Protein AF-A0A3C1HTS5-F1 (afdb_monomer)

Structure (mmCIF, N/CA/C/O backbone):
data_AF-A0A3C1HTS5-F1
#
_entry.id   AF-A0A3C1HTS5-F1
#
loop_
_atom_site.group_PDB
_atom_site.id
_atom_site.type_symbol
_atom_site.label_atom_id
_atom_site.label_alt_id
_atom_site.label_comp_id
_atom_site.label_asym_id
_atom_site.label_entity_id
_atom_site.label_seq_id
_atom_site.pdbx_PDB_ins_code
_atom_site.Cartn_x
_atom_site.Cartn_y
_atom_site.Cartn_z
_atom_site.occupancy
_atom_site.B_iso_or_equiv
_atom_site.auth_seq_id
_atom_site.auth_comp_id
_atom_site.auth_asym_id
_atom_site.auth_atom_id
_atom_site.pdbx_PDB_model_num
ATOM 1 N N . MET A 1 1 ? -34.129 7.074 -5.256 1.00 40.88 1 MET A N 1
ATOM 2 C CA . MET A 1 1 ? -34.891 5.987 -4.600 1.00 40.88 1 MET A CA 1
ATOM 3 C C . MET A 1 1 ? -34.369 5.744 -3.177 1.00 40.88 1 MET A C 1
ATOM 5 O O . MET A 1 1 ? -33.642 4.795 -2.956 1.00 40.88 1 MET A O 1
ATOM 9 N N . LYS A 1 2 ? -34.706 6.625 -2.218 1.00 34.19 2 LYS A N 1
ATOM 10 C CA . LYS A 1 2 ? -34.497 6.443 -0.755 1.00 34.19 2 LYS A CA 1
ATOM 11 C C . LYS A 1 2 ? -35.574 7.217 0.053 1.00 34.19 2 LYS A C 1
ATOM 13 O O . LYS A 1 2 ? -35.322 7.771 1.111 1.00 34.19 2 LYS A O 1
ATOM 18 N N . LYS A 1 3 ? -36.788 7.306 -0.515 1.00 32.78 3 LYS A N 1
ATOM 19 C CA . LYS A 1 3 ? -38.000 7.952 0.042 1.00 32.78 3 LYS A CA 1
ATOM 20 C C . LYS A 1 3 ? -39.259 7.184 -0.406 1.00 32.78 3 LYS A C 1
ATOM 22 O O . LYS A 1 3 ? -40.162 7.748 -1.009 1.00 32.78 3 LYS A O 1
ATOM 27 N N . ALA A 1 4 ? -39.251 5.866 -0.208 1.00 34.16 4 ALA A N 1
ATOM 28 C CA . ALA A 1 4 ? -40.342 4.965 -0.602 1.00 34.16 4 ALA A CA 1
ATOM 29 C C . ALA A 1 4 ? -40.445 3.739 0.332 1.00 34.16 4 ALA A C 1
ATOM 31 O O . ALA A 1 4 ? -40.764 2.646 -0.117 1.00 34.16 4 ALA A O 1
ATOM 32 N N . PHE A 1 5 ? -40.096 3.909 1.614 1.00 33.56 5 PHE A N 1
ATOM 33 C CA . PHE A 1 5 ? -40.056 2.811 2.593 1.00 33.56 5 PHE A CA 1
ATOM 34 C C . PHE A 1 5 ? -40.452 3.235 4.022 1.00 33.56 5 PHE A C 1
ATOM 36 O O . PHE A 1 5 ? -40.154 2.533 4.976 1.00 33.56 5 PHE A O 1
ATOM 43 N N . LEU A 1 6 ? -41.092 4.403 4.182 1.00 32.75 6 LEU A N 1
ATOM 44 C CA . LEU A 1 6 ? -41.451 4.960 5.498 1.00 32.75 6 LEU A CA 1
ATOM 45 C C . LEU A 1 6 ? -42.898 5.488 5.563 1.00 32.75 6 LEU A C 1
ATOM 47 O O . LEU A 1 6 ? -43.206 6.381 6.346 1.00 32.75 6 LEU A O 1
ATOM 51 N N . THR A 1 7 ? -43.777 4.976 4.696 1.00 33.56 7 THR A N 1
ATOM 52 C CA . THR A 1 7 ? -45.174 5.432 4.579 1.00 33.56 7 THR A CA 1
ATOM 53 C C . THR A 1 7 ? -46.101 4.328 4.058 1.00 33.56 7 THR A C 1
ATOM 55 O O . THR A 1 7 ? -46.850 4.529 3.106 1.00 33.56 7 THR A O 1
ATOM 58 N N . LEU A 1 8 ? -46.065 3.143 4.676 1.00 27.28 8 LEU A N 1
ATOM 59 C CA . LEU A 1 8 ? -47.164 2.175 4.588 1.00 27.28 8 LEU A CA 1
ATOM 60 C C . LEU A 1 8 ? -47.151 1.214 5.792 1.00 27.28 8 LEU A C 1
ATOM 62 O O . LEU A 1 8 ? -46.083 0.858 6.276 1.00 27.28 8 LEU A O 1
ATOM 66 N N . LEU A 1 9 ? -48.350 0.788 6.205 1.00 30.69 9 LEU A N 1
ATOM 67 C CA . LEU A 1 9 ? -48.669 -0.146 7.297 1.00 30.69 9 LEU A CA 1
ATOM 68 C C . LEU A 1 9 ? -48.442 0.353 8.736 1.00 30.69 9 LEU A C 1
ATOM 70 O O . LEU A 1 9 ? -47.495 -0.012 9.427 1.00 30.69 9 LEU A O 1
ATOM 74 N N . SER A 1 10 ? -49.473 1.029 9.241 1.00 28.16 10 SER A N 1
ATOM 75 C CA . SER A 1 10 ? -50.032 0.706 10.555 1.00 28.16 10 SER A CA 1
ATOM 76 C C . SER A 1 10 ? -51.492 0.230 10.400 1.00 28.16 10 SER A C 1
ATOM 78 O O . SER A 1 10 ? -52.167 0.610 9.445 1.00 28.16 10 SER A O 1
ATOM 80 N N . LEU A 1 11 ? -51.942 -0.587 11.364 1.00 28.12 11 LEU A N 1
ATOM 81 C CA . LEU A 1 11 ? -53.322 -1.024 11.676 1.00 28.12 11 LEU A CA 1
ATOM 82 C C . LEU A 1 11 ? -54.042 -2.136 10.853 1.00 28.12 11 LEU A C 1
ATOM 84 O O . LEU A 1 11 ? -54.568 -1.909 9.770 1.00 28.12 11 LEU A O 1
ATOM 88 N N . THR A 1 12 ? -54.283 -3.253 11.573 1.00 31.78 12 THR A N 1
ATOM 89 C CA . THR A 1 12 ? -55.542 -4.055 11.684 1.00 31.78 12 THR A CA 1
ATOM 90 C C . THR A 1 12 ? -56.057 -4.910 10.504 1.00 31.78 12 THR A C 1
ATOM 92 O O . THR A 1 12 ? -56.003 -4.481 9.363 1.00 31.78 12 THR A O 1
ATOM 95 N N . ALA A 1 13 ? -56.682 -6.089 10.703 1.00 25.23 13 ALA A N 1
ATOM 96 C CA . ALA A 1 13 ? -56.775 -6.998 11.868 1.00 25.23 13 ALA A CA 1
ATOM 97 C C . ALA A 1 13 ? -57.407 -8.372 11.490 1.00 25.23 13 ALA A C 1
ATOM 99 O O . ALA A 1 13 ? -58.216 -8.438 10.571 1.00 25.23 13 ALA A O 1
ATOM 100 N N . ALA A 1 14 ? -57.140 -9.392 12.325 1.00 24.47 14 ALA A N 1
ATOM 101 C CA . ALA A 1 14 ? -57.968 -10.582 12.628 1.00 24.47 14 ALA A CA 1
ATOM 102 C C . ALA A 1 14 ? -58.181 -11.727 11.594 1.00 24.47 14 ALA A C 1
ATOM 104 O O . ALA A 1 14 ? -58.184 -11.539 10.384 1.00 24.47 14 ALA A O 1
ATOM 105 N N . THR A 1 15 ? -58.488 -12.917 12.155 1.00 27.09 15 THR A N 1
ATOM 106 C CA . THR A 1 15 ? -58.927 -14.205 11.541 1.00 27.09 15 THR A CA 1
ATOM 107 C C . THR A 1 15 ? -57.907 -14.994 10.687 1.00 27.09 15 THR A C 1
ATOM 109 O O . THR A 1 15 ? -57.158 -14.400 9.929 1.00 27.09 15 THR A O 1
ATOM 112 N N . LEU A 1 16 ? -57.828 -16.341 10.716 1.00 24.58 16 LEU A N 1
ATOM 113 C CA . LEU A 1 16 ? -58.408 -17.373 11.610 1.00 24.58 16 LEU A CA 1
ATOM 114 C C . LEU A 1 16 ? -57.714 -18.752 11.388 1.00 24.58 16 LEU A C 1
ATOM 116 O O . LEU A 1 16 ? -57.580 -19.171 10.248 1.00 24.58 16 LEU A O 1
ATOM 120 N N . LEU A 1 17 ? -57.373 -19.442 12.491 1.00 25.69 17 LEU A N 1
ATOM 121 C CA . LEU A 1 17 ? -57.305 -20.907 12.747 1.00 25.69 17 LEU A CA 1
ATOM 122 C C . LEU A 1 17 ? -56.619 -21.902 11.767 1.00 25.69 17 LEU A C 1
ATOM 124 O O . LEU A 1 17 ? -56.880 -21.953 10.570 1.00 25.69 17 LEU A O 1
ATOM 128 N N . LEU A 1 18 ? -55.838 -22.824 12.352 1.00 26.91 18 LEU A N 1
ATOM 129 C CA . LEU A 1 18 ? -55.286 -24.015 11.694 1.00 26.91 18 LEU A CA 1
ATOM 130 C C . LEU A 1 18 ? -56.349 -25.093 11.401 1.00 26.91 18 LEU A C 1
ATOM 132 O O . LEU A 1 18 ? -57.308 -25.274 12.149 1.00 26.91 18 LEU A O 1
ATOM 136 N N . LEU A 1 19 ? -56.075 -25.908 10.380 1.00 27.80 19 LEU A N 1
ATOM 137 C CA . LEU A 1 19 ? -56.645 -27.244 10.186 1.00 27.80 19 LEU A CA 1
ATOM 138 C C . LEU A 1 19 ? -55.603 -28.309 10.550 1.00 27.80 19 LEU A C 1
ATOM 140 O O . LEU A 1 19 ? -54.460 -28.190 10.121 1.00 27.80 19 LEU A O 1
ATOM 144 N N . LEU A 1 20 ? -56.027 -29.386 11.221 1.00 28.89 20 LEU A N 1
ATOM 145 C CA . LEU A 1 20 ? -55.727 -30.773 10.827 1.00 28.89 20 LEU A CA 1
ATOM 146 C C . LEU A 1 20 ? -56.622 -31.762 11.603 1.00 28.89 20 LEU A C 1
ATOM 148 O O . LEU A 1 20 ? -56.987 -31.536 12.752 1.00 28.89 20 LEU A O 1
ATOM 152 N N . THR A 1 21 ? -57.032 -32.829 10.918 1.00 30.89 21 THR A N 1
ATOM 153 C CA . THR A 1 21 ? -58.087 -33.787 11.318 1.00 30.89 21 THR A CA 1
ATOM 154 C C . THR A 1 21 ? -57.511 -35.088 11.913 1.00 30.89 21 THR A C 1
ATOM 156 O O . THR A 1 21 ? -56.298 -35.284 11.830 1.00 30.89 21 THR A O 1
ATOM 159 N N . PRO A 1 22 ? -58.340 -36.036 12.407 1.00 40.19 22 PRO A N 1
ATOM 160 C CA . PRO A 1 22 ? -58.812 -37.080 11.476 1.00 40.19 22 PRO A CA 1
ATOM 161 C C . PRO A 1 22 ? -60.260 -37.605 11.677 1.00 40.19 22 PRO A C 1
ATOM 163 O O . PRO A 1 22 ? -60.838 -37.503 12.750 1.00 40.19 22 PRO A O 1
ATOM 166 N N . SER A 1 23 ? -60.788 -38.173 10.579 1.00 28.84 23 SER A N 1
ATOM 167 C CA . SER A 1 23 ? -61.775 -39.271 10.360 1.00 28.84 23 SER A CA 1
ATOM 168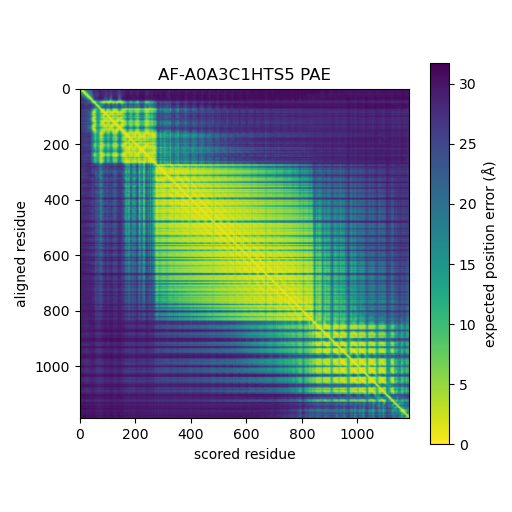 C C . SER A 1 23 ? -62.458 -39.997 11.558 1.00 28.84 23 SER A C 1
ATOM 170 O O . SER A 1 23 ? -61.897 -40.069 12.639 1.00 28.84 23 SER A O 1
ATOM 172 N N . CYS A 1 24 ? -63.588 -40.717 11.432 1.00 25.45 24 CYS A N 1
ATOM 173 C CA . CYS A 1 24 ? -64.169 -41.409 10.264 1.00 25.45 24 CYS A CA 1
ATOM 174 C C . CYS A 1 24 ? -65.684 -41.708 10.437 1.00 25.45 24 CYS A C 1
ATOM 176 O O . CYS A 1 24 ? -66.255 -41.455 11.493 1.00 25.45 24 CYS A O 1
ATOM 178 N N . SER A 1 25 ? -66.338 -42.276 9.417 1.00 28.52 25 SER A N 1
ATOM 179 C CA . SER A 1 25 ? -67.804 -42.446 9.331 1.00 28.52 25 SER A CA 1
ATOM 180 C C . SER A 1 25 ? -68.304 -43.903 9.334 1.00 28.52 25 SER A C 1
ATOM 182 O O . SER A 1 25 ? -67.718 -44.731 8.641 1.00 28.52 25 SER A O 1
ATOM 184 N N . GLY A 1 26 ? -69.504 -44.148 9.891 1.00 28.50 26 GLY A N 1
ATOM 185 C CA . GLY A 1 26 ? -70.536 -44.946 9.193 1.00 28.50 26 GLY A CA 1
ATOM 186 C C . GLY A 1 26 ? -71.202 -46.155 9.887 1.00 28.50 26 GLY A C 1
ATOM 187 O O . GLY A 1 26 ? -70.550 -46.912 10.593 1.00 28.50 26 GLY A O 1
ATOM 188 N N . LEU A 1 27 ? -72.474 -46.378 9.486 1.00 26.55 27 LEU A N 1
ATOM 189 C CA . LEU A 1 27 ? -73.271 -47.634 9.501 1.00 26.55 27 LEU A CA 1
ATOM 190 C C . LEU A 1 27 ? -73.838 -48.105 10.872 1.00 26.55 27 LEU A C 1
ATOM 192 O O . LEU A 1 27 ? -73.158 -47.993 11.879 1.00 26.55 27 LEU A O 1
ATOM 196 N N . VAL A 1 28 ? -75.044 -48.693 11.022 1.00 27.59 28 VAL A N 1
ATOM 197 C CA . VAL A 1 28 ? -76.259 -48.908 10.181 1.00 27.59 28 VAL A CA 1
ATOM 198 C C . VAL A 1 28 ? -77.427 -49.296 11.125 1.00 27.59 28 VAL A C 1
ATOM 200 O O . VAL A 1 28 ? -77.168 -50.008 12.088 1.00 27.59 28 VAL A O 1
ATOM 203 N N . SER A 1 29 ? -78.691 -48.927 10.833 1.00 26.17 29 SER A N 1
ATOM 204 C CA . SER A 1 29 ? -79.871 -49.838 10.923 1.00 26.17 29 SER A CA 1
ATOM 205 C C . SER A 1 29 ? -81.198 -49.167 10.483 1.00 26.17 29 SER A C 1
ATOM 207 O O . SER A 1 29 ? -81.442 -48.027 10.879 1.00 26.17 29 SER A O 1
ATOM 209 N N . PRO A 1 30 ? -82.073 -49.846 9.706 1.00 41.41 30 PRO A N 1
ATOM 210 C CA . PRO A 1 30 ? -83.439 -49.401 9.394 1.00 41.41 30 PRO A CA 1
ATOM 211 C C . PRO A 1 30 ? -84.568 -50.328 9.934 1.00 41.41 30 PRO A C 1
ATOM 213 O O . PRO A 1 30 ? -84.327 -51.460 10.343 1.00 41.41 30 PRO A O 1
ATOM 216 N N . THR A 1 31 ? -85.826 -49.889 9.749 1.00 27.31 31 THR A N 1
ATOM 217 C CA . THR A 1 31 ? -87.098 -50.676 9.676 1.00 27.31 31 THR A CA 1
ATOM 218 C C . THR A 1 31 ? -87.787 -51.263 10.935 1.00 27.31 31 THR A C 1
ATOM 220 O O . THR A 1 31 ? -87.188 -51.483 11.977 1.00 27.31 31 THR A O 1
ATOM 223 N N . VAL A 1 32 ? -89.112 -51.462 10.785 1.00 34.97 32 VAL A N 1
ATOM 224 C CA . VAL A 1 32 ? -90.226 -51.643 11.758 1.00 34.97 32 VAL A CA 1
ATOM 225 C C . VAL A 1 32 ? -91.185 -52.694 11.138 1.00 34.97 32 VAL A C 1
ATOM 227 O O . VAL A 1 32 ? -91.383 -52.569 9.923 1.00 34.97 32 VAL A O 1
ATOM 230 N N . PRO A 1 33 ? -91.734 -53.725 11.845 1.00 45.78 33 PRO A N 1
ATOM 231 C CA . PRO A 1 33 ? -92.927 -53.548 12.712 1.00 45.78 33 PRO A CA 1
ATOM 232 C C . PRO A 1 33 ? -93.164 -54.554 13.887 1.00 45.78 33 PRO A C 1
ATOM 234 O O . PRO A 1 33 ? -92.428 -55.516 14.068 1.00 45.78 33 PRO A O 1
ATOM 237 N N . ASP A 1 34 ? -94.239 -54.286 14.649 1.00 29.11 34 ASP A N 1
ATOM 238 C CA . ASP A 1 34 ? -95.201 -55.175 15.355 1.00 29.11 34 ASP A CA 1
ATOM 239 C C . ASP A 1 34 ? -94.770 -56.386 16.222 1.00 29.11 34 ASP A C 1
ATOM 241 O O . ASP A 1 34 ? -94.305 -57.408 15.722 1.00 29.11 34 ASP A O 1
ATOM 245 N N . SER A 1 35 ? -95.176 -56.408 17.505 1.00 28.80 35 SER A N 1
ATOM 246 C CA . SER A 1 35 ? -96.476 -56.989 17.954 1.00 28.80 35 SER A CA 1
ATOM 247 C C . SER A 1 35 ? -96.580 -57.214 19.485 1.00 28.80 35 SER A C 1
ATOM 249 O O . SER A 1 35 ? -95.585 -57.337 20.191 1.00 28.80 35 SER A O 1
ATOM 251 N N . ASP A 1 36 ? -97.827 -57.219 19.965 1.00 31.47 36 ASP A N 1
ATOM 252 C CA . ASP A 1 36 ? -98.371 -57.351 21.332 1.00 31.47 36 ASP A CA 1
ATOM 253 C C . ASP A 1 36 ? -97.622 -58.188 22.398 1.00 31.47 36 ASP A C 1
ATOM 255 O O . ASP A 1 36 ? -97.242 -59.333 22.163 1.00 31.47 36 ASP A O 1
ATOM 259 N N . SER A 1 37 ? -97.616 -57.709 23.656 1.00 31.31 37 SER A N 1
ATOM 260 C CA . SER A 1 37 ? -98.529 -58.184 24.736 1.00 31.31 37 SER A CA 1
ATOM 261 C C . SER A 1 37 ? -98.021 -57.877 26.165 1.00 31.31 37 SER A C 1
ATOM 263 O O . SER A 1 37 ? -96.856 -58.105 26.451 1.00 31.31 37 SER A O 1
ATOM 265 N N . GLU A 1 38 ? -98.936 -57.433 27.053 1.00 31.20 38 GLU A N 1
ATOM 266 C CA . GLU A 1 38 ? -98.857 -57.441 28.544 1.00 31.20 38 GLU A CA 1
ATOM 267 C C . GLU A 1 38 ? -97.662 -56.697 29.230 1.00 31.20 38 GLU A C 1
ATOM 269 O O . GLU A 1 38 ? -96.549 -56.658 28.739 1.00 31.20 38 GLU A O 1
ATOM 274 N N . SER A 1 39 ? -97.745 -56.056 30.406 1.00 30.48 39 SER A N 1
ATOM 275 C CA . SER A 1 39 ? -98.819 -55.761 31.375 1.00 30.48 39 SER A CA 1
ATOM 276 C C . SER A 1 39 ? -98.435 -54.527 32.249 1.00 30.48 39 SER A C 1
ATOM 278 O O . SER A 1 39 ? -97.319 -54.021 32.183 1.00 30.48 39 SER A O 1
ATOM 280 N N . THR A 1 40 ? -99.382 -54.017 33.049 1.00 37.41 40 THR A N 1
ATOM 281 C CA . THR A 1 40 ? -99.299 -52.902 34.043 1.00 37.41 40 THR A CA 1
ATOM 282 C C . THR A 1 40 ? -98.189 -53.060 35.118 1.00 37.41 40 THR A C 1
ATOM 284 O O . THR A 1 40 ? -97.829 -54.215 35.344 1.00 37.41 40 THR A O 1
ATOM 287 N N . PRO A 1 41 ? -97.733 -52.024 35.895 1.00 42.53 41 PRO A N 1
ATOM 288 C CA . PRO A 1 41 ? -98.530 -50.883 36.411 1.00 42.53 41 PRO A CA 1
ATOM 289 C C . PRO A 1 41 ? -97.833 -49.498 36.627 1.00 42.53 41 PRO A C 1
ATOM 291 O O . PRO A 1 41 ? -96.669 -49.282 36.313 1.00 42.53 41 PRO A O 1
ATOM 294 N N . ASN A 1 42 ? -98.613 -48.560 37.192 1.00 44.00 42 ASN A N 1
ATOM 295 C CA . ASN A 1 42 ? -98.339 -47.150 37.542 1.00 44.00 42 ASN A CA 1
ATOM 296 C C . ASN A 1 42 ? -97.026 -46.815 38.291 1.00 44.00 42 ASN A C 1
ATOM 298 O O . ASN A 1 42 ? -96.611 -47.550 39.184 1.00 44.00 42 ASN A O 1
ATOM 302 N N . ALA A 1 43 ? -96.558 -45.567 38.114 1.00 31.92 43 ALA A N 1
ATOM 303 C CA . ALA A 1 43 ? -95.938 -44.761 39.178 1.00 31.92 43 ALA A CA 1
ATOM 304 C C . ALA A 1 43 ? -96.174 -43.248 38.956 1.00 31.92 43 ALA A C 1
ATOM 306 O O . ALA A 1 43 ? -95.916 -42.727 37.872 1.00 31.92 43 ALA A O 1
ATOM 307 N N . GLU A 1 44 ? -96.653 -42.535 39.980 1.00 45.19 44 GLU A N 1
ATOM 308 C CA . GLU A 1 44 ? -96.823 -41.073 39.966 1.00 45.19 44 GLU A CA 1
ATOM 309 C C . GLU A 1 44 ? -95.514 -40.342 40.326 1.00 45.19 44 GLU A C 1
ATOM 311 O O . GLU A 1 44 ? -94.773 -40.771 41.207 1.00 45.19 44 GLU A O 1
ATOM 316 N N . SER A 1 45 ? -95.279 -39.176 39.712 1.00 51.84 45 SER A N 1
ATOM 317 C CA . SER A 1 45 ? -94.401 -38.098 40.215 1.00 51.84 45 SER A CA 1
ATOM 318 C C . SER A 1 45 ? -93.036 -38.498 40.815 1.00 51.84 45 SER A C 1
ATOM 320 O O . SER A 1 45 ? -92.746 -38.206 41.977 1.00 51.84 45 SER A O 1
ATOM 322 N N . GLN A 1 46 ? -92.146 -39.076 40.004 1.00 55.69 46 GLN A N 1
ATOM 323 C CA . GLN A 1 46 ? -90.731 -39.195 40.369 1.00 55.69 46 GLN A CA 1
ATOM 324 C C . GLN A 1 46 ? -90.053 -37.811 40.286 1.00 55.69 46 GLN A C 1
ATOM 326 O O . GLN A 1 46 ? -90.122 -37.143 39.252 1.00 55.69 46 GLN A O 1
ATOM 331 N N . ARG A 1 47 ? -89.437 -37.363 41.387 1.00 65.81 47 ARG A N 1
ATOM 332 C CA . ARG A 1 47 ? -88.714 -36.082 41.486 1.00 65.81 47 ARG A CA 1
ATOM 333 C C . ARG A 1 47 ? -87.208 -36.334 41.487 1.00 65.81 47 ARG A C 1
ATOM 335 O O . ARG A 1 47 ? -86.761 -37.288 42.123 1.00 65.81 47 ARG A O 1
ATOM 342 N N . TYR A 1 48 ? -86.448 -35.494 40.791 1.00 80.38 48 TYR A N 1
ATOM 343 C CA . TYR A 1 48 ? -85.016 -35.699 40.561 1.00 80.38 48 TYR A CA 1
ATOM 344 C C . TYR A 1 48 ? -84.160 -34.699 41.335 1.00 80.38 48 TYR A C 1
ATOM 346 O O . TYR A 1 48 ? -84.546 -33.538 41.511 1.00 80.38 48 TYR A O 1
ATOM 354 N N . THR A 1 49 ? -82.975 -35.147 41.747 1.00 81.56 49 THR A N 1
ATOM 355 C CA . THR A 1 49 ? -82.040 -34.342 42.538 1.00 81.56 49 THR A CA 1
ATOM 356 C C . THR A 1 49 ? -80.781 -34.035 41.737 1.00 81.56 49 THR A C 1
ATOM 358 O O . THR A 1 49 ? -80.136 -34.929 41.191 1.00 81.56 49 THR A O 1
ATOM 361 N N . LEU A 1 50 ? -80.398 -32.763 41.724 1.00 84.75 50 LEU A N 1
ATOM 362 C CA . LEU A 1 50 ? -79.132 -32.283 41.186 1.00 84.75 50 LEU A CA 1
ATOM 363 C C . LEU A 1 50 ? -78.370 -31.578 42.301 1.00 84.75 50 LEU A C 1
ATOM 365 O O . LEU A 1 50 ? -78.878 -30.612 42.865 1.00 84.75 50 LEU A O 1
ATOM 369 N N . SER A 1 51 ? -77.155 -32.024 42.590 1.00 84.12 51 SER A N 1
ATOM 370 C CA . SER A 1 51 ? -76.251 -31.343 43.517 1.00 84.12 51 SER A CA 1
ATOM 371 C C . SER A 1 51 ? -74.966 -30.899 42.825 1.00 84.12 51 SER A C 1
ATOM 373 O O . SER A 1 51 ? -74.703 -31.223 41.666 1.00 84.12 51 SER A O 1
ATOM 375 N N . GLY A 1 52 ? -74.141 -30.140 43.527 1.00 83.31 52 GLY A N 1
ATOM 376 C CA . GLY A 1 52 ? -72.829 -29.772 43.030 1.00 83.31 52 GLY A CA 1
ATOM 377 C C . GLY A 1 52 ? -72.064 -28.929 44.025 1.00 83.31 52 GLY A C 1
ATOM 378 O O . GLY A 1 52 ? -72.635 -28.366 44.959 1.00 83.31 52 GLY A O 1
ATOM 379 N N . SER A 1 53 ? -70.762 -28.840 43.798 1.00 77.88 53 SER A N 1
ATOM 380 C CA . SER A 1 53 ? -69.937 -27.775 44.351 1.00 77.88 53 SER A CA 1
ATOM 381 C C . SER A 1 53 ? -69.774 -26.663 43.320 1.00 77.88 53 SER A C 1
ATOM 383 O O . SER A 1 53 ? -69.955 -26.878 42.121 1.00 77.88 53 SER A O 1
ATOM 385 N N . PHE A 1 54 ? -69.371 -25.479 43.750 1.00 70.31 54 PHE A N 1
ATOM 386 C CA . PHE A 1 54 ? -68.620 -24.600 42.867 1.00 70.31 54 PHE A CA 1
ATOM 387 C C . PHE A 1 54 ? -67.336 -24.180 43.557 1.00 70.31 54 PHE A C 1
ATOM 389 O O . PHE A 1 54 ? -67.327 -23.868 44.747 1.00 70.31 54 PHE A O 1
ATOM 396 N N . SER A 1 55 ? -66.235 -24.204 42.812 1.00 56.78 55 SER A N 1
ATOM 397 C CA . SER A 1 55 ? -65.009 -23.585 43.288 1.00 56.78 55 SER A CA 1
ATOM 398 C C . SER A 1 55 ? -65.152 -22.086 43.086 1.00 56.78 55 SER A C 1
ATOM 400 O O . SER A 1 55 ? -65.181 -21.593 41.952 1.00 56.78 55 SER A O 1
ATOM 402 N N . MET A 1 56 ? -65.219 -21.367 44.199 1.00 54.59 56 MET A N 1
ATOM 403 C CA . MET A 1 56 ? -64.778 -19.981 44.219 1.00 54.59 56 MET A CA 1
ATOM 404 C C . MET A 1 56 ? -63.323 -19.932 43.719 1.00 54.59 56 MET A C 1
ATOM 406 O O . MET A 1 56 ? -62.547 -20.830 44.066 1.00 54.59 56 MET A O 1
ATOM 410 N N . PRO A 1 57 ? -62.912 -18.886 42.984 1.00 49.97 57 PRO A N 1
ATOM 411 C CA . PRO A 1 57 ? -61.545 -18.417 43.119 1.00 49.97 57 PRO A CA 1
ATOM 412 C C . PRO A 1 57 ? -61.370 -18.087 44.609 1.00 49.97 57 PRO A C 1
ATOM 414 O O . PRO A 1 57 ? -62.040 -17.189 45.124 1.00 49.97 57 PRO A O 1
ATOM 417 N N . SER A 1 58 ? -60.596 -18.892 45.347 1.00 40.16 58 SER A N 1
ATOM 418 C CA . SER A 1 58 ? -60.319 -18.606 46.757 1.00 40.16 58 SER A CA 1
ATOM 419 C C . SER A 1 58 ? -59.525 -17.301 46.873 1.00 40.16 58 SER A C 1
ATOM 421 O O . SER A 1 58 ? -59.030 -16.771 45.879 1.00 40.16 58 SER A O 1
ATOM 423 N N . ALA A 1 59 ? -59.326 -16.800 48.094 1.00 42.09 59 ALA A N 1
ATOM 424 C CA . ALA A 1 59 ? -58.353 -15.726 48.314 1.00 42.09 59 ALA A CA 1
ATOM 425 C C . ALA A 1 59 ? -56.925 -16.115 47.847 1.00 42.09 59 ALA A C 1
ATOM 427 O O . ALA A 1 59 ? -56.103 -15.240 47.592 1.00 42.09 59 ALA A O 1
ATOM 428 N N . ASP A 1 60 ? -56.665 -17.417 47.666 1.00 40.75 60 ASP A N 1
ATOM 429 C CA . ASP A 1 60 ? -55.429 -17.997 47.127 1.00 40.75 60 ASP A CA 1
ATOM 430 C C . ASP A 1 60 ? -55.466 -18.257 45.610 1.00 40.75 60 ASP A C 1
ATOM 432 O O . ASP A 1 60 ? -54.443 -18.619 45.032 1.00 40.75 60 ASP A O 1
ATOM 436 N N . ALA A 1 61 ? -56.620 -18.095 44.955 1.00 39.81 61 ALA A N 1
ATOM 437 C CA . ALA A 1 61 ? -56.805 -18.346 43.530 1.00 39.81 61 ALA A CA 1
ATOM 438 C C . ALA A 1 61 ? -57.341 -17.097 42.821 1.00 39.81 61 ALA A C 1
ATOM 440 O O . ALA A 1 61 ? -58.508 -17.003 42.450 1.00 39.81 61 ALA A O 1
ATOM 441 N N . ALA A 1 62 ? -56.429 -16.166 42.552 1.00 41.25 62 ALA A N 1
ATOM 442 C CA . ALA A 1 62 ? -56.548 -15.278 41.399 1.00 41.25 62 ALA A CA 1
ATOM 443 C C . ALA A 1 62 ? -56.704 -16.120 40.094 1.00 41.25 62 ALA A C 1
ATOM 445 O O . ALA A 1 62 ? -56.419 -17.325 40.122 1.00 41.25 62 ALA A O 1
ATOM 446 N N . PRO A 1 63 ? -57.176 -15.561 38.956 1.00 35.09 63 PRO A N 1
ATOM 447 C CA . PRO A 1 63 ? -57.391 -16.327 37.717 1.00 35.09 63 PRO A CA 1
ATOM 448 C C . PRO A 1 63 ? -56.176 -17.183 37.316 1.00 35.09 63 PRO A C 1
ATOM 450 O O . PRO A 1 63 ? -55.040 -16.824 37.614 1.00 35.09 63 PRO A O 1
ATOM 453 N N . GLN A 1 64 ? -56.404 -18.309 36.622 1.00 36.53 64 GLN A N 1
ATOM 454 C CA . GLN A 1 64 ? -55.368 -19.332 36.375 1.00 36.53 64 GLN A CA 1
ATOM 455 C C . GLN A 1 64 ? -54.067 -18.801 35.742 1.00 36.53 64 GLN A C 1
ATOM 457 O O . GLN A 1 64 ? -53.008 -19.379 35.981 1.00 36.53 64 GLN A O 1
ATOM 462 N N . GLU A 1 65 ? -54.116 -17.685 35.014 1.00 39.88 65 GLU A N 1
ATOM 463 C CA . GLU A 1 65 ? -52.945 -16.992 34.459 1.00 39.88 65 GLU A CA 1
ATOM 464 C C . GLU A 1 65 ? -51.949 -16.502 35.533 1.00 39.88 65 GLU A C 1
ATOM 466 O O . GLU A 1 65 ? -50.753 -16.424 35.266 1.00 39.88 65 GLU A O 1
ATOM 471 N N . ILE A 1 66 ? -52.393 -16.265 36.773 1.00 38.78 66 ILE A N 1
ATOM 472 C CA . ILE A 1 66 ? -51.535 -15.845 37.898 1.00 38.78 66 ILE A CA 1
ATOM 473 C C . ILE A 1 66 ? -50.862 -17.043 38.589 1.00 38.78 66 ILE A C 1
ATOM 475 O O . ILE A 1 66 ? -49.783 -16.901 39.160 1.00 38.78 66 ILE A O 1
ATOM 479 N N . SER A 1 67 ? -51.416 -18.255 38.464 1.00 37.91 67 SER A N 1
ATOM 480 C CA . SER A 1 67 ? -50.804 -19.474 39.029 1.00 37.91 67 SER A CA 1
ATOM 481 C C . SER A 1 67 ? -49.524 -19.933 38.309 1.00 37.91 67 SER A C 1
ATOM 483 O O . SER A 1 67 ? -48.806 -20.793 38.817 1.00 37.91 67 SER A O 1
ATOM 485 N N . ALA A 1 68 ? -49.209 -19.338 37.152 1.00 37.62 68 ALA A N 1
ATOM 486 C CA . ALA A 1 68 ? -47.973 -19.576 36.407 1.00 37.62 68 ALA A CA 1
ATOM 487 C C . ALA A 1 68 ? -46.748 -18.827 36.980 1.00 37.62 68 ALA A C 1
ATOM 489 O O . ALA A 1 68 ? -45.619 -19.113 36.583 1.00 37.62 68 ALA A O 1
ATOM 490 N N . LEU A 1 69 ? -46.949 -17.890 37.915 1.00 40.69 69 LEU A N 1
ATOM 491 C CA . LEU A 1 69 ? -45.885 -17.143 38.589 1.00 40.69 69 LEU A CA 1
ATOM 492 C C . LEU A 1 69 ? -45.728 -17.656 40.025 1.00 40.69 69 LEU A C 1
ATOM 494 O O . LEU A 1 69 ? -46.536 -17.359 40.901 1.00 40.69 69 LEU A O 1
ATOM 498 N N . SER A 1 70 ? -44.666 -18.421 40.283 1.00 36.59 70 SER A N 1
ATOM 499 C CA . SER A 1 70 ? -44.383 -19.058 41.577 1.00 36.59 70 SER A CA 1
ATOM 500 C C . SER A 1 70 ? -43.892 -18.062 42.645 1.00 36.59 70 SER A C 1
ATOM 502 O O . SER A 1 70 ? -42.742 -18.122 43.082 1.00 36.59 70 SER A O 1
ATOM 504 N N . SER A 1 71 ? -44.743 -17.117 43.052 1.00 39.75 71 SER A N 1
ATOM 505 C CA . SER A 1 71 ? -44.437 -16.065 44.032 1.00 39.75 71 SER A CA 1
ATOM 506 C C . SER A 1 71 ? -45.511 -15.988 45.129 1.00 39.75 71 SER A C 1
ATOM 508 O O . SER A 1 71 ? -46.676 -16.277 44.852 1.00 39.75 71 SER A O 1
ATOM 510 N N . PRO A 1 72 ? -45.161 -15.599 46.372 1.00 46.81 72 PRO A N 1
ATOM 511 C CA . PRO A 1 72 ? -46.135 -15.376 47.443 1.00 46.81 72 PRO A CA 1
ATOM 512 C C . PRO A 1 72 ? -47.194 -14.327 47.069 1.00 46.81 72 PRO A C 1
ATOM 514 O O . PRO A 1 72 ? -46.945 -13.448 46.246 1.00 46.81 72 PRO A O 1
ATOM 517 N N . G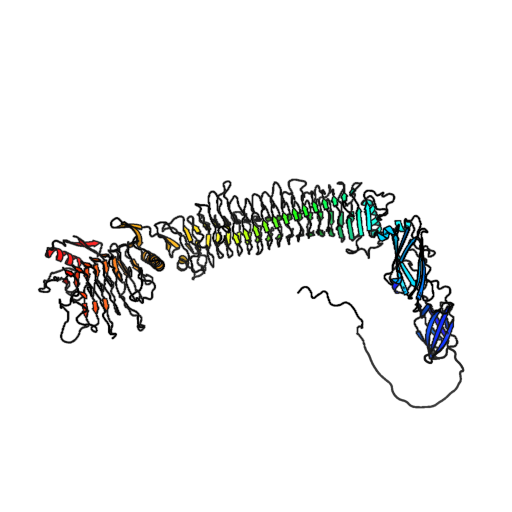LN A 1 73 ? -48.367 -14.430 47.702 1.00 56.38 73 GLN A N 1
ATOM 518 C CA . GLN A 1 73 ? -49.576 -13.658 47.389 1.00 56.38 73 GLN A CA 1
ATOM 519 C C . GLN A 1 73 ? -49.318 -12.134 47.391 1.00 56.38 73 GLN A C 1
ATOM 521 O O . GLN A 1 73 ? -48.926 -11.566 48.411 1.00 56.38 73 GLN A O 1
ATOM 526 N N . ARG A 1 74 ? -49.541 -11.504 46.227 1.00 65.94 74 ARG A N 1
ATOM 527 C CA . ARG A 1 74 ? -49.258 -10.092 45.879 1.00 65.94 74 ARG A CA 1
ATOM 528 C C . ARG A 1 74 ? -50.472 -9.409 45.229 1.00 65.94 74 ARG A C 1
ATOM 530 O O . ARG A 1 74 ? -50.394 -8.802 44.160 1.00 65.94 74 ARG A O 1
ATOM 537 N N . ASN A 1 75 ? -51.643 -9.619 45.832 1.00 76.81 75 ASN A N 1
ATOM 538 C CA . ASN A 1 75 ? -52.932 -9.283 45.233 1.00 76.81 75 ASN A CA 1
ATOM 539 C C . ASN A 1 75 ? -53.760 -8.364 46.145 1.00 76.81 75 ASN A C 1
ATOM 541 O O . ASN A 1 75 ? -53.793 -8.549 47.357 1.00 76.81 75 ASN A O 1
ATOM 545 N N . ALA A 1 76 ? -54.510 -7.431 45.570 1.00 84.06 76 ALA A N 1
ATOM 546 C CA . ALA A 1 76 ? -55.624 -6.750 46.214 1.00 84.06 76 ALA A CA 1
ATOM 547 C C . ALA A 1 76 ? -56.946 -7.293 45.670 1.00 84.06 76 ALA A C 1
ATOM 549 O O . ALA A 1 76 ? -57.124 -7.429 44.455 1.00 84.06 76 ALA A O 1
ATOM 550 N N . ILE A 1 77 ? -57.883 -7.584 46.571 1.00 79.19 77 ILE A N 1
ATOM 551 C CA . ILE A 1 77 ? -59.200 -8.143 46.241 1.00 79.19 77 ILE A CA 1
ATOM 552 C C . ILE A 1 77 ? -60.315 -7.384 46.979 1.00 79.19 77 ILE A C 1
ATOM 554 O O . ILE A 1 77 ? -60.078 -6.826 48.054 1.00 79.19 77 ILE A O 1
ATOM 558 N N . PRO A 1 78 ? -61.529 -7.305 46.409 1.00 81.38 78 PRO A N 1
ATOM 559 C CA . PRO A 1 78 ? -62.672 -6.709 47.089 1.00 81.38 78 PRO A CA 1
ATOM 560 C C . PRO A 1 78 ? -63.212 -7.616 48.194 1.00 81.38 78 PRO A C 1
ATOM 562 O O . PRO A 1 78 ? -63.100 -8.839 48.126 1.00 81.38 78 PRO A O 1
ATOM 565 N N . ASP A 1 79 ? -63.855 -7.011 49.193 1.00 75.06 79 ASP A N 1
ATOM 566 C CA . ASP A 1 79 ? -64.548 -7.755 50.245 1.00 75.06 79 ASP A CA 1
ATOM 567 C C . ASP A 1 79 ? -65.760 -8.515 49.675 1.00 75.06 79 ASP A C 1
ATOM 569 O O . ASP A 1 79 ? -66.765 -7.928 49.266 1.00 75.06 79 ASP A O 1
ATOM 573 N N . THR A 1 80 ? -65.663 -9.845 49.662 1.00 73.75 80 THR A N 1
ATOM 574 C CA . THR A 1 80 ? -66.708 -10.764 49.190 1.00 73.75 80 THR A CA 1
ATOM 575 C C . THR A 1 80 ? -67.552 -11.371 50.317 1.00 73.75 80 THR A C 1
ATOM 577 O O . THR A 1 80 ? -68.419 -12.204 50.043 1.00 73.75 80 THR A O 1
ATOM 580 N N . SER A 1 81 ? -67.337 -10.985 51.580 1.00 70.38 81 SER A N 1
ATOM 581 C CA . SER A 1 81 ? -68.012 -11.579 52.751 1.00 70.38 81 SER A CA 1
ATOM 582 C C . SER A 1 81 ? -69.528 -11.341 52.795 1.00 70.38 81 SER A C 1
ATOM 584 O O . SER A 1 81 ? -70.257 -12.096 53.435 1.00 70.38 81 SER A O 1
ATOM 586 N N . SER A 1 82 ? -70.011 -10.317 52.086 1.00 72.94 82 SER A N 1
ATOM 587 C CA . SER A 1 82 ? -71.423 -9.910 52.029 1.00 72.94 82 SER A CA 1
ATOM 588 C C . SER A 1 82 ? -72.200 -10.460 50.821 1.00 72.94 82 SER A C 1
ATOM 590 O O . SER A 1 82 ? -73.367 -10.107 50.623 1.00 72.94 82 SER A O 1
ATOM 592 N N . LEU A 1 83 ? -71.576 -11.307 49.994 1.00 81.62 83 LEU A N 1
ATOM 593 C CA . LEU A 1 83 ? -72.206 -11.848 48.789 1.00 81.62 83 LEU A CA 1
ATOM 594 C C . LEU A 1 83 ? -73.229 -12.943 49.104 1.00 81.62 83 LEU A C 1
ATOM 596 O O . LEU A 1 83 ? -73.008 -13.824 49.931 1.00 81.62 83 LEU A O 1
ATOM 600 N N . THR A 1 84 ? -74.342 -12.911 48.375 1.00 81.06 84 THR A N 1
ATOM 601 C CA . THR A 1 84 ? -75.347 -13.978 48.353 1.00 81.06 84 THR A CA 1
ATOM 602 C C . THR A 1 84 ? -75.124 -14.853 47.126 1.00 81.06 84 THR A C 1
ATOM 604 O O . THR A 1 84 ? -74.982 -14.339 46.015 1.00 81.06 84 THR A O 1
ATOM 607 N N . TYR A 1 85 ? -75.117 -16.172 47.315 1.00 83.25 85 TYR A N 1
ATOM 608 C CA . TYR A 1 85 ? -74.884 -17.142 46.248 1.00 83.25 85 TYR A CA 1
ATOM 609 C C . TYR A 1 85 ? -76.191 -17.813 45.841 1.00 83.25 85 TYR A C 1
ATOM 611 O O . TYR A 1 85 ? -76.923 -18.355 46.671 1.00 83.25 85 TYR A O 1
ATOM 619 N N . THR A 1 86 ? -76.474 -17.790 44.544 1.00 86.38 86 THR A N 1
ATOM 620 C CA . THR A 1 86 ? -77.641 -18.442 43.944 1.00 86.38 86 THR A CA 1
ATOM 621 C C . THR A 1 86 ? -77.188 -19.318 42.792 1.00 86.38 86 THR A C 1
ATOM 623 O O . THR A 1 86 ? -76.262 -18.969 42.062 1.00 86.38 86 THR A O 1
ATOM 626 N N . VAL A 1 87 ? -77.832 -20.466 42.622 1.00 87.19 87 VAL A N 1
ATOM 627 C CA . VAL A 1 87 ? -77.634 -21.320 41.451 1.00 87.19 87 VAL A CA 1
ATOM 628 C C . VAL A 1 87 ? -78.959 -21.430 40.720 1.00 87.19 87 VAL A C 1
ATOM 630 O O . VAL A 1 87 ? -79.995 -21.695 41.330 1.00 87.19 87 VAL A O 1
ATOM 633 N N . GLU A 1 88 ? -78.913 -21.192 39.416 1.00 91.25 88 GLU A N 1
ATOM 634 C CA . GLU A 1 88 ? -80.030 -21.265 38.484 1.00 91.25 88 GLU A CA 1
ATOM 635 C C . GLU A 1 88 ? -79.914 -22.553 37.662 1.00 91.25 88 GLU A C 1
ATOM 637 O O . GLU A 1 88 ? -78.857 -22.848 37.102 1.00 91.25 88 GLU A O 1
ATOM 642 N N . ALA A 1 89 ? -81.003 -23.313 37.577 1.00 89.50 89 ALA A N 1
ATOM 643 C CA . ALA A 1 89 ? -81.162 -24.452 36.685 1.00 89.50 89 ALA A CA 1
ATOM 644 C C . ALA A 1 89 ? -82.266 -24.128 35.673 1.00 89.50 89 ALA A C 1
ATOM 646 O O . ALA A 1 89 ? -83.435 -24.010 36.037 1.00 89.50 89 ALA A O 1
ATOM 647 N N . LYS A 1 90 ? -81.913 -24.005 34.391 1.00 90.94 90 LYS A N 1
ATOM 648 C CA . LYS A 1 90 ? -82.830 -23.596 33.320 1.00 90.94 90 LYS A CA 1
ATOM 649 C C . LYS A 1 90 ? -82.971 -24.662 32.239 1.00 90.94 90 LYS A C 1
ATOM 651 O O . LYS A 1 90 ? -81.979 -25.098 31.660 1.00 90.94 90 LYS A O 1
ATOM 656 N N . ARG A 1 91 ? -84.196 -25.070 31.924 1.00 86.69 91 ARG A N 1
ATOM 657 C CA . ARG A 1 91 ? -84.494 -26.065 30.883 1.00 86.69 91 ARG A CA 1
ATOM 658 C C . ARG A 1 91 ? -84.789 -25.398 29.531 1.00 86.69 91 ARG A C 1
ATOM 660 O O . ARG A 1 91 ? -85.097 -24.209 29.451 1.00 86.69 91 ARG A O 1
ATOM 667 N N . SER A 1 92 ? -84.660 -26.162 28.447 1.00 77.19 92 SER A N 1
ATOM 668 C CA . SER A 1 92 ? -84.813 -25.697 27.056 1.00 77.19 92 SER A CA 1
ATOM 669 C C . SER A 1 92 ? -86.203 -25.158 26.689 1.00 77.19 92 SER A C 1
ATOM 671 O O . SER A 1 92 ? -86.317 -24.410 25.723 1.00 77.19 92 SER A O 1
ATOM 673 N N . ASP A 1 93 ? -87.242 -25.492 27.455 1.00 78.88 93 ASP A N 1
ATOM 674 C CA . ASP A 1 93 ? -88.600 -24.939 27.345 1.00 78.88 93 ASP A CA 1
ATOM 675 C C . ASP A 1 93 ? -88.765 -23.579 28.052 1.00 78.88 93 ASP A C 1
ATOM 677 O O . ASP A 1 93 ? -89.847 -22.995 28.035 1.00 78.88 93 ASP A O 1
ATOM 681 N N . GLY A 1 94 ? -87.694 -23.054 28.656 1.00 75.38 94 GLY A N 1
ATOM 682 C CA . GLY A 1 94 ? -87.676 -21.769 29.352 1.00 75.38 94 GLY A CA 1
ATOM 683 C C . GLY A 1 94 ? -88.068 -21.841 30.827 1.00 75.38 94 GLY A C 1
ATOM 684 O O . GLY A 1 94 ? -88.067 -20.802 31.484 1.00 75.38 94 GLY A O 1
ATOM 685 N N . TYR A 1 95 ? -88.370 -23.031 31.357 1.00 81.62 95 TYR A N 1
ATOM 686 C CA . TYR A 1 95 ? -88.627 -23.220 32.783 1.00 81.62 95 TYR A CA 1
ATOM 687 C C . TYR A 1 95 ? -87.328 -23.104 33.593 1.00 81.62 95 TYR A C 1
ATOM 689 O O . TYR A 1 95 ? -86.299 -23.663 33.205 1.00 81.62 95 TYR A O 1
ATOM 697 N N . THR A 1 96 ? -87.383 -22.401 34.724 1.00 84.44 96 THR A N 1
ATOM 698 C CA . THR A 1 96 ? -86.221 -22.095 35.565 1.00 84.44 96 THR A CA 1
ATOM 699 C C . THR A 1 96 ? -86.519 -22.412 37.025 1.00 84.44 96 THR A C 1
ATOM 701 O O . THR A 1 96 ? -87.558 -22.012 37.543 1.00 84.44 96 THR A O 1
ATOM 704 N N . GLU A 1 97 ? -85.571 -23.062 37.691 1.00 87.56 97 GLU A N 1
ATOM 705 C CA . GLU A 1 97 ? -85.528 -23.265 39.140 1.00 87.56 97 GLU A CA 1
ATOM 706 C C . GLU A 1 97 ? -84.299 -22.566 39.724 1.00 87.56 97 GLU A C 1
ATOM 708 O O . GLU A 1 97 ? -83.243 -22.519 39.091 1.00 87.56 97 GLU A O 1
ATOM 713 N N . THR A 1 98 ? -84.404 -22.050 40.948 1.00 86.00 98 THR A N 1
ATOM 714 C CA . THR A 1 98 ? -83.285 -21.390 41.643 1.00 86.00 98 THR A CA 1
ATOM 715 C C . THR A 1 98 ? -83.155 -21.897 43.069 1.00 86.00 98 THR A C 1
ATOM 717 O O . THR A 1 98 ? -84.149 -21.958 43.790 1.00 86.00 98 THR A O 1
ATOM 720 N N . THR A 1 99 ? -81.931 -22.188 43.505 1.00 85.19 99 THR A N 1
ATOM 721 C CA . THR A 1 99 ? -81.628 -22.521 44.902 1.00 85.19 99 THR A CA 1
ATOM 722 C C . THR A 1 99 ? -80.573 -21.573 45.466 1.00 85.19 99 THR A C 1
ATOM 724 O O . THR A 1 99 ? -79.694 -21.101 44.740 1.00 85.19 99 THR A O 1
ATOM 727 N N . ALA A 1 100 ? -80.662 -21.282 46.762 1.00 76.50 100 ALA A N 1
ATOM 728 C CA . ALA A 1 100 ? -79.575 -20.630 47.479 1.00 76.50 100 ALA A CA 1
ATOM 729 C C . ALA A 1 100 ? -78.419 -21.623 47.680 1.00 76.50 100 ALA A C 1
ATOM 731 O O . ALA A 1 100 ? -78.629 -22.834 47.768 1.00 76.50 100 ALA A O 1
ATOM 732 N N . SER A 1 101 ? -77.201 -21.102 47.770 1.00 70.12 101 SER A N 1
ATOM 733 C CA . SER A 1 101 ? -75.998 -21.871 48.084 1.00 70.12 101 SER A CA 1
ATOM 734 C C . SER A 1 101 ? -75.351 -21.356 49.368 1.00 70.12 101 SER A C 1
ATOM 736 O O . SER A 1 101 ? -75.446 -20.172 49.686 1.00 70.12 101 SER A O 1
ATOM 738 N N . ASP A 1 102 ? -74.651 -22.243 50.076 1.00 66.12 102 ASP A N 1
ATOM 739 C CA . ASP A 1 102 ? -73.796 -21.904 51.221 1.00 66.12 102 ASP A CA 1
ATOM 740 C C . ASP A 1 102 ? -72.477 -21.191 50.833 1.00 66.12 102 ASP A C 1
ATOM 742 O O . ASP A 1 102 ? -71.670 -20.882 51.707 1.00 66.12 102 ASP A O 1
ATOM 746 N N . GLY A 1 103 ? -72.253 -20.922 49.540 1.00 65.19 103 GLY A N 1
ATOM 747 C CA . GLY A 1 103 ? -71.012 -20.346 49.004 1.00 65.19 103 GLY A CA 1
ATOM 748 C C . GLY A 1 103 ? -69.986 -21.383 48.534 1.00 65.19 103 GLY A C 1
ATOM 749 O O . GLY A 1 103 ? -68.918 -21.006 48.057 1.00 65.19 103 GLY A O 1
ATOM 750 N N . SER A 1 104 ? -70.299 -22.676 48.641 1.00 70.00 104 SER A N 1
ATOM 751 C CA . SER A 1 104 ? -69.435 -23.787 48.220 1.00 70.00 104 SER A CA 1
ATOM 752 C C . SER A 1 104 ? -70.191 -24.944 47.555 1.00 70.00 104 SER A C 1
ATOM 754 O O . SER A 1 104 ? -69.647 -25.611 46.671 1.00 70.00 104 SER A O 1
ATOM 756 N N . THR A 1 105 ? -71.449 -25.181 47.940 1.00 80.06 105 THR A N 1
ATOM 757 C CA . THR A 1 105 ? -72.306 -26.258 47.434 1.00 80.06 105 THR A CA 1
ATOM 758 C C . THR A 1 105 ? -73.737 -25.800 47.168 1.00 80.06 105 THR A C 1
ATOM 760 O O . THR A 1 105 ? -74.228 -24.821 47.734 1.00 80.06 105 THR A O 1
ATOM 763 N N . TYR A 1 106 ? -74.428 -26.506 46.278 1.00 85.94 106 TYR A N 1
ATOM 764 C CA . TYR A 1 106 ? -75.839 -26.290 45.969 1.00 85.94 106 TYR A CA 1
ATOM 765 C C . TYR A 1 106 ? -76.557 -27.627 45.779 1.00 85.94 106 TYR A C 1
ATOM 767 O O . TYR A 1 106 ? -75.947 -28.649 45.453 1.00 85.94 106 TYR A O 1
ATOM 775 N N . THR A 1 107 ? -77.874 -27.647 45.991 1.00 86.12 107 THR A N 1
ATOM 776 C CA . THR A 1 107 ? -78.714 -28.815 45.698 1.00 86.12 107 THR A CA 1
ATOM 777 C C . THR A 1 107 ? -80.135 -28.389 45.334 1.00 86.12 107 THR A C 1
ATOM 779 O O . THR A 1 107 ? -80.787 -27.650 46.070 1.00 86.12 107 THR A O 1
ATOM 782 N N . PHE A 1 108 ? -80.626 -28.905 44.210 1.00 86.50 108 PHE A N 1
ATOM 783 C CA . PHE A 1 108 ? -82.028 -28.907 43.810 1.00 86.50 108 PHE A CA 1
ATOM 784 C C . PHE A 1 108 ? -82.608 -30.296 44.083 1.00 86.50 108 PHE A C 1
ATOM 786 O O . PHE A 1 108 ? -82.032 -31.289 43.646 1.00 86.50 108 PHE A O 1
ATOM 793 N N . THR A 1 109 ? -83.743 -30.387 44.778 1.00 79.75 109 THR A N 1
ATOM 794 C CA . THR A 1 109 ? -84.332 -31.668 45.230 1.00 79.75 109 THR A CA 1
ATOM 795 C C . THR A 1 109 ? -85.650 -32.045 44.545 1.00 79.75 109 THR A C 1
ATOM 797 O O . THR A 1 109 ? -86.222 -33.088 44.854 1.00 79.75 109 THR A O 1
ATOM 800 N N . ASN A 1 110 ? -86.167 -31.198 43.648 1.00 79.25 110 ASN A N 1
ATOM 801 C CA . ASN A 1 110 ? -87.485 -31.371 43.023 1.00 79.25 110 ASN A CA 1
ATOM 802 C C . ASN A 1 110 ? -87.489 -31.082 41.506 1.00 79.25 110 ASN A C 1
ATOM 804 O O . ASN A 1 110 ? -88.510 -30.656 40.970 1.00 79.25 110 ASN A O 1
ATOM 808 N N . LEU A 1 111 ? -86.375 -31.303 40.798 1.00 83.38 111 LEU A N 1
ATOM 809 C CA . LEU A 1 111 ? -86.343 -31.100 39.344 1.00 83.38 111 LEU A CA 1
ATOM 810 C C . LEU A 1 111 ? -87.177 -32.166 38.615 1.00 83.38 111 LEU A C 1
ATOM 812 O O . LEU A 1 111 ? -87.434 -33.255 39.134 1.00 83.38 111 LEU A O 1
ATOM 816 N N . THR A 1 112 ? -87.586 -31.849 37.386 1.00 82.81 112 THR A N 1
ATOM 817 C CA . THR A 1 112 ? -88.249 -32.777 36.452 1.00 82.81 112 THR A CA 1
ATOM 818 C C . THR A 1 112 ? -87.267 -33.285 35.389 1.00 82.81 112 THR A C 1
ATOM 820 O O . THR A 1 112 ? -86.187 -32.720 35.207 1.00 82.81 112 THR A O 1
ATOM 823 N N . ALA A 1 113 ? -87.613 -34.376 34.698 1.00 80.06 113 ALA A N 1
ATOM 824 C CA . ALA A 1 113 ? -86.743 -34.973 33.685 1.00 80.06 113 ALA A CA 1
ATOM 825 C C . ALA A 1 113 ? -86.473 -34.000 32.519 1.00 80.06 113 ALA A C 1
ATOM 827 O O . ALA A 1 113 ? -87.315 -33.161 32.178 1.00 80.06 113 ALA A O 1
ATOM 828 N N . GLY A 1 114 ? -85.293 -34.121 31.910 1.00 82.19 114 GLY A N 1
ATOM 829 C CA . GLY A 1 114 ? -84.828 -33.266 30.816 1.00 82.19 114 GLY A CA 1
ATOM 830 C C . GLY A 1 114 ? -83.399 -32.758 31.010 1.00 82.19 114 GLY A C 1
ATOM 831 O O . GLY A 1 114 ? -82.737 -33.072 32.001 1.00 82.19 114 GLY A O 1
ATOM 832 N N . THR A 1 115 ? -82.924 -31.973 30.043 1.00 87.12 115 THR A N 1
ATOM 833 C CA . THR A 1 115 ? -81.601 -31.334 30.077 1.00 87.12 115 THR A CA 1
ATOM 834 C C . THR A 1 115 ? -81.704 -29.915 30.628 1.00 87.12 115 THR A C 1
ATOM 836 O O . THR A 1 115 ? -82.396 -29.066 30.065 1.00 87.12 115 THR A O 1
ATOM 839 N N . TRP A 1 116 ? -80.989 -29.669 31.718 1.00 89.12 116 TRP A N 1
ATOM 840 C CA . TRP A 1 116 ? -80.937 -28.414 32.454 1.00 89.12 116 TRP A CA 1
ATOM 841 C C . TRP A 1 116 ? -79.580 -27.740 32.249 1.00 89.12 116 TRP A C 1
ATOM 843 O O . TRP A 1 116 ? -78.541 -28.391 32.315 1.00 89.12 116 TRP A O 1
ATOM 853 N N . GLN A 1 117 ? -79.594 -26.436 32.008 1.00 92.19 117 GLN A N 1
ATOM 854 C CA . GLN A 1 117 ? -78.428 -25.562 31.977 1.00 92.19 117 GLN A CA 1
ATOM 855 C C . GLN A 1 117 ? -78.240 -24.956 33.364 1.00 92.19 117 GLN A C 1
ATOM 857 O O . GLN A 1 117 ? -79.139 -24.277 33.859 1.00 92.19 117 GLN A O 1
ATOM 862 N N . ILE A 1 118 ? -77.104 -25.228 33.997 1.00 90.38 118 ILE A N 1
ATOM 863 C CA . ILE A 1 118 ? -76.831 -24.873 35.389 1.00 90.38 118 ILE A CA 1
ATOM 864 C C . ILE A 1 118 ? -75.802 -23.751 35.423 1.00 90.38 118 ILE A C 1
ATOM 866 O O . ILE A 1 118 ? -74.723 -23.903 34.852 1.00 90.38 118 ILE A O 1
ATOM 870 N N . THR A 1 119 ? -76.135 -22.639 36.075 1.00 89.75 119 THR A N 1
ATOM 871 C CA . THR A 1 119 ? -75.256 -21.467 36.208 1.00 89.75 119 THR A CA 1
ATOM 872 C C . THR A 1 119 ? -75.310 -20.944 37.638 1.00 89.75 119 THR A C 1
ATOM 874 O O . THR A 1 119 ? -76.395 -20.734 38.178 1.00 89.75 119 THR A O 1
ATOM 877 N N . ALA A 1 120 ? -74.155 -20.721 38.257 1.00 87.12 120 ALA A N 1
ATOM 878 C CA . ALA A 1 120 ? -74.049 -20.093 39.567 1.00 87.12 120 ALA A CA 1
ATOM 879 C C . ALA A 1 120 ? -73.791 -18.585 39.429 1.00 87.12 120 ALA A C 1
ATOM 881 O O . ALA A 1 120 ? -73.094 -18.133 38.517 1.00 87.12 120 ALA A O 1
ATOM 882 N N . TYR A 1 121 ? -74.352 -17.809 40.352 1.00 86.25 121 TYR A N 1
ATOM 883 C CA . TYR A 1 121 ? -74.216 -16.360 40.438 1.00 86.25 121 TYR A CA 1
ATOM 884 C C . TYR A 1 121 ? -73.909 -15.950 41.879 1.00 86.25 121 TYR A C 1
ATOM 886 O O . TYR A 1 121 ? -74.573 -16.401 42.815 1.00 86.25 121 TYR A O 1
ATOM 894 N N . ALA A 1 122 ? -72.954 -15.037 42.051 1.00 85.56 122 ALA A N 1
ATOM 895 C CA . ALA A 1 122 ? -72.757 -14.316 43.304 1.00 85.56 122 ALA A CA 1
ATOM 896 C C . ALA A 1 122 ? -73.258 -12.882 43.123 1.00 85.56 122 ALA A C 1
ATOM 898 O O . ALA A 1 122 ? -72.855 -12.201 42.173 1.00 85.56 122 ALA A O 1
ATOM 899 N N . THR A 1 123 ? -74.131 -12.422 44.015 1.00 83.94 123 THR A N 1
ATOM 900 C CA . THR A 1 123 ? -74.718 -11.078 43.966 1.00 83.94 123 THR A CA 1
ATOM 901 C C . THR A 1 123 ? -74.487 -10.312 45.259 1.00 83.94 123 THR A C 1
ATOM 903 O O . THR A 1 123 ? -74.511 -10.893 46.344 1.00 83.94 123 THR A O 1
ATOM 906 N N . THR A 1 124 ? -74.336 -8.993 45.162 1.00 83.12 124 THR A N 1
ATOM 907 C CA . THR A 1 124 ? -74.419 -8.101 46.327 1.00 83.12 124 THR A CA 1
ATOM 908 C C . THR A 1 124 ? -75.819 -8.141 46.950 1.00 83.12 124 THR A C 1
ATOM 910 O O . THR A 1 124 ? -76.792 -8.552 46.314 1.00 83.12 124 THR A O 1
ATOM 913 N N . THR A 1 125 ? -75.964 -7.613 48.167 1.00 78.38 125 THR A N 1
ATOM 914 C CA . THR A 1 125 ? -77.276 -7.358 48.798 1.00 78.38 125 THR A CA 1
ATOM 915 C C . THR A 1 125 ? -78.163 -6.386 48.008 1.00 78.38 125 THR A C 1
ATOM 917 O O . THR A 1 125 ? -79.380 -6.399 48.175 1.00 78.38 125 THR A O 1
ATOM 920 N N . SER A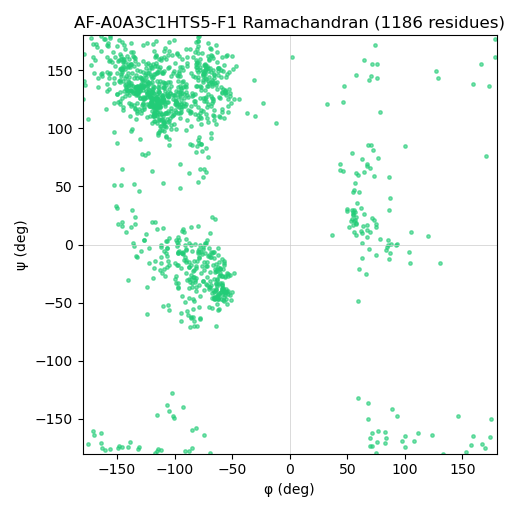 1 126 ? -77.583 -5.574 47.116 1.00 79.50 126 SER A N 1
ATOM 921 C CA . SER A 1 126 ? -78.300 -4.720 46.157 1.00 79.50 126 SER A CA 1
ATOM 922 C C . SER A 1 126 ? -78.689 -5.425 44.846 1.00 79.50 126 SER A C 1
ATOM 924 O O . SER A 1 126 ? -79.311 -4.802 43.988 1.00 79.50 126 SER A O 1
ATOM 926 N N . GLY A 1 127 ? -78.349 -6.708 44.676 1.00 80.69 127 GLY A N 1
ATOM 927 C CA . GLY A 1 127 ? -78.682 -7.513 43.495 1.00 80.69 127 GLY A CA 1
ATOM 928 C C . GLY A 1 127 ? -77.706 -7.389 42.318 1.00 80.69 127 GLY A C 1
ATOM 929 O O . GLY A 1 127 ? -77.942 -7.995 41.272 1.00 80.69 127 GLY A O 1
ATOM 930 N N . THR A 1 128 ? -76.601 -6.650 42.458 1.00 85.50 128 THR A N 1
ATOM 931 C CA . THR A 1 128 ? -75.565 -6.557 41.417 1.00 85.50 128 THR A CA 1
ATOM 932 C C . THR A 1 128 ? -74.861 -7.901 41.270 1.00 85.50 128 THR A C 1
ATOM 934 O O . THR A 1 128 ? -74.345 -8.432 42.250 1.00 85.50 128 THR A O 1
ATOM 937 N N . ARG A 1 129 ? -74.813 -8.450 40.051 1.00 87.12 129 ARG A N 1
ATOM 938 C CA . ARG A 1 129 ? -74.078 -9.685 39.740 1.00 87.12 129 ARG A CA 1
ATOM 939 C C . ARG A 1 129 ? -72.574 -9.407 39.743 1.00 87.12 129 ARG A C 1
ATOM 941 O O . ARG A 1 129 ? -72.081 -8.693 38.878 1.00 87.12 129 ARG A O 1
ATOM 948 N N . VAL A 1 130 ? -71.878 -9.985 40.715 1.00 84.88 130 VAL A N 1
ATOM 949 C CA . VAL A 1 130 ? -70.439 -9.808 40.966 1.00 84.88 130 VAL A CA 1
ATOM 950 C C . VAL A 1 130 ? -69.631 -10.900 40.275 1.00 84.88 130 VAL A C 1
ATOM 952 O O . VAL A 1 130 ? -68.623 -10.629 39.629 1.00 84.88 130 VAL A O 1
ATOM 955 N N . MET A 1 131 ? -70.098 -12.144 40.374 1.00 85.06 131 MET A N 1
ATOM 956 C CA . MET A 1 131 ? -69.490 -13.299 39.719 1.00 85.06 131 MET A CA 1
ATOM 957 C C . MET A 1 131 ? -70.557 -14.169 39.063 1.00 85.06 131 MET A C 1
ATOM 959 O O . MET A 1 131 ? -71.715 -14.199 39.492 1.00 85.06 131 MET A O 1
ATOM 963 N N . GLN A 1 132 ? -70.148 -14.886 38.025 1.00 87.69 132 GLN A N 1
ATOM 964 C CA . GLN A 1 132 ? -70.956 -15.832 37.272 1.00 87.69 132 GLN A CA 1
ATOM 965 C C . GLN A 1 132 ? -70.084 -17.030 36.885 1.00 87.69 132 GLN A C 1
ATOM 967 O O . GLN A 1 132 ? -68.935 -16.845 36.487 1.00 87.69 132 GLN A O 1
ATOM 972 N N . SER A 1 133 ? -70.617 -18.247 36.988 1.00 85.19 133 SER A N 1
ATOM 973 C CA . SER A 1 133 ? -69.926 -19.434 36.480 1.00 85.19 133 SER A CA 1
ATOM 974 C C . SER A 1 133 ? -70.099 -19.618 34.976 1.00 85.19 133 SER A C 1
ATOM 976 O O . SER A 1 133 ? -70.998 -19.042 34.352 1.00 85.19 133 SER A O 1
ATOM 978 N N . GLU A 1 134 ? -69.312 -20.517 34.394 1.00 83.25 134 GLU A N 1
ATOM 979 C CA . GLU A 1 134 ? -69.707 -21.157 33.147 1.00 83.25 134 GLU A CA 1
ATOM 980 C C . GLU A 1 134 ? -71.053 -21.884 33.313 1.00 83.25 134 GLU A C 1
ATOM 982 O O . GLU A 1 134 ? -71.403 -22.368 34.394 1.00 83.25 134 GLU A O 1
ATOM 987 N N . THR A 1 135 ? -71.821 -21.962 32.229 1.00 88.62 135 THR A N 1
ATOM 988 C CA . THR A 1 135 ? -73.094 -22.685 32.200 1.00 88.62 135 THR A CA 1
ATOM 989 C C . THR A 1 135 ? -72.848 -24.136 31.785 1.00 88.62 135 THR A C 1
ATOM 991 O O . THR A 1 135 ? -72.343 -24.381 30.688 1.00 88.62 135 THR A O 1
ATOM 994 N N . LYS A 1 136 ? -73.219 -25.111 32.626 1.00 86.62 136 LYS A N 1
ATOM 995 C CA . LYS A 1 136 ? -73.055 -26.550 32.333 1.00 86.62 136 LYS A CA 1
ATOM 996 C C . LYS A 1 136 ? -74.383 -27.257 32.096 1.00 86.62 136 LYS A C 1
ATOM 998 O O . LYS A 1 136 ? -75.330 -27.092 32.857 1.00 86.62 136 LYS A O 1
ATOM 1003 N N . SER A 1 137 ? -74.432 -28.096 31.063 1.00 89.19 137 SER A N 1
ATOM 1004 C CA . SER A 1 137 ? -75.602 -28.916 30.738 1.00 89.19 137 SER A CA 1
ATOM 1005 C C . SER A 1 137 ? -75.607 -30.228 31.531 1.00 89.19 137 SER A C 1
ATOM 1007 O O . SER A 1 137 ? -74.641 -30.986 31.477 1.00 89.19 137 SER A O 1
ATOM 1009 N N . VAL A 1 138 ? -76.712 -30.536 32.211 1.00 86.44 138 VAL A N 1
ATOM 1010 C CA . VAL A 1 138 ? -76.924 -31.788 32.957 1.00 86.44 138 VAL A CA 1
ATOM 1011 C C . VAL A 1 138 ? -78.267 -32.402 32.571 1.00 86.44 138 VAL A C 1
ATOM 1013 O O . VAL A 1 138 ? -79.284 -31.714 32.569 1.00 86.44 138 VAL A O 1
ATOM 1016 N N . THR A 1 139 ? -78.300 -33.700 32.266 1.00 86.62 139 THR A N 1
ATOM 1017 C CA . THR A 1 139 ? -79.533 -34.403 31.869 1.00 86.62 139 THR A CA 1
ATOM 1018 C C . THR A 1 139 ? -80.014 -35.340 32.972 1.00 86.62 139 THR A C 1
ATOM 1020 O O . THR A 1 139 ? -79.309 -36.276 33.343 1.00 86.62 139 THR A O 1
ATOM 1023 N N . LEU A 1 140 ? -81.237 -35.110 33.455 1.00 84.38 140 LEU A N 1
ATOM 1024 C CA . LEU A 1 140 ? -81.922 -35.925 34.463 1.00 84.38 140 LEU A CA 1
ATOM 1025 C C . LEU A 1 140 ? -82.974 -36.819 33.798 1.00 84.38 140 LEU A C 1
ATOM 1027 O O . LEU A 1 140 ? -83.720 -36.370 32.923 1.00 84.38 140 LEU A O 1
ATOM 1031 N N . SER A 1 141 ? -83.040 -38.087 34.201 1.00 82.31 141 SER A N 1
ATOM 1032 C CA . SER A 1 141 ? -83.967 -39.086 33.644 1.00 82.31 141 SER A CA 1
ATOM 1033 C C . SER A 1 141 ? -84.183 -40.248 34.617 1.00 82.31 141 SER A C 1
ATOM 1035 O O . SER A 1 141 ? -83.440 -40.381 35.584 1.00 82.31 141 SER A O 1
ATOM 1037 N N . ASN A 1 142 ? -85.122 -41.156 34.329 1.00 77.19 142 ASN A N 1
ATOM 1038 C CA . ASN A 1 142 ? -85.325 -42.370 35.135 1.00 77.19 142 ASN A CA 1
ATOM 1039 C C . ASN A 1 142 ? -84.054 -43.238 35.263 1.00 77.19 142 ASN A C 1
ATOM 1041 O O . ASN A 1 142 ? -83.916 -43.959 36.246 1.00 77.19 142 ASN A O 1
ATOM 1045 N N . ALA A 1 143 ? -83.132 -43.175 34.290 1.00 71.62 143 ALA A N 1
ATOM 1046 C CA . ALA A 1 143 ? -81.864 -43.909 34.320 1.00 71.62 143 ALA A CA 1
ATOM 1047 C C . ALA A 1 143 ? -80.775 -43.209 35.158 1.00 71.62 143 ALA A C 1
ATOM 1049 O O . ALA A 1 143 ? -79.949 -43.885 35.759 1.00 71.62 143 ALA A O 1
ATOM 1050 N N . ASN A 1 144 ? -80.806 -41.872 35.231 1.00 71.94 144 ASN A N 1
ATOM 1051 C CA . ASN A 1 144 ? -79.931 -41.044 36.069 1.00 71.94 144 ASN A CA 1
ATOM 1052 C C . ASN A 1 144 ? -80.794 -40.082 36.909 1.00 71.94 144 ASN A C 1
ATOM 1054 O O . ASN A 1 144 ? -80.937 -38.908 36.544 1.00 71.94 144 ASN A O 1
ATOM 1058 N N . PRO A 1 145 ? -81.416 -40.567 38.004 1.00 76.56 145 PRO A N 1
ATOM 1059 C CA . PRO A 1 145 ? -82.310 -39.749 38.821 1.00 76.56 145 PRO A CA 1
ATOM 1060 C C . PRO A 1 145 ? -81.578 -38.799 39.785 1.00 76.56 145 PRO A C 1
ATOM 1062 O O . PRO A 1 145 ? -82.194 -37.897 40.358 1.00 76.56 145 PRO A O 1
ATOM 1065 N N . TYR A 1 146 ? -80.266 -38.997 39.932 1.00 82.31 146 TYR A N 1
ATOM 1066 C CA . TYR A 1 146 ? -79.336 -38.145 40.661 1.00 82.31 146 TYR A CA 1
ATOM 1067 C C . TYR A 1 146 ? -78.216 -37.730 39.710 1.00 82.31 146 TYR A C 1
ATOM 1069 O O . TYR A 1 146 ? -77.691 -38.573 38.981 1.00 82.31 146 TYR A O 1
ATOM 1077 N N . ALA A 1 147 ? -77.825 -36.459 39.733 1.00 82.44 147 ALA A N 1
ATOM 1078 C CA . ALA A 1 147 ? -76.643 -35.982 39.022 1.00 82.44 147 ALA A CA 1
ATOM 1079 C C . ALA A 1 147 ? -75.851 -34.992 39.880 1.00 82.44 147 ALA A C 1
ATOM 1081 O O . ALA A 1 147 ? -76.411 -34.321 40.750 1.00 82.44 147 ALA A O 1
ATOM 1082 N N . THR A 1 148 ? -74.553 -34.884 39.598 1.00 84.19 148 THR A N 1
ATOM 1083 C CA . THR A 1 148 ? -73.659 -33.917 40.239 1.00 84.19 148 THR A CA 1
ATOM 1084 C C . THR A 1 148 ? -72.865 -33.171 39.171 1.00 84.19 148 THR A C 1
ATOM 1086 O O . THR A 1 148 ? -72.312 -33.807 38.275 1.00 84.19 148 THR A O 1
ATOM 1089 N N . THR A 1 149 ? -72.783 -31.839 39.246 1.00 85.44 149 THR A N 1
ATOM 1090 C CA . THR A 1 149 ? -71.857 -31.061 38.401 1.00 85.44 149 THR A CA 1
ATOM 1091 C C . THR A 1 149 ? -71.183 -29.939 39.181 1.00 85.44 149 THR A C 1
ATOM 1093 O O . THR A 1 149 ? -71.841 -29.202 39.915 1.00 85.44 149 THR A O 1
ATOM 1096 N N . SER A 1 150 ? -69.864 -29.813 39.028 1.00 83.06 150 SER A N 1
ATOM 1097 C CA . SER A 1 150 ? -69.097 -28.721 39.629 1.00 83.06 150 SER A CA 1
ATOM 1098 C C . SER A 1 150 ? -68.953 -27.557 38.654 1.00 83.06 150 SER A C 1
ATOM 1100 O O . SER A 1 150 ? -68.715 -27.791 37.468 1.00 83.06 150 SER A O 1
ATOM 1102 N N . LEU A 1 151 ? -69.072 -26.324 39.148 1.00 80.00 151 LEU A N 1
ATOM 1103 C CA . LEU A 1 151 ? -68.972 -25.078 38.370 1.00 80.00 151 LEU A CA 1
ATOM 1104 C C . LEU A 1 151 ? -67.759 -24.243 38.828 1.00 80.00 151 LEU A C 1
ATOM 1106 O O . LEU A 1 151 ? -67.340 -24.365 39.982 1.00 80.00 151 LEU A O 1
ATOM 1110 N N . THR A 1 152 ? -67.234 -23.367 37.972 1.00 77.12 152 THR A N 1
ATOM 1111 C CA . THR A 1 152 ? -66.109 -22.472 38.289 1.00 77.12 152 THR A CA 1
ATOM 1112 C C . THR A 1 152 ? -66.555 -21.014 38.203 1.00 77.12 152 THR A C 1
ATOM 1114 O O . THR A 1 152 ? -66.957 -20.532 37.150 1.00 77.12 152 THR A O 1
ATOM 1117 N N . MET A 1 153 ? -66.495 -20.275 39.311 1.00 76.75 153 MET A N 1
ATOM 1118 C CA . MET A 1 153 ? -66.928 -18.872 39.328 1.00 76.75 153 MET A CA 1
ATOM 1119 C C . MET A 1 153 ? -65.870 -17.950 38.701 1.00 76.75 153 MET A C 1
ATOM 1121 O O . MET A 1 153 ? -64.689 -18.066 39.015 1.00 76.75 153 MET A O 1
ATOM 1125 N N . ALA A 1 154 ? -66.296 -17.000 37.864 1.00 71.94 154 ALA A N 1
ATOM 1126 C CA . ALA A 1 154 ? -65.456 -15.934 37.310 1.00 71.94 154 ALA A CA 1
ATOM 1127 C C . ALA A 1 154 ? -66.094 -14.548 37.551 1.00 71.94 154 ALA A C 1
ATOM 1129 O O . ALA A 1 154 ? -67.313 -14.469 37.748 1.00 71.94 154 ALA A O 1
ATOM 1130 N N . PRO A 1 155 ? -65.323 -13.441 37.532 1.00 77.81 155 PRO A N 1
ATOM 1131 C CA . PRO A 1 155 ? -65.878 -12.090 37.606 1.00 77.81 155 PRO A CA 1
ATOM 1132 C C . PRO A 1 155 ? -66.901 -11.851 36.491 1.00 77.81 155 PRO A C 1
ATOM 1134 O O . PRO A 1 155 ? -66.640 -12.128 35.320 1.00 77.81 155 PRO A O 1
ATOM 1137 N N . ALA A 1 156 ? -68.079 -11.344 36.849 1.00 83.00 156 ALA A N 1
ATOM 1138 C CA . ALA A 1 156 ? -69.079 -10.959 35.862 1.00 83.00 156 ALA A CA 1
ATOM 1139 C C . ALA A 1 156 ? -68.656 -9.658 35.159 1.00 83.00 156 ALA A C 1
ATOM 1141 O O . ALA A 1 156 ? -67.931 -8.845 35.727 1.00 83.00 156 ALA A O 1
ATOM 1142 N N . SER A 1 157 ? -69.143 -9.430 33.938 1.00 80.50 157 SER A N 1
ATOM 1143 C CA . SER A 1 157 ? -68.907 -8.174 33.221 1.00 80.50 157 SER A CA 1
ATOM 1144 C C . SER A 1 157 ? -69.606 -7.002 33.917 1.00 80.50 157 SER A C 1
ATOM 1146 O O . SER A 1 157 ? -70.832 -7.013 34.062 1.00 80.50 157 SER A O 1
ATOM 1148 N N . GLY A 1 158 ? -68.859 -5.967 34.286 1.00 87.25 158 GLY A N 1
ATOM 1149 C CA . GLY A 1 158 ? -69.405 -4.746 34.874 1.00 87.25 158 GLY A CA 1
ATOM 1150 C C . GLY A 1 158 ? -68.305 -3.784 35.305 1.00 87.25 158 GLY A C 1
ATOM 1151 O O . GLY A 1 158 ? -67.230 -3.768 34.711 1.00 87.25 158 GLY A O 1
ATOM 1152 N N . SER A 1 159 ? -68.566 -2.993 36.346 1.00 88.62 159 SER A N 1
ATOM 1153 C CA . SER A 1 159 ? -67.593 -2.048 36.899 1.00 88.62 159 SER A CA 1
ATOM 1154 C C . SER A 1 159 ? -67.585 -2.051 38.426 1.00 88.62 159 SER A C 1
ATOM 1156 O O . SER A 1 159 ? -68.652 -2.056 39.049 1.00 88.62 159 SER A O 1
ATOM 1158 N N . GLY A 1 160 ? -66.394 -2.028 39.016 1.00 89.06 160 GLY A N 1
ATOM 1159 C CA . GLY A 1 160 ? -66.157 -1.915 40.455 1.00 89.06 160 GLY A CA 1
ATOM 1160 C C . GLY A 1 160 ? -65.437 -0.618 40.819 1.00 89.06 160 GLY A C 1
ATOM 1161 O O . GLY A 1 160 ? -65.152 0.222 39.963 1.00 89.06 160 GLY A O 1
ATOM 1162 N N . ASN A 1 161 ? -65.135 -0.467 42.103 1.00 91.44 161 ASN A N 1
ATOM 1163 C CA . ASN A 1 161 ? -64.361 0.652 42.634 1.00 91.44 161 ASN A CA 1
ATOM 1164 C C . ASN A 1 161 ? -63.056 0.143 43.264 1.00 91.44 161 ASN A C 1
ATOM 1166 O O . ASN A 1 161 ? -62.943 -1.028 43.626 1.00 91.44 161 ASN A O 1
ATOM 1170 N N . ILE A 1 162 ? -62.089 1.033 43.450 1.00 91.62 162 ILE A N 1
ATOM 1171 C CA . ILE A 1 162 ? -60.852 0.814 44.203 1.00 91.62 162 ILE A CA 1
ATOM 1172 C C . ILE A 1 162 ? -60.784 1.883 45.292 1.00 91.62 162 ILE A C 1
ATOM 1174 O O . ILE A 1 162 ? -61.094 3.045 45.032 1.00 91.62 162 ILE A O 1
ATOM 1178 N N . ALA A 1 163 ? -60.398 1.472 46.496 1.00 91.69 163 ALA A N 1
ATOM 1179 C CA . ALA A 1 163 ? -60.105 2.328 47.642 1.00 91.69 163 ALA A CA 1
ATOM 1180 C C . ALA A 1 163 ? -58.960 1.688 48.448 1.00 91.69 163 ALA A C 1
ATOM 1182 O O . ALA A 1 163 ? -59.166 1.193 49.557 1.00 91.69 163 ALA A O 1
ATOM 1183 N N . LEU A 1 164 ? -57.771 1.602 47.842 1.00 90.12 164 LEU A N 1
ATOM 1184 C CA . LEU A 1 164 ? -56.604 0.928 48.422 1.00 90.12 164 LEU A CA 1
ATOM 1185 C C . LEU A 1 164 ? -55.666 1.928 49.085 1.00 90.12 164 LEU A C 1
ATOM 1187 O O . LEU A 1 164 ? -55.143 2.823 48.426 1.00 90.12 164 LEU A O 1
ATOM 1191 N N . THR A 1 165 ? -55.413 1.738 50.377 1.00 89.56 165 THR A N 1
ATOM 1192 C CA . THR A 1 165 ? -54.404 2.510 51.106 1.00 89.56 165 THR A CA 1
ATOM 1193 C C . THR A 1 165 ? -53.023 1.880 50.937 1.00 89.56 165 THR A C 1
ATOM 1195 O O . THR A 1 165 ? -52.843 0.678 51.139 1.00 89.56 165 THR A O 1
ATOM 1198 N N . ILE A 1 166 ? -52.058 2.720 50.582 1.00 91.81 166 ILE A N 1
ATOM 1199 C CA . ILE A 1 166 ? -50.648 2.412 50.365 1.00 91.81 166 ILE A CA 1
ATOM 1200 C C . ILE A 1 166 ? -49.869 3.222 51.405 1.00 91.81 166 ILE A C 1
ATOM 1202 O O . ILE A 1 166 ? -49.789 4.445 51.294 1.00 91.81 166 ILE A O 1
ATOM 1206 N N . ASN A 1 167 ? -49.349 2.573 52.447 1.00 92.19 167 ASN A N 1
ATOM 1207 C CA . ASN A 1 167 ? -48.607 3.259 53.509 1.00 92.19 167 ASN A CA 1
ATOM 1208 C C . ASN A 1 167 ? -47.090 3.164 53.290 1.00 92.19 167 ASN A C 1
ATOM 1210 O O . ASN A 1 167 ? -46.596 2.309 52.548 1.00 92.19 167 ASN A O 1
ATOM 1214 N N . TRP A 1 168 ? -46.348 4.001 54.003 1.00 91.75 168 TRP A N 1
ATOM 1215 C CA . TRP A 1 168 ? -44.916 3.854 54.226 1.00 91.75 168 TRP A CA 1
ATOM 1216 C C . TRP A 1 168 ? -44.545 4.316 55.638 1.00 91.75 168 TRP A C 1
ATOM 1218 O O . TRP A 1 168 ? -45.284 5.045 56.299 1.00 91.75 168 TRP A O 1
ATOM 1228 N N . ASP A 1 169 ? -43.398 3.870 56.135 1.00 87.81 169 ASP A N 1
ATOM 1229 C CA . ASP A 1 169 ? -42.851 4.341 57.406 1.00 87.81 169 ASP A CA 1
ATOM 1230 C C . ASP A 1 169 ? -42.296 5.769 57.227 1.00 87.81 169 ASP A C 1
ATOM 1232 O O . ASP A 1 169 ? -41.533 5.988 56.281 1.00 87.81 169 ASP A O 1
ATOM 1236 N N . PRO A 1 170 ? -42.587 6.739 58.116 1.00 84.19 170 PRO A N 1
ATOM 1237 C CA . PRO A 1 170 ? -42.000 8.082 58.049 1.00 84.19 170 PRO A CA 1
ATOM 1238 C C . PRO A 1 170 ? -40.459 8.105 58.008 1.00 84.19 170 PRO A C 1
ATOM 1240 O O . PRO A 1 170 ? -39.865 9.056 57.505 1.00 84.19 170 PRO A O 1
ATOM 1243 N N . ASN A 1 171 ? -39.797 7.065 58.523 1.00 80.94 171 ASN A N 1
ATOM 1244 C CA . ASN A 1 171 ? -38.338 6.926 58.554 1.00 80.94 171 ASN A CA 1
ATOM 1245 C C . ASN A 1 171 ? -37.763 6.226 57.308 1.00 80.94 171 ASN A C 1
ATOM 1247 O O . ASN A 1 171 ? -36.546 6.114 57.185 1.00 80.94 171 ASN A O 1
ATOM 1251 N N . SER A 1 172 ? -38.607 5.758 56.379 1.00 77.88 172 SER A N 1
ATOM 1252 C CA . SER A 1 172 ? -38.171 5.153 55.105 1.00 77.88 172 SER A CA 1
ATOM 1253 C C . SER A 1 172 ? -37.493 6.154 54.160 1.00 77.88 172 SER A C 1
ATOM 1255 O O . SER A 1 172 ? -36.807 5.753 53.225 1.00 77.88 172 SER A O 1
ATOM 1257 N N . GLY A 1 173 ? -37.689 7.456 54.395 1.00 78.38 173 GLY A N 1
ATOM 1258 C CA . GLY A 1 173 ? -37.279 8.527 53.488 1.00 78.38 173 GLY A CA 1
ATOM 1259 C C . GLY A 1 173 ? -38.302 8.839 52.393 1.00 78.38 173 GLY A C 1
ATOM 1260 O O . GLY A 1 173 ? -38.065 9.748 51.611 1.00 78.38 173 GLY A O 1
ATOM 1261 N N . ILE A 1 174 ? -39.439 8.142 52.331 1.00 85.75 174 ILE A N 1
ATOM 1262 C CA . ILE A 1 174 ? -40.488 8.388 51.332 1.00 85.75 174 ILE A CA 1
ATOM 1263 C C . ILE A 1 174 ? -41.363 9.590 51.737 1.00 85.75 174 ILE A C 1
ATOM 1265 O O . ILE A 1 174 ? -41.802 9.699 52.883 1.00 85.75 174 ILE A O 1
ATOM 1269 N N . GLY A 1 175 ? -41.680 10.460 50.775 1.00 87.38 175 GLY A N 1
ATOM 1270 C CA . GLY A 1 175 ? -42.654 11.557 50.906 1.00 87.38 175 GLY A CA 1
ATOM 1271 C C . GLY A 1 175 ? -43.656 11.668 49.747 1.00 87.38 175 GLY A C 1
ATOM 1272 O O . GLY A 1 175 ? -44.646 12.394 49.855 1.00 87.38 175 GLY A O 1
ATOM 1273 N N . TYR A 1 176 ? -43.440 10.934 48.653 1.00 88.56 176 TYR A N 1
ATOM 1274 C CA . TYR A 1 176 ? -44.245 10.990 47.432 1.00 88.56 176 TYR A CA 1
ATOM 1275 C C . TYR A 1 176 ? -44.407 9.594 46.819 1.00 88.56 176 TYR A C 1
ATOM 1277 O O . TYR A 1 176 ? -43.484 8.780 46.878 1.00 88.56 176 TYR A O 1
ATOM 1285 N N . CYS A 1 177 ? -45.566 9.309 46.227 1.00 91.94 177 CYS A N 1
ATOM 1286 C CA . CYS A 1 177 ? -45.847 8.034 45.568 1.00 91.94 177 CYS A CA 1
ATOM 1287 C C . CYS A 1 177 ? -46.537 8.266 44.221 1.00 91.94 177 CYS A C 1
ATOM 1289 O O . CYS A 1 177 ? -47.536 8.983 44.144 1.00 91.94 177 CYS A O 1
ATOM 1291 N N . GLU A 1 178 ? -46.018 7.628 43.174 1.00 92.56 178 GLU A N 1
ATOM 1292 C CA . GLU A 1 178 ? -46.666 7.500 41.869 1.00 92.56 178 GLU A CA 1
ATOM 1293 C C . GLU A 1 178 ? -47.112 6.059 41.655 1.00 92.56 178 GLU A C 1
ATOM 1295 O O . GLU A 1 178 ? -46.489 5.114 42.148 1.00 92.56 178 GLU A O 1
ATOM 1300 N N . TRP A 1 179 ? -48.192 5.879 40.902 1.00 92.12 179 TRP A N 1
ATOM 1301 C CA . TRP A 1 179 ? -48.693 4.561 40.561 1.00 92.12 179 TRP A CA 1
ATOM 1302 C C . TRP A 1 179 ? -49.241 4.505 39.142 1.00 92.12 179 TRP A C 1
ATOM 1304 O O . TRP A 1 179 ? -49.851 5.448 38.634 1.00 92.12 179 TRP A O 1
ATOM 1314 N N . ASN A 1 180 ? -49.020 3.374 38.480 1.00 87.25 180 ASN A N 1
ATOM 1315 C CA . ASN A 1 180 ? -49.388 3.184 37.084 1.00 87.25 180 ASN A CA 1
ATOM 1316 C C . ASN A 1 180 ? -49.763 1.723 36.803 1.00 87.25 180 ASN A C 1
ATOM 1318 O O . ASN A 1 180 ? -49.378 0.816 37.537 1.00 87.25 180 ASN A O 1
ATOM 1322 N N . SER A 1 181 ? -50.509 1.495 35.727 1.00 81.75 181 SER A N 1
ATOM 1323 C CA . SER A 1 181 ? -50.924 0.170 35.266 1.00 81.75 181 SER A CA 1
ATOM 1324 C C . SER A 1 181 ? -50.696 0.060 33.765 1.00 81.75 181 SER A C 1
ATOM 1326 O O . SER A 1 181 ? -51.185 0.901 33.008 1.00 81.75 181 SER A O 1
ATOM 1328 N N . SER A 1 182 ? -50.015 -0.997 33.314 1.00 74.81 182 SER A N 1
ATOM 1329 C CA . SER A 1 182 ? -49.918 -1.302 31.878 1.00 74.81 182 SER A CA 1
ATOM 1330 C C . SER A 1 182 ? -51.273 -1.654 31.264 1.00 74.81 182 SER A C 1
ATOM 1332 O O . SER A 1 182 ? -51.466 -1.504 30.059 1.00 74.81 182 SER A O 1
ATOM 1334 N N . ASP A 1 183 ? -52.213 -2.104 32.096 1.00 77.50 183 ASP A N 1
ATOM 1335 C CA . ASP A 1 183 ? -53.434 -2.781 31.661 1.00 77.50 183 ASP A CA 1
ATOM 1336 C C . ASP A 1 183 ? -54.636 -1.825 31.590 1.00 77.50 183 ASP A C 1
ATOM 1338 O O . ASP A 1 183 ? -55.637 -2.118 30.934 1.00 77.50 183 ASP A O 1
ATOM 1342 N N . SER A 1 184 ? -54.554 -0.655 32.236 1.00 79.12 184 SER A N 1
ATOM 1343 C CA . SER A 1 184 ? -55.535 0.424 32.078 1.00 79.12 184 SER A CA 1
ATOM 1344 C C . SER A 1 184 ? -54.973 1.792 32.499 1.00 79.12 184 SER A C 1
ATOM 1346 O O . SER A 1 184 ? -54.776 2.024 33.694 1.00 79.12 184 SER A O 1
ATOM 1348 N N . PRO A 1 185 ? -54.854 2.769 31.573 1.00 78.62 185 PRO A N 1
ATOM 1349 C CA . PRO A 1 185 ? -54.432 4.136 31.899 1.00 78.62 185 PRO A CA 1
ATOM 1350 C C . PRO A 1 185 ? -55.322 4.853 32.924 1.00 78.62 185 PRO A C 1
ATOM 1352 O O . PRO A 1 185 ? -54.879 5.803 33.559 1.00 78.62 185 PRO A O 1
ATOM 1355 N N . ALA A 1 186 ? -56.572 4.408 33.111 1.00 79.25 186 ALA A N 1
ATOM 1356 C CA . ALA A 1 186 ? -57.487 4.985 34.098 1.00 79.25 186 ALA A CA 1
ATOM 1357 C C . ALA A 1 186 ? -57.081 4.703 35.560 1.00 79.25 186 ALA A C 1
ATOM 1359 O O . ALA A 1 186 ? -57.665 5.292 36.464 1.00 79.25 186 ALA A O 1
ATOM 1360 N N . LEU A 1 187 ? -56.112 3.807 35.793 1.00 83.38 187 LEU A N 1
ATOM 1361 C CA . LEU A 1 187 ? -55.523 3.543 37.111 1.00 83.38 187 LEU A CA 1
ATOM 1362 C C . LEU A 1 187 ? -54.377 4.492 37.471 1.00 83.38 187 LEU A C 1
ATOM 1364 O O . LEU A 1 187 ? -54.030 4.554 38.645 1.00 83.38 187 LEU A O 1
ATOM 1368 N N . ALA A 1 188 ? -53.775 5.187 36.502 1.00 85.88 188 ALA A N 1
ATOM 1369 C CA . ALA A 1 188 ? -52.576 5.984 36.739 1.00 85.88 188 ALA A CA 1
ATOM 1370 C C . ALA A 1 188 ? -52.856 7.211 37.625 1.00 85.88 188 ALA A C 1
ATOM 1372 O O . ALA A 1 188 ? -53.868 7.895 37.457 1.00 85.88 188 ALA A O 1
ATOM 1373 N N . GLY A 1 189 ? -51.942 7.510 38.546 1.00 86.62 189 GLY A N 1
ATOM 1374 C CA . GLY A 1 189 ? -52.043 8.648 39.455 1.00 86.62 189 GLY A CA 1
ATOM 1375 C C . GLY A 1 189 ? -50.782 8.857 40.290 1.00 86.62 189 GLY A C 1
ATOM 1376 O O . GLY A 1 189 ? -49.815 8.107 40.193 1.00 86.62 189 GLY A O 1
ATOM 1377 N N . SER A 1 190 ? -50.789 9.910 41.101 1.00 86.19 190 SER A N 1
ATOM 1378 C CA . SER A 1 190 ? -49.685 10.263 41.995 1.00 86.19 190 SER A CA 1
ATOM 1379 C C . SER A 1 190 ? -50.178 11.165 43.121 1.00 86.19 190 SER A C 1
ATOM 1381 O O . SER A 1 190 ? -51.059 11.997 42.887 1.00 86.19 190 SER A O 1
ATOM 1383 N N . GLU A 1 191 ? -49.578 11.078 44.307 1.00 81.12 191 GLU A N 1
ATOM 1384 C CA . GLU A 1 191 ? -49.899 11.962 45.433 1.00 81.12 191 GLU A CA 1
ATOM 1385 C C . GLU A 1 191 ? -48.673 12.230 46.322 1.00 81.12 191 GLU A C 1
ATOM 1387 O O . GLU A 1 191 ? -47.861 11.342 46.595 1.00 81.12 191 GLU A O 1
ATOM 1392 N N . GLU A 1 192 ? -48.555 13.470 46.800 1.00 79.75 192 GLU A N 1
ATOM 1393 C CA . GLU A 1 192 ? -47.603 13.862 47.844 1.00 79.75 192 GLU A CA 1
ATOM 1394 C C . GLU A 1 192 ? -48.314 13.835 49.198 1.00 79.75 192 GLU A C 1
ATOM 1396 O O . GLU A 1 192 ? -49.395 14.410 49.336 1.00 79.75 192 GLU A O 1
ATOM 1401 N N . SER A 1 193 ? -47.732 13.170 50.202 1.00 75.56 193 SER A N 1
ATOM 1402 C CA . SER A 1 193 ? -48.408 12.957 51.485 1.00 75.56 193 SER A CA 1
ATOM 1403 C C . SER A 1 193 ? -47.513 13.241 52.680 1.00 75.56 193 SER A C 1
ATOM 1405 O O . SER A 1 193 ? -46.551 12.532 52.969 1.00 75.56 193 SER A O 1
ATOM 1407 N N . THR A 1 194 ? -47.923 14.233 53.468 1.00 67.69 194 THR A N 1
ATOM 1408 C CA . THR A 1 194 ? -47.322 14.561 54.769 1.00 67.69 194 THR A CA 1
ATOM 1409 C C . THR A 1 194 ? -47.674 13.557 55.870 1.00 67.69 194 THR A C 1
ATOM 1411 O O . THR A 1 194 ? -47.140 13.651 56.972 1.00 67.69 194 THR A O 1
ATOM 1414 N N . SER A 1 195 ? -48.578 12.607 55.599 1.00 75.75 195 SER A N 1
ATOM 1415 C CA . SER A 1 195 ? -49.083 11.634 56.581 1.00 75.75 195 SER A CA 1
ATOM 1416 C C . SER A 1 195 ? -48.511 10.223 56.407 1.00 75.75 195 SER A C 1
ATOM 1418 O O . SER A 1 195 ? -48.911 9.318 57.131 1.00 75.75 195 SER A O 1
ATOM 1420 N N . SER A 1 196 ? -47.559 10.040 55.485 1.00 85.56 196 SER A N 1
ATOM 1421 C CA . SER A 1 196 ? -46.904 8.756 55.167 1.00 85.56 196 SER A CA 1
ATOM 1422 C C . SER A 1 196 ? -47.837 7.652 54.633 1.00 85.56 196 SER A C 1
ATOM 1424 O O . SER A 1 196 ? -47.617 6.462 54.850 1.00 85.56 196 SER A O 1
ATOM 1426 N N . TYR A 1 197 ? -48.896 8.046 53.922 1.00 89.38 197 TYR A N 1
ATOM 1427 C CA . TYR A 1 197 ? -49.747 7.134 53.153 1.00 89.38 197 TYR A CA 1
ATOM 1428 C C . TYR A 1 197 ? -50.447 7.858 52.001 1.00 89.38 197 TYR A C 1
ATOM 1430 O O . TYR A 1 197 ? -50.682 9.064 52.075 1.00 89.38 197 TYR A O 1
ATOM 1438 N N . VAL A 1 198 ? -50.858 7.109 50.981 1.00 89.69 198 VAL A N 1
ATOM 1439 C CA . VAL A 1 198 ? -51.806 7.543 49.944 1.00 89.69 198 VAL A CA 1
ATOM 1440 C C . VAL A 1 198 ? -52.983 6.568 49.867 1.00 89.69 198 VAL A C 1
ATOM 1442 O O . VAL A 1 198 ? -52.848 5.403 50.244 1.00 89.69 198 VAL A O 1
ATOM 1445 N N . THR A 1 199 ? -54.147 7.012 49.385 1.00 88.88 199 THR A N 1
ATOM 1446 C CA . THR A 1 199 ? -55.274 6.115 49.084 1.00 88.88 199 THR A CA 1
ATOM 1447 C C . THR A 1 199 ? -55.675 6.230 47.619 1.00 88.88 199 THR A C 1
ATOM 1449 O O . THR A 1 199 ? -56.267 7.221 47.193 1.00 88.88 199 THR A O 1
ATOM 1452 N N . ILE A 1 200 ? -55.418 5.166 46.859 1.00 90.56 200 ILE A N 1
ATOM 1453 C CA . ILE A 1 200 ? -55.821 5.038 45.459 1.00 90.56 200 ILE A CA 1
ATOM 1454 C C . ILE A 1 200 ? -57.340 4.866 45.420 1.00 90.56 200 ILE A C 1
ATOM 1456 O O . ILE A 1 200 ? -57.864 3.802 45.757 1.00 90.56 200 ILE A O 1
ATOM 1460 N N . ASN A 1 201 ? -58.042 5.929 45.027 1.00 89.81 201 ASN A N 1
ATOM 1461 C CA . ASN A 1 201 ? -59.499 5.978 44.935 1.00 89.81 201 ASN A CA 1
ATOM 1462 C C . ASN A 1 201 ? -59.939 6.114 43.473 1.00 89.81 201 ASN A C 1
ATOM 1464 O O . ASN A 1 201 ? -59.755 7.166 42.861 1.00 89.81 201 ASN A O 1
ATOM 1468 N N . LEU A 1 202 ? -60.569 5.076 42.924 1.00 90.06 202 LEU A N 1
ATOM 1469 C CA . LEU A 1 202 ? -61.072 5.065 41.549 1.00 90.06 202 LEU A CA 1
ATOM 1470 C C . LEU A 1 202 ? -62.464 4.435 41.502 1.00 90.06 202 LEU A C 1
ATOM 1472 O O . LEU A 1 202 ? -62.677 3.361 42.055 1.00 90.06 202 LEU A O 1
ATOM 1476 N N . ASN A 1 203 ? -63.415 5.081 40.828 1.00 89.44 203 ASN A N 1
ATOM 1477 C CA . ASN A 1 203 ? -64.794 4.598 40.737 1.00 89.44 203 ASN A CA 1
ATOM 1478 C C . ASN A 1 203 ? -65.139 4.166 39.311 1.00 89.44 203 ASN A C 1
ATOM 1480 O O . ASN A 1 203 ? -64.783 4.850 38.353 1.00 89.44 203 ASN A O 1
ATOM 1484 N N . GLY A 1 204 ? -65.889 3.072 39.173 1.00 87.69 204 GLY A N 1
ATOM 1485 C CA . GLY A 1 204 ? -66.393 2.608 37.878 1.00 87.69 204 GLY A CA 1
ATOM 1486 C C . GLY A 1 204 ? -65.335 2.013 36.940 1.00 87.69 204 GLY A C 1
ATOM 1487 O O . GLY A 1 204 ? -65.561 1.971 35.731 1.00 87.69 204 GLY A O 1
ATOM 1488 N N . LEU A 1 205 ? -64.204 1.532 37.467 1.00 89.44 205 LEU A N 1
ATOM 1489 C CA . LEU A 1 205 ? -63.230 0.777 36.676 1.00 89.44 205 LEU A CA 1
ATOM 1490 C C . LEU A 1 205 ? -63.847 -0.557 36.233 1.00 89.44 205 LEU A C 1
ATOM 1492 O O . LEU A 1 205 ? -64.616 -1.167 36.977 1.00 89.44 205 LEU A O 1
ATOM 1496 N N . SER A 1 206 ? -63.535 -1.005 35.016 1.00 89.25 206 SER A N 1
ATOM 1497 C CA . SER A 1 206 ? -64.083 -2.256 34.478 1.00 89.25 206 SER A CA 1
ATOM 1498 C C . SER A 1 206 ? -63.684 -3.469 35.324 1.00 89.25 206 SER A C 1
ATOM 1500 O O . SER A 1 206 ? -62.653 -3.483 35.991 1.00 89.25 206 SER A O 1
ATOM 1502 N N . SER A 1 207 ? -64.526 -4.497 35.311 1.00 86.06 207 SER A N 1
ATOM 1503 C CA . SER A 1 207 ? -64.251 -5.769 35.975 1.00 86.06 207 SER A CA 1
ATOM 1504 C C . SER A 1 207 ? -63.077 -6.496 35.315 1.00 86.06 207 SER A C 1
ATOM 1506 O O . SER A 1 207 ? -63.136 -6.767 34.114 1.00 86.06 207 SER A O 1
ATOM 1508 N N . GLY A 1 208 ? -62.057 -6.859 36.088 1.00 81.94 208 GLY A N 1
ATOM 1509 C CA . GLY A 1 208 ? -60.845 -7.512 35.589 1.00 81.94 208 GLY A CA 1
ATOM 1510 C C . GLY A 1 208 ? -59.743 -7.582 36.643 1.00 81.94 208 GLY A C 1
ATOM 1511 O O . GLY A 1 208 ? -59.955 -7.186 37.791 1.00 81.94 208 GLY A O 1
ATOM 1512 N N . THR A 1 209 ? -58.568 -8.070 36.249 1.00 80.94 209 THR A N 1
ATOM 1513 C CA . THR A 1 209 ? -57.344 -7.992 37.056 1.00 80.94 209 THR A CA 1
ATOM 1514 C C . THR A 1 209 ? -56.343 -7.091 36.341 1.00 80.94 209 THR A C 1
ATOM 1516 O O . THR A 1 209 ? -56.183 -7.190 35.128 1.00 80.94 209 THR A O 1
ATOM 1519 N N . TYR A 1 210 ? -55.703 -6.206 37.098 1.00 81.62 210 TYR A N 1
ATOM 1520 C CA . TYR A 1 210 ? -54.793 -5.174 36.613 1.00 81.62 210 TYR A CA 1
ATOM 1521 C C . TYR A 1 210 ? -53.486 -5.242 37.397 1.00 81.62 210 TYR A C 1
ATOM 1523 O O . TYR A 1 210 ? -53.515 -5.337 38.622 1.00 81.62 210 TYR A O 1
ATOM 1531 N N . SER A 1 211 ? -52.346 -5.147 36.728 1.00 82.31 211 SER A N 1
ATOM 1532 C CA . SER A 1 211 ? -51.078 -4.808 37.372 1.00 82.31 211 SER A CA 1
ATOM 1533 C C . SER A 1 211 ? -51.116 -3.375 37.911 1.00 82.31 211 SER A C 1
ATOM 1535 O O . SER A 1 211 ? -51.733 -2.487 37.317 1.00 82.31 211 SER A O 1
ATOM 1537 N N . LEU A 1 212 ? -50.453 -3.142 39.039 1.00 84.50 212 LEU A N 1
ATOM 1538 C CA . LEU A 1 212 ? -50.211 -1.825 39.610 1.00 84.50 212 LEU A CA 1
ATOM 1539 C C . LEU A 1 212 ? -48.743 -1.731 40.027 1.00 84.50 212 LEU A C 1
ATOM 1541 O O . LEU A 1 212 ? -48.329 -2.336 41.017 1.00 84.50 212 LEU A O 1
ATOM 1545 N N . THR A 1 213 ? -47.967 -0.949 39.285 1.00 85.06 213 THR A N 1
ATOM 1546 C CA . THR A 1 213 ? -46.623 -0.529 39.688 1.00 85.06 213 THR A CA 1
ATOM 1547 C C . THR A 1 213 ? -46.747 0.668 40.624 1.00 85.06 213 THR A C 1
ATOM 1549 O O . THR A 1 213 ? -47.450 1.625 40.306 1.00 85.06 213 THR A O 1
ATOM 1552 N N . LEU A 1 214 ? -46.082 0.592 41.775 1.00 88.31 214 LEU A N 1
ATOM 1553 C CA . LEU A 1 214 ? -46.020 1.610 42.823 1.00 88.31 214 LEU A CA 1
ATOM 1554 C C . LEU A 1 214 ? -44.565 2.068 42.960 1.00 88.31 214 LEU A C 1
ATOM 1556 O O . LEU A 1 214 ? -43.719 1.274 43.383 1.00 88.31 214 LEU A O 1
ATOM 1560 N N . SER A 1 215 ? -44.288 3.330 42.641 1.00 86.00 215 SER A N 1
ATOM 1561 C CA . SER A 1 215 ? -42.952 3.935 42.677 1.00 86.00 215 SER A CA 1
ATOM 1562 C C . SER A 1 215 ? -42.934 5.042 43.739 1.00 86.00 215 SER A C 1
ATOM 1564 O O . SER A 1 215 ? -43.727 5.982 43.700 1.00 86.00 215 SER A O 1
ATOM 1566 N N . PHE A 1 216 ? -42.056 4.917 44.733 1.00 87.44 216 PHE A N 1
ATOM 1567 C CA . PHE A 1 216 ? -42.001 5.790 45.911 1.00 87.44 216 PHE A CA 1
ATOM 1568 C C . PHE A 1 216 ? -40.764 6.687 45.863 1.00 87.44 216 PHE A C 1
ATOM 1570 O O . PHE A 1 216 ? -39.691 6.208 45.532 1.00 87.44 216 PHE A O 1
ATOM 1577 N N . TYR A 1 217 ? -40.866 7.960 46.238 1.00 83.38 217 TYR A N 1
ATOM 1578 C CA . TYR A 1 217 ? -39.789 8.961 46.150 1.00 83.38 217 TYR A CA 1
ATOM 1579 C C . TYR A 1 217 ? -39.724 9.800 47.437 1.00 83.38 217 TYR A C 1
ATOM 1581 O O . TYR A 1 217 ? -40.713 9.882 48.168 1.00 83.38 217 TYR A O 1
ATOM 1589 N N . THR A 1 218 ? -38.613 10.498 47.707 1.00 79.25 218 THR A N 1
ATOM 1590 C CA . THR A 1 218 ? -38.550 11.471 48.825 1.00 79.25 218 THR A CA 1
ATOM 1591 C C . THR A 1 218 ? -39.518 12.640 48.679 1.00 79.25 218 THR A C 1
ATOM 1593 O O . THR A 1 218 ? -40.001 13.163 49.679 1.00 79.25 218 THR A O 1
ATOM 1596 N N . SER A 1 219 ? -39.780 13.088 47.451 1.00 83.56 219 SER A N 1
ATOM 1597 C CA . SER A 1 219 ? -40.591 14.275 47.170 1.00 83.56 219 SER A CA 1
ATOM 1598 C C . SER A 1 219 ? -41.139 14.261 45.747 1.00 83.56 219 SER A C 1
ATOM 1600 O O . SER A 1 219 ? -40.574 13.600 44.868 1.00 83.56 219 SER A O 1
ATOM 1602 N N . GLN A 1 220 ? -42.177 15.062 45.487 1.00 87.06 220 GLN A N 1
ATOM 1603 C CA . GLN A 1 220 ? -42.671 15.279 44.124 1.00 87.06 220 GLN A CA 1
ATOM 1604 C C . GLN A 1 220 ? -41.587 15.867 43.203 1.00 87.06 220 GLN A C 1
ATOM 1606 O O . GLN A 1 220 ? -41.535 15.556 42.011 1.00 87.06 220 GLN A O 1
ATOM 1611 N N . ALA A 1 221 ? -40.691 16.698 43.747 1.00 81.75 221 ALA A N 1
ATOM 1612 C CA . ALA A 1 221 ? -39.593 17.292 42.989 1.00 81.75 221 ALA A CA 1
ATOM 1613 C C . ALA A 1 221 ? -38.599 16.232 42.481 1.00 81.75 221 ALA A C 1
ATOM 1615 O O . ALA A 1 221 ? -38.146 16.334 41.341 1.00 81.75 221 ALA A O 1
ATOM 1616 N N . SER A 1 222 ? -38.308 15.201 43.283 1.00 70.94 222 SER A N 1
ATOM 1617 C CA . SER A 1 222 ? -37.419 14.093 42.903 1.00 70.94 222 SER A CA 1
ATOM 1618 C C . SER A 1 222 ? -37.976 13.306 41.712 1.00 70.94 222 SER A C 1
ATOM 1620 O O . SER A 1 222 ? -37.262 13.095 40.731 1.00 70.94 222 SER A O 1
ATOM 1622 N N . ALA A 1 223 ? -39.267 12.958 41.748 1.00 73.94 223 ALA A N 1
ATOM 1623 C CA . ALA A 1 223 ? -39.945 12.282 40.641 1.00 73.94 223 ALA A CA 1
ATOM 1624 C C . ALA A 1 223 ? -40.030 13.164 39.382 1.00 73.94 223 ALA A C 1
ATOM 1626 O O . ALA A 1 223 ? -39.673 12.731 38.288 1.00 73.94 223 ALA A O 1
ATOM 1627 N N . THR A 1 224 ? -40.403 14.440 39.538 1.00 80.44 224 THR A N 1
ATOM 1628 C CA . THR A 1 224 ? -40.504 15.402 38.420 1.00 80.44 224 THR A CA 1
ATOM 1629 C C . THR A 1 224 ? -39.149 15.650 37.741 1.00 80.44 224 THR A C 1
ATOM 1631 O O . THR A 1 224 ? -39.092 15.911 36.540 1.00 80.44 224 THR A O 1
ATOM 1634 N N . ALA A 1 225 ? -38.047 15.554 38.492 1.00 64.38 225 ALA A N 1
ATOM 1635 C CA . ALA A 1 225 ? -36.684 15.636 37.970 1.00 64.38 225 ALA A CA 1
ATOM 1636 C C . ALA A 1 225 ? -36.193 14.335 37.298 1.00 64.38 225 ALA A C 1
ATOM 1638 O O . ALA A 1 225 ? -35.086 14.318 36.762 1.00 64.38 225 ALA A O 1
ATOM 1639 N N . GLY A 1 226 ? -36.986 13.258 37.317 1.00 55.72 226 GLY A N 1
ATOM 1640 C CA . GLY A 1 226 ? -36.617 11.958 36.756 1.00 55.72 226 GLY A CA 1
ATOM 1641 C C . GLY A 1 226 ? -35.580 11.190 37.581 1.00 55.72 226 GLY A C 1
ATOM 1642 O O . GLY A 1 226 ? -34.901 10.319 37.033 1.00 55.72 226 GLY A O 1
ATOM 1643 N N . LEU A 1 227 ? -35.427 11.503 38.874 1.00 59.53 227 LEU A N 1
ATOM 1644 C CA . LEU A 1 227 ? -34.612 10.683 39.775 1.00 59.53 227 LEU A CA 1
ATOM 1645 C C . LEU A 1 227 ? -35.281 9.308 39.967 1.00 59.53 227 LEU A C 1
ATOM 1647 O O . LEU A 1 227 ? -36.507 9.227 39.899 1.00 59.53 227 LEU A O 1
ATOM 1651 N N . PRO A 1 228 ? -34.527 8.222 40.213 1.00 56.56 228 PRO A N 1
ATOM 1652 C CA . PRO A 1 228 ? -35.122 6.926 40.527 1.00 56.56 228 PRO A CA 1
ATOM 1653 C C . PRO A 1 228 ? -35.950 6.964 41.823 1.00 56.56 228 PRO A C 1
ATOM 1655 O O . PRO A 1 228 ? -35.631 7.741 42.726 1.00 56.56 228 PRO A O 1
ATOM 1658 N N . PRO A 1 229 ? -36.977 6.106 41.953 1.00 70.50 229 PRO A N 1
ATOM 1659 C CA . PRO A 1 229 ? -37.676 5.926 43.219 1.00 70.50 229 PRO A CA 1
ATOM 1660 C C . PRO A 1 229 ? -36.745 5.353 44.304 1.00 70.50 229 PRO A C 1
ATOM 1662 O O . PRO A 1 229 ? -35.766 4.681 43.993 1.00 70.50 229 PRO A O 1
ATOM 1665 N N . VAL A 1 230 ? -37.082 5.580 45.577 1.00 72.81 230 VAL A N 1
ATOM 1666 C CA . VAL A 1 230 ? -36.474 4.983 46.786 1.00 72.81 230 VAL A CA 1
ATOM 1667 C C . VAL A 1 230 ? -37.168 3.690 47.245 1.00 72.81 230 VAL A C 1
ATOM 1669 O O . VAL A 1 230 ? -36.795 3.098 48.254 1.00 72.81 230 VAL A O 1
ATOM 1672 N N . TYR A 1 231 ? -38.207 3.253 46.537 1.00 77.12 231 TYR A N 1
ATOM 1673 C CA . TYR A 1 231 ? -38.725 1.885 46.560 1.00 77.12 231 TYR A CA 1
ATOM 1674 C C . TYR A 1 231 ? -39.615 1.696 45.333 1.00 77.12 231 TYR A C 1
ATOM 1676 O O . TYR A 1 231 ? -40.325 2.624 44.949 1.00 77.12 231 TYR A O 1
ATOM 1684 N N . GLU A 1 232 ? -39.630 0.513 44.727 1.00 80.81 232 GLU A N 1
ATOM 1685 C CA . GLU A 1 232 ? -40.593 0.205 43.670 1.00 80.81 232 GLU A CA 1
ATOM 1686 C C . GLU A 1 232 ? -41.086 -1.235 43.783 1.00 80.81 232 GLU A C 1
ATOM 1688 O O . GLU A 1 232 ? -40.305 -2.174 43.924 1.00 80.81 232 GLU A O 1
ATOM 1693 N N . CYS A 1 233 ? -42.396 -1.427 43.694 1.00 75.75 233 CYS A N 1
ATOM 1694 C CA . CYS A 1 233 ? -43.002 -2.754 43.646 1.00 75.75 233 CYS A CA 1
ATOM 1695 C C . CYS A 1 233 ? -44.072 -2.813 42.557 1.00 75.75 233 CYS A C 1
ATOM 1697 O O . CYS A 1 233 ? -44.531 -1.792 42.049 1.00 75.75 233 CYS A O 1
ATOM 1699 N N . THR A 1 234 ? -44.437 -4.022 42.143 1.00 78.06 234 THR A N 1
ATOM 1700 C CA . THR A 1 234 ? -45.559 -4.246 41.231 1.00 78.06 234 THR A CA 1
ATOM 1701 C C . THR A 1 234 ? -46.413 -5.360 41.796 1.00 78.06 234 THR A C 1
ATOM 1703 O O . THR A 1 234 ? -45.936 -6.469 42.035 1.00 78.06 234 THR A O 1
ATOM 1706 N N . GLU A 1 235 ? -47.673 -5.026 42.017 1.00 81.12 235 GLU A N 1
ATOM 1707 C CA . GLU A 1 235 ? -48.686 -5.861 42.646 1.00 81.12 235 GLU A CA 1
ATOM 1708 C C . GLU A 1 235 ? -49.889 -5.986 41.699 1.00 81.12 235 GLU A C 1
ATOM 1710 O O . GLU A 1 235 ? -49.936 -5.317 40.666 1.00 81.12 235 GLU A O 1
ATOM 1715 N N . TYR A 1 236 ? -50.879 -6.816 42.023 1.00 82.50 236 TYR A N 1
ATOM 1716 C CA . TYR A 1 236 ? -52.058 -7.007 41.169 1.00 82.50 236 TYR A CA 1
ATOM 1717 C C . TYR A 1 236 ? -53.351 -6.632 41.891 1.00 82.50 236 TYR A C 1
ATOM 1719 O O . TYR A 1 236 ? -53.544 -6.954 43.056 1.00 82.50 236 TYR A O 1
ATOM 1727 N N . ILE A 1 237 ? -54.279 -5.980 41.197 1.00 85.50 237 ILE A N 1
ATOM 1728 C CA . ILE A 1 237 ? -55.580 -5.552 41.716 1.00 85.50 237 ILE A CA 1
ATOM 1729 C C . ILE A 1 237 ? -56.676 -6.261 40.935 1.00 85.50 237 ILE A C 1
ATOM 1731 O O . ILE A 1 237 ? -56.792 -6.086 39.725 1.00 85.50 237 ILE A O 1
ATOM 1735 N N . SER A 1 238 ? -57.527 -7.016 41.625 1.00 84.44 238 SER A N 1
ATOM 1736 C CA . SER A 1 238 ? -58.764 -7.547 41.044 1.00 84.44 238 SER A CA 1
ATOM 1737 C C . SER A 1 238 ? -59.935 -6.619 41.347 1.00 84.44 238 SER A C 1
ATOM 1739 O O . SER A 1 238 ? -60.097 -6.172 42.479 1.00 84.44 238 SER A O 1
ATOM 1741 N N . VAL A 1 239 ? -60.761 -6.328 40.346 1.00 86.94 239 VAL A N 1
ATOM 1742 C CA . VAL A 1 239 ? -61.907 -5.410 40.413 1.00 86.94 239 VAL A CA 1
ATOM 1743 C C . VAL A 1 239 ? -63.158 -6.178 40.015 1.00 86.94 239 VAL A C 1
ATOM 1745 O O . VAL A 1 239 ? -63.230 -6.702 38.903 1.00 86.94 239 VAL A O 1
ATOM 1748 N N . TYR A 1 240 ? -64.155 -6.248 40.901 1.00 87.38 240 TYR A N 1
ATOM 1749 C CA . TYR A 1 240 ? -65.411 -6.963 40.641 1.00 87.38 240 TYR A CA 1
ATOM 1750 C C . TYR A 1 240 ? -66.613 -5.999 40.597 1.00 87.38 240 TYR A C 1
ATOM 1752 O O . TYR A 1 240 ? -66.618 -5.003 41.326 1.00 87.38 240 TYR A O 1
ATOM 1760 N N . PRO A 1 241 ? -67.652 -6.274 39.780 1.00 87.50 241 PRO A N 1
ATOM 1761 C CA . PRO A 1 241 ? -68.798 -5.381 39.625 1.00 87.50 241 PRO A CA 1
ATOM 1762 C C . PRO A 1 241 ? -69.497 -5.043 40.942 1.00 87.50 241 PRO A C 1
ATOM 1764 O O . PRO A 1 241 ? -69.858 -5.934 41.708 1.00 87.50 241 PRO A O 1
ATOM 1767 N N . GLY A 1 242 ? -69.747 -3.756 41.182 1.00 84.31 242 GLY A N 1
ATOM 1768 C CA . GLY A 1 242 ? -70.515 -3.285 42.339 1.00 84.31 242 GLY A CA 1
ATOM 1769 C C . GLY A 1 242 ? -69.856 -3.493 43.709 1.00 84.31 242 GLY A C 1
ATOM 1770 O O . GLY A 1 242 ? -70.507 -3.219 44.716 1.00 84.31 242 GLY A O 1
ATOM 1771 N N . LEU A 1 243 ? -68.600 -3.948 43.758 1.00 87.44 243 LEU A N 1
ATOM 1772 C CA . LEU A 1 243 ? -67.783 -4.014 44.969 1.00 87.44 243 LEU A CA 1
ATOM 1773 C C . LEU A 1 243 ? -66.656 -2.972 44.936 1.00 87.44 243 LEU A C 1
ATOM 1775 O O . LEU A 1 243 ? -66.339 -2.407 43.886 1.00 87.44 243 LEU A O 1
ATOM 1779 N N . THR A 1 244 ? -66.031 -2.755 46.094 1.00 89.94 244 THR A N 1
ATOM 1780 C CA . THR A 1 244 ? -64.835 -1.920 46.240 1.00 89.94 244 THR A CA 1
ATOM 1781 C C . THR A 1 244 ? -63.645 -2.787 46.632 1.00 89.94 244 THR A C 1
ATOM 1783 O O . THR A 1 244 ? -63.688 -3.470 47.655 1.00 89.94 244 THR A O 1
ATOM 1786 N N . THR A 1 245 ? -62.573 -2.730 45.848 1.00 89.38 245 THR A N 1
ATOM 1787 C CA . THR A 1 245 ? -61.285 -3.349 46.164 1.00 89.38 245 THR A CA 1
ATOM 1788 C C . THR A 1 245 ? -60.526 -2.460 47.136 1.00 89.38 245 THR A C 1
ATOM 1790 O O . THR A 1 245 ? -60.102 -1.364 46.777 1.00 89.38 245 THR A O 1
ATOM 1793 N N . ASN A 1 246 ? -60.425 -2.905 48.388 1.00 86.56 246 ASN A N 1
ATOM 1794 C CA . ASN A 1 246 ? -59.972 -2.093 49.520 1.00 86.56 246 ASN A CA 1
ATOM 1795 C C . ASN A 1 246 ? -58.988 -2.807 50.461 1.00 86.56 246 ASN A C 1
ATOM 1797 O O . ASN A 1 246 ? -58.577 -2.216 51.459 1.00 86.56 246 ASN A O 1
ATOM 1801 N N . LYS A 1 247 ? -58.605 -4.059 50.173 1.00 82.56 247 LYS A N 1
ATOM 1802 C CA . LYS A 1 247 ? -57.675 -4.818 51.010 1.00 82.56 247 LYS A CA 1
ATOM 1803 C C . LYS A 1 247 ? -56.681 -5.641 50.186 1.00 82.56 247 LYS A C 1
ATOM 1805 O O . LYS A 1 247 ? -57.052 -6.256 49.186 1.00 82.56 247 LYS A O 1
ATOM 1810 N N . TRP A 1 248 ? -55.435 -5.686 50.653 1.00 84.50 248 TRP A N 1
ATOM 1811 C CA . TRP A 1 248 ? -54.410 -6.611 50.174 1.00 84.50 248 TRP A CA 1
ATOM 1812 C C . TRP A 1 248 ? -54.586 -8.001 50.805 1.00 84.50 248 TRP A C 1
ATOM 1814 O O . TRP A 1 248 ? -54.979 -8.137 51.969 1.00 84.50 248 TRP A O 1
ATOM 1824 N N . THR A 1 249 ? -54.298 -9.054 50.045 1.00 79.00 249 THR A N 1
ATOM 1825 C CA . THR A 1 249 ? -54.182 -10.420 50.567 1.00 79.00 249 THR A CA 1
ATOM 1826 C C . THR A 1 249 ? -52.999 -10.493 51.526 1.00 79.00 249 THR A C 1
ATOM 1828 O O . THR A 1 249 ? -51.946 -9.926 51.242 1.00 79.00 249 THR A O 1
ATOM 1831 N N . ALA A 1 250 ? -53.148 -11.205 52.645 1.00 70.75 250 ALA A N 1
ATOM 1832 C CA . ALA A 1 250 ? -52.019 -11.493 53.525 1.00 70.75 250 ALA A CA 1
ATOM 1833 C C . ALA A 1 250 ? -50.936 -12.254 52.742 1.00 70.75 250 ALA A C 1
ATOM 1835 O O . ALA A 1 250 ? -51.240 -13.234 52.069 1.00 70.75 250 ALA A O 1
ATOM 1836 N N . GLY A 1 251 ? -49.686 -11.804 52.815 1.00 65.38 251 GLY A N 1
ATOM 1837 C CA . GLY A 1 251 ? -48.609 -12.327 51.976 1.00 65.38 251 GLY A CA 1
ATOM 1838 C C . GLY A 1 251 ? -47.263 -12.349 52.689 1.00 65.38 251 GLY A C 1
ATOM 1839 O O . GLY A 1 251 ? -47.163 -12.057 53.878 1.00 65.38 251 GLY A O 1
ATOM 1840 N N . THR A 1 252 ? -46.215 -12.708 51.945 1.00 62.19 252 THR A N 1
ATOM 1841 C CA . THR A 1 252 ? -44.817 -12.640 52.414 1.00 62.19 252 THR A CA 1
ATOM 1842 C C . THR A 1 252 ? -43.980 -11.657 51.589 1.00 62.19 252 THR A C 1
ATOM 1844 O O . THR A 1 252 ? -42.754 -11.761 51.557 1.00 62.19 252 THR A O 1
ATOM 1847 N N . ALA A 1 253 ? -44.628 -10.734 50.871 1.00 66.44 253 ALA A N 1
ATOM 1848 C CA . ALA A 1 253 ? -43.942 -9.592 50.278 1.00 66.44 253 ALA A CA 1
ATOM 1849 C C . ALA A 1 253 ? -43.446 -8.674 51.415 1.00 66.44 253 ALA A C 1
ATOM 1851 O O . ALA A 1 253 ? -44.182 -8.482 52.380 1.00 66.44 253 ALA A O 1
ATOM 1852 N N . PRO A 1 254 ? -42.224 -8.113 51.347 1.00 72.50 254 PRO A N 1
ATOM 1853 C CA . PRO A 1 254 ? -41.618 -7.403 52.482 1.00 72.50 254 PRO A CA 1
ATOM 1854 C C . PRO A 1 254 ? -42.429 -6.179 52.940 1.00 72.50 254 PRO A C 1
ATOM 1856 O O . PRO A 1 254 ? -42.400 -5.824 54.116 1.00 72.50 254 PRO A O 1
ATOM 1859 N N . HIS A 1 255 ? -43.187 -5.582 52.021 1.00 82.50 255 HIS A N 1
ATOM 1860 C CA . HIS A 1 255 ? -44.062 -4.428 52.218 1.00 82.50 255 HIS A CA 1
ATOM 1861 C C . HIS A 1 255 ? -45.542 -4.784 52.453 1.00 82.50 255 HIS A C 1
ATOM 1863 O O . HIS A 1 255 ? -46.369 -3.878 52.501 1.00 82.50 255 HIS A O 1
ATOM 1869 N N . ILE A 1 256 ? -45.910 -6.065 52.594 1.00 82.00 256 ILE A N 1
ATOM 1870 C CA . ILE A 1 256 ? -47.278 -6.498 52.940 1.00 82.00 256 ILE A CA 1
ATOM 1871 C C . ILE A 1 256 ? -47.229 -7.362 54.202 1.00 82.00 256 ILE A C 1
ATOM 1873 O O . ILE A 1 256 ? -46.584 -8.408 54.243 1.00 82.00 256 ILE A O 1
ATOM 1877 N N . SER A 1 257 ? -47.936 -6.936 55.247 1.00 79.38 257 SER A N 1
ATOM 1878 C CA . SER A 1 257 ? -47.985 -7.650 56.523 1.00 79.38 257 SER A CA 1
ATOM 1879 C C . SER A 1 257 ? -48.730 -8.992 56.427 1.00 79.38 257 SER A C 1
ATOM 1881 O O . SER A 1 257 ? -49.577 -9.216 55.557 1.00 79.38 257 SER A O 1
ATOM 1883 N N . ALA A 1 258 ? -48.519 -9.858 57.423 1.00 75.38 258 ALA A N 1
ATOM 1884 C CA . ALA A 1 258 ? -49.294 -11.091 57.592 1.00 75.38 258 ALA A CA 1
ATOM 1885 C C . ALA A 1 258 ? -50.806 -10.861 57.849 1.00 75.38 258 ALA A C 1
ATOM 1887 O O . ALA A 1 258 ? -51.578 -11.818 57.837 1.00 75.38 258 ALA A O 1
ATOM 1888 N N . SER A 1 259 ? -51.250 -9.617 58.077 1.00 77.62 259 SER A N 1
ATOM 1889 C CA . SER A 1 259 ? -52.667 -9.226 58.160 1.00 77.62 259 SER A CA 1
ATOM 1890 C C . SER A 1 259 ? -53.237 -8.649 56.853 1.00 77.62 259 SER A C 1
ATOM 1892 O O . SER A 1 259 ? -54.461 -8.476 56.756 1.00 77.62 259 SER A O 1
ATOM 1894 N N . GLY A 1 260 ? -52.393 -8.423 55.837 1.00 75.00 260 GLY A N 1
ATOM 1895 C CA . GLY A 1 260 ? -52.761 -7.801 54.560 1.00 75.00 260 GLY A CA 1
ATOM 1896 C C . GLY A 1 260 ? -52.710 -6.269 54.581 1.00 75.00 260 GLY A C 1
ATOM 1897 O O . GLY A 1 260 ? -53.491 -5.625 53.884 1.00 75.00 260 GLY A O 1
ATOM 1898 N N . ASP A 1 261 ? -51.831 -5.683 55.398 1.00 84.44 261 ASP A N 1
ATOM 1899 C CA . ASP A 1 261 ? -51.599 -4.237 55.453 1.00 84.44 261 ASP A CA 1
ATOM 1900 C C . ASP A 1 261 ? -50.354 -3.887 54.634 1.00 84.44 261 ASP A C 1
ATOM 1902 O O . ASP A 1 261 ? -49.269 -4.409 54.896 1.00 84.44 261 ASP A O 1
ATOM 1906 N N . PHE A 1 262 ? -50.500 -2.997 53.654 1.00 90.75 262 PHE A N 1
ATOM 1907 C CA . PHE A 1 262 ? -49.388 -2.526 52.829 1.00 90.75 262 PHE A CA 1
ATOM 1908 C C . PHE A 1 262 ? -48.632 -1.409 53.556 1.00 90.75 262 PHE A C 1
ATOM 1910 O O . PHE A 1 262 ? -49.237 -0.386 53.883 1.00 90.75 262 PHE A O 1
ATOM 1917 N N . SER A 1 263 ? -47.325 -1.564 53.775 1.00 90.62 263 SER A N 1
ATOM 1918 C CA . SER A 1 263 ? -46.441 -0.508 54.280 1.00 90.62 263 SER A CA 1
ATOM 1919 C C . SER A 1 263 ? -44.991 -0.700 53.826 1.00 90.62 263 SER A C 1
ATOM 1921 O O . SER A 1 263 ? -44.367 -1.708 54.161 1.00 90.62 263 SER A O 1
ATOM 1923 N N . VAL A 1 264 ? -44.419 0.281 53.118 1.00 89.06 264 VAL A N 1
ATOM 1924 C CA . VAL A 1 264 ? -42.976 0.299 52.811 1.00 89.06 264 VAL A CA 1
ATOM 1925 C C . VAL A 1 264 ? -42.190 0.742 54.048 1.00 89.06 264 VAL A C 1
ATOM 1927 O O . VAL A 1 264 ? -42.237 1.903 54.450 1.00 89.06 264 VAL A O 1
ATOM 1930 N N . THR A 1 265 ? -41.462 -0.181 54.671 1.00 87.00 265 THR A N 1
ATOM 1931 C CA . THR A 1 265 ? -40.639 0.088 55.867 1.00 87.00 265 THR A CA 1
ATOM 1932 C C . THR A 1 265 ? -39.206 0.503 55.493 1.00 87.00 265 THR A C 1
ATOM 1934 O O . THR A 1 265 ? -38.804 0.309 54.343 1.00 87.00 265 THR A O 1
ATOM 1937 N N . PRO A 1 266 ? -38.374 1.015 56.426 1.00 78.75 266 PRO A N 1
ATOM 1938 C CA . PRO A 1 266 ? -36.964 1.290 56.136 1.00 78.75 266 PRO A CA 1
ATOM 1939 C C . PRO A 1 266 ? -36.225 0.019 55.698 1.00 78.75 266 PRO A C 1
ATOM 1941 O O . PRO A 1 266 ? -35.481 0.048 54.727 1.00 78.75 266 PRO A O 1
ATOM 1944 N N . ALA A 1 267 ? -36.551 -1.129 56.304 1.00 70.94 267 ALA A N 1
ATOM 1945 C CA . ALA A 1 267 ? -36.039 -2.432 55.887 1.00 70.94 267 ALA A CA 1
ATOM 1946 C C . ALA A 1 267 ? -36.470 -2.824 54.458 1.00 70.94 267 ALA A C 1
ATOM 1948 O O . ALA A 1 267 ? -35.729 -3.525 53.773 1.00 70.94 267 ALA A O 1
ATOM 1949 N N . CYS A 1 268 ? -37.632 -2.368 53.968 1.00 74.75 268 CYS A N 1
ATOM 1950 C CA . CYS A 1 268 ? -38.002 -2.538 52.558 1.00 74.75 268 CYS A CA 1
ATOM 1951 C C . CYS A 1 268 ? -37.064 -1.732 51.654 1.00 74.75 268 CYS A C 1
ATOM 1953 O O . CYS A 1 268 ? -36.549 -2.286 50.692 1.00 74.75 268 CYS A O 1
ATOM 1955 N N . VAL A 1 269 ? -36.798 -0.465 51.985 1.00 71.12 269 VAL A N 1
ATOM 1956 C CA . VAL A 1 269 ? -35.871 0.411 51.240 1.00 71.12 269 VAL A CA 1
ATOM 1957 C C . VAL A 1 269 ? -34.436 -0.133 51.262 1.00 71.12 269 VAL A C 1
ATOM 1959 O O . VAL A 1 269 ? -33.773 -0.150 50.229 1.00 71.12 269 VAL A O 1
ATOM 1962 N N . GLU A 1 270 ? -33.971 -0.625 52.413 1.00 62.72 270 GLU A N 1
ATOM 1963 C CA . GLU A 1 270 ? -32.637 -1.216 52.599 1.00 62.72 270 GLU A CA 1
ATOM 1964 C C . GLU A 1 270 ? -32.467 -2.541 51.844 1.00 62.72 270 GLU A C 1
ATOM 1966 O O . GLU A 1 270 ? -31.425 -2.776 51.236 1.00 62.72 270 GLU A O 1
ATOM 1971 N N . THR A 1 271 ? -33.484 -3.412 51.852 1.00 58.84 271 THR A N 1
ATOM 1972 C CA . THR A 1 271 ? -33.426 -4.701 51.140 1.00 58.84 271 THR A CA 1
ATOM 1973 C C . THR A 1 271 ? -33.738 -4.581 49.650 1.00 58.84 271 THR A C 1
ATOM 1975 O O . THR A 1 271 ? -33.305 -5.441 48.880 1.00 58.84 271 THR A O 1
ATOM 1978 N N . PHE A 1 272 ? -34.407 -3.512 49.208 1.00 62.78 272 PHE A N 1
ATOM 1979 C CA . PHE A 1 272 ? -34.710 -3.286 47.799 1.00 62.78 272 PHE A CA 1
ATOM 1980 C C . PHE A 1 272 ? -33.450 -3.086 46.961 1.00 62.78 272 PHE A C 1
ATOM 1982 O O . PHE A 1 272 ? -32.514 -2.377 47.337 1.00 62.78 272 PHE A O 1
ATOM 1989 N N . VAL A 1 273 ? -33.439 -3.719 45.791 1.00 57.59 273 VAL A N 1
ATOM 1990 C CA . VAL A 1 273 ? -32.333 -3.625 44.846 1.00 57.59 273 VAL A CA 1
ATOM 1991 C C . VAL A 1 273 ? -32.740 -2.741 43.679 1.00 57.59 273 VAL A C 1
ATOM 1993 O O . VAL A 1 273 ? -33.577 -3.112 42.846 1.00 57.59 273 VAL A O 1
ATOM 1996 N N . TYR A 1 274 ? -32.055 -1.611 43.563 1.00 66.00 274 TYR A N 1
ATOM 1997 C CA . TYR A 1 274 ? -32.082 -0.807 42.354 1.00 66.00 274 TYR A CA 1
ATOM 1998 C C . TYR A 1 274 ? -31.327 -1.492 41.232 1.00 66.00 274 TYR A C 1
ATOM 2000 O O . TYR A 1 274 ? -30.187 -1.917 41.391 1.00 66.00 274 TYR A O 1
ATOM 2008 N N . ARG A 1 275 ? -31.924 -1.457 40.042 1.00 76.25 275 ARG A N 1
ATOM 2009 C CA . ARG A 1 275 ? -31.186 -1.673 38.796 1.00 76.25 275 ARG A CA 1
ATOM 2010 C C . ARG A 1 275 ? -30.071 -0.625 38.604 1.00 76.25 275 ARG A C 1
ATOM 2012 O O . ARG A 1 275 ? -29.136 -0.896 37.868 1.00 76.25 275 ARG A O 1
ATOM 2019 N N . LYS A 1 276 ? -30.167 0.536 39.273 1.00 84.44 276 LYS A N 1
ATOM 2020 C CA . LYS A 1 276 ? -29.242 1.679 39.206 1.00 84.44 276 LYS A CA 1
ATOM 2021 C C . LYS A 1 276 ? -28.600 1.957 40.571 1.00 84.44 276 LYS A C 1
ATOM 2023 O O . LYS A 1 276 ? -29.299 2.379 41.486 1.00 84.44 276 LYS A O 1
ATOM 2028 N N . ILE A 1 277 ? -27.292 1.763 40.702 1.00 89.12 277 ILE A N 1
ATOM 2029 C CA . ILE A 1 277 ? -26.518 2.030 41.921 1.00 89.12 277 ILE A CA 1
ATOM 2030 C C . ILE A 1 277 ? -25.672 3.288 41.706 1.00 89.12 277 ILE A C 1
ATOM 2032 O O . ILE A 1 277 ? -24.972 3.401 40.706 1.00 89.12 277 ILE A O 1
ATOM 2036 N N . TYR A 1 278 ? -25.723 4.234 42.640 1.00 88.50 278 TYR A N 1
ATOM 2037 C CA . TYR A 1 278 ? -25.046 5.529 42.556 1.00 88.50 278 TYR A CA 1
ATOM 2038 C C . TYR A 1 278 ? -23.861 5.615 43.521 1.00 88.50 278 TYR A C 1
ATOM 2040 O O . TYR A 1 278 ? -23.965 5.219 44.685 1.00 88.50 278 TYR A O 1
ATOM 2048 N N . VAL A 1 279 ? -22.758 6.203 43.050 1.00 93.12 279 VAL A N 1
ATOM 2049 C CA . VAL A 1 279 ? -21.525 6.437 43.818 1.00 93.12 279 VAL A CA 1
ATOM 2050 C C . VAL A 1 279 ? -21.076 7.888 43.662 1.00 93.12 279 VAL A C 1
ATOM 2052 O O . VAL A 1 279 ? -21.079 8.434 42.554 1.00 93.12 279 VAL A O 1
ATOM 2055 N N . LYS A 1 280 ? -20.706 8.546 44.765 1.00 91.56 280 LYS A N 1
ATOM 2056 C CA . LYS A 1 280 ? -20.415 9.986 44.799 1.00 91.56 280 LYS A CA 1
ATOM 2057 C C . LYS A 1 280 ? -19.338 10.346 45.822 1.00 91.56 280 LYS A C 1
ATOM 2059 O O . LYS A 1 280 ? -19.463 10.040 46.999 1.00 91.56 280 LYS A O 1
ATOM 2064 N N . GLN A 1 281 ? -18.354 11.135 45.385 1.00 85.62 281 GLN A N 1
ATOM 2065 C CA . GLN A 1 281 ? -17.138 11.496 46.140 1.00 85.62 281 GLN A CA 1
ATOM 2066 C C . GLN A 1 281 ? -17.353 12.063 47.561 1.00 85.62 281 GLN A C 1
ATOM 2068 O O . GLN A 1 281 ? -16.455 11.996 48.393 1.00 85.62 281 GLN A O 1
ATOM 2073 N N . VAL A 1 282 ? -18.509 12.677 47.828 1.00 77.81 282 VAL A N 1
ATOM 2074 C CA . VAL A 1 282 ? -18.828 13.363 49.098 1.00 77.81 282 VAL A CA 1
ATOM 2075 C C . VAL A 1 282 ? -19.885 12.634 49.935 1.00 77.81 282 VAL A C 1
ATOM 2077 O O . VAL A 1 282 ? -20.487 13.240 50.820 1.00 77.81 282 VAL A O 1
ATOM 2080 N N . ALA A 1 283 ? -20.176 11.374 49.613 1.00 70.62 283 ALA A N 1
ATOM 2081 C CA . ALA A 1 283 ? -21.117 10.555 50.365 1.00 70.62 283 ALA A CA 1
ATOM 2082 C C . ALA A 1 283 ? -20.479 9.936 51.625 1.00 70.62 283 ALA A C 1
ATOM 2084 O O . ALA A 1 283 ? -19.277 10.057 51.857 1.00 70.62 283 ALA A O 1
ATOM 2085 N N . ASP A 1 284 ? -21.302 9.266 52.431 1.00 78.69 284 ASP A N 1
ATOM 2086 C CA . ASP A 1 284 ? -20.901 8.545 53.640 1.00 78.69 284 ASP A CA 1
ATOM 2087 C C . ASP A 1 284 ? -21.485 7.128 53.586 1.00 78.69 284 ASP A C 1
ATOM 2089 O O . ASP A 1 284 ? -22.704 6.946 53.648 1.00 78.69 284 ASP A O 1
ATOM 2093 N N . ASP A 1 285 ? -20.608 6.128 53.475 1.00 80.94 285 ASP A N 1
ATOM 2094 C CA . ASP A 1 285 ? -20.993 4.717 53.382 1.00 80.94 285 ASP A CA 1
ATOM 2095 C C . ASP A 1 285 ? -21.720 4.204 54.635 1.00 80.94 285 ASP A C 1
ATOM 2097 O O . ASP A 1 285 ? -22.501 3.261 54.531 1.00 80.94 285 ASP A O 1
ATOM 2101 N N . SER A 1 286 ? -21.553 4.839 55.804 1.00 76.75 286 SER A N 1
ATOM 2102 C CA . SER A 1 286 ? -22.225 4.416 57.046 1.00 76.75 286 SER A CA 1
ATOM 2103 C C . SER A 1 286 ? -23.752 4.507 56.981 1.00 76.75 286 SER A C 1
ATOM 2105 O O . SER A 1 286 ? -24.447 3.864 57.767 1.00 76.75 286 SER A O 1
ATOM 2107 N N . ASN A 1 287 ? -24.272 5.315 56.053 1.00 69.81 287 ASN A N 1
ATOM 2108 C CA . ASN A 1 287 ? -25.694 5.540 55.825 1.00 69.81 287 ASN A CA 1
ATOM 2109 C C . ASN A 1 287 ? -26.057 5.489 54.329 1.00 69.81 287 ASN A C 1
ATOM 2111 O O . ASN A 1 287 ? -27.123 5.982 53.945 1.00 69.81 287 ASN A O 1
ATOM 2115 N N . ALA A 1 288 ? -25.210 4.916 53.477 1.00 72.12 288 ALA A N 1
ATOM 2116 C CA . ALA A 1 288 ? -25.488 4.781 52.053 1.00 72.12 288 ALA A CA 1
ATOM 2117 C C . ALA A 1 288 ? -26.455 3.620 51.757 1.00 72.12 288 ALA A C 1
ATOM 2119 O O . ALA A 1 288 ? -26.541 2.645 52.497 1.00 72.12 288 ALA A O 1
ATOM 2120 N N . THR A 1 289 ? -27.192 3.734 50.653 1.00 70.06 289 THR A N 1
ATOM 2121 C CA . THR A 1 289 ? -28.081 2.676 50.118 1.00 70.06 289 THR A CA 1
ATOM 2122 C C . THR A 1 289 ? -27.839 2.404 48.631 1.00 70.06 289 THR A C 1
ATOM 2124 O O . THR A 1 289 ? -28.457 1.514 48.054 1.00 70.06 289 THR A O 1
ATOM 2127 N N . GLY A 1 290 ? -26.972 3.193 47.985 1.00 76.25 290 GLY A N 1
ATOM 2128 C CA . GLY A 1 290 ? -26.767 3.161 46.538 1.00 76.25 290 GLY A CA 1
ATOM 2129 C C . GLY A 1 290 ? -27.844 3.888 45.730 1.00 76.25 290 GLY A C 1
ATOM 2130 O O . GLY A 1 290 ? -27.785 3.862 44.507 1.00 76.25 290 GLY A O 1
ATOM 2131 N N . THR A 1 291 ? -28.806 4.558 46.369 1.00 73.06 291 THR A N 1
ATOM 2132 C CA . THR A 1 291 ? -29.754 5.462 45.689 1.00 73.06 291 THR A CA 1
ATOM 2133 C C . THR A 1 291 ? -29.066 6.748 45.226 1.00 73.06 291 THR A C 1
ATOM 2135 O O . THR A 1 291 ? -28.021 7.125 45.749 1.00 73.06 291 THR A O 1
ATOM 2138 N N . SER A 1 292 ? -29.678 7.496 44.305 1.00 70.44 292 SER A N 1
ATOM 2139 C CA . SER A 1 292 ? -29.183 8.823 43.891 1.00 70.44 292 SER A CA 1
ATOM 2140 C C . SER A 1 292 ? -29.126 9.854 45.030 1.00 70.44 292 SER A C 1
ATOM 2142 O O . SER A 1 292 ? -28.404 10.847 44.936 1.00 70.44 292 SER A O 1
ATOM 2144 N N . GLU A 1 293 ? -29.886 9.629 46.103 1.00 68.31 293 GLU A N 1
ATOM 2145 C CA . GLU A 1 293 ? -30.015 10.521 47.261 1.00 68.31 293 GLU A CA 1
ATOM 2146 C C . GLU A 1 293 ? -29.098 10.115 48.422 1.00 68.31 293 GLU A C 1
ATOM 2148 O O . GLU A 1 293 ? -28.519 10.979 49.082 1.00 68.31 293 GLU A O 1
ATOM 2153 N N . ARG A 1 294 ? -28.917 8.804 48.634 1.00 73.38 294 ARG A N 1
ATOM 2154 C CA . ARG A 1 294 ? -27.959 8.207 49.579 1.00 73.38 294 ARG A CA 1
ATOM 2155 C C . ARG A 1 294 ? -26.968 7.307 48.812 1.00 73.38 294 ARG A C 1
ATOM 2157 O O . ARG A 1 294 ? -26.972 6.088 49.031 1.00 73.38 294 ARG A O 1
ATOM 2164 N N . PRO A 1 295 ? -26.157 7.878 47.895 1.00 83.75 295 PRO A N 1
ATOM 2165 C CA . PRO A 1 295 ? -25.185 7.124 47.106 1.00 83.75 295 PRO A CA 1
ATOM 2166 C C . PRO A 1 295 ? -24.077 6.563 47.998 1.00 83.75 295 PRO A C 1
ATOM 2168 O O . PRO A 1 295 ? -23.847 7.072 49.094 1.00 83.75 295 PRO A O 1
ATOM 2171 N N . PHE A 1 296 ? -23.369 5.546 47.516 1.00 89.94 296 PHE A N 1
ATOM 2172 C CA . PHE A 1 296 ? -22.142 5.074 48.160 1.00 89.94 296 PHE A CA 1
ATOM 2173 C C . PHE A 1 296 ? -21.005 6.092 47.983 1.00 89.94 296 PHE A C 1
ATOM 2175 O O . PHE A 1 296 ? -20.974 6.855 47.013 1.00 89.94 296 PHE A O 1
ATOM 2182 N N . ALA A 1 297 ? -20.067 6.119 48.923 1.00 91.75 297 ALA A N 1
ATOM 2183 C CA . ALA A 1 297 ? -18.830 6.890 48.837 1.00 91.75 297 ALA A CA 1
ATOM 2184 C C . ALA A 1 297 ? -17.743 6.135 48.057 1.00 91.75 297 ALA A C 1
ATOM 2186 O O . ALA A 1 297 ? -16.890 6.763 47.430 1.00 91.75 297 ALA A O 1
ATOM 2187 N N . THR A 1 298 ? -17.797 4.801 48.076 1.00 93.06 298 THR A N 1
ATOM 2188 C CA . THR A 1 298 ? -16.801 3.891 47.494 1.00 93.06 298 THR A CA 1
ATOM 2189 C C . THR A 1 298 ? -17.395 2.999 46.397 1.00 93.06 298 THR A C 1
ATOM 2191 O O . THR A 1 298 ? -18.600 2.733 46.366 1.00 93.06 298 THR A O 1
ATOM 2194 N N . ILE A 1 299 ? -16.549 2.525 45.474 1.00 94.00 299 ILE A N 1
ATOM 2195 C CA . ILE A 1 299 ? -16.961 1.541 44.454 1.00 94.00 299 ILE A CA 1
ATOM 2196 C C . ILE A 1 299 ? -17.144 0.169 45.111 1.00 94.00 299 ILE A C 1
ATOM 2198 O O . ILE A 1 299 ? -18.049 -0.580 44.759 1.00 94.00 299 ILE A O 1
ATOM 2202 N N . GLU A 1 300 ? -16.328 -0.123 46.116 1.00 91.00 300 GLU A N 1
ATOM 2203 C CA . GLU A 1 300 ? -16.302 -1.347 46.901 1.00 91.00 300 GLU A CA 1
ATOM 2204 C C . GLU A 1 300 ? -17.677 -1.647 47.531 1.00 91.00 300 GLU A C 1
ATOM 2206 O O . GLU A 1 300 ? -18.184 -2.759 47.386 1.00 91.00 300 GLU A O 1
ATOM 2211 N N . GLN A 1 301 ? -18.336 -0.656 48.149 1.00 89.31 301 GLN A N 1
ATOM 2212 C CA . GLN A 1 301 ? -19.692 -0.829 48.699 1.00 89.31 301 GLN A CA 1
ATOM 2213 C C . GLN A 1 301 ? -20.764 -0.977 47.610 1.00 89.31 301 GLN A C 1
ATOM 2215 O O . GLN A 1 301 ? -21.665 -1.810 47.732 1.00 89.31 301 GLN A O 1
ATOM 2220 N N . ALA A 1 302 ? -20.642 -0.235 46.506 1.00 91.69 302 ALA A N 1
ATOM 2221 C CA . ALA A 1 302 ? -21.549 -0.363 45.367 1.00 91.69 302 ALA A CA 1
ATOM 2222 C C . ALA A 1 302 ? -21.490 -1.764 44.735 1.00 91.69 302 ALA A C 1
ATOM 2224 O O . ALA A 1 302 ? -22.529 -2.367 44.462 1.00 91.69 302 ALA A O 1
ATOM 2225 N N . MET A 1 303 ? -20.284 -2.312 44.568 1.00 91.56 303 MET A N 1
ATOM 2226 C CA . MET A 1 303 ? -20.067 -3.662 44.049 1.00 91.56 303 MET A CA 1
ATOM 2227 C C . MET A 1 303 ? -20.459 -4.742 45.059 1.00 91.56 303 MET A C 1
ATOM 2229 O O . MET A 1 303 ? -20.997 -5.769 44.647 1.00 91.56 303 MET A O 1
ATOM 2233 N N . ALA A 1 304 ? -20.270 -4.531 46.365 1.00 88.75 304 ALA A N 1
ATOM 2234 C CA . ALA A 1 304 ? -20.780 -5.445 47.389 1.00 88.75 304 ALA A CA 1
ATOM 2235 C C . ALA A 1 304 ? -22.313 -5.565 47.312 1.00 88.75 304 ALA A C 1
ATOM 2237 O O . ALA A 1 304 ? -22.842 -6.676 47.246 1.00 88.75 304 ALA A O 1
ATOM 2238 N N . ARG A 1 305 ? -23.020 -4.429 47.217 1.00 84.44 305 ARG A N 1
ATOM 2239 C CA . ARG A 1 305 ? -24.484 -4.391 47.076 1.00 84.44 305 ARG A CA 1
ATOM 2240 C C . ARG A 1 305 ? -24.965 -5.027 45.768 1.00 84.44 305 ARG A C 1
ATOM 2242 O O . ARG A 1 305 ? -25.971 -5.735 45.769 1.00 84.44 305 ARG A O 1
ATOM 2249 N N . LEU A 1 306 ? -24.244 -4.810 44.666 1.00 87.69 306 LEU A N 1
ATOM 2250 C CA . LEU A 1 306 ? -24.554 -5.412 43.367 1.00 87.69 306 LEU A CA 1
ATOM 2251 C C . LEU A 1 306 ? -24.403 -6.943 43.387 1.00 87.69 306 LEU A C 1
ATOM 2253 O O . LEU A 1 306 ? -25.298 -7.655 42.938 1.00 87.69 306 LEU A O 1
ATOM 2257 N N . ASN A 1 307 ? -23.303 -7.450 43.949 1.00 86.62 307 ASN A N 1
ATOM 2258 C CA . ASN A 1 307 ? -23.036 -8.886 44.048 1.00 86.62 307 ASN A CA 1
ATOM 2259 C C . ASN A 1 307 ? -24.030 -9.603 44.972 1.00 86.62 307 ASN A C 1
ATOM 2261 O O . ASN A 1 307 ? -24.508 -10.685 44.631 1.00 86.62 307 ASN A O 1
ATOM 2265 N N . GLU A 1 308 ? -24.390 -8.999 46.109 1.00 82.88 308 GLU A N 1
ATOM 2266 C CA . GLU A 1 308 ? -25.436 -9.508 47.008 1.00 82.88 308 GLU A CA 1
ATOM 2267 C C . GLU A 1 308 ? -26.774 -9.663 46.263 1.00 82.88 308 GLU A C 1
ATOM 2269 O O . GLU A 1 308 ? -27.417 -10.714 46.301 1.00 82.88 308 GLU A O 1
ATOM 2274 N N . ALA A 1 309 ? -27.178 -8.621 45.539 1.00 76.81 309 ALA A N 1
ATOM 2275 C CA . ALA A 1 309 ? -28.420 -8.597 44.782 1.00 76.81 309 ALA A CA 1
ATOM 2276 C C . ALA A 1 309 ? -28.476 -9.634 43.654 1.00 76.81 309 ALA A C 1
ATOM 2278 O O . ALA A 1 309 ? -29.498 -10.305 43.469 1.00 76.81 309 ALA A O 1
ATOM 2279 N N . ALA A 1 310 ? -27.378 -9.749 42.908 1.00 81.25 310 ALA A N 1
ATOM 2280 C CA . ALA A 1 310 ? -27.212 -10.690 41.815 1.00 81.25 310 ALA A CA 1
ATOM 2281 C C . ALA A 1 310 ? -27.246 -12.143 42.324 1.00 81.25 310 ALA A C 1
ATOM 2283 O O . ALA A 1 310 ? -28.035 -12.952 41.831 1.00 81.25 310 ALA A O 1
ATOM 2284 N N . SER A 1 311 ? -26.503 -12.437 43.399 1.00 79.88 311 SER A N 1
ATOM 2285 C CA . SER A 1 311 ? -26.457 -13.758 44.050 1.00 79.88 311 SER A CA 1
ATOM 2286 C C . SER A 1 311 ? -27.819 -14.219 44.580 1.00 79.88 311 SER A C 1
ATOM 2288 O O . SER A 1 311 ? -28.133 -15.406 44.547 1.00 79.88 311 SER A O 1
ATOM 2290 N N . ASN A 1 312 ? -28.657 -13.284 45.038 1.00 72.50 312 ASN A N 1
ATOM 2291 C CA . ASN A 1 312 ? -30.017 -13.569 45.502 1.00 72.50 312 ASN A CA 1
ATOM 2292 C C . ASN A 1 312 ? -31.032 -13.782 44.355 1.00 72.50 312 ASN A C 1
ATOM 2294 O O . ASN A 1 312 ? -32.212 -14.016 44.618 1.00 72.50 312 ASN A O 1
ATOM 2298 N N . GLY A 1 313 ? -30.616 -13.680 43.085 1.00 65.19 313 GLY A N 1
ATOM 2299 C CA . GLY A 1 313 ? -31.455 -13.960 41.913 1.00 65.19 313 GLY A CA 1
ATOM 2300 C C . GLY A 1 313 ? -32.612 -12.978 41.689 1.00 65.19 313 GLY A C 1
ATOM 2301 O O . GLY A 1 313 ? -33.489 -13.248 40.871 1.00 65.19 313 GLY A O 1
ATOM 2302 N N . ILE A 1 314 ? -32.622 -11.832 42.382 1.00 56.28 314 ILE A N 1
ATOM 2303 C CA . ILE A 1 314 ? -33.791 -10.939 42.534 1.00 56.28 314 ILE A CA 1
ATOM 2304 C C . ILE A 1 314 ? -34.333 -10.422 41.187 1.00 56.28 314 ILE A C 1
ATOM 2306 O O . ILE A 1 314 ? -35.524 -10.130 41.074 1.00 56.28 314 ILE A O 1
ATOM 2310 N N . ARG A 1 315 ? -33.481 -10.329 40.156 1.00 63.28 315 ARG A N 1
ATOM 2311 C CA . ARG A 1 315 ? -33.856 -9.902 38.795 1.00 63.28 315 ARG A CA 1
ATOM 2312 C C . ARG A 1 315 ? -33.217 -10.720 37.662 1.00 63.28 315 ARG A C 1
ATOM 2314 O O . ARG A 1 315 ? -33.259 -10.251 36.532 1.00 63.28 315 ARG A O 1
ATOM 2321 N N . SER A 1 316 ? -32.638 -11.906 37.892 1.00 63.41 316 SER A N 1
ATOM 2322 C CA . SER A 1 316 ? -31.779 -12.558 36.870 1.00 63.41 316 SER A CA 1
ATOM 2323 C C . SER A 1 316 ? -32.459 -12.756 35.503 1.00 63.41 316 SER A C 1
ATOM 2325 O O . SER A 1 316 ? -31.854 -12.471 34.479 1.00 63.41 316 SER A O 1
ATOM 2327 N N . GLY A 1 317 ? -33.750 -13.108 35.469 1.00 68.94 317 GLY A N 1
ATOM 2328 C CA . GLY A 1 317 ? -34.537 -13.215 34.228 1.00 68.94 317 GLY A CA 1
ATOM 2329 C C . GLY A 1 317 ? -34.949 -11.889 33.556 1.00 68.94 317 GLY A C 1
ATOM 2330 O O . GLY A 1 317 ? -35.651 -11.921 32.550 1.00 68.94 317 GLY A O 1
ATOM 2331 N N . GLN A 1 318 ? -34.574 -10.731 34.113 1.00 73.94 318 GLN A N 1
ATOM 2332 C CA . GLN A 1 318 ? -34.850 -9.383 33.583 1.00 73.94 318 GLN A CA 1
ATOM 2333 C C . GLN A 1 318 ? -33.580 -8.597 33.214 1.00 73.94 318 GLN A C 1
ATOM 2335 O O . GLN A 1 318 ? -33.678 -7.555 32.561 1.00 73.94 318 GLN A O 1
ATOM 2340 N N . ILE A 1 319 ? -32.403 -9.053 33.651 1.00 84.81 319 ILE A N 1
ATOM 2341 C CA . ILE A 1 319 ? -31.122 -8.402 33.370 1.00 84.81 319 ILE A CA 1
ATOM 2342 C C . ILE A 1 319 ? -30.610 -8.911 32.022 1.00 84.81 319 ILE A C 1
ATOM 2344 O O . ILE A 1 319 ? -30.414 -10.106 31.827 1.00 84.81 319 ILE A O 1
ATOM 2348 N N . THR A 1 320 ? -30.435 -7.995 31.072 1.00 87.00 320 THR A N 1
ATOM 2349 C CA . THR A 1 320 ? -30.005 -8.294 29.697 1.00 87.00 320 THR A CA 1
ATOM 2350 C C . THR A 1 320 ? -29.099 -7.179 29.178 1.00 87.00 320 THR A C 1
ATOM 2352 O O . THR A 1 320 ? -29.037 -6.112 29.785 1.00 87.00 320 THR A O 1
ATOM 2355 N N . ALA A 1 321 ? -28.480 -7.350 28.007 1.00 83.50 321 ALA A N 1
ATOM 2356 C CA . ALA A 1 321 ? -27.715 -6.282 27.354 1.00 83.50 321 ALA A CA 1
ATOM 2357 C C . ALA A 1 321 ? -28.522 -4.987 27.100 1.00 83.50 321 ALA A C 1
ATOM 2359 O O . ALA A 1 321 ? -27.944 -3.902 27.072 1.00 83.50 321 ALA A O 1
ATOM 2360 N N . THR A 1 322 ? -29.850 -5.066 26.934 1.00 85.00 322 THR A N 1
ATOM 2361 C CA . THR A 1 322 ? -30.722 -3.882 26.765 1.00 85.00 322 THR A CA 1
ATOM 2362 C C . THR A 1 322 ? -31.291 -3.358 28.085 1.00 85.00 322 THR A C 1
ATOM 2364 O O . THR A 1 322 ? -31.804 -2.240 28.134 1.00 85.00 322 THR A O 1
ATOM 2367 N N . THR A 1 323 ? -31.178 -4.138 29.162 1.00 87.75 323 THR A N 1
ATOM 2368 C CA . THR A 1 323 ? -31.637 -3.817 30.520 1.00 87.75 323 THR A CA 1
ATOM 2369 C C . THR A 1 323 ? -30.585 -4.186 31.584 1.00 87.75 323 THR A C 1
ATOM 2371 O O . THR A 1 323 ? -30.919 -4.865 32.559 1.00 87.75 323 THR A O 1
ATOM 2374 N N . PRO A 1 324 ? -29.317 -3.739 31.460 1.00 92.38 324 PRO A N 1
ATOM 2375 C CA . PRO A 1 324 ? -28.230 -4.149 32.355 1.00 92.38 324 PRO A CA 1
ATOM 2376 C C . PRO A 1 324 ? -28.415 -3.586 33.769 1.00 92.38 324 PRO A C 1
ATOM 2378 O O . PRO A 1 324 ? -29.222 -2.677 33.975 1.00 92.38 324 PRO A O 1
ATOM 2381 N N . TRP A 1 325 ? -27.636 -4.049 34.741 1.00 92.56 325 TRP A N 1
ATOM 2382 C CA . TRP A 1 325 ? -27.366 -3.245 35.936 1.00 92.56 325 TRP A CA 1
ATOM 2383 C C . TRP A 1 325 ? -26.683 -1.929 35.528 1.00 92.56 325 TRP A C 1
ATOM 2385 O O . TRP A 1 325 ? -25.972 -1.889 34.530 1.00 92.56 325 TRP A O 1
ATOM 2395 N N . GLU A 1 326 ? -26.876 -0.843 36.267 1.00 93.50 326 GLU A N 1
ATOM 2396 C CA . GLU A 1 326 ? -26.299 0.472 35.964 1.00 93.50 326 GLU A CA 1
ATOM 2397 C C . GLU A 1 326 ? -25.533 0.996 37.194 1.00 93.50 326 GLU A C 1
ATOM 2399 O O . GLU A 1 326 ? -26.092 1.079 38.286 1.00 93.50 326 GLU A O 1
ATOM 2404 N N . LEU A 1 327 ? -24.257 1.353 37.031 1.00 96.25 327 LEU A N 1
ATOM 2405 C CA . LEU A 1 327 ? -23.390 1.951 38.049 1.00 96.25 327 LEU A CA 1
ATOM 2406 C C . LEU A 1 327 ? -23.117 3.414 37.677 1.00 96.25 327 LEU A C 1
ATOM 2408 O O . LEU A 1 327 ? -22.330 3.700 36.776 1.00 96.25 327 LEU A O 1
ATOM 2412 N N . HIS A 1 328 ? -23.769 4.338 38.375 1.00 94.62 328 HIS A N 1
ATOM 2413 C CA . HIS A 1 328 ? -23.722 5.776 38.121 1.00 94.62 328 HIS A CA 1
ATOM 2414 C C . HIS A 1 328 ? -22.653 6.457 38.988 1.00 94.62 328 HIS A C 1
ATOM 2416 O O . HIS A 1 328 ? -22.756 6.494 40.215 1.00 94.62 328 HIS A O 1
ATOM 2422 N N . VAL A 1 329 ? -21.631 7.034 38.358 1.00 96.56 329 VAL A N 1
ATOM 2423 C CA . VAL A 1 329 ? -20.453 7.615 39.022 1.00 96.56 329 VAL A CA 1
ATOM 2424 C C . VAL A 1 329 ? -20.511 9.141 38.970 1.00 96.56 329 VAL A C 1
ATOM 2426 O O . VAL A 1 329 ? -20.548 9.719 37.887 1.00 96.56 329 VAL A O 1
ATOM 2429 N N . THR A 1 330 ? -20.467 9.812 40.125 1.00 93.56 330 THR A N 1
ATOM 2430 C CA . THR A 1 330 ? -20.459 11.285 40.233 1.00 93.56 330 THR A CA 1
ATOM 2431 C C . THR A 1 330 ? -19.184 11.802 40.911 1.00 93.56 330 THR A C 1
ATOM 2433 O O . THR A 1 330 ? -18.954 11.569 42.101 1.00 93.56 330 THR A O 1
ATOM 2436 N N . GLY A 1 331 ? -18.389 12.597 40.189 1.00 93.25 331 GLY A N 1
ATOM 2437 C CA . GLY A 1 331 ? -17.110 13.130 40.682 1.00 93.25 331 GLY A CA 1
ATOM 2438 C C . GLY A 1 331 ? -15.985 12.089 40.670 1.00 93.25 331 GLY A C 1
ATOM 2439 O O . GLY A 1 331 ? -16.064 11.102 39.943 1.00 93.25 331 GLY A O 1
ATOM 2440 N N . THR A 1 332 ? -14.916 12.320 41.439 1.00 95.44 332 THR A N 1
ATOM 2441 C CA . THR A 1 332 ? -13.776 11.385 41.517 1.00 95.44 332 THR A CA 1
ATOM 2442 C C . THR A 1 332 ? -13.922 10.448 42.707 1.00 95.44 332 THR A C 1
ATOM 2444 O O . THR A 1 332 ? -13.834 10.891 43.849 1.00 95.44 332 THR A O 1
ATOM 2447 N N . ILE A 1 333 ? -14.116 9.160 42.433 1.00 95.88 333 ILE A N 1
ATOM 2448 C CA . ILE A 1 333 ? -14.104 8.090 43.430 1.00 95.88 333 ILE A CA 1
ATOM 2449 C C . ILE A 1 333 ? -12.716 7.460 43.414 1.00 95.88 333 ILE A C 1
ATOM 2451 O O . ILE A 1 333 ? -12.268 6.991 42.368 1.00 95.88 333 ILE A O 1
ATOM 2455 N N . THR A 1 334 ? -12.027 7.479 44.551 1.00 94.94 334 THR A N 1
ATOM 2456 C CA . THR A 1 334 ? -10.668 6.943 44.681 1.00 94.94 334 THR A CA 1
ATOM 2457 C C . THR A 1 334 ? -10.694 5.691 45.546 1.00 94.94 334 THR A C 1
ATOM 2459 O O . THR A 1 334 ? -11.220 5.747 46.656 1.00 94.94 334 THR A O 1
ATOM 2462 N N . ALA A 1 335 ? -10.117 4.589 45.057 1.00 91.69 335 ALA A N 1
ATOM 2463 C CA . ALA A 1 335 ? -9.989 3.344 45.814 1.00 91.69 335 ALA A CA 1
ATOM 2464 C C . ALA A 1 335 ? -9.275 3.616 47.145 1.00 91.69 335 ALA A C 1
ATOM 2466 O O . ALA A 1 335 ? -8.211 4.249 47.172 1.00 91.69 335 ALA A O 1
ATOM 2467 N N . THR A 1 336 ? -9.855 3.182 48.259 1.00 86.19 336 THR A N 1
ATOM 2468 C CA . THR A 1 336 ? -9.341 3.511 49.599 1.00 86.19 336 THR A CA 1
ATOM 2469 C C . THR A 1 336 ? -8.287 2.504 50.044 1.00 86.19 336 THR A C 1
ATOM 2471 O O . THR A 1 336 ? -7.186 2.908 50.429 1.00 86.19 336 THR A O 1
ATOM 2474 N N . GLU A 1 337 ? -8.570 1.218 49.864 1.00 84.75 337 GLU A N 1
ATOM 2475 C CA . GLU A 1 337 ? -7.730 0.086 50.262 1.00 84.75 337 GLU A CA 1
ATOM 2476 C C . GLU A 1 337 ? -7.032 -0.590 49.063 1.00 84.75 337 GLU A C 1
ATOM 2478 O O . GLU A 1 337 ? -7.425 -0.376 47.913 1.00 84.75 337 GLU A O 1
ATOM 2483 N N . PRO A 1 338 ? -5.977 -1.401 49.289 1.00 84.50 338 PRO A N 1
ATOM 2484 C CA . PRO A 1 338 ? -5.439 -2.301 48.272 1.00 84.50 338 PRO A CA 1
ATOM 2485 C C . PRO A 1 338 ? -6.548 -3.172 47.668 1.00 84.50 338 PRO A C 1
ATOM 2487 O O . PRO A 1 338 ? -7.287 -3.831 48.402 1.00 84.50 338 PRO A O 1
ATOM 2490 N N . ILE A 1 339 ? -6.654 -3.197 46.339 1.00 83.00 339 ILE A N 1
ATOM 2491 C CA . ILE A 1 339 ? -7.681 -3.972 45.640 1.00 83.00 339 ILE A CA 1
ATOM 2492 C C . ILE A 1 339 ? -7.301 -5.449 45.778 1.00 83.00 339 ILE A C 1
ATOM 2494 O O . ILE A 1 339 ? -6.298 -5.905 45.233 1.00 83.00 339 ILE A O 1
ATOM 2498 N N . SER A 1 340 ? -8.073 -6.181 46.581 1.00 63.59 340 SER A N 1
ATOM 2499 C CA . SER A 1 340 ? -7.830 -7.594 46.880 1.00 63.59 340 SER A CA 1
ATOM 2500 C C . SER A 1 340 ? -8.732 -8.482 46.023 1.00 63.59 340 SER A C 1
ATOM 2502 O O . SER A 1 340 ? -9.954 -8.435 46.138 1.00 63.59 340 SER A O 1
ATOM 2504 N N . GLY A 1 341 ? -8.116 -9.285 45.155 1.00 67.12 341 GLY A N 1
ATOM 2505 C CA . GLY A 1 341 ? -8.799 -10.024 44.090 1.00 67.12 341 GLY A CA 1
ATOM 2506 C C . GLY A 1 341 ? -8.419 -9.477 42.715 1.00 67.12 341 GLY A C 1
ATOM 2507 O O . GLY A 1 341 ? -7.410 -8.788 42.585 1.00 67.12 341 GLY A O 1
ATOM 2508 N N . ASP A 1 342 ? -9.225 -9.792 41.703 1.00 75.75 342 ASP A N 1
ATOM 2509 C CA . ASP A 1 342 ? -8.845 -9.575 40.300 1.00 75.75 342 ASP A CA 1
ATOM 2510 C C . ASP A 1 342 ? -9.066 -8.124 39.815 1.00 75.75 342 ASP A C 1
ATOM 2512 O O . ASP A 1 342 ? -8.327 -7.652 38.958 1.00 75.75 342 ASP A O 1
ATOM 2516 N N . ALA A 1 343 ? -10.043 -7.387 40.371 1.00 91.94 343 ALA A N 1
ATOM 2517 C CA . ALA A 1 343 ? -10.267 -5.960 40.089 1.00 91.94 343 ALA A CA 1
ATOM 2518 C C . ALA A 1 343 ? -11.179 -5.263 41.119 1.00 91.94 343 ALA A C 1
ATOM 2520 O O . ALA A 1 343 ? -11.901 -5.916 41.872 1.00 91.94 343 ALA A O 1
ATOM 2521 N N . LEU A 1 344 ? -11.201 -3.923 41.089 1.00 94.19 344 LEU A N 1
ATOM 2522 C CA . LEU A 1 344 ? -12.126 -3.072 41.858 1.00 94.19 344 LEU A CA 1
ATOM 2523 C C . LEU A 1 344 ? -13.593 -3.261 41.429 1.00 94.19 344 LEU A C 1
ATOM 2525 O O . LEU A 1 344 ? -14.493 -3.297 42.265 1.00 94.19 344 LEU A O 1
ATOM 2529 N N . ILE A 1 345 ? -13.829 -3.393 40.122 1.00 95.94 345 ILE A N 1
ATOM 2530 C CA . ILE A 1 345 ? -15.111 -3.767 39.521 1.00 95.94 345 ILE A CA 1
ATOM 2531 C C . ILE A 1 345 ? -14.921 -5.127 38.855 1.00 95.94 345 ILE A C 1
ATOM 2533 O O . ILE A 1 345 ? -14.457 -5.213 37.721 1.00 95.94 345 ILE A O 1
ATOM 2537 N N . ARG A 1 346 ? -15.277 -6.197 39.565 1.00 94.69 346 ARG A N 1
ATOM 2538 C CA . ARG A 1 346 ? -15.383 -7.548 39.005 1.00 94.69 346 ARG A CA 1
ATOM 2539 C C . ARG A 1 346 ? -16.797 -7.763 38.471 1.00 94.69 346 ARG A C 1
ATOM 2541 O O . ARG A 1 346 ? -17.759 -7.550 39.209 1.00 94.69 346 ARG A O 1
ATOM 2548 N N . VAL A 1 347 ? -16.914 -8.216 37.228 1.00 96.06 347 VAL A N 1
ATOM 2549 C CA . VAL A 1 347 ? -18.172 -8.663 36.621 1.00 96.06 347 VAL A CA 1
ATOM 2550 C C . VAL A 1 347 ? -17.959 -10.058 36.050 1.00 96.06 347 VAL A C 1
ATOM 2552 O O . VAL A 1 347 ? -17.081 -10.250 35.218 1.00 96.06 347 VAL A O 1
ATOM 2555 N N . ASP A 1 348 ? -18.756 -11.013 36.512 1.00 93.44 348 ASP A N 1
ATOM 2556 C CA . ASP A 1 348 ? -18.822 -12.382 35.997 1.00 93.44 348 ASP A CA 1
ATOM 2557 C C . ASP A 1 348 ? -20.287 -12.794 35.765 1.00 93.44 348 ASP A C 1
ATOM 2559 O O . ASP A 1 348 ? -21.198 -11.969 35.934 1.00 93.44 348 ASP A O 1
ATOM 2563 N N . ASP A 1 349 ? -20.521 -14.052 35.380 1.00 91.56 349 ASP A N 1
ATOM 2564 C CA . ASP A 1 349 ? -21.841 -14.643 35.095 1.00 91.56 349 ASP A CA 1
ATOM 2565 C C . ASP A 1 349 ? -22.900 -14.370 36.178 1.00 91.56 349 ASP A C 1
ATOM 2567 O O . ASP A 1 349 ? -24.098 -14.371 35.891 1.00 91.56 349 ASP A O 1
ATOM 2571 N N . THR A 1 350 ? -22.486 -14.107 37.425 1.00 89.69 350 THR A N 1
ATOM 2572 C CA . THR A 1 350 ? -23.394 -13.735 38.518 1.00 89.69 350 THR A CA 1
ATOM 2573 C C . THR A 1 350 ? -24.111 -12.417 38.216 1.00 89.69 350 THR A C 1
ATOM 2575 O O . THR A 1 350 ? -25.327 -12.317 38.376 1.00 89.69 350 THR A O 1
ATOM 2578 N N . ILE A 1 351 ? -23.367 -11.398 37.773 1.00 91.75 351 ILE A N 1
ATOM 2579 C CA . ILE A 1 351 ? -23.896 -10.069 37.423 1.00 91.75 351 ILE A CA 1
ATOM 2580 C C . ILE A 1 351 ? -24.416 -10.060 35.978 1.00 91.75 351 ILE A C 1
ATOM 2582 O O . ILE A 1 351 ? -25.429 -9.408 35.707 1.00 91.75 351 ILE A O 1
ATOM 2586 N N . ALA A 1 352 ? -23.740 -10.787 35.081 1.00 93.50 352 ALA A N 1
ATOM 2587 C CA . ALA A 1 352 ? -23.985 -10.953 33.644 1.00 93.50 352 ALA A CA 1
ATOM 2588 C C . ALA A 1 352 ? -23.966 -9.671 32.784 1.00 93.50 352 ALA A C 1
ATOM 2590 O O . ALA A 1 352 ? -23.296 -9.650 31.759 1.00 93.50 352 ALA A O 1
ATOM 2591 N N . TYR A 1 353 ? -24.661 -8.592 33.163 1.00 95.75 353 TYR A N 1
ATOM 2592 C CA . TYR A 1 353 ? -24.735 -7.357 32.369 1.00 95.75 353 TYR A CA 1
ATOM 2593 C C . TYR A 1 353 ? -24.621 -6.096 33.236 1.00 95.75 353 TYR A C 1
ATOM 2595 O O . TYR A 1 353 ? -25.495 -5.842 34.067 1.00 95.75 353 TYR A O 1
ATOM 2603 N N . LEU A 1 354 ? -23.600 -5.261 33.007 1.00 97.19 354 LEU A N 1
ATOM 2604 C CA . LEU A 1 354 ? -23.375 -3.991 33.723 1.00 97.19 354 LEU A CA 1
ATOM 2605 C C . LEU A 1 354 ? -23.143 -2.813 32.758 1.00 97.19 354 LEU A C 1
ATOM 2607 O O . LEU A 1 354 ? -22.474 -2.940 31.738 1.00 97.19 354 LEU A O 1
ATOM 2611 N N . ALA A 1 355 ? -23.648 -1.631 33.100 1.00 97.81 355 ALA A N 1
ATOM 2612 C CA . ALA A 1 355 ? -23.367 -0.364 32.435 1.00 97.81 355 ALA A CA 1
ATOM 2613 C C . ALA A 1 355 ? -22.766 0.631 33.435 1.00 97.81 355 ALA A C 1
ATOM 2615 O O . ALA A 1 355 ? -23.405 0.990 34.417 1.00 97.81 355 ALA A O 1
ATOM 2616 N N . ILE A 1 356 ? -21.542 1.091 33.192 1.00 98.31 356 ILE A N 1
ATOM 2617 C CA . ILE A 1 356 ? -20.824 2.062 34.023 1.00 98.31 356 ILE A CA 1
ATOM 2618 C C . ILE A 1 356 ? -21.009 3.450 33.393 1.00 98.31 356 ILE A C 1
ATOM 2620 O O . ILE A 1 356 ? -20.532 3.704 32.286 1.00 98.31 356 ILE A O 1
ATOM 2624 N N . ILE A 1 357 ? -21.728 4.339 34.079 1.00 97.25 357 ILE A N 1
ATOM 2625 C CA . ILE A 1 357 ? -22.260 5.594 33.528 1.00 97.25 357 ILE A CA 1
ATOM 2626 C C . ILE A 1 357 ? -21.714 6.788 34.317 1.00 97.25 357 ILE A C 1
ATOM 2628 O O . ILE A 1 357 ? -21.845 6.858 35.538 1.00 97.25 357 ILE A O 1
ATOM 2632 N N . GLY A 1 358 ? -21.111 7.752 33.624 1.00 95.31 358 GLY A N 1
ATOM 2633 C CA . GLY A 1 358 ? -20.593 8.975 34.234 1.00 95.31 358 GLY A CA 1
ATOM 2634 C C . GLY A 1 358 ? -21.648 10.071 34.306 1.00 95.31 358 GLY A C 1
ATOM 2635 O O . GLY A 1 358 ? -22.078 10.575 33.267 1.00 95.31 358 GLY A O 1
ATOM 2636 N N . GLU A 1 359 ? -22.016 10.469 35.523 1.00 88.56 359 GLU A N 1
ATOM 2637 C CA . GLU A 1 359 ? -22.983 11.532 35.796 1.00 88.56 359 GLU A CA 1
ATOM 2638 C C . GLU A 1 359 ? -22.304 12.909 35.824 1.00 88.56 359 GLU A C 1
ATOM 2640 O O . GLU A 1 359 ? -21.508 13.235 36.712 1.00 88.56 359 GLU A O 1
ATOM 2645 N N . GLY A 1 360 ? -22.644 13.743 34.840 1.00 76.69 360 GLY A N 1
ATOM 2646 C CA . GLY A 1 360 ? -22.090 15.087 34.683 1.00 76.69 360 GLY A CA 1
ATOM 2647 C C . GLY A 1 360 ? -20.609 15.119 34.276 1.00 76.69 360 GLY A C 1
ATOM 2648 O O . GLY A 1 360 ? -20.017 14.139 33.829 1.00 76.69 360 GLY A O 1
ATOM 2649 N N . SER A 1 361 ? -19.989 16.295 34.388 1.00 76.06 361 SER A N 1
ATOM 2650 C CA . SER A 1 361 ? -18.582 16.489 34.025 1.00 76.06 361 SER A CA 1
ATOM 2651 C C . SER A 1 361 ? -17.639 16.060 35.154 1.00 76.06 361 SER A C 1
ATOM 2653 O O . SER A 1 361 ? -17.666 16.659 36.229 1.00 76.06 361 SER A O 1
ATOM 2655 N N . GLY A 1 362 ? -16.745 15.104 34.882 1.00 81.56 362 GLY A N 1
ATOM 2656 C CA . GLY A 1 362 ? -15.654 14.724 35.792 1.00 81.56 362 GLY A CA 1
ATOM 2657 C C . GLY A 1 362 ? -15.832 13.397 36.538 1.00 81.56 362 GLY A C 1
ATOM 2658 O O . GLY A 1 362 ? -15.041 13.113 37.439 1.00 81.56 362 GLY A O 1
ATOM 2659 N N . ALA A 1 363 ? -16.825 12.581 36.167 1.00 96.06 363 ALA A N 1
ATOM 2660 C CA . ALA A 1 363 ? -16.974 11.210 36.654 1.00 96.06 363 ALA A CA 1
ATOM 2661 C C . ALA A 1 363 ? -15.684 10.397 36.428 1.00 96.06 363 ALA A C 1
ATOM 2663 O O . ALA A 1 363 ? -15.264 10.169 35.291 1.00 96.06 363 ALA A O 1
ATOM 2664 N N . THR A 1 364 ? -15.032 9.996 37.518 1.00 97.56 364 THR A N 1
ATOM 2665 C CA . THR A 1 364 ? -13.711 9.356 37.504 1.00 97.56 364 THR A CA 1
ATOM 2666 C C . THR A 1 364 ? -13.663 8.232 38.531 1.00 97.56 364 THR A C 1
ATOM 2668 O O . THR A 1 364 ? -14.015 8.450 39.687 1.00 97.56 364 THR A O 1
ATOM 2671 N N . ILE A 1 365 ? -13.170 7.064 38.124 1.00 97.88 365 ILE A N 1
ATOM 2672 C CA . ILE A 1 365 ? -12.756 5.975 39.009 1.00 97.88 365 ILE A CA 1
ATOM 2673 C C . ILE A 1 365 ? -11.224 5.963 39.009 1.00 97.88 365 ILE A C 1
ATOM 2675 O O . ILE A 1 365 ? -10.587 5.729 37.980 1.00 97.88 365 ILE A O 1
ATOM 2679 N N . ASP A 1 366 ? -10.637 6.280 40.158 1.00 97.31 366 ASP A N 1
ATOM 2680 C CA . ASP A 1 366 ? -9.197 6.382 40.385 1.00 97.31 366 ASP A CA 1
ATOM 2681 C C . ASP A 1 366 ? -8.742 5.217 41.268 1.00 97.31 366 ASP A C 1
ATOM 2683 O O . ASP A 1 366 ? -8.989 5.216 42.472 1.00 97.31 366 ASP A O 1
ATOM 2687 N N . ALA A 1 367 ? -8.074 4.219 40.693 1.00 95.94 367 ALA A N 1
ATOM 2688 C CA . ALA A 1 367 ? -7.581 3.088 41.477 1.00 95.94 367 ALA A CA 1
ATOM 2689 C C . ALA A 1 367 ? -6.336 3.421 42.318 1.00 95.94 367 ALA A C 1
ATOM 2691 O O . ALA A 1 367 ? -5.873 2.553 43.049 1.00 95.94 367 ALA A O 1
ATOM 2692 N N . ASP A 1 368 ? -5.769 4.636 42.227 1.00 95.56 368 ASP A N 1
ATOM 2693 C CA . ASP A 1 368 ? -4.615 5.092 43.029 1.00 95.56 368 ASP A CA 1
ATOM 2694 C C . ASP A 1 368 ? -3.428 4.100 43.043 1.00 95.56 368 ASP A C 1
ATOM 2696 O O . ASP A 1 368 ? -2.675 3.986 44.009 1.00 95.56 368 ASP A O 1
ATOM 2700 N N . LYS A 1 369 ? -3.264 3.345 41.947 1.00 93.19 369 LYS A N 1
ATOM 2701 C CA . LYS A 1 369 ? -2.288 2.257 41.775 1.00 93.19 369 LYS A CA 1
ATOM 2702 C C . LYS A 1 369 ? -2.419 1.124 42.799 1.00 93.19 369 LYS A C 1
ATOM 2704 O O . LYS A 1 369 ? -1.416 0.538 43.202 1.00 93.19 369 LYS A O 1
ATOM 2709 N N . LYS A 1 370 ? -3.645 0.797 43.210 1.00 91.81 370 LYS A N 1
ATOM 2710 C CA . LYS A 1 370 ? -3.950 -0.252 44.200 1.00 91.81 370 LYS A CA 1
ATOM 2711 C C . LYS A 1 370 ? -4.346 -1.602 43.596 1.00 91.81 370 LYS A C 1
ATOM 2713 O O . LYS A 1 370 ? -4.465 -2.557 44.355 1.00 91.81 370 LYS A O 1
ATOM 2718 N N . GLY A 1 371 ? -4.531 -1.677 42.275 1.00 91.94 371 GLY A N 1
ATOM 2719 C CA . GLY A 1 371 ? -4.925 -2.876 41.524 1.00 91.94 371 GLY A CA 1
ATOM 2720 C C . GLY A 1 371 ? -5.570 -2.531 40.176 1.00 91.94 371 GLY A C 1
ATOM 2721 O O . GLY A 1 371 ? -5.610 -1.358 39.785 1.00 91.94 371 GLY A O 1
ATOM 2722 N N . THR A 1 372 ? -6.096 -3.543 39.484 1.00 94.19 372 THR A N 1
ATOM 2723 C CA . THR A 1 372 ? -6.881 -3.398 38.246 1.00 94.19 372 THR A CA 1
ATOM 2724 C C . THR A 1 372 ? -8.252 -2.771 38.513 1.00 94.19 372 THR A C 1
ATOM 2726 O O . THR A 1 372 ? -8.869 -3.002 39.556 1.00 94.19 372 THR A O 1
ATOM 2729 N N . ILE A 1 373 ? -8.746 -1.947 37.581 1.00 96.88 373 ILE A N 1
ATOM 2730 C CA . ILE A 1 373 ? -9.986 -1.176 37.774 1.00 96.88 373 ILE A CA 1
ATOM 2731 C C . ILE A 1 373 ? -11.217 -2.016 37.424 1.00 96.88 373 ILE A C 1
ATOM 2733 O O . ILE A 1 373 ? -12.168 -2.044 38.200 1.00 96.88 373 ILE A O 1
ATOM 2737 N N . VAL A 1 374 ? -11.203 -2.705 36.279 1.00 97.44 374 VAL A N 1
ATOM 2738 C CA . VAL A 1 374 ? -12.324 -3.532 35.801 1.00 97.44 374 VAL A CA 1
ATOM 2739 C C . VAL A 1 374 ? -11.820 -4.907 35.361 1.00 97.44 374 VAL A C 1
ATOM 2741 O O . VAL A 1 374 ? -10.865 -4.989 34.595 1.00 97.44 374 VAL A O 1
ATOM 2744 N N . TYR A 1 375 ? -12.490 -5.968 35.804 1.00 96.12 375 TYR A N 1
ATOM 2745 C CA . TYR A 1 375 ? -12.347 -7.337 35.304 1.00 96.12 375 TYR A CA 1
ATOM 2746 C C . TYR A 1 375 ? -13.701 -7.795 34.754 1.00 96.12 375 TYR A C 1
ATOM 2748 O O . TYR A 1 375 ? -14.719 -7.650 35.439 1.00 96.12 375 TYR A O 1
ATOM 2756 N N . VAL A 1 376 ? -13.710 -8.346 33.541 1.00 97.12 376 VAL A N 1
ATOM 2757 C CA . VAL A 1 376 ? -14.893 -8.933 32.895 1.00 97.12 376 VAL A CA 1
ATOM 2758 C C . VAL A 1 376 ? -14.604 -10.403 32.607 1.00 97.12 376 VAL A C 1
ATOM 2760 O O . VAL A 1 376 ? -13.710 -10.682 31.815 1.00 97.12 376 VAL A O 1
ATOM 2763 N N . GLY A 1 377 ? -15.328 -11.312 33.259 1.00 95.00 377 GLY A N 1
ATOM 2764 C CA . GLY A 1 377 ? -15.131 -12.762 33.184 1.00 95.00 377 GLY A CA 1
ATOM 2765 C C . GLY A 1 377 ? -16.368 -13.524 32.700 1.00 95.00 377 GLY A C 1
ATOM 2766 O O . GLY A 1 377 ? -17.491 -13.080 32.935 1.00 95.00 377 GLY A O 1
ATOM 2767 N N . GLY A 1 378 ? -16.173 -14.704 32.108 1.00 91.81 378 GLY A N 1
ATOM 2768 C CA . GLY A 1 378 ? -17.275 -15.580 31.677 1.00 91.81 378 GLY A CA 1
ATOM 2769 C C . GLY A 1 378 ? -18.070 -14.992 30.508 1.00 91.81 378 GLY A C 1
ATOM 2770 O O . GLY A 1 378 ? -17.530 -14.210 29.736 1.00 91.81 378 GLY A O 1
ATOM 2771 N N . ASP A 1 379 ? -19.362 -15.299 30.399 1.00 91.19 379 ASP A N 1
ATOM 2772 C CA . ASP A 1 379 ? -20.247 -14.758 29.348 1.00 91.19 379 ASP A CA 1
ATOM 2773 C C . ASP A 1 379 ? -20.733 -13.319 29.672 1.00 91.19 379 ASP A C 1
ATOM 2775 O O . ASP A 1 379 ? -21.720 -12.824 29.113 1.00 91.19 379 ASP A O 1
ATOM 2779 N N . ALA A 1 380 ? -20.082 -12.629 30.618 1.00 96.25 380 ALA A N 1
ATOM 2780 C CA . ALA A 1 380 ? -20.514 -11.324 31.099 1.00 96.25 380 ALA A CA 1
ATOM 2781 C C . ALA A 1 380 ? -20.207 -10.181 30.118 1.00 96.25 380 ALA A C 1
ATOM 2783 O O . ALA A 1 380 ? -19.174 -10.140 29.450 1.00 96.25 380 ALA A O 1
ATOM 2784 N N . SER A 1 381 ? -21.087 -9.181 30.094 1.00 97.44 381 SER A N 1
ATOM 2785 C CA . SER A 1 381 ? -20.972 -7.995 29.251 1.00 97.44 381 SER A CA 1
ATOM 2786 C C . SER A 1 381 ? -21.003 -6.709 30.079 1.00 97.44 381 SER A C 1
ATOM 2788 O O . SER A 1 381 ? -21.924 -6.454 30.861 1.00 97.44 381 SER A O 1
ATOM 2790 N N . VAL A 1 382 ? -19.996 -5.860 29.889 1.00 98.50 382 VAL A N 1
ATOM 2791 C CA . VAL A 1 382 ? -19.869 -4.563 30.557 1.00 98.50 382 VAL A CA 1
ATOM 2792 C C . VAL A 1 382 ? -19.822 -3.457 29.516 1.00 98.50 382 VAL A C 1
ATOM 2794 O O . VAL A 1 382 ? -19.015 -3.496 28.596 1.00 98.50 382 VAL A O 1
ATOM 2797 N N . SER A 1 383 ? -20.640 -2.421 29.674 1.00 98.38 383 SER A N 1
ATOM 2798 C CA . SER A 1 383 ? -20.565 -1.202 28.865 1.00 98.38 383 SER A CA 1
ATOM 2799 C C . SER A 1 383 ? -20.093 -0.011 29.697 1.00 98.38 383 SER A C 1
ATOM 2801 O O . SER A 1 383 ? -20.365 0.063 30.892 1.00 98.38 383 SER A O 1
ATOM 2803 N N . MET A 1 384 ? -19.384 0.937 29.082 1.00 98.00 384 MET A N 1
ATOM 2804 C CA . MET A 1 384 ? -18.930 2.169 29.732 1.00 98.00 384 MET A CA 1
ATOM 2805 C C . MET A 1 384 ? -19.299 3.405 28.910 1.00 98.00 384 MET A C 1
ATOM 2807 O O . MET A 1 384 ? -19.094 3.446 27.693 1.00 98.00 384 MET A O 1
ATOM 2811 N N . GLN A 1 385 ? -19.802 4.435 29.587 1.00 96.56 385 GLN A N 1
ATOM 2812 C CA . GLN A 1 385 ? -20.120 5.739 29.014 1.00 96.56 385 GLN A CA 1
ATOM 2813 C C . GLN A 1 385 ? -19.705 6.859 29.979 1.00 96.56 385 GLN A C 1
ATOM 2815 O O . GLN A 1 385 ? -19.923 6.758 31.181 1.00 96.56 385 GLN A O 1
ATOM 2820 N N . THR A 1 386 ? -19.100 7.929 29.453 1.00 95.38 386 THR A N 1
ATOM 2821 C CA . THR A 1 386 ? -18.759 9.185 30.165 1.00 95.38 386 THR A CA 1
ATOM 2822 C C . THR A 1 386 ? -17.897 9.086 31.440 1.00 95.38 386 THR A C 1
ATOM 2824 O O . THR A 1 386 ? -17.691 10.104 32.098 1.00 95.38 386 THR A O 1
ATOM 2827 N N . VAL A 1 387 ? -17.305 7.928 31.759 1.00 97.62 387 VAL A N 1
ATOM 2828 C CA . VAL A 1 387 ? -16.390 7.744 32.907 1.00 97.62 387 VAL A CA 1
ATOM 2829 C C . VAL A 1 387 ? -14.915 7.812 32.493 1.00 97.62 387 VAL A C 1
ATOM 2831 O O . VAL A 1 387 ? -14.529 7.373 31.410 1.00 97.62 387 VAL A O 1
ATOM 2834 N N . THR A 1 388 ? -14.070 8.352 33.373 1.00 98.31 388 THR A N 1
ATOM 2835 C CA . THR A 1 388 ? -12.609 8.193 33.314 1.00 98.31 388 THR A CA 1
ATOM 2836 C C . THR A 1 388 ? -12.155 7.093 34.271 1.00 98.31 388 THR A C 1
ATOM 2838 O O . THR A 1 388 ? -12.250 7.265 35.481 1.00 98.31 388 THR A O 1
ATOM 2841 N N . LEU A 1 389 ? -11.626 5.987 33.755 1.00 98.44 389 LEU A N 1
ATOM 2842 C CA . LEU A 1 389 ? -10.878 4.996 34.531 1.00 98.44 389 LEU A CA 1
ATOM 2843 C C . LEU A 1 389 ? -9.404 5.416 34.539 1.00 98.44 389 LEU A C 1
ATOM 2845 O O . LEU A 1 389 ? -8.832 5.651 33.469 1.00 98.44 389 LEU A O 1
ATOM 2849 N N . LYS A 1 390 ? -8.767 5.538 35.707 1.00 97.81 390 LYS A N 1
ATOM 2850 C CA . LYS A 1 390 ? -7.344 5.900 35.756 1.00 97.81 390 LYS A CA 1
ATOM 2851 C C . LYS A 1 390 ? -6.546 5.301 36.910 1.00 97.81 390 LYS A C 1
ATOM 2853 O O . LYS A 1 390 ? -7.105 4.873 37.918 1.00 97.81 390 LYS A O 1
ATOM 2858 N N . ASN A 1 391 ? -5.220 5.361 36.760 1.00 96.81 391 ASN A N 1
ATOM 2859 C CA . ASN A 1 391 ? -4.230 4.885 37.734 1.00 96.81 391 ASN A CA 1
ATOM 2860 C C . ASN A 1 391 ? -4.416 3.407 38.122 1.00 96.81 391 ASN A C 1
ATOM 2862 O O . ASN A 1 391 ? -4.085 3.020 39.242 1.00 96.81 391 ASN A O 1
ATOM 2866 N N . GLY A 1 392 ? -4.938 2.581 37.217 1.00 95.88 392 GLY A N 1
ATOM 2867 C CA . GLY A 1 392 ? -4.979 1.136 37.407 1.00 95.88 392 GLY A CA 1
ATOM 2868 C C . GLY A 1 392 ? -3.566 0.550 37.432 1.00 95.88 392 GLY A C 1
ATOM 2869 O O . GLY A 1 392 ? -2.659 1.086 36.784 1.00 95.88 392 GLY A O 1
ATOM 2870 N N . TYR A 1 393 ? -3.334 -0.500 38.217 1.00 92.50 393 TYR A N 1
ATOM 2871 C CA . TYR A 1 393 ? -1.995 -1.060 38.387 1.00 92.50 393 TYR A CA 1
ATOM 2872 C C . TYR A 1 393 ? -1.986 -2.566 38.606 1.00 92.50 393 TYR A C 1
ATOM 2874 O O . TYR A 1 393 ? -2.468 -3.032 39.632 1.00 92.50 393 TYR A O 1
ATOM 2882 N N . ASP A 1 394 ? -1.308 -3.289 37.716 1.00 87.69 394 ASP A N 1
ATOM 2883 C CA . ASP A 1 394 ? -0.905 -4.673 37.964 1.00 87.69 394 ASP A CA 1
ATOM 2884 C C . ASP A 1 394 ? 0.626 -4.777 38.177 1.00 87.69 394 ASP A C 1
ATOM 2886 O O . ASP A 1 394 ? 1.411 -4.685 37.220 1.00 87.69 394 ASP A O 1
ATOM 2890 N N . PRO A 1 395 ? 1.083 -4.947 39.435 1.00 80.06 395 PRO A N 1
ATOM 2891 C CA . PRO A 1 395 ? 2.482 -5.214 39.762 1.00 80.06 395 PRO A CA 1
ATOM 2892 C C . PRO A 1 395 ? 2.907 -6.676 39.574 1.00 80.06 395 PRO A C 1
ATOM 2894 O O . PRO A 1 395 ? 4.103 -6.966 39.654 1.00 80.06 395 PRO A O 1
ATOM 2897 N N . THR A 1 396 ? 1.962 -7.601 39.418 1.00 71.50 396 THR A N 1
ATOM 2898 C CA . THR A 1 396 ? 2.129 -9.009 39.808 1.00 71.50 396 THR A CA 1
ATOM 2899 C C . THR A 1 396 ? 1.898 -10.018 38.698 1.00 71.50 396 THR A C 1
ATOM 2901 O O . THR A 1 396 ? 2.610 -11.023 38.685 1.00 71.50 396 THR A O 1
ATOM 2904 N N . SER A 1 397 ? 0.943 -9.802 37.792 1.00 69.75 397 SER A N 1
ATOM 2905 C CA . SER A 1 397 ? 0.658 -10.783 36.747 1.00 69.75 397 SER A CA 1
ATOM 2906 C C . SER A 1 397 ? 1.630 -10.671 35.569 1.00 69.75 397 SER A C 1
ATOM 2908 O O . SER A 1 397 ? 2.249 -9.635 35.301 1.00 69.75 397 SER A O 1
ATOM 2910 N N . THR A 1 398 ? 1.774 -11.791 34.868 1.00 69.31 398 THR A N 1
ATOM 2911 C CA . THR A 1 398 ? 2.459 -11.891 33.575 1.00 69.31 398 THR A CA 1
ATOM 2912 C C . THR A 1 398 ? 1.500 -11.744 32.394 1.00 69.31 398 THR A C 1
ATOM 2914 O O . THR A 1 398 ? 1.972 -11.676 31.266 1.00 69.31 398 THR A O 1
ATOM 2917 N N . VAL A 1 399 ? 0.183 -11.719 32.641 1.00 69.56 399 VAL A N 1
ATOM 2918 C CA . VAL A 1 399 ? -0.854 -11.574 31.609 1.00 69.56 399 VAL A CA 1
ATOM 2919 C C . VAL A 1 399 ? -1.099 -10.091 31.340 1.00 69.56 399 VAL A C 1
ATOM 2921 O O . VAL A 1 399 ? -0.577 -9.589 30.347 1.00 69.56 399 VAL A O 1
ATOM 2924 N N . GLY A 1 400 ? -1.721 -9.331 32.250 1.00 82.06 400 GLY A N 1
ATOM 2925 C CA . GLY A 1 400 ? -1.783 -7.869 32.128 1.00 82.06 400 GLY A CA 1
ATOM 2926 C C . GLY A 1 400 ? -3.054 -7.208 32.658 1.00 82.06 400 GLY A C 1
ATOM 2927 O O . GLY A 1 400 ? -3.660 -7.677 33.612 1.00 82.06 400 GLY A O 1
ATOM 2928 N N . GLY A 1 401 ? -3.457 -6.103 32.018 1.00 83.00 401 GLY A N 1
ATOM 2929 C CA . GLY A 1 401 ? -4.751 -5.443 32.248 1.00 83.00 401 GLY A CA 1
ATOM 2930 C C . GLY A 1 401 ? -4.747 -4.446 33.400 1.00 83.00 401 GLY A C 1
ATOM 2931 O O . GLY A 1 401 ? -5.528 -4.570 34.339 1.00 83.00 401 GLY A O 1
ATOM 2932 N N . GLY A 1 402 ? -3.878 -3.433 33.337 1.00 89.19 402 GLY A N 1
ATOM 2933 C CA . GLY A 1 402 ? -3.757 -2.433 34.403 1.00 89.19 402 GLY A CA 1
ATOM 2934 C C . GLY A 1 402 ? -5.048 -1.634 34.621 1.00 89.19 402 GLY A C 1
ATOM 2935 O O . GLY A 1 402 ? -5.465 -1.430 35.758 1.00 89.19 402 GLY A O 1
ATOM 2936 N N . GLY A 1 403 ? -5.697 -1.178 33.546 1.00 95.81 403 GLY A N 1
ATOM 2937 C CA . GLY A 1 403 ? -7.006 -0.521 33.609 1.00 95.81 403 GLY A CA 1
ATOM 2938 C C . GLY A 1 403 ? -8.161 -1.522 33.581 1.00 95.81 403 GLY A C 1
ATOM 2939 O O . GLY A 1 403 ? -8.927 -1.608 34.540 1.00 95.81 403 GLY A O 1
ATOM 2940 N N . VAL A 1 404 ? -8.277 -2.258 32.477 1.00 97.62 404 VAL A N 1
ATOM 2941 C CA . VAL A 1 404 ? -9.334 -3.244 32.213 1.00 97.62 404 VAL A CA 1
ATOM 2942 C C . VAL A 1 404 ? -8.704 -4.578 31.809 1.00 97.62 404 VAL A C 1
ATOM 2944 O O . VAL A 1 404 ? -7.801 -4.597 30.972 1.00 97.62 404 VAL A O 1
ATOM 2947 N N . TYR A 1 405 ? -9.206 -5.677 32.366 1.00 96.19 405 TYR A N 1
ATOM 2948 C CA . TYR A 1 405 ? -8.893 -7.052 31.973 1.00 96.19 405 TYR A CA 1
ATOM 2949 C C . TYR A 1 405 ? -10.176 -7.756 31.514 1.00 96.19 405 TYR A C 1
ATOM 2951 O O . TYR A 1 405 ? -11.214 -7.635 32.168 1.00 96.19 405 TYR A O 1
ATOM 2959 N N . ILE A 1 406 ? -10.121 -8.456 30.383 1.00 97.19 406 ILE A N 1
ATOM 2960 C CA . ILE A 1 406 ? -11.270 -9.119 29.754 1.00 97.19 406 ILE A CA 1
ATOM 2961 C C . ILE A 1 406 ? -10.899 -10.581 29.505 1.00 97.19 406 ILE A C 1
ATOM 2963 O O . ILE A 1 406 ? -9.882 -10.849 28.872 1.00 97.19 406 ILE A O 1
ATOM 2967 N N . ASP A 1 407 ? -11.720 -11.497 30.008 1.00 93.94 407 ASP A N 1
ATOM 2968 C CA . ASP A 1 407 ? -11.464 -12.934 30.140 1.00 93.94 407 ASP A CA 1
ATOM 2969 C C . ASP A 1 407 ? -12.733 -13.699 29.727 1.00 93.94 407 ASP A C 1
ATOM 2971 O O . ASP A 1 407 ? -13.696 -13.766 30.489 1.00 93.94 407 ASP A O 1
ATOM 2975 N N . ALA A 1 408 ? -12.796 -14.173 28.480 1.00 94.31 408 ALA A N 1
ATOM 2976 C CA . ALA A 1 408 ? -14.005 -14.679 27.801 1.00 94.31 408 ALA A CA 1
ATOM 2977 C C . ALA A 1 408 ? -15.200 -13.698 27.629 1.00 94.31 408 ALA A C 1
ATOM 2979 O O . ALA A 1 408 ? -16.020 -13.908 26.739 1.00 94.31 408 ALA A O 1
ATOM 2980 N N . GLY A 1 409 ? -15.303 -12.626 28.423 1.00 96.44 409 GLY A N 1
ATOM 2981 C CA . GLY A 1 409 ? -16.436 -11.687 28.379 1.00 96.44 409 GLY A CA 1
ATOM 2982 C C . GLY A 1 409 ? -16.303 -10.539 27.370 1.00 96.44 409 GLY A C 1
ATOM 2983 O O . GLY A 1 409 ? -15.307 -10.413 26.660 1.00 96.44 409 GLY A O 1
ATOM 2984 N N . THR A 1 410 ? -17.290 -9.636 27.343 1.00 98.38 410 THR A N 1
ATOM 2985 C CA . THR A 1 410 ? -17.318 -8.465 26.440 1.00 98.38 410 THR A CA 1
ATOM 2986 C C . THR A 1 410 ? -17.230 -7.138 27.203 1.00 98.38 410 THR A C 1
ATOM 2988 O O . THR A 1 410 ? -18.078 -6.841 28.044 1.00 98.38 410 THR A O 1
ATOM 2991 N N . PHE A 1 411 ? -16.298 -6.251 26.840 1.00 98.56 411 PHE A N 1
ATOM 2992 C CA . PHE A 1 411 ? -16.279 -4.847 27.282 1.00 98.56 411 PHE A CA 1
ATOM 2993 C C . PHE A 1 411 ? -16.610 -3.897 26.119 1.00 98.56 411 PHE A C 1
ATOM 2995 O O . PHE A 1 411 ? -15.957 -3.922 25.082 1.00 98.56 411 PHE A O 1
ATOM 3002 N N . THR A 1 412 ? -17.597 -3.013 26.279 1.00 98.62 412 THR A N 1
ATOM 3003 C CA . THR A 1 412 ? -18.009 -2.021 25.268 1.00 98.62 412 THR A CA 1
ATOM 3004 C C . THR A 1 412 ? -17.800 -0.588 25.763 1.00 98.62 412 THR A C 1
ATOM 3006 O O . THR A 1 412 ? -18.574 -0.061 26.563 1.00 98.62 412 THR A O 1
ATOM 3009 N N . MET A 1 413 ? -16.789 0.098 25.237 1.00 98.38 413 MET A N 1
ATOM 3010 C CA . MET A 1 413 ? -16.501 1.503 25.529 1.00 98.38 413 MET A CA 1
ATOM 3011 C C . MET A 1 413 ? -17.243 2.421 24.544 1.00 98.38 413 MET A C 1
ATOM 3013 O O . MET A 1 413 ? -16.803 2.655 23.417 1.00 98.38 413 MET A O 1
ATOM 3017 N N . ASN A 1 414 ? -18.388 2.954 24.977 1.00 97.69 414 ASN A N 1
ATOM 3018 C CA . ASN A 1 414 ? -19.219 3.873 24.191 1.00 97.69 414 ASN A CA 1
ATOM 3019 C C . ASN A 1 414 ? -18.732 5.322 24.262 1.00 97.69 414 ASN A C 1
ATOM 3021 O O . ASN A 1 414 ? -18.895 6.076 23.305 1.00 97.69 414 ASN A O 1
ATOM 3025 N N . SER A 1 415 ? -18.151 5.721 25.393 1.00 96.12 415 SER A N 1
ATOM 3026 C CA . SER A 1 415 ? -17.345 6.935 25.558 1.00 96.12 415 SER A CA 1
ATOM 3027 C C . SER A 1 415 ? -16.627 6.894 26.910 1.00 96.12 415 SER A C 1
ATOM 3029 O O . SER A 1 415 ? -16.895 6.025 27.738 1.00 96.12 415 SER A O 1
ATOM 3031 N N . GLY A 1 416 ? -15.734 7.853 27.157 1.00 96.25 416 GLY A N 1
ATOM 3032 C CA . GLY A 1 416 ? -14.968 7.940 28.400 1.00 96.25 416 GLY A CA 1
ATOM 3033 C C . GLY A 1 416 ? -13.467 7.960 28.141 1.00 96.25 416 GLY A C 1
ATOM 3034 O O . GLY A 1 416 ? -13.030 8.223 27.019 1.00 96.25 416 GLY A O 1
ATOM 3035 N N . THR A 1 417 ? -12.675 7.701 29.178 1.00 98.38 417 THR A N 1
ATOM 3036 C CA . THR A 1 417 ? -11.206 7.667 29.100 1.00 98.38 417 THR A CA 1
ATOM 3037 C C . THR A 1 417 ? -10.637 6.517 29.933 1.00 98.38 417 THR A C 1
ATOM 3039 O O . THR A 1 417 ? -11.096 6.305 31.048 1.00 98.38 417 THR A O 1
ATOM 3042 N N . ILE A 1 418 ? -9.611 5.820 29.441 1.00 98.56 418 ILE A N 1
ATOM 3043 C CA . ILE A 1 418 ? -8.776 4.882 30.211 1.00 98.56 418 ILE A CA 1
ATOM 3044 C C . ILE A 1 418 ? -7.346 5.433 30.203 1.00 98.56 418 ILE A C 1
ATOM 3046 O O . ILE A 1 418 ? -6.732 5.530 29.135 1.00 98.56 418 ILE A O 1
ATOM 3050 N N . THR A 1 419 ? -6.826 5.873 31.353 1.00 98.44 419 THR A N 1
ATOM 3051 C CA . THR A 1 419 ? -5.577 6.658 31.380 1.00 98.44 419 THR A CA 1
ATOM 3052 C C . THR A 1 419 ? -4.659 6.437 32.573 1.00 98.44 419 THR A C 1
ATOM 3054 O O . THR A 1 419 ? -5.097 6.190 33.691 1.00 98.44 419 THR A O 1
ATOM 3057 N N . SER A 1 420 ? -3.352 6.618 32.357 1.00 97.00 420 SER A N 1
ATOM 3058 C CA . SER A 1 420 ? -2.316 6.509 33.401 1.00 97.00 420 SER A CA 1
ATOM 3059 C C . SER A 1 420 ? -2.282 5.150 34.119 1.00 97.00 420 SER A C 1
ATOM 3061 O O . SER A 1 420 ? -1.702 5.042 35.202 1.00 97.00 420 SER A O 1
ATOM 3063 N N . SER A 1 421 ? -2.898 4.123 33.533 1.00 96.06 421 SER A N 1
ATOM 3064 C CA . SER A 1 421 ? -2.899 2.756 34.043 1.00 96.06 421 SER A CA 1
ATOM 3065 C C . SER A 1 421 ? -1.657 2.014 33.550 1.00 96.06 421 SER A C 1
ATOM 3067 O O . SER A 1 421 ? -1.114 2.321 32.481 1.00 96.06 421 SER A O 1
ATOM 3069 N N . GLN A 1 422 ? -1.135 1.094 34.359 1.00 93.56 422 GLN A N 1
ATOM 3070 C CA . GLN A 1 422 ? 0.160 0.480 34.081 1.00 93.56 422 GLN A CA 1
ATOM 3071 C C . GLN A 1 422 ? 0.254 -0.992 34.503 1.00 93.56 422 GLN A C 1
ATOM 3073 O O . GLN A 1 422 ? -0.332 -1.404 35.501 1.00 93.56 422 GLN A O 1
ATOM 3078 N N . THR A 1 423 ? 1.082 -1.758 33.799 1.00 90.75 423 THR A N 1
ATOM 3079 C CA . THR A 1 423 ? 1.527 -3.101 34.195 1.00 90.75 423 THR A CA 1
ATOM 3080 C C . THR A 1 423 ? 3.052 -3.132 34.326 1.00 90.75 423 THR A C 1
ATOM 3082 O O . THR A 1 423 ? 3.768 -2.340 33.698 1.00 90.75 423 THR A O 1
ATOM 3085 N N . VAL A 1 424 ? 3.581 -4.024 35.171 1.00 85.94 424 VAL A N 1
ATOM 3086 C CA . VAL A 1 424 ? 5.041 -4.209 35.315 1.00 85.94 424 VAL A CA 1
ATOM 3087 C C . VAL A 1 424 ? 5.565 -5.288 34.368 1.00 85.94 424 VAL A C 1
ATOM 3089 O O . VAL A 1 424 ? 6.530 -5.032 33.650 1.00 85.94 424 VAL A O 1
ATOM 3092 N N . ASN A 1 425 ? 4.922 -6.462 34.343 1.00 83.50 425 ASN A N 1
ATOM 3093 C CA . ASN A 1 425 ? 5.426 -7.660 33.653 1.00 83.50 425 ASN A CA 1
ATOM 3094 C C . ASN A 1 425 ? 4.480 -8.236 32.579 1.00 83.50 425 ASN A C 1
ATOM 3096 O O . ASN A 1 425 ? 4.855 -9.211 31.937 1.00 83.50 425 ASN A O 1
ATOM 3100 N N . GLY A 1 426 ? 3.282 -7.667 32.397 1.00 84.81 426 GLY A N 1
ATOM 3101 C CA . GLY A 1 426 ? 2.266 -8.134 31.441 1.00 84.81 426 GLY A CA 1
ATOM 3102 C C . GLY A 1 426 ? 1.930 -7.114 30.346 1.00 84.81 426 GLY A C 1
ATOM 3103 O O . GLY A 1 426 ? 2.476 -6.005 30.312 1.00 84.81 426 GLY A O 1
ATOM 3104 N N . GLY A 1 427 ? 1.014 -7.474 29.451 1.00 89.88 427 GLY A N 1
ATOM 3105 C CA . GLY A 1 427 ? 0.490 -6.594 28.406 1.00 89.88 427 GLY A CA 1
ATOM 3106 C C . GLY A 1 427 ? -0.577 -5.608 28.902 1.00 89.88 427 GLY A C 1
ATOM 3107 O O . GLY A 1 427 ? -0.958 -5.610 30.071 1.00 89.88 427 GLY A O 1
ATOM 3108 N N . GLY A 1 428 ? -1.095 -4.769 28.006 1.00 91.56 428 GLY A N 1
ATOM 3109 C CA . GLY A 1 428 ? -2.388 -4.101 28.194 1.00 91.56 428 GLY A CA 1
ATOM 3110 C C . GLY A 1 428 ? -2.421 -3.127 29.370 1.00 91.56 428 GLY A C 1
ATOM 3111 O O . GLY A 1 428 ? -3.167 -3.311 30.333 1.00 91.56 428 GLY A O 1
ATOM 3112 N N . GLY A 1 429 ? -1.601 -2.075 29.305 1.00 92.38 429 GLY A N 1
ATOM 3113 C CA . GLY A 1 429 ? -1.531 -1.054 30.357 1.00 92.38 429 GLY A CA 1
ATOM 3114 C C . GLY A 1 429 ? -2.884 -0.374 30.584 1.00 92.38 429 GLY A C 1
ATOM 3115 O O . GLY A 1 429 ? -3.301 -0.184 31.727 1.00 92.38 429 GLY A O 1
ATOM 3116 N N . GLY A 1 430 ? -3.583 -0.049 29.491 1.00 96.19 430 GLY A N 1
ATOM 3117 C CA . GLY A 1 430 ? -4.973 0.401 29.499 1.00 96.19 430 GLY A CA 1
ATOM 3118 C C . GLY A 1 430 ? -5.961 -0.767 29.525 1.00 96.19 430 GLY A C 1
ATOM 3119 O O . GLY A 1 430 ? -6.718 -0.893 30.484 1.00 96.19 430 GLY A O 1
ATOM 3120 N N . VAL A 1 431 ? -5.950 -1.604 28.484 1.00 98.00 431 VAL A N 1
ATOM 3121 C CA . VAL A 1 431 ? -6.864 -2.746 28.299 1.00 98.00 431 VAL A CA 1
ATOM 3122 C C . VAL A 1 431 ? -6.077 -3.995 27.904 1.00 98.00 431 VAL A C 1
ATOM 3124 O O . VAL A 1 431 ? -5.225 -3.930 27.017 1.00 98.00 431 VAL A O 1
ATOM 3127 N N . TYR A 1 432 ? -6.390 -5.131 28.518 1.00 97.12 432 TYR A N 1
ATOM 3128 C CA . TYR A 1 432 ? -5.935 -6.456 28.101 1.00 97.12 432 TYR A CA 1
ATOM 3129 C C . TYR A 1 432 ? -7.142 -7.314 27.718 1.00 97.12 432 TYR A C 1
ATOM 3131 O O . TYR A 1 432 ? -8.086 -7.435 28.501 1.00 97.12 432 TYR A O 1
ATOM 3139 N N . VAL A 1 433 ? -7.104 -7.882 26.515 1.00 97.81 433 VAL A N 1
ATOM 3140 C CA . VAL A 1 433 ? -8.108 -8.805 25.982 1.00 97.81 433 VAL A CA 1
ATOM 3141 C C . VAL A 1 433 ? -7.472 -10.189 25.935 1.00 97.81 433 VAL A C 1
ATOM 3143 O O . VAL A 1 433 ? -6.602 -10.424 25.099 1.00 97.81 433 VAL A O 1
ATOM 3146 N N . ALA A 1 434 ? -7.852 -11.066 26.862 1.00 95.25 434 ALA A N 1
ATOM 3147 C CA . ALA A 1 434 ? -7.401 -12.453 26.895 1.00 95.25 434 ALA A CA 1
ATOM 3148 C C . ALA A 1 434 ? -8.179 -13.316 25.884 1.00 95.25 434 ALA A C 1
ATOM 3150 O O . ALA A 1 434 ? -9.154 -12.863 25.276 1.00 95.25 434 ALA A O 1
ATOM 3151 N N . THR A 1 435 ? -7.772 -14.578 25.753 1.00 92.88 435 THR A N 1
ATOM 3152 C CA . THR A 1 435 ? -8.436 -15.620 24.957 1.00 92.88 435 THR A CA 1
ATOM 3153 C C . THR A 1 435 ? -9.955 -15.634 25.141 1.00 92.88 435 THR A C 1
ATOM 3155 O O . THR A 1 435 ? -10.469 -15.722 26.258 1.00 92.88 435 THR A O 1
ATOM 3158 N N . GLY A 1 436 ? -10.683 -15.537 24.025 1.00 93.75 436 GLY A N 1
ATOM 3159 C CA . GLY A 1 436 ? -12.147 -15.506 23.981 1.00 93.75 436 GLY A CA 1
ATOM 3160 C C . GLY A 1 436 ? -12.790 -14.185 24.417 1.00 93.75 436 GLY A C 1
ATOM 3161 O O . GLY A 1 436 ? -13.995 -14.033 24.249 1.00 93.75 436 GLY A O 1
ATOM 3162 N N . GLY A 1 437 ? -12.029 -13.233 24.963 1.00 97.38 437 GLY A N 1
ATOM 3163 C CA . GLY A 1 437 ? -12.536 -11.919 25.347 1.00 97.38 437 GLY A CA 1
ATOM 3164 C C . GLY A 1 437 ? -12.786 -11.007 24.143 1.00 97.38 437 GLY A C 1
ATOM 3165 O O . GLY A 1 437 ? -12.056 -11.042 23.150 1.00 97.38 437 GLY A O 1
ATOM 3166 N N . GLU A 1 438 ? -13.781 -10.127 24.251 1.00 98.50 438 GLU A N 1
ATOM 3167 C CA . GLU A 1 438 ? -14.098 -9.117 23.237 1.00 98.50 438 GLU A CA 1
ATOM 3168 C C . GLU A 1 438 ? -14.021 -7.693 23.810 1.00 98.50 438 GLU A C 1
ATOM 3170 O O . GLU A 1 438 ? -14.690 -7.343 24.785 1.00 98.50 438 GLU A O 1
ATOM 3175 N N . PHE A 1 439 ? -13.260 -6.818 23.154 1.00 98.75 439 PHE A N 1
ATOM 3176 C CA . PHE A 1 439 ? -13.281 -5.378 23.391 1.00 98.75 439 PHE A CA 1
ATOM 3177 C C . PHE A 1 439 ? -13.905 -4.638 22.201 1.00 98.75 439 PHE A C 1
ATOM 3179 O O . PHE A 1 439 ? -13.418 -4.725 21.076 1.00 98.75 439 PHE A O 1
ATOM 3186 N N . VAL A 1 440 ? -14.941 -3.834 22.447 1.00 98.75 440 VAL A N 1
ATOM 3187 C CA . VAL A 1 440 ? -15.566 -2.952 21.450 1.00 98.75 440 VAL A CA 1
ATOM 3188 C C . VAL A 1 440 ? -15.385 -1.490 21.860 1.00 98.75 440 VAL A C 1
ATOM 3190 O O . VAL A 1 440 ? -15.990 -1.017 22.821 1.00 98.75 440 VAL A O 1
ATOM 3193 N N . MET A 1 441 ? -14.581 -0.731 21.117 1.00 98.69 441 MET A N 1
ATOM 3194 C CA . MET A 1 441 ? -14.376 0.705 21.320 1.00 98.69 441 MET A CA 1
ATOM 3195 C C . MET A 1 441 ? -15.157 1.504 20.276 1.00 98.69 441 MET A C 1
ATOM 3197 O O . MET A 1 441 ? -14.713 1.676 19.142 1.00 98.69 441 MET A O 1
ATOM 3201 N N . ASN A 1 442 ? -16.323 2.022 20.660 1.00 98.44 442 ASN A N 1
ATOM 3202 C CA . ASN A 1 442 ? -17.145 2.866 19.790 1.00 98.44 442 ASN A CA 1
ATOM 3203 C C . ASN A 1 442 ? -16.710 4.338 19.832 1.00 98.44 442 ASN A C 1
ATOM 3205 O O . ASN A 1 442 ? -16.812 5.040 18.827 1.00 98.44 442 ASN A O 1
ATOM 3209 N N . ASN A 1 443 ? -16.228 4.826 20.981 1.00 97.38 443 ASN A N 1
ATOM 3210 C CA . ASN A 1 443 ? -15.646 6.164 21.124 1.00 97.38 443 ASN A CA 1
ATOM 3211 C C . ASN A 1 443 ? -14.838 6.285 22.433 1.00 97.38 443 ASN A C 1
ATOM 3213 O O . ASN A 1 443 ? -14.809 5.371 23.252 1.00 97.38 443 ASN A O 1
ATOM 3217 N N . GLY A 1 444 ? -14.245 7.454 22.679 1.00 97.38 444 GLY A N 1
ATOM 3218 C CA . GLY A 1 444 ? -13.477 7.771 23.885 1.00 97.38 444 GLY A CA 1
ATOM 3219 C C . GLY A 1 444 ? -11.968 7.667 23.673 1.00 97.38 444 GLY A C 1
ATOM 3220 O O . GLY A 1 444 ? -11.501 7.654 22.535 1.00 97.38 444 GLY A O 1
ATOM 3221 N N . THR A 1 445 ? -11.206 7.624 24.766 1.00 98.56 445 THR A N 1
ATOM 3222 C CA . THR A 1 445 ? -9.740 7.764 24.726 1.00 98.56 445 THR A CA 1
ATOM 3223 C C . THR A 1 445 ? -9.025 6.708 25.571 1.00 98.56 445 THR A C 1
ATOM 3225 O O . THR A 1 445 ? -9.335 6.557 26.747 1.00 98.56 445 THR A O 1
ATOM 3228 N N . ILE A 1 446 ? -8.010 6.036 25.026 1.00 98.69 446 ILE A N 1
ATOM 3229 C CA . ILE A 1 446 ? -7.067 5.193 25.782 1.00 98.69 446 ILE A CA 1
ATOM 3230 C C . ILE A 1 446 ? -5.693 5.855 25.714 1.00 98.69 446 ILE A C 1
ATOM 3232 O O . ILE A 1 446 ? -5.074 5.878 24.648 1.00 98.69 446 ILE A O 1
ATOM 3236 N N . SER A 1 447 ? -5.212 6.433 26.819 1.00 98.25 447 SER A N 1
ATOM 3237 C CA . SER A 1 447 ? -4.026 7.298 26.762 1.00 98.25 447 SER A CA 1
ATOM 3238 C C . SER A 1 447 ? -3.079 7.268 27.951 1.00 98.25 447 SER A C 1
ATOM 3240 O O . SER A 1 447 ? -3.515 7.095 29.079 1.00 98.25 447 SER A O 1
ATOM 3242 N N . ALA A 1 448 ? -1.800 7.578 27.725 1.00 96.88 448 ALA A N 1
ATOM 3243 C CA . ALA A 1 448 ? -0.781 7.690 28.780 1.00 96.88 448 ALA A CA 1
ATOM 3244 C C . ALA A 1 448 ? -0.594 6.418 29.637 1.00 96.88 448 ALA A C 1
ATOM 3246 O O . ALA A 1 448 ? -0.038 6.484 30.736 1.00 96.88 448 ALA A O 1
ATOM 3247 N N . ASN A 1 449 ? -1.047 5.266 29.139 1.00 96.50 449 ASN A N 1
ATOM 3248 C CA . ASN A 1 449 ? -0.894 3.971 29.793 1.00 96.50 449 ASN A CA 1
ATOM 3249 C C . ASN A 1 449 ? 0.479 3.350 29.480 1.00 96.50 449 ASN A C 1
ATOM 3251 O O . ASN A 1 449 ? 1.158 3.768 28.531 1.00 96.50 449 ASN A O 1
ATOM 3255 N N . LYS A 1 450 ? 0.911 2.378 30.296 1.00 94.00 450 LYS A N 1
ATOM 3256 C CA . LYS A 1 450 ? 2.259 1.782 30.214 1.00 94.00 450 LYS A CA 1
ATOM 3257 C C . LYS A 1 450 ? 2.271 0.279 30.466 1.00 94.00 450 LYS A C 1
ATOM 3259 O O . LYS A 1 450 ? 1.782 -0.164 31.495 1.00 94.00 450 LYS A O 1
ATOM 3264 N N . ALA A 1 451 ? 2.910 -0.489 29.597 1.00 91.94 451 ALA A N 1
ATOM 3265 C CA . ALA A 1 451 ? 3.108 -1.926 29.766 1.00 91.94 451 ALA A CA 1
ATOM 3266 C C . ALA A 1 451 ? 4.511 -2.334 29.297 1.00 91.94 451 ALA A C 1
ATOM 3268 O O . ALA A 1 451 ? 5.326 -1.474 28.944 1.00 91.94 451 ALA A O 1
ATOM 3269 N N . ILE A 1 452 ? 4.798 -3.639 29.273 1.00 87.56 452 ILE A N 1
ATOM 3270 C CA . ILE A 1 452 ? 5.853 -4.148 28.386 1.00 87.56 452 ILE A CA 1
ATOM 3271 C C . ILE A 1 452 ? 5.339 -4.256 26.944 1.00 87.56 452 ILE A C 1
ATOM 3273 O O . ILE A 1 452 ? 6.019 -3.796 26.037 1.00 87.56 452 ILE A O 1
ATOM 3277 N N . LYS A 1 453 ? 4.125 -4.778 26.734 1.00 89.44 453 LYS A N 1
ATOM 3278 C CA . LYS A 1 453 ? 3.512 -4.970 25.411 1.00 89.44 453 LYS A CA 1
ATOM 3279 C C . LYS A 1 453 ? 2.135 -4.316 25.338 1.00 89.44 453 LYS A C 1
ATOM 3281 O O . LYS A 1 453 ? 1.378 -4.399 26.302 1.00 89.44 453 LYS A O 1
ATOM 3286 N N . GLY A 1 454 ? 1.777 -3.713 24.205 1.00 89.12 454 GLY A N 1
ATOM 3287 C CA . GLY A 1 454 ? 0.413 -3.211 23.976 1.00 89.12 454 GLY A CA 1
ATOM 3288 C C . GLY A 1 454 ? -0.005 -2.173 25.018 1.00 89.12 454 GLY A C 1
ATOM 3289 O O . GLY A 1 454 ? -0.930 -2.394 25.798 1.00 89.12 454 GLY A O 1
ATOM 3290 N N . ASN A 1 455 ? 0.735 -1.063 25.107 1.00 91.75 455 ASN A N 1
ATOM 3291 C CA . ASN A 1 455 ? 0.619 -0.146 26.252 1.00 91.75 455 ASN A CA 1
ATOM 3292 C C . ASN A 1 455 ? -0.791 0.423 26.427 1.00 91.75 455 ASN A C 1
ATOM 3294 O O . ASN A 1 455 ? -1.247 0.576 27.559 1.00 91.75 455 ASN A O 1
ATOM 3298 N N . GLY A 1 456 ? -1.459 0.751 25.318 1.00 95.94 456 GLY A N 1
ATOM 3299 C CA . GLY A 1 456 ? -2.873 1.105 25.310 1.00 95.94 456 GLY A CA 1
ATOM 3300 C C . GLY A 1 456 ? -3.737 -0.148 25.397 1.00 95.94 456 GLY A C 1
ATOM 3301 O O . GLY A 1 456 ? -4.436 -0.332 26.392 1.00 95.94 456 GLY A O 1
ATOM 3302 N N . VAL A 1 457 ? -3.662 -0.997 24.369 1.00 98.12 457 VAL A N 1
ATOM 3303 C CA . VAL A 1 457 ? -4.419 -2.251 24.252 1.00 98.12 457 VAL A CA 1
ATOM 3304 C C . VAL A 1 457 ? -3.475 -3.406 23.923 1.00 98.12 457 VAL A C 1
ATOM 3306 O O . VAL A 1 457 ? -2.604 -3.275 23.061 1.00 98.12 457 VAL A O 1
ATOM 3309 N N . TYR A 1 458 ? -3.675 -4.548 24.569 1.00 97.06 458 TYR A N 1
ATOM 3310 C CA . TYR A 1 458 ? -3.087 -5.826 24.179 1.00 97.06 458 TYR A CA 1
ATOM 3311 C C . TYR A 1 458 ? -4.216 -6.814 23.875 1.00 97.06 458 TYR A C 1
ATOM 3313 O O . TYR A 1 458 ? -5.150 -6.922 24.668 1.00 97.06 458 TYR A O 1
ATOM 3321 N N . VAL A 1 459 ? -4.119 -7.509 22.744 1.00 97.81 459 VAL A N 1
ATOM 3322 C CA . VAL A 1 459 ? -5.056 -8.546 22.295 1.00 97.81 459 VAL A CA 1
ATOM 3323 C C . VAL A 1 459 ? -4.283 -9.859 22.196 1.00 97.81 459 VAL A C 1
ATOM 3325 O O . VAL A 1 459 ? -3.385 -9.965 21.360 1.00 97.81 459 VAL A O 1
ATOM 3328 N N . ASP A 1 460 ? -4.592 -10.806 23.077 1.00 95.62 460 ASP A N 1
ATOM 3329 C CA . ASP A 1 460 ? -3.954 -12.128 23.156 1.00 95.62 460 ASP A CA 1
ATOM 3330 C C . ASP A 1 460 ? -4.505 -13.096 22.096 1.00 95.62 460 ASP A C 1
ATOM 3332 O O . ASP A 1 460 ? -5.445 -12.752 21.376 1.00 95.62 460 ASP A O 1
ATOM 3336 N N . GLU A 1 461 ? -3.936 -14.301 22.002 1.00 94.62 461 GLU A N 1
ATOM 3337 C CA . GLU A 1 461 ? -4.433 -15.384 21.135 1.00 94.62 461 GLU A CA 1
ATOM 3338 C C . GLU A 1 461 ? -5.940 -15.637 21.374 1.00 94.62 461 GLU A C 1
ATOM 3340 O O . GLU A 1 461 ? -6.389 -15.739 22.518 1.00 94.62 461 GLU A O 1
ATOM 3345 N N . ASP A 1 462 ? -6.727 -15.686 20.292 1.00 94.31 462 ASP A N 1
ATOM 3346 C CA . ASP A 1 462 ? -8.207 -15.702 20.254 1.00 94.31 462 ASP A CA 1
ATOM 3347 C C . ASP A 1 462 ? -8.939 -14.514 20.928 1.00 94.31 462 ASP A C 1
ATOM 3349 O O . ASP A 1 462 ? -10.167 -14.531 21.050 1.00 94.31 462 ASP A O 1
ATOM 3353 N N . GLY A 1 463 ? -8.239 -13.462 21.359 1.00 97.56 463 GLY A N 1
ATOM 3354 C CA . GLY A 1 463 ? -8.860 -12.203 21.780 1.00 97.56 463 GLY A CA 1
ATOM 3355 C C . GLY A 1 463 ? -9.366 -11.388 20.582 1.00 97.56 463 GLY A C 1
ATOM 3356 O O . GLY A 1 463 ? -8.766 -11.406 19.504 1.00 97.56 463 GLY A O 1
ATOM 3357 N N . ILE A 1 464 ? -10.454 -10.632 20.759 1.00 98.62 464 ILE A N 1
ATOM 3358 C CA . ILE A 1 464 ? -11.047 -9.790 19.705 1.00 98.62 464 ILE A CA 1
ATOM 3359 C C . ILE A 1 464 ? -11.081 -8.324 20.142 1.00 98.62 464 ILE A C 1
ATOM 3361 O O . ILE A 1 464 ? -11.656 -7.978 21.172 1.00 98.62 464 ILE A O 1
ATOM 3365 N N . PHE A 1 465 ? -10.540 -7.425 19.320 1.00 98.81 465 PHE A N 1
ATOM 3366 C CA . PHE A 1 465 ? -10.689 -5.978 19.474 1.00 98.81 465 PHE A CA 1
ATOM 3367 C C . PHE A 1 465 ? -11.351 -5.356 18.237 1.00 98.81 465 PHE A C 1
ATOM 3369 O O . PHE A 1 465 ? -10.836 -5.445 17.125 1.00 98.81 465 PHE A O 1
ATOM 3376 N N . THR A 1 466 ? -12.470 -4.658 18.432 1.00 98.81 466 THR A N 1
ATOM 3377 C CA . THR A 1 466 ? -13.144 -3.858 17.401 1.00 98.81 466 THR A CA 1
ATOM 3378 C C . THR A 1 466 ? -13.110 -2.374 17.767 1.00 98.81 466 THR A C 1
ATOM 3380 O O . THR A 1 466 ? -13.727 -1.950 18.743 1.00 98.81 466 THR A O 1
ATOM 3383 N N . MET A 1 467 ? -12.438 -1.552 16.959 1.00 98.75 467 MET A N 1
ATOM 3384 C CA . MET A 1 467 ? -12.400 -0.093 17.088 1.00 98.75 467 MET A CA 1
ATOM 3385 C C . MET A 1 467 ? -13.276 0.561 16.010 1.00 98.75 467 MET A C 1
ATOM 3387 O O . MET A 1 467 ? -12.907 0.626 14.838 1.00 98.75 467 MET A O 1
ATOM 3391 N N . ASN A 1 468 ? -14.438 1.069 16.421 1.00 98.50 468 ASN A N 1
ATOM 3392 C CA . ASN A 1 468 ? -15.375 1.817 15.574 1.00 98.50 468 ASN A CA 1
ATOM 3393 C C . ASN A 1 468 ? -15.227 3.343 15.707 1.00 98.50 468 ASN A C 1
ATOM 3395 O O . ASN A 1 468 ? -15.974 4.092 15.080 1.00 98.50 468 ASN A O 1
ATOM 3399 N N . GLY A 1 469 ? -14.299 3.813 16.543 1.00 97.12 469 GLY A N 1
ATOM 3400 C CA . GLY A 1 469 ? -14.044 5.231 16.766 1.00 97.12 469 GLY A CA 1
ATOM 3401 C C . GLY A 1 469 ? -13.156 5.487 17.983 1.00 97.12 469 GLY A C 1
ATOM 3402 O O . GLY A 1 469 ? -12.608 4.571 18.594 1.00 97.12 469 GLY A O 1
ATOM 3403 N N . GLY A 1 470 ? -13.022 6.760 18.360 1.00 98.19 470 GLY A N 1
ATOM 3404 C CA . GLY A 1 470 ? -12.213 7.180 19.507 1.00 98.19 470 GLY A CA 1
ATOM 3405 C C . GLY A 1 470 ? -10.716 7.312 19.202 1.00 98.19 470 GLY A C 1
ATOM 3406 O O . GLY A 1 470 ? -10.304 7.500 18.055 1.00 98.19 470 GLY A O 1
ATOM 3407 N N . THR A 1 471 ? -9.880 7.306 20.241 1.00 98.75 471 THR A N 1
ATOM 3408 C CA . THR A 1 471 ? -8.441 7.594 20.130 1.00 98.75 471 THR A CA 1
ATOM 3409 C C . THR A 1 471 ? -7.586 6.755 21.082 1.00 98.75 471 THR A C 1
ATOM 3411 O O . THR A 1 471 ? -7.845 6.719 22.280 1.00 98.75 471 THR A O 1
ATOM 3414 N N . ILE A 1 472 ? -6.510 6.151 20.573 1.00 98.69 472 ILE A N 1
ATOM 3415 C CA . ILE A 1 472 ? -5.462 5.488 21.368 1.00 98.69 472 ILE A CA 1
ATOM 3416 C C . ILE A 1 472 ? -4.191 6.335 21.260 1.00 98.69 472 ILE A C 1
ATOM 3418 O O . ILE A 1 472 ? -3.612 6.424 20.174 1.00 98.69 472 ILE A O 1
ATOM 3422 N N . SER A 1 473 ? -3.759 7.001 22.337 1.00 98.19 473 SER A N 1
ATOM 3423 C CA . SER A 1 473 ? -2.696 8.011 22.229 1.00 98.19 473 SER A CA 1
ATOM 3424 C C . SER A 1 473 ? -1.743 8.188 23.406 1.00 98.19 473 SER A C 1
ATOM 3426 O O . SER A 1 473 ? -2.093 8.013 24.566 1.00 98.19 473 SER A O 1
ATOM 3428 N N . ALA A 1 474 ? -0.508 8.607 23.114 1.00 96.19 474 ALA A N 1
ATOM 3429 C CA . ALA A 1 474 ? 0.523 8.874 24.125 1.00 96.19 474 ALA A CA 1
ATOM 3430 C C . ALA A 1 474 ? 0.802 7.701 25.090 1.00 96.19 474 ALA A C 1
ATOM 3432 O O . ALA A 1 474 ? 1.296 7.919 26.195 1.00 96.19 474 ALA A O 1
ATOM 3433 N N . ASN A 1 475 ? 0.481 6.462 24.703 1.00 95.81 475 ASN A N 1
ATOM 3434 C CA . ASN A 1 475 ? 0.826 5.272 25.475 1.00 95.81 475 ASN A CA 1
ATOM 3435 C C . ASN A 1 475 ? 2.301 4.916 25.217 1.00 95.81 475 ASN A C 1
ATOM 3437 O O . ASN A 1 475 ? 2.813 5.097 24.106 1.00 95.81 475 ASN A O 1
ATOM 3441 N N . THR A 1 476 ? 3.010 4.478 26.258 1.00 92.44 476 THR A N 1
ATOM 3442 C CA . THR A 1 476 ? 4.481 4.372 26.246 1.00 92.44 476 THR A CA 1
ATOM 3443 C C . THR A 1 476 ? 4.962 3.154 27.016 1.00 92.44 476 THR A C 1
ATOM 3445 O O . THR A 1 476 ? 4.509 2.958 28.144 1.00 92.44 476 THR A O 1
ATOM 3448 N N . ASN A 1 477 ? 5.943 2.420 26.491 1.00 85.94 477 ASN A N 1
ATOM 3449 C CA . ASN A 1 477 ? 6.528 1.288 27.214 1.00 85.94 477 ASN A CA 1
ATOM 3450 C C . ASN A 1 477 ? 7.043 1.683 28.609 1.00 85.94 477 ASN A C 1
ATOM 3452 O O . ASN A 1 477 ? 7.594 2.770 28.815 1.00 85.94 477 ASN A O 1
ATOM 3456 N N . ASN A 1 478 ? 6.949 0.756 29.561 1.00 81.12 478 ASN A N 1
ATOM 3457 C CA . ASN A 1 478 ? 7.596 0.869 30.868 1.00 81.12 478 ASN A CA 1
ATOM 3458 C C . ASN A 1 478 ? 9.131 0.660 30.792 1.00 81.12 478 ASN A C 1
ATOM 3460 O O . ASN A 1 478 ? 9.856 1.084 31.692 1.00 81.12 478 ASN A O 1
ATOM 3464 N N . THR A 1 479 ? 9.624 0.050 29.706 1.00 74.50 479 THR A N 1
ATOM 3465 C CA . THR A 1 479 ? 11.022 -0.349 29.462 1.00 74.50 479 THR A CA 1
ATOM 3466 C C . THR A 1 479 ? 11.389 -0.245 27.971 1.00 74.50 479 THR A C 1
ATOM 3468 O O . THR A 1 479 ? 10.532 -0.213 27.091 1.00 74.50 479 THR A O 1
ATOM 3471 N N . SER A 1 480 ? 12.682 -0.167 27.648 1.00 66.38 480 SER A N 1
ATOM 3472 C CA . SER A 1 480 ? 13.169 0.241 26.316 1.00 66.38 480 SER A CA 1
ATOM 3473 C C . SER A 1 480 ? 13.278 -0.869 25.255 1.00 66.38 480 SER A C 1
ATOM 3475 O O . SER A 1 480 ? 13.994 -0.679 24.274 1.00 66.38 480 SER A O 1
ATOM 3477 N N . THR A 1 481 ? 12.674 -2.042 25.460 1.00 68.94 481 THR A N 1
ATOM 3478 C CA . THR A 1 481 ? 12.966 -3.251 24.655 1.00 68.94 481 THR A CA 1
ATOM 3479 C C . THR A 1 481 ? 11.796 -3.824 23.860 1.00 68.94 481 THR A C 1
ATOM 3481 O O . THR A 1 481 ? 12.060 -4.507 22.881 1.00 68.94 481 THR A O 1
ATOM 3484 N N . TYR A 1 482 ? 10.549 -3.514 24.220 1.00 73.44 482 TYR A N 1
ATOM 3485 C CA . TYR A 1 482 ? 9.367 -4.276 23.788 1.00 73.44 482 TYR A CA 1
ATOM 3486 C C . TYR A 1 482 ? 8.423 -3.524 22.817 1.00 73.44 482 TYR A C 1
ATOM 3488 O O . TYR A 1 482 ? 8.713 -2.408 22.363 1.00 73.44 482 TYR A O 1
ATOM 3496 N N . GLU A 1 483 ? 7.307 -4.154 22.454 1.00 81.88 483 GLU A N 1
ATOM 3497 C CA . GLU A 1 483 ? 6.531 -3.893 21.236 1.00 81.88 483 GLU A CA 1
ATOM 3498 C C . GLU A 1 483 ? 5.094 -3.368 21.469 1.00 81.88 483 GLU A C 1
ATOM 3500 O O . GLU A 1 483 ? 4.510 -3.524 22.540 1.00 81.88 483 GLU A O 1
ATOM 3505 N N . GLY A 1 484 ? 4.478 -2.790 20.431 1.00 74.69 484 GLY A N 1
ATOM 3506 C CA . GLY A 1 484 ? 3.054 -2.421 20.430 1.00 74.69 484 GLY A CA 1
ATOM 3507 C C . GLY A 1 484 ? 2.771 -1.152 21.231 1.00 74.69 484 GLY A C 1
ATOM 3508 O O . GLY A 1 484 ? 2.244 -1.190 22.345 1.00 74.69 484 GLY A O 1
ATOM 3509 N N . GLY A 1 485 ? 3.143 -0.001 20.667 1.00 79.81 485 GLY A N 1
ATOM 3510 C CA . GLY A 1 485 ? 3.092 1.277 21.380 1.00 79.81 485 GLY A CA 1
ATOM 3511 C C . GLY A 1 485 ? 1.674 1.716 21.731 1.00 79.81 485 GLY A C 1
ATOM 3512 O O . GLY A 1 485 ? 1.437 2.103 22.874 1.00 79.81 485 GLY A O 1
ATOM 3513 N N . GLY A 1 486 ? 0.740 1.636 20.782 1.00 94.19 486 GLY A N 1
ATOM 3514 C CA . GLY A 1 486 ? -0.694 1.801 21.020 1.00 94.19 486 GLY A CA 1
ATOM 3515 C C . GLY A 1 486 ? -1.384 0.455 21.236 1.00 94.19 486 GLY A C 1
ATOM 3516 O O . GLY A 1 486 ? -1.966 0.236 22.299 1.00 94.19 486 GLY A O 1
ATOM 3517 N N . VAL A 1 487 ? -1.284 -0.431 20.240 1.00 98.06 487 VAL A N 1
ATOM 3518 C CA . VAL A 1 487 ? -1.909 -1.765 20.216 1.00 98.06 487 VAL A CA 1
ATOM 3519 C C . VAL A 1 487 ? -0.854 -2.851 19.975 1.00 98.06 487 VAL A C 1
ATOM 3521 O O . VAL A 1 487 ? 0.018 -2.683 19.122 1.00 98.06 487 VAL A O 1
ATOM 3524 N N . TYR A 1 488 ? -0.950 -3.963 20.702 1.00 97.06 488 TYR A N 1
ATOM 3525 C CA . TYR A 1 488 ? -0.304 -5.243 20.379 1.00 97.06 488 TYR A CA 1
ATOM 3526 C C . TYR A 1 488 ? -1.395 -6.262 20.046 1.00 97.06 488 TYR A C 1
ATOM 3528 O O . TYR A 1 488 ? -2.383 -6.327 20.777 1.00 97.06 488 TYR A O 1
ATOM 3536 N N . CYS A 1 489 ? -1.227 -7.030 18.971 1.00 97.44 489 CYS A N 1
ATOM 3537 C CA . CYS A 1 489 ? -2.223 -7.979 18.482 1.00 97.44 489 CYS A CA 1
ATOM 3538 C C . CYS A 1 489 ? -1.593 -9.339 18.163 1.00 97.44 489 CYS A C 1
ATOM 3540 O O . CYS A 1 489 ? -0.805 -9.437 17.226 1.00 97.44 489 CYS A O 1
ATOM 3542 N N . ASP A 1 490 ? -1.961 -10.362 18.929 1.00 96.00 490 ASP A N 1
ATOM 3543 C CA . ASP A 1 490 ? -1.732 -11.787 18.633 1.00 96.00 490 ASP A CA 1
ATOM 3544 C C . ASP A 1 490 ? -3.061 -12.499 18.284 1.00 96.00 490 ASP A C 1
ATOM 3546 O O . ASP A 1 490 ? -3.066 -13.504 17.587 1.00 96.00 490 ASP A O 1
ATOM 3550 N N . GLY A 1 491 ? -4.201 -11.924 18.697 1.00 97.38 491 GLY A N 1
ATOM 3551 C CA . GLY A 1 491 ? -5.546 -12.269 18.218 1.00 97.38 491 GLY A CA 1
ATOM 3552 C C . GLY A 1 491 ? -6.019 -11.399 17.044 1.00 97.38 491 GLY A C 1
ATOM 3553 O O . GLY A 1 491 ? -5.247 -11.051 16.147 1.00 97.38 491 GLY A O 1
ATOM 3554 N N . ILE A 1 492 ? -7.299 -11.014 17.052 1.00 98.62 492 ILE A N 1
ATOM 3555 C CA . ILE A 1 492 ? -7.953 -10.266 15.963 1.00 98.62 492 ILE A CA 1
ATOM 3556 C C . ILE A 1 492 ? -8.165 -8.799 16.349 1.00 98.62 492 ILE A C 1
ATOM 3558 O O . ILE A 1 492 ? -8.843 -8.489 17.330 1.00 98.62 492 ILE A O 1
ATOM 3562 N N . PHE A 1 493 ? -7.694 -7.874 15.512 1.00 98.75 493 PHE A N 1
ATOM 3563 C CA . PHE A 1 493 ? -7.999 -6.446 15.597 1.00 98.75 493 PHE A CA 1
ATOM 3564 C C . PHE A 1 493 ? -8.703 -5.960 14.320 1.00 98.75 493 PHE A C 1
ATOM 3566 O O . PHE A 1 493 ? -8.183 -6.069 13.213 1.00 98.75 493 PHE A O 1
ATOM 3573 N N . THR A 1 494 ? -9.886 -5.360 14.458 1.00 98.81 494 THR A N 1
ATOM 3574 C CA . THR A 1 494 ? -10.586 -4.656 13.372 1.00 98.81 494 THR A CA 1
ATOM 3575 C C . THR A 1 494 ? -10.737 -3.175 13.703 1.00 98.81 494 THR A C 1
ATOM 3577 O O . THR A 1 494 ? -11.323 -2.815 14.720 1.00 98.81 494 THR A O 1
ATOM 3580 N N . MET A 1 495 ? -10.271 -2.293 12.816 1.00 98.75 495 MET A N 1
ATOM 3581 C CA . MET A 1 495 ? -10.426 -0.838 12.936 1.00 98.75 495 MET A CA 1
ATOM 3582 C C . MET A 1 495 ? -11.275 -0.303 11.781 1.00 98.75 495 MET A C 1
ATOM 3584 O O . MET A 1 495 ? -10.851 -0.351 10.627 1.00 98.75 495 MET A O 1
ATOM 3588 N N . THR A 1 496 ? -12.472 0.211 12.065 1.00 98.50 496 THR A N 1
ATOM 3589 C CA . THR A 1 496 ? -13.360 0.811 11.050 1.00 98.50 496 THR A CA 1
ATOM 3590 C C . THR A 1 496 ? -13.304 2.338 11.031 1.00 98.50 496 THR A C 1
ATOM 3592 O O . THR A 1 496 ? -13.437 2.930 9.961 1.00 98.50 496 THR A O 1
ATOM 3595 N N . ASP A 1 497 ? -13.024 2.974 12.170 1.00 98.12 497 ASP A N 1
ATOM 3596 C CA . ASP A 1 497 ? -12.713 4.404 12.290 1.00 98.12 497 ASP A CA 1
ATOM 3597 C C . ASP A 1 497 ? -11.897 4.669 13.575 1.00 98.12 497 ASP A C 1
ATOM 3599 O O . ASP A 1 497 ? -11.607 3.755 14.348 1.00 98.12 497 ASP A O 1
ATOM 3603 N N . GLY A 1 498 ? -11.518 5.923 13.820 1.00 98.19 498 GLY A N 1
ATOM 3604 C CA . GLY A 1 498 ? -10.778 6.362 15.003 1.00 98.19 498 GLY A CA 1
ATOM 3605 C C . GLY A 1 498 ? -9.327 6.733 14.705 1.00 98.19 498 GLY A C 1
ATOM 3606 O O . GLY A 1 498 ? -8.925 6.923 13.554 1.00 98.19 498 GLY A O 1
ATOM 3607 N N . THR A 1 499 ? -8.518 6.920 15.749 1.00 98.69 499 THR A N 1
ATOM 3608 C CA . THR A 1 499 ? -7.128 7.384 15.594 1.00 98.69 499 THR A CA 1
ATOM 3609 C C . THR A 1 499 ? -6.158 6.746 16.589 1.00 98.69 499 THR A C 1
ATOM 3611 O O . THR A 1 499 ? -6.349 6.840 17.797 1.00 98.69 499 THR A O 1
ATOM 3614 N N . ILE A 1 500 ? -5.058 6.177 16.095 1.00 98.62 500 ILE A N 1
ATOM 3615 C CA . ILE A 1 500 ? -3.930 5.688 16.902 1.00 98.62 500 ILE A CA 1
ATOM 3616 C C . ILE A 1 500 ? -2.767 6.672 16.724 1.00 98.62 500 ILE A C 1
ATOM 3618 O O . ILE A 1 500 ? -2.194 6.750 15.635 1.00 98.62 500 ILE A O 1
ATOM 3622 N N . THR A 1 501 ? -2.442 7.472 17.749 1.00 97.94 501 THR A N 1
ATOM 3623 C CA . THR A 1 501 ? -1.531 8.623 17.584 1.00 97.94 501 THR A CA 1
ATOM 3624 C C . THR A 1 501 ? -0.598 8.953 18.743 1.00 97.94 501 THR A C 1
ATOM 3626 O O . THR A 1 501 ? -0.977 8.924 19.908 1.00 97.94 501 THR A O 1
ATOM 3629 N N . GLY A 1 502 ? 0.642 9.340 18.431 1.00 95.12 502 GLY A N 1
ATOM 3630 C CA . GLY A 1 502 ? 1.603 9.808 19.434 1.00 95.12 502 GLY A CA 1
ATOM 3631 C C . GLY A 1 502 ? 2.056 8.734 20.425 1.00 95.12 502 GLY A C 1
ATOM 3632 O O . GLY A 1 502 ? 2.568 9.079 21.485 1.00 95.12 502 GLY A O 1
ATOM 3633 N N . ASN A 1 503 ? 1.841 7.452 20.124 1.00 95.38 503 ASN A N 1
ATOM 3634 C CA . ASN A 1 503 ? 2.291 6.342 20.960 1.00 95.38 503 ASN A CA 1
ATOM 3635 C C . ASN A 1 503 ? 3.779 6.026 20.705 1.00 95.38 503 ASN A C 1
ATOM 3637 O O . ASN A 1 503 ? 4.333 6.381 19.655 1.00 95.38 503 ASN A O 1
ATOM 3641 N N . THR A 1 504 ? 4.428 5.362 21.669 1.00 91.44 504 THR A N 1
ATOM 3642 C CA . THR A 1 504 ? 5.876 5.092 21.642 1.00 91.44 504 THR A CA 1
ATOM 3643 C C . THR A 1 504 ? 6.236 3.691 22.135 1.00 91.44 504 THR A C 1
ATOM 3645 O O . THR A 1 504 ? 5.995 3.350 23.291 1.00 91.44 504 THR A O 1
ATOM 3648 N N . ALA A 1 505 ? 6.902 2.926 21.265 1.00 90.31 505 ALA A N 1
ATOM 3649 C CA . ALA A 1 505 ? 7.504 1.618 21.539 1.00 90.31 505 ALA A CA 1
ATOM 3650 C C . ALA A 1 505 ? 8.761 1.388 20.678 1.00 90.31 505 ALA A C 1
ATOM 3652 O O . ALA A 1 505 ? 9.090 2.195 19.799 1.00 90.31 505 ALA A O 1
ATOM 3653 N N . THR A 1 506 ? 9.447 0.263 20.895 1.00 88.69 506 THR A N 1
ATOM 3654 C CA . THR A 1 506 ? 10.574 -0.169 20.056 1.00 88.69 506 THR A CA 1
ATOM 3655 C C . THR A 1 506 ? 10.081 -0.608 18.678 1.00 88.69 506 THR A C 1
ATOM 3657 O O . THR A 1 506 ? 10.502 -0.042 17.671 1.00 88.69 506 THR A O 1
ATOM 3660 N N . HIS A 1 507 ? 9.126 -1.539 18.621 1.00 90.62 507 HIS A N 1
ATOM 3661 C CA . HIS A 1 507 ? 8.511 -2.022 17.378 1.00 90.62 507 HIS A CA 1
ATOM 3662 C C . HIS A 1 507 ? 7.011 -1.738 17.357 1.00 90.62 507 HIS A C 1
ATOM 3664 O O . HIS A 1 507 ? 6.368 -1.802 18.404 1.00 90.62 507 HIS A O 1
ATOM 3670 N N . GLY A 1 508 ? 6.465 -1.418 16.179 1.00 91.94 508 GLY A N 1
ATOM 3671 C CA . GLY A 1 508 ? 5.029 -1.176 15.997 1.00 91.94 508 GLY A CA 1
ATOM 3672 C C . GLY A 1 508 ? 4.519 -0.057 16.902 1.00 91.94 508 GLY A C 1
ATOM 3673 O O . GLY A 1 508 ? 3.715 -0.291 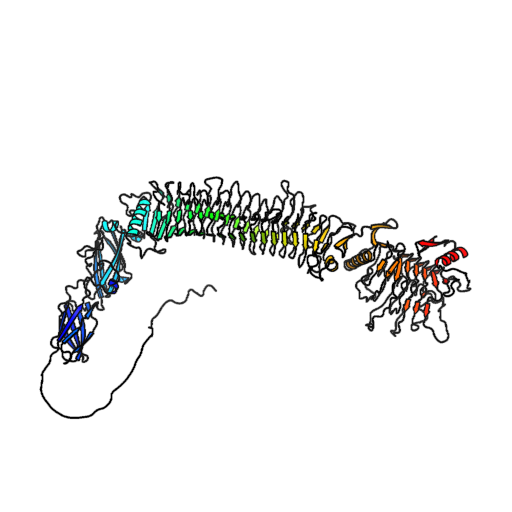17.805 1.00 91.94 508 GLY A O 1
ATOM 3674 N N . LYS A 1 509 ? 5.049 1.165 16.738 1.00 92.31 509 LYS A N 1
ATOM 3675 C CA . LYS A 1 509 ? 4.774 2.261 17.691 1.00 92.31 509 LYS A CA 1
ATOM 3676 C C . LYS A 1 509 ? 3.294 2.643 17.707 1.00 92.31 509 LYS A C 1
ATOM 3678 O O . LYS A 1 509 ? 2.796 2.996 18.768 1.00 92.31 509 LYS A O 1
ATOM 3683 N N . GLY A 1 510 ? 2.590 2.549 16.579 1.00 95.62 510 GLY A N 1
ATOM 3684 C CA . GLY A 1 510 ? 1.127 2.545 16.553 1.00 95.62 510 GLY A CA 1
ATOM 3685 C C . GLY A 1 510 ? 0.576 1.161 16.897 1.00 95.62 510 GLY A C 1
ATOM 3686 O O . GLY A 1 510 ? 0.012 0.973 17.974 1.00 95.62 510 GLY A O 1
ATOM 3687 N N . VAL A 1 511 ? 0.770 0.205 15.987 1.00 97.81 511 VAL A N 1
ATOM 3688 C CA . VAL A 1 511 ? 0.280 -1.179 16.077 1.00 97.81 511 VAL A CA 1
ATOM 3689 C C . VAL A 1 511 ? 1.434 -2.159 15.854 1.00 97.81 511 VAL A C 1
ATOM 3691 O O . VAL A 1 511 ? 2.227 -1.988 14.925 1.00 97.81 511 VAL A O 1
ATOM 3694 N N . TYR A 1 512 ? 1.512 -3.194 16.684 1.00 96.81 512 TYR A N 1
ATOM 3695 C CA . TYR A 1 512 ? 2.333 -4.383 16.461 1.00 96.81 512 TYR A CA 1
ATOM 3696 C C . TYR A 1 512 ? 1.420 -5.598 16.285 1.00 96.81 512 TYR A C 1
ATOM 3698 O O . TYR A 1 512 ? 0.509 -5.787 17.089 1.00 96.81 512 TYR A O 1
ATOM 3706 N N . ILE A 1 513 ? 1.673 -6.397 15.254 1.00 97.44 513 ILE A N 1
ATOM 3707 C CA . ILE A 1 513 ? 0.938 -7.621 14.929 1.00 97.44 513 ILE A CA 1
ATOM 3708 C C . ILE A 1 513 ? 1.943 -8.768 15.011 1.00 97.44 513 ILE A C 1
ATOM 3710 O O . ILE A 1 513 ? 2.949 -8.759 14.294 1.00 97.44 513 ILE A O 1
ATOM 3714 N N . ASP A 1 514 ? 1.705 -9.707 15.919 1.00 95.06 514 ASP A N 1
ATOM 3715 C CA . ASP A 1 514 ? 2.538 -10.896 16.091 1.00 95.06 514 ASP A CA 1
ATOM 3716 C C . ASP A 1 514 ? 2.205 -11.967 15.036 1.00 95.06 514 ASP A C 1
ATOM 3718 O O . ASP A 1 514 ? 1.360 -11.741 14.171 1.00 95.06 514 ASP A O 1
ATOM 3722 N N . ALA A 1 515 ? 2.898 -13.105 15.050 1.00 94.31 515 ALA A N 1
ATOM 3723 C CA . ALA A 1 515 ? 2.803 -14.123 13.998 1.00 94.31 515 ALA A CA 1
ATOM 3724 C C . ALA A 1 515 ? 1.383 -14.688 13.777 1.00 94.31 515 ALA A C 1
ATOM 3726 O O . ALA A 1 515 ? 1.025 -14.959 12.633 1.00 94.31 515 ALA A O 1
ATOM 3727 N N . ASN A 1 516 ? 0.569 -14.828 14.832 1.00 93.00 516 ASN A N 1
ATOM 3728 C CA . ASN A 1 516 ? -0.819 -15.302 14.711 1.00 93.00 516 ASN A CA 1
ATOM 3729 C C . ASN A 1 516 ? -1.832 -14.160 14.526 1.00 93.00 516 ASN A C 1
ATOM 3731 O O . ASN A 1 516 ? -2.994 -14.411 14.208 1.00 93.00 516 ASN A O 1
ATOM 3735 N N . GLY A 1 517 ? -1.398 -12.910 14.717 1.00 96.88 517 GLY A N 1
ATOM 3736 C CA . GLY A 1 517 ? -2.282 -11.757 14.746 1.00 96.88 517 GLY A CA 1
ATOM 3737 C C . GLY A 1 517 ? -2.855 -11.400 13.375 1.00 96.88 517 GLY A C 1
ATOM 3738 O O . GLY A 1 517 ? -2.147 -11.391 12.362 1.00 96.88 517 GLY A O 1
ATOM 3739 N N . GLU A 1 518 ? -4.130 -11.009 13.362 1.00 98.25 518 GLU A N 1
ATOM 3740 C CA . GLU A 1 518 ? -4.790 -10.411 12.200 1.00 98.25 518 GLU A CA 1
ATOM 3741 C C . GLU A 1 518 ? -5.187 -8.963 12.509 1.00 98.25 518 GLU A C 1
ATOM 3743 O O . GLU A 1 518 ? -5.958 -8.701 13.433 1.00 98.25 518 GLU A O 1
ATOM 3748 N N . PHE A 1 519 ? -4.716 -8.009 11.702 1.00 98.69 519 PHE A N 1
ATOM 3749 C CA . PHE A 1 519 ? -5.223 -6.636 11.720 1.00 98.69 519 PHE A CA 1
ATOM 3750 C C . PHE A 1 519 ? -5.946 -6.297 10.416 1.00 98.69 519 PHE A C 1
ATOM 3752 O O . PHE A 1 519 ? -5.334 -6.266 9.349 1.00 98.69 519 PHE A O 1
ATOM 3759 N N . THR A 1 520 ? -7.226 -5.936 10.508 1.00 98.81 520 THR A N 1
ATOM 3760 C CA . THR A 1 520 ? -8.009 -5.406 9.384 1.00 98.81 520 THR A CA 1
ATOM 3761 C C . THR A 1 520 ? -8.351 -3.923 9.603 1.00 98.81 520 THR A C 1
ATOM 3763 O O . THR A 1 520 ? -9.155 -3.558 10.465 1.00 98.81 520 THR A O 1
ATOM 3766 N N . MET A 1 521 ? -7.771 -3.042 8.780 1.00 98.75 521 MET A N 1
ATOM 3767 C CA . MET A 1 521 ? -8.011 -1.593 8.773 1.00 98.75 521 MET A CA 1
ATOM 3768 C C . MET A 1 521 ? -8.975 -1.202 7.640 1.00 98.75 521 MET A C 1
ATOM 3770 O O . MET A 1 521 ? -8.610 -1.116 6.467 1.00 98.75 521 MET A O 1
ATOM 3774 N N . ASN A 1 522 ? -10.227 -0.936 8.004 1.00 98.62 522 ASN A N 1
ATOM 3775 C CA . ASN A 1 522 ? -11.311 -0.501 7.118 1.00 98.62 522 ASN A CA 1
ATOM 3776 C C . ASN A 1 522 ? -11.510 1.028 7.093 1.00 98.62 522 ASN A C 1
ATOM 3778 O O . ASN A 1 522 ? -12.319 1.523 6.305 1.00 98.62 522 ASN A O 1
ATOM 3782 N N . GLY A 1 523 ? -10.786 1.779 7.927 1.00 97.50 523 GLY A N 1
ATOM 3783 C CA . GLY A 1 523 ? -10.851 3.239 8.009 1.00 97.50 523 GLY A CA 1
ATOM 3784 C C . GLY A 1 523 ? -10.009 3.805 9.155 1.00 97.50 523 GLY A C 1
ATOM 3785 O O . GLY A 1 523 ? -9.150 3.118 9.704 1.00 97.50 523 GLY A O 1
ATOM 3786 N N . GLY A 1 524 ? -10.235 5.075 9.500 1.00 98.38 524 GLY A N 1
ATOM 3787 C CA . GLY A 1 524 ? -9.485 5.779 10.546 1.00 98.38 524 GLY A CA 1
ATOM 3788 C C . GLY A 1 524 ? -8.035 6.130 10.174 1.00 98.38 524 GLY A C 1
ATOM 3789 O O . GLY A 1 524 ? -7.659 6.177 8.996 1.00 98.38 524 GLY A O 1
ATOM 3790 N N . SER A 1 525 ? -7.218 6.431 11.190 1.00 98.44 525 SER A N 1
ATOM 3791 C CA . SER A 1 525 ? -5.840 6.920 11.021 1.00 98.44 525 SER A CA 1
ATOM 3792 C C . SER A 1 525 ? -4.845 6.346 12.037 1.00 98.44 525 SER A C 1
ATOM 3794 O O . SER A 1 525 ? -5.109 6.332 13.239 1.00 98.44 525 SER A O 1
ATOM 3796 N N . ILE A 1 526 ? -3.662 5.945 11.571 1.00 98.31 526 ILE A N 1
ATOM 3797 C CA . ILE A 1 526 ? -2.494 5.611 12.400 1.00 98.31 526 ILE A CA 1
ATOM 3798 C C . ILE A 1 526 ? -1.431 6.670 12.115 1.00 98.31 526 ILE A C 1
ATOM 3800 O O . ILE A 1 526 ? -0.779 6.639 11.068 1.00 98.31 526 ILE A O 1
ATOM 3804 N N . THR A 1 527 ? -1.272 7.644 13.013 1.00 96.94 527 THR A N 1
ATOM 3805 C CA . THR A 1 527 ? -0.488 8.851 12.713 1.00 96.94 527 THR A CA 1
ATOM 3806 C C . THR A 1 527 ? 0.442 9.301 13.823 1.00 96.94 527 THR A C 1
ATOM 3808 O O . THR A 1 527 ? 0.108 9.215 14.996 1.00 96.94 527 THR A O 1
ATOM 3811 N N . SER A 1 528 ? 1.586 9.885 13.468 1.00 94.25 528 SER A N 1
ATOM 3812 C CA . SER A 1 528 ? 2.483 10.547 14.431 1.00 94.25 528 SER A CA 1
ATOM 3813 C C . SER A 1 528 ? 2.979 9.644 15.573 1.00 94.25 528 SER A C 1
ATOM 3815 O O . SER A 1 528 ? 3.338 10.142 16.640 1.00 94.25 528 SER A O 1
ATOM 3817 N N . ASN A 1 529 ? 2.995 8.322 15.385 1.00 93.56 529 ASN A N 1
ATOM 3818 C CA . ASN A 1 529 ? 3.584 7.382 16.338 1.00 93.56 529 ASN A CA 1
ATOM 3819 C C . ASN A 1 529 ? 5.104 7.336 16.116 1.00 93.56 529 ASN A C 1
ATOM 3821 O O . ASN A 1 529 ? 5.585 7.354 14.978 1.00 93.56 529 ASN A O 1
ATOM 3825 N N . THR A 1 530 ? 5.874 7.357 17.204 1.00 88.25 530 THR A N 1
ATOM 3826 C CA . THR A 1 530 ? 7.319 7.646 17.161 1.00 88.25 530 THR A CA 1
ATOM 3827 C C . THR A 1 530 ? 8.096 6.833 18.188 1.00 88.25 530 THR A C 1
ATOM 3829 O O . THR A 1 530 ? 7.551 6.412 19.202 1.00 88.25 530 THR A O 1
ATOM 3832 N N . GLY A 1 531 ? 9.391 6.631 17.955 1.00 79.38 531 GLY A N 1
ATOM 3833 C CA . GLY A 1 531 ? 10.306 6.055 18.940 1.00 79.38 531 GLY A CA 1
ATOM 3834 C C . GLY A 1 531 ? 11.750 6.125 18.455 1.00 79.38 531 GLY A C 1
ATOM 3835 O O . GLY A 1 531 ? 12.001 6.200 17.254 1.00 79.38 531 GLY A O 1
ATOM 3836 N N . SER A 1 532 ? 12.699 6.134 19.390 1.00 75.81 532 SER A N 1
ATOM 3837 C CA . SER A 1 532 ? 14.122 6.394 19.122 1.00 75.81 532 SER A CA 1
ATOM 3838 C C . SER A 1 532 ? 14.874 5.245 18.441 1.00 75.81 532 SER A C 1
ATOM 3840 O O . SER A 1 532 ? 15.981 5.458 17.951 1.00 75.81 532 SER A O 1
ATOM 3842 N N . THR A 1 533 ? 14.303 4.041 18.424 1.00 81.88 533 THR A N 1
ATOM 3843 C CA . THR A 1 533 ? 14.903 2.812 17.886 1.00 81.88 533 THR A CA 1
ATOM 3844 C C . THR A 1 533 ? 13.835 1.910 17.255 1.00 81.88 533 THR A C 1
ATOM 3846 O O . THR A 1 533 ? 12.635 2.196 17.331 1.00 81.88 533 THR A O 1
ATOM 3849 N N . GLY A 1 534 ? 14.276 0.817 16.626 1.00 85.00 534 GLY A N 1
ATOM 3850 C CA . GLY A 1 534 ? 13.423 -0.234 16.070 1.00 85.00 534 GLY A CA 1
ATOM 3851 C C . GLY A 1 534 ? 12.614 0.186 14.840 1.00 85.00 534 GLY A C 1
ATOM 3852 O O . GLY A 1 534 ? 12.784 1.280 14.285 1.00 85.00 534 GLY A O 1
ATOM 3853 N N . SER A 1 535 ? 11.728 -0.708 14.413 1.00 90.06 535 SER A N 1
ATOM 3854 C CA . SER A 1 535 ? 11.028 -0.629 13.126 1.00 90.06 535 SER A CA 1
ATOM 3855 C C . SER A 1 535 ? 9.506 -0.507 13.245 1.00 90.06 535 SER A C 1
ATOM 3857 O O . SER A 1 535 ? 8.943 -0.730 14.316 1.00 90.06 535 SER A O 1
ATOM 3859 N N . GLY A 1 536 ? 8.835 -0.151 12.147 1.00 86.69 536 GLY A N 1
ATOM 3860 C CA . GLY A 1 536 ? 7.376 -0.024 12.086 1.00 86.69 536 GLY A CA 1
ATOM 3861 C C . GLY A 1 536 ? 6.893 1.210 12.843 1.00 86.69 536 GLY A C 1
ATOM 3862 O O . GLY A 1 536 ? 6.506 1.133 14.013 1.00 86.69 536 GLY A O 1
ATOM 3863 N N . GLY A 1 537 ? 6.970 2.370 12.187 1.00 87.38 537 GLY A N 1
ATOM 3864 C CA . GLY A 1 537 ? 6.505 3.639 12.752 1.00 87.38 537 GLY A CA 1
ATOM 3865 C C . GLY A 1 537 ? 5.006 3.611 13.037 1.00 87.38 537 GLY A C 1
ATOM 3866 O O . GLY A 1 537 ? 4.590 3.826 14.172 1.00 87.38 537 GLY A O 1
ATOM 3867 N N . GLY A 1 538 ? 4.198 3.322 12.018 1.00 93.69 538 GLY A N 1
ATOM 3868 C CA . GLY A 1 538 ? 2.763 3.095 12.169 1.00 93.69 538 GLY A CA 1
ATOM 3869 C C . GLY A 1 538 ? 2.477 1.655 12.583 1.00 93.69 538 GLY A C 1
ATOM 3870 O O . GLY A 1 538 ? 2.022 1.418 13.699 1.00 93.69 538 GLY A O 1
ATOM 3871 N N . VAL A 1 539 ? 2.781 0.711 11.691 1.00 96.69 539 VAL A N 1
ATOM 3872 C CA . VAL A 1 539 ? 2.490 -0.724 11.833 1.00 96.69 539 VAL A CA 1
ATOM 3873 C C . VAL A 1 539 ? 3.774 -1.549 11.709 1.00 96.69 539 VAL A C 1
ATOM 3875 O O . VAL A 1 539 ? 4.638 -1.262 10.878 1.00 96.69 539 VAL A O 1
ATOM 3878 N N . TYR A 1 540 ? 3.894 -2.591 12.522 1.00 95.88 540 TYR A N 1
ATOM 3879 C CA . TYR A 1 540 ? 4.863 -3.676 12.363 1.00 95.88 540 TYR A CA 1
ATOM 3880 C C . TYR A 1 540 ? 4.084 -4.991 12.319 1.00 95.88 540 TYR A C 1
ATOM 3882 O O . TYR A 1 540 ? 3.247 -5.195 13.196 1.00 95.88 540 TYR A O 1
ATOM 3890 N N . THR A 1 541 ? 4.336 -5.853 11.332 1.00 96.44 541 THR A N 1
ATOM 3891 C CA . THR A 1 541 ? 3.620 -7.127 11.181 1.00 96.44 541 THR A CA 1
ATOM 3892 C C . THR A 1 541 ? 4.561 -8.315 11.006 1.00 96.44 541 THR A C 1
ATOM 3894 O O . THR A 1 541 ? 5.435 -8.305 10.132 1.00 96.44 541 THR A O 1
ATOM 3897 N N . CYS A 1 542 ? 4.364 -9.318 11.862 1.00 95.38 542 CYS A N 1
ATOM 3898 C CA . CYS A 1 542 ? 4.848 -10.688 11.705 1.00 95.38 542 CYS A CA 1
ATOM 3899 C C . CYS A 1 542 ? 3.763 -11.624 11.155 1.00 95.38 542 CYS A C 1
ATOM 3901 O O . CYS A 1 542 ? 4.125 -12.607 10.523 1.00 95.38 542 CYS A O 1
ATOM 3903 N N . GLY A 1 543 ? 2.484 -11.319 11.406 1.00 96.44 543 GLY A N 1
ATOM 3904 C CA . GLY A 1 543 ? 1.312 -12.006 10.859 1.00 96.44 543 GLY A CA 1
ATOM 3905 C C . GLY A 1 543 ? 0.627 -11.191 9.757 1.00 96.44 543 GLY A C 1
ATOM 3906 O O . GLY A 1 543 ? 1.289 -10.492 8.979 1.00 96.44 543 GLY A O 1
ATOM 3907 N N . THR A 1 544 ? -0.706 -11.241 9.704 1.00 98.00 544 THR A N 1
ATOM 3908 C CA . THR A 1 544 ? -1.496 -10.697 8.584 1.00 98.00 544 THR A CA 1
ATOM 3909 C C . THR A 1 544 ? -1.981 -9.269 8.840 1.00 98.00 544 THR A C 1
ATOM 3911 O O . THR A 1 544 ? -2.726 -9.001 9.785 1.00 98.00 544 THR A O 1
ATOM 3914 N N . PHE A 1 545 ? -1.647 -8.347 7.934 1.00 98.62 545 PHE A N 1
ATOM 3915 C CA . PHE A 1 545 ? -2.212 -6.997 7.895 1.00 98.62 545 PHE A CA 1
ATOM 3916 C C . PHE A 1 545 ? -3.013 -6.765 6.604 1.00 98.62 545 PHE A C 1
ATOM 3918 O O . PHE A 1 545 ? -2.460 -6.788 5.506 1.00 98.62 545 PHE A O 1
ATOM 3925 N N . THR A 1 546 ? -4.305 -6.451 6.720 1.00 98.81 546 THR A N 1
ATOM 3926 C CA . THR A 1 546 ? -5.154 -6.021 5.598 1.00 98.81 546 THR A CA 1
ATOM 3927 C C . THR A 1 546 ? -5.574 -4.559 5.757 1.00 98.81 546 THR A C 1
ATOM 3929 O O . THR A 1 546 ? -6.292 -4.198 6.687 1.00 98.81 546 THR A O 1
ATOM 3932 N N . MET A 1 547 ? -5.190 -3.699 4.811 1.00 98.75 547 MET A N 1
ATOM 3933 C CA . MET A 1 547 ? -5.614 -2.295 4.748 1.00 98.75 547 MET A CA 1
ATOM 3934 C C . MET A 1 547 ? -6.589 -2.083 3.587 1.00 98.75 547 MET A C 1
ATOM 3936 O O . MET A 1 547 ? -6.194 -1.977 2.426 1.00 98.75 547 MET A O 1
ATOM 3940 N N . ASN A 1 548 ? -7.879 -1.994 3.902 1.00 98.62 548 ASN A N 1
ATOM 3941 C CA . ASN A 1 548 ? -8.940 -1.724 2.931 1.00 98.62 548 ASN A CA 1
ATOM 3942 C C . ASN A 1 548 ? -9.169 -0.223 2.716 1.00 98.62 548 ASN A C 1
ATOM 3944 O O . ASN A 1 548 ? -9.570 0.189 1.628 1.00 98.62 548 ASN A O 1
ATOM 3948 N N . ASN A 1 549 ? -8.925 0.605 3.735 1.00 98.25 549 ASN A N 1
ATOM 3949 C CA . ASN A 1 549 ? -8.996 2.064 3.646 1.00 98.25 549 ASN A CA 1
ATOM 3950 C C . ASN A 1 549 ? -8.263 2.717 4.837 1.00 98.25 549 ASN A C 1
ATOM 3952 O O . ASN A 1 549 ? -7.676 2.034 5.670 1.00 98.25 549 ASN A O 1
ATOM 3956 N N . GLY A 1 550 ? -8.333 4.045 4.944 1.00 98.19 550 GLY A N 1
ATOM 3957 C CA . GLY A 1 550 ? -7.752 4.813 6.045 1.00 98.19 550 GLY A CA 1
ATOM 3958 C C . GLY A 1 550 ? -6.389 5.406 5.698 1.00 98.19 550 GLY A C 1
ATOM 3959 O O . GLY A 1 550 ? -5.996 5.465 4.529 1.00 98.19 550 GLY A O 1
ATOM 3960 N N . THR A 1 551 ? -5.683 5.921 6.704 1.00 98.31 551 THR A N 1
ATOM 3961 C CA . THR A 1 551 ? -4.398 6.620 6.518 1.00 98.31 551 THR A CA 1
ATOM 3962 C C . THR A 1 551 ? -3.335 6.160 7.516 1.00 98.31 551 THR A C 1
ATOM 3964 O O . THR A 1 551 ? -3.592 6.120 8.715 1.00 98.31 551 THR A O 1
ATOM 3967 N N . ILE A 1 552 ? -2.118 5.888 7.038 1.00 97.62 552 ILE A N 1
ATOM 3968 C CA . ILE A 1 552 ? -0.922 5.687 7.871 1.00 97.62 552 ILE A CA 1
ATOM 3969 C C . ILE A 1 552 ? 0.059 6.820 7.567 1.00 97.62 552 ILE A C 1
ATOM 3971 O O . ILE A 1 552 ? 0.693 6.820 6.507 1.00 97.62 552 ILE A O 1
ATOM 3975 N N . SER A 1 553 ? 0.181 7.805 8.463 1.00 95.81 553 SER A N 1
ATOM 3976 C CA . SER A 1 553 ? 0.908 9.042 8.143 1.00 95.81 553 SER A CA 1
ATOM 3977 C C . SER A 1 553 ? 1.773 9.649 9.236 1.00 95.81 553 SER A C 1
ATOM 3979 O O . SER A 1 553 ? 1.488 9.521 10.417 1.00 95.81 553 SER A O 1
ATOM 3981 N N . ALA A 1 554 ? 2.808 10.399 8.849 1.00 93.12 554 ALA A N 1
ATOM 3982 C CA . ALA A 1 554 ? 3.664 11.144 9.782 1.00 93.12 554 ALA A CA 1
ATOM 3983 C C . ALA A 1 554 ? 4.293 10.295 10.910 1.00 93.12 554 ALA A C 1
ATOM 3985 O O . ALA A 1 554 ? 4.759 10.840 11.911 1.00 93.12 554 ALA A O 1
ATOM 3986 N N . ASN A 1 555 ? 4.320 8.966 10.772 1.00 92.19 555 ASN A N 1
ATOM 3987 C CA . ASN A 1 555 ? 4.956 8.081 11.738 1.00 92.19 555 ASN A CA 1
ATOM 3988 C C . ASN A 1 555 ? 6.475 8.044 11.503 1.00 92.19 555 ASN A C 1
ATOM 3990 O O . ASN A 1 555 ? 6.964 8.352 10.406 1.00 92.19 555 ASN A O 1
ATOM 3994 N N . SER A 1 556 ? 7.229 7.690 12.545 1.00 87.62 556 SER A N 1
ATOM 3995 C CA . SER A 1 556 ? 8.692 7.698 12.500 1.00 87.62 556 SER A CA 1
ATOM 3996 C C . SER A 1 556 ? 9.326 6.538 13.264 1.00 87.62 556 SER A C 1
ATOM 3998 O O . SER A 1 556 ? 8.961 6.231 14.401 1.00 87.62 556 SER A O 1
ATOM 4000 N N . ALA A 1 557 ? 10.297 5.894 12.621 1.00 83.25 557 ALA A N 1
ATOM 4001 C CA . ALA A 1 557 ? 11.078 4.779 13.144 1.00 83.25 557 ALA A CA 1
ATOM 4002 C C . ALA A 1 557 ? 12.485 4.791 12.528 1.00 83.25 557 ALA A C 1
ATOM 4004 O O . ALA A 1 557 ? 12.753 5.532 11.581 1.00 83.25 557 ALA A O 1
ATOM 4005 N N . THR A 1 558 ? 13.391 3.951 13.034 1.00 74.75 558 THR A N 1
ATOM 4006 C CA . THR A 1 558 ? 14.694 3.760 12.374 1.00 74.75 558 THR A CA 1
ATOM 4007 C C . THR A 1 558 ? 14.592 2.910 11.103 1.00 74.75 558 THR A C 1
ATOM 4009 O O . THR A 1 558 ? 15.424 3.076 10.223 1.00 74.75 558 THR A O 1
ATOM 4012 N N . GLY A 1 559 ? 13.543 2.093 10.940 1.00 66.19 559 GLY A N 1
ATOM 4013 C CA . GLY A 1 559 ? 13.230 1.417 9.675 1.00 66.19 559 GLY A CA 1
ATOM 4014 C C . GLY A 1 559 ? 11.728 1.171 9.484 1.00 66.19 559 GLY A C 1
ATOM 4015 O O . GLY A 1 559 ? 11.010 0.959 10.459 1.00 66.19 559 GLY A O 1
ATOM 4016 N N . GLY A 1 560 ? 11.237 1.195 8.239 1.00 63.38 560 GLY A N 1
ATOM 4017 C CA . GLY A 1 560 ? 9.820 0.965 7.905 1.00 63.38 560 GLY A CA 1
ATOM 4018 C C . GLY A 1 560 ? 8.929 2.025 8.528 1.00 63.38 560 GLY A C 1
ATOM 4019 O O . GLY A 1 560 ? 8.267 1.799 9.544 1.00 63.38 560 GLY A O 1
ATOM 4020 N N . ASN A 1 561 ? 8.985 3.227 7.964 1.00 80.38 561 ASN A N 1
ATOM 4021 C CA . ASN A 1 561 ? 8.479 4.414 8.649 1.00 80.38 561 ASN A CA 1
ATOM 4022 C C . ASN A 1 561 ? 6.951 4.396 8.787 1.00 80.38 561 ASN A C 1
ATOM 4024 O O . ASN A 1 561 ? 6.427 4.881 9.783 1.00 80.38 561 ASN A O 1
ATOM 4028 N N . GLY A 1 562 ? 6.240 3.847 7.798 1.00 91.38 562 GLY A N 1
ATOM 4029 C CA . GLY A 1 562 ? 4.803 3.588 7.859 1.00 91.38 562 GLY A CA 1
ATOM 4030 C C . GLY A 1 562 ? 4.531 2.158 8.317 1.00 91.38 562 GLY A C 1
ATOM 4031 O O . GLY A 1 562 ? 4.012 1.961 9.413 1.00 91.38 562 GLY A O 1
ATOM 4032 N N . VAL A 1 563 ? 4.916 1.181 7.493 1.00 95.56 563 VAL A N 1
ATOM 4033 C CA . VAL A 1 563 ? 4.680 -0.257 7.694 1.00 95.56 563 VAL A CA 1
ATOM 4034 C C . VAL A 1 563 ? 6.000 -1.029 7.584 1.00 95.56 563 VAL A C 1
ATOM 4036 O O . VAL A 1 563 ? 6.800 -0.771 6.684 1.00 95.56 563 VAL A O 1
ATOM 4039 N N . TRP A 1 564 ? 6.227 -1.992 8.478 1.00 95.06 564 TRP A N 1
ATOM 4040 C CA . TRP A 1 564 ? 7.308 -2.980 8.381 1.00 95.06 564 TRP A CA 1
ATOM 4041 C C . TRP A 1 564 ? 6.711 -4.391 8.367 1.00 95.06 564 TRP A C 1
ATOM 4043 O O . TRP A 1 564 ? 6.062 -4.781 9.334 1.00 95.06 564 TRP A O 1
ATOM 4053 N N . VAL A 1 565 ? 6.943 -5.139 7.290 1.00 96.12 565 VAL A N 1
ATOM 4054 C CA . VAL A 1 565 ? 6.469 -6.516 7.072 1.00 96.12 565 VAL A CA 1
ATOM 4055 C C . VAL A 1 565 ? 7.655 -7.467 7.213 1.00 96.12 565 VAL A C 1
ATOM 4057 O O . VAL A 1 565 ? 8.711 -7.217 6.622 1.00 96.12 565 VAL A O 1
ATOM 4060 N N . THR A 1 566 ? 7.542 -8.519 8.024 1.00 93.06 566 THR A N 1
ATOM 4061 C CA . THR A 1 566 ? 8.672 -9.410 8.330 1.00 93.06 566 THR A CA 1
ATOM 4062 C C . THR A 1 566 ? 8.249 -10.829 8.709 1.00 93.06 566 THR A C 1
ATOM 4064 O O . THR A 1 566 ? 7.108 -11.052 9.084 1.00 93.06 566 THR A O 1
ATOM 4067 N N . SER A 1 567 ? 9.217 -11.755 8.700 1.00 86.75 567 SER A N 1
ATOM 4068 C CA . SER A 1 567 ? 9.019 -13.214 8.783 1.00 86.75 567 SER A CA 1
ATOM 4069 C C . SER A 1 567 ? 8.485 -13.826 7.477 1.00 86.75 567 SER A C 1
ATOM 4071 O O . SER A 1 567 ? 8.189 -13.093 6.538 1.00 86.75 567 SER A O 1
ATOM 4073 N N . SER A 1 568 ? 8.434 -15.161 7.397 1.00 84.31 568 SER A N 1
ATOM 4074 C CA . SER A 1 568 ? 7.815 -15.891 6.277 1.00 84.31 568 SER A CA 1
ATOM 4075 C C . SER A 1 568 ? 6.292 -15.809 6.260 1.00 84.31 568 SER A C 1
ATOM 4077 O O . SER A 1 568 ? 5.682 -16.084 5.234 1.00 84.31 568 SER A O 1
ATOM 4079 N N . ASP A 1 569 ? 5.707 -15.454 7.402 1.00 86.62 569 ASP A N 1
ATOM 4080 C CA . ASP A 1 569 ? 4.266 -15.474 7.646 1.00 86.62 569 ASP A CA 1
ATOM 4081 C C . ASP A 1 569 ? 3.702 -14.033 7.657 1.00 86.62 569 ASP A C 1
ATOM 4083 O O . ASP A 1 569 ? 2.497 -13.813 7.761 1.00 86.62 569 ASP A O 1
ATOM 4087 N N . GLY A 1 570 ? 4.592 -13.040 7.504 1.00 93.56 570 GLY A N 1
ATOM 4088 C CA . GLY A 1 570 ? 4.258 -11.626 7.441 1.00 93.56 570 GLY A CA 1
ATOM 4089 C C . GLY A 1 570 ? 3.698 -11.245 6.080 1.00 93.56 570 GLY A C 1
ATOM 4090 O O . GLY A 1 570 ? 4.456 -11.043 5.126 1.00 93.56 570 GLY A O 1
ATOM 4091 N N . GLU A 1 571 ? 2.380 -11.074 6.024 1.00 96.94 571 GLU A N 1
ATOM 4092 C CA . GLU A 1 571 ? 1.656 -10.591 4.850 1.00 96.94 571 GLU A CA 1
ATOM 4093 C C . GLU A 1 571 ? 1.128 -9.172 5.091 1.00 96.94 571 GLU A C 1
ATOM 4095 O O . GLU A 1 571 ? 0.525 -8.868 6.124 1.00 96.94 571 GLU A O 1
ATOM 4100 N N . PHE A 1 572 ? 1.299 -8.294 4.103 1.00 98.56 572 PHE A N 1
ATOM 4101 C CA . PHE A 1 572 ? 0.555 -7.042 4.016 1.00 98.56 572 PHE A CA 1
ATOM 4102 C C . PHE A 1 572 ? -0.237 -6.980 2.706 1.00 98.56 572 PHE A C 1
ATOM 4104 O O . PHE A 1 572 ? 0.347 -6.974 1.626 1.00 98.56 572 PHE A O 1
ATOM 4111 N N . THR A 1 573 ? -1.560 -6.840 2.782 1.00 98.75 573 THR A N 1
ATOM 4112 C CA . THR A 1 573 ? -2.424 -6.601 1.618 1.00 98.75 573 THR A CA 1
ATOM 4113 C C . THR A 1 573 ? -3.097 -5.226 1.719 1.00 98.75 573 THR A C 1
ATOM 4115 O O . THR A 1 573 ? -3.868 -4.944 2.635 1.00 98.75 573 THR A O 1
ATOM 4118 N N . MET A 1 574 ? -2.823 -4.341 0.755 1.00 98.69 574 MET A N 1
ATOM 4119 C CA . MET A 1 574 ? -3.358 -2.977 0.681 1.00 98.69 574 MET A CA 1
ATOM 4120 C C . MET A 1 574 ? -4.365 -2.850 -0.471 1.00 98.69 574 MET A C 1
ATOM 4122 O O . MET A 1 574 ? -3.992 -2.638 -1.631 1.00 98.69 574 MET A O 1
ATOM 4126 N N . ASN A 1 575 ? -5.652 -2.945 -0.134 1.00 98.44 575 ASN A N 1
ATOM 4127 C CA . ASN A 1 575 ? -6.797 -2.806 -1.043 1.00 98.44 575 ASN A CA 1
ATOM 4128 C C . ASN A 1 575 ? -7.284 -1.357 -1.211 1.00 98.44 575 ASN A C 1
ATOM 4130 O O . ASN A 1 575 ? -8.040 -1.070 -2.138 1.00 98.44 575 ASN A O 1
ATOM 4134 N N . GLY A 1 576 ? -6.860 -0.444 -0.337 1.00 96.88 576 GLY A N 1
ATOM 4135 C CA . GLY A 1 576 ? -7.142 0.981 -0.464 1.00 96.88 576 GLY A CA 1
ATOM 4136 C C . GLY A 1 576 ? -6.454 1.820 0.610 1.00 96.88 576 GLY A C 1
ATOM 4137 O O . GLY A 1 576 ? -5.630 1.334 1.382 1.00 96.88 576 GLY A O 1
ATOM 4138 N N . GLY A 1 577 ? -6.806 3.105 0.670 1.00 98.25 577 GLY A N 1
ATOM 4139 C CA . GLY A 1 577 ? -6.254 4.047 1.646 1.00 98.25 577 GLY A CA 1
ATOM 4140 C C . GLY A 1 577 ? -4.909 4.655 1.233 1.00 98.25 577 GLY A C 1
ATOM 4141 O O . GLY A 1 577 ? -4.515 4.624 0.063 1.00 98.25 577 GLY A O 1
ATOM 4142 N N . THR A 1 578 ? -4.223 5.298 2.181 1.00 98.31 578 THR A N 1
ATOM 4143 C CA . THR A 1 578 ? -3.000 6.081 1.917 1.00 98.31 578 THR A CA 1
ATOM 4144 C C . THR A 1 578 ? -1.910 5.866 2.970 1.00 98.31 578 THR A C 1
ATOM 4146 O O . THR A 1 578 ? -2.167 5.988 4.165 1.00 98.31 578 THR A O 1
ATOM 4149 N N . ILE A 1 579 ? -0.668 5.638 2.531 1.00 97.31 579 ILE A N 1
ATOM 4150 C CA . ILE A 1 579 ? 0.536 5.636 3.379 1.00 97.31 579 ILE A CA 1
ATOM 4151 C C . ILE A 1 579 ? 1.396 6.847 3.004 1.00 97.31 579 ILE A C 1
ATOM 4153 O O . ILE A 1 579 ? 1.995 6.863 1.924 1.00 97.31 579 ILE A O 1
ATOM 4157 N N . SER A 1 580 ? 1.458 7.877 3.854 1.00 95.56 580 SER A N 1
ATOM 4158 C CA . SER A 1 580 ? 2.070 9.153 3.453 1.00 95.56 580 SER A CA 1
ATOM 4159 C C . SER A 1 580 ? 2.811 9.957 4.517 1.00 95.56 580 SER A C 1
ATOM 4161 O O . SER A 1 580 ? 2.500 9.922 5.701 1.00 95.56 580 SER A O 1
ATOM 4163 N N . ALA A 1 581 ? 3.805 10.739 4.087 1.00 91.75 581 ALA A N 1
ATOM 4164 C CA . ALA A 1 581 ? 4.601 11.614 4.958 1.00 91.75 581 ALA A CA 1
ATOM 4165 C C . ALA A 1 581 ? 5.288 10.910 6.153 1.00 91.75 581 ALA A C 1
ATOM 4167 O O . ALA A 1 581 ? 5.664 11.565 7.125 1.00 91.75 581 ALA A O 1
ATOM 4168 N N . ASN A 1 582 ? 5.476 9.589 6.105 1.00 89.62 582 ASN A N 1
ATOM 4169 C CA . ASN A 1 582 ? 6.234 8.854 7.117 1.00 89.62 582 ASN A CA 1
ATOM 4170 C C . ASN A 1 582 ? 7.743 9.095 6.910 1.00 89.62 582 ASN A C 1
ATOM 4172 O O . ASN A 1 582 ? 8.209 9.247 5.774 1.00 89.62 582 ASN A O 1
ATOM 4176 N N . SER A 1 583 ? 8.513 9.163 8.002 1.00 81.25 583 SER A N 1
ATOM 4177 C CA . SER A 1 583 ? 9.901 9.660 7.984 1.00 81.25 583 SER A CA 1
ATOM 4178 C C . SER A 1 583 ? 10.877 8.832 8.831 1.00 81.25 583 SER A C 1
ATOM 4180 O O . SER A 1 583 ? 10.609 8.532 9.995 1.00 81.25 583 SER A O 1
ATOM 4182 N N . GLY A 1 584 ? 12.026 8.483 8.247 1.00 74.12 584 GLY A N 1
ATOM 4183 C CA . GLY A 1 584 ? 13.042 7.613 8.851 1.00 74.12 584 GLY A CA 1
ATOM 4184 C C . GLY A 1 584 ? 13.884 6.878 7.796 1.00 74.12 584 GLY A C 1
ATOM 4185 O O . GLY A 1 584 ? 13.726 7.101 6.593 1.00 74.12 584 GLY A O 1
ATOM 4186 N N . GLN A 1 585 ? 14.826 6.033 8.223 1.00 72.31 585 GLN A N 1
ATOM 4187 C CA . GLN A 1 585 ? 15.947 5.596 7.368 1.00 72.31 585 GLN A CA 1
ATOM 4188 C C . GLN A 1 585 ? 15.614 4.480 6.357 1.00 72.31 585 GLN A C 1
ATOM 4190 O O . GLN A 1 585 ? 16.467 4.140 5.541 1.00 72.31 585 GLN A O 1
ATOM 4195 N N . SER A 1 586 ? 14.412 3.896 6.370 1.00 76.06 586 SER A N 1
ATOM 4196 C CA . SER A 1 586 ? 13.998 2.862 5.398 1.00 76.06 586 SER A CA 1
ATOM 4197 C C . SER A 1 586 ? 12.538 3.046 4.978 1.00 76.06 586 SER A C 1
ATOM 4199 O O . SER A 1 586 ? 11.774 3.598 5.764 1.00 76.06 586 SER A O 1
ATOM 4201 N N . GLY A 1 587 ? 12.182 2.605 3.763 1.00 79.81 587 GLY A N 1
ATOM 4202 C CA . GLY A 1 587 ? 10.999 3.060 3.012 1.00 79.81 587 GLY A CA 1
ATOM 4203 C C . GLY A 1 587 ? 9.659 3.066 3.755 1.00 79.81 587 GLY A C 1
ATOM 4204 O O . GLY A 1 587 ? 9.489 2.434 4.800 1.00 79.81 587 GLY A O 1
ATOM 4205 N N . ALA A 1 588 ? 8.682 3.800 3.210 1.00 91.44 588 ALA A N 1
ATOM 4206 C CA . ALA A 1 588 ? 7.357 3.943 3.824 1.00 91.44 588 ALA A CA 1
ATOM 4207 C C . ALA A 1 588 ? 6.703 2.591 4.132 1.00 91.44 588 ALA A C 1
ATOM 4209 O O . ALA A 1 588 ? 6.161 2.414 5.223 1.00 91.44 588 ALA A O 1
ATOM 4210 N N . VAL A 1 589 ? 6.822 1.649 3.195 1.00 95.44 589 VAL A N 1
ATOM 4211 C CA . VAL A 1 589 ? 6.631 0.214 3.416 1.00 95.44 589 VAL A CA 1
ATOM 4212 C C . VAL A 1 589 ? 7.993 -0.466 3.297 1.00 95.44 589 VAL A C 1
ATOM 4214 O O . VAL A 1 589 ? 8.682 -0.299 2.289 1.00 95.44 589 VAL A O 1
ATOM 4217 N N . TYR A 1 590 ? 8.382 -1.233 4.312 1.00 95.00 590 TYR A N 1
ATOM 4218 C CA . TYR A 1 590 ? 9.556 -2.102 4.275 1.00 95.00 590 TYR A CA 1
ATOM 4219 C C . TYR A 1 590 ? 9.109 -3.561 4.248 1.00 95.00 590 TYR A C 1
ATOM 4221 O O . TYR A 1 590 ? 8.387 -3.989 5.146 1.00 95.00 590 TYR A O 1
ATOM 4229 N N . VAL A 1 591 ? 9.555 -4.316 3.249 1.00 95.94 591 VAL A N 1
ATOM 4230 C CA . VAL A 1 591 ? 9.252 -5.742 3.079 1.00 95.94 591 VAL A CA 1
ATOM 4231 C C . VAL A 1 591 ? 10.534 -6.522 3.333 1.00 95.94 591 VAL A C 1
ATOM 4233 O O . VAL A 1 591 ? 11.509 -6.377 2.593 1.00 95.94 591 VAL A O 1
ATOM 4236 N N . ASN A 1 592 ? 10.573 -7.292 4.418 1.00 93.75 592 ASN A N 1
ATOM 4237 C CA . ASN A 1 592 ? 11.760 -8.053 4.787 1.00 93.75 592 ASN A CA 1
ATOM 4238 C C . ASN A 1 592 ? 11.895 -9.353 3.967 1.00 93.75 592 ASN A C 1
ATOM 4240 O O . ASN A 1 592 ? 10.989 -9.760 3.247 1.00 93.75 592 ASN A O 1
ATOM 4244 N N . THR A 1 593 ? 13.034 -10.031 4.094 1.00 93.38 593 THR A N 1
ATOM 4245 C CA . THR A 1 593 ? 13.291 -11.310 3.425 1.00 93.38 593 THR A CA 1
ATOM 4246 C C . THR A 1 593 ? 12.283 -12.371 3.868 1.00 93.38 593 THR A C 1
ATOM 4248 O O . THR A 1 593 ? 12.142 -12.609 5.067 1.00 93.38 593 THR A O 1
ATOM 4251 N N . GLY A 1 594 ? 11.609 -13.003 2.903 1.00 92.56 594 GLY A N 1
ATOM 4252 C CA . GLY A 1 594 ? 10.541 -13.980 3.134 1.00 92.56 594 GLY A CA 1
ATOM 4253 C C . GLY A 1 594 ? 9.138 -13.393 3.322 1.00 92.56 594 GLY A C 1
ATOM 4254 O O . GLY A 1 594 ? 8.190 -14.160 3.249 1.00 92.56 594 GLY A O 1
ATOM 4255 N N . ALA A 1 595 ? 9.002 -12.077 3.516 1.00 96.44 595 ALA A N 1
ATOM 4256 C CA . ALA A 1 595 ? 7.711 -11.417 3.705 1.00 96.44 595 ALA A CA 1
ATOM 4257 C C . ALA A 1 595 ? 7.081 -10.983 2.372 1.00 96.44 595 ALA A C 1
ATOM 4259 O O . ALA A 1 595 ? 7.795 -10.723 1.393 1.00 96.44 595 ALA A O 1
ATOM 4260 N N . GLU A 1 596 ? 5.757 -10.826 2.357 1.00 97.75 596 GLU A N 1
ATOM 4261 C CA . GLU A 1 596 ? 4.995 -10.458 1.159 1.00 97.75 596 GLU A CA 1
ATOM 4262 C C . GLU A 1 596 ? 4.192 -9.163 1.341 1.00 97.75 596 GLU A C 1
ATOM 4264 O O . GLU A 1 596 ? 3.574 -8.908 2.375 1.00 97.75 596 GLU A O 1
ATOM 4269 N N . PHE A 1 597 ? 4.185 -8.329 0.301 1.00 98.50 597 PHE A N 1
ATOM 4270 C CA . PHE A 1 597 ? 3.338 -7.143 0.200 1.00 98.50 597 PHE A CA 1
ATOM 4271 C C . PHE A 1 597 ? 2.554 -7.173 -1.115 1.00 98.50 597 PHE A C 1
ATOM 4273 O O . PHE A 1 597 ? 3.149 -7.237 -2.189 1.00 98.50 597 PHE A O 1
ATOM 4280 N N . THR A 1 598 ? 1.229 -7.052 -1.049 1.00 98.81 598 THR A N 1
ATOM 4281 C CA . THR A 1 598 ? 0.353 -6.891 -2.217 1.00 98.81 598 THR A CA 1
ATOM 4282 C C . THR A 1 598 ? -0.332 -5.525 -2.193 1.00 98.81 598 THR A C 1
ATOM 4284 O O . THR A 1 598 ? -1.047 -5.185 -1.252 1.00 98.81 598 THR A O 1
ATOM 4287 N N . MET A 1 599 ? -0.166 -4.734 -3.255 1.00 98.69 599 MET A N 1
ATOM 4288 C CA . MET A 1 599 ? -0.827 -3.439 -3.447 1.00 98.69 599 MET A CA 1
ATOM 4289 C C . MET A 1 599 ? -1.817 -3.511 -4.609 1.00 98.69 599 MET A C 1
ATOM 4291 O O . MET A 1 599 ? -1.440 -3.752 -5.757 1.00 98.69 599 MET A O 1
ATOM 4295 N N . ASN A 1 600 ? -3.092 -3.270 -4.313 1.00 98.62 600 ASN A N 1
ATOM 4296 C CA . ASN A 1 600 ? -4.189 -3.334 -5.274 1.00 98.62 600 ASN A CA 1
ATOM 4297 C C . ASN A 1 600 ? -4.680 -1.930 -5.693 1.00 98.62 600 ASN A C 1
ATOM 4299 O O . ASN A 1 600 ? -4.225 -0.890 -5.208 1.00 98.62 600 ASN A O 1
ATOM 4303 N N . SER A 1 601 ? -5.604 -1.889 -6.655 1.00 96.94 601 SER A N 1
ATOM 4304 C CA . SER A 1 601 ? -6.183 -0.638 -7.164 1.00 96.94 601 SER A CA 1
ATOM 4305 C C . SER A 1 601 ? -6.959 0.136 -6.093 1.00 96.94 601 SER A C 1
ATOM 4307 O O . SER A 1 601 ? -7.801 -0.430 -5.411 1.00 96.94 601 SER A O 1
ATOM 4309 N N . GLY A 1 602 ? -6.723 1.451 -6.007 1.00 95.38 602 GLY A N 1
ATOM 4310 C CA . GLY A 1 602 ? -7.298 2.340 -4.983 1.00 95.38 602 GLY A CA 1
ATOM 4311 C C . GLY A 1 602 ? -6.305 2.749 -3.888 1.00 95.38 602 GLY A C 1
ATOM 4312 O O . GLY A 1 602 ? -6.527 3.742 -3.199 1.00 95.38 602 GLY A O 1
ATOM 4313 N N . SER A 1 603 ? -5.185 2.037 -3.776 1.00 98.56 603 SER A N 1
ATOM 4314 C CA . SER A 1 603 ? -4.122 2.279 -2.796 1.00 98.56 603 SER A CA 1
ATOM 4315 C C . SER A 1 603 ? -3.148 3.378 -3.231 1.00 98.56 603 SER A C 1
ATOM 4317 O O . SER A 1 603 ? -2.813 3.488 -4.415 1.00 98.56 603 SER A O 1
ATOM 4319 N N . THR A 1 604 ? -2.655 4.178 -2.278 1.00 98.50 604 THR A N 1
ATOM 4320 C CA . THR A 1 604 ? -1.662 5.244 -2.525 1.00 98.50 604 THR A CA 1
ATOM 4321 C C . THR A 1 604 ? -0.507 5.213 -1.517 1.00 98.50 604 THR A C 1
ATOM 4323 O O . THR A 1 604 ? -0.741 5.208 -0.312 1.00 98.50 604 THR A O 1
ATOM 4326 N N . ILE A 1 605 ? 0.742 5.274 -1.989 1.00 98.00 605 ILE A N 1
ATOM 4327 C CA . ILE A 1 605 ? 1.941 5.477 -1.153 1.00 98.00 605 ILE A CA 1
ATOM 4328 C C . ILE A 1 605 ? 2.617 6.773 -1.601 1.00 98.00 605 ILE A C 1
ATOM 4330 O O . ILE A 1 605 ? 3.141 6.832 -2.716 1.00 98.00 605 ILE A O 1
ATOM 4334 N N . SER A 1 606 ? 2.601 7.825 -0.777 1.00 96.38 606 SER A N 1
ATOM 4335 C CA . SER A 1 606 ? 3.003 9.157 -1.252 1.00 96.38 606 SER A CA 1
ATOM 4336 C C . SER A 1 606 ? 3.709 10.082 -0.266 1.00 96.38 606 SER A C 1
ATOM 4338 O O . SER A 1 606 ? 3.483 10.055 0.939 1.00 96.38 606 SER A O 1
ATOM 4340 N N . SER A 1 607 ? 4.557 10.970 -0.788 1.00 93.62 607 SER A N 1
ATOM 4341 C CA . SER A 1 607 ? 5.220 12.030 -0.007 1.00 93.62 607 SER A CA 1
ATOM 4342 C C . SER A 1 607 ? 6.055 11.537 1.188 1.00 93.62 607 SER A C 1
ATOM 4344 O O . SER A 1 607 ? 6.295 12.297 2.127 1.00 93.62 607 SER A O 1
ATOM 4346 N N . ASN A 1 608 ? 6.484 10.272 1.200 1.00 90.94 608 ASN A N 1
ATOM 4347 C CA . ASN A 1 608 ? 7.347 9.728 2.251 1.00 90.94 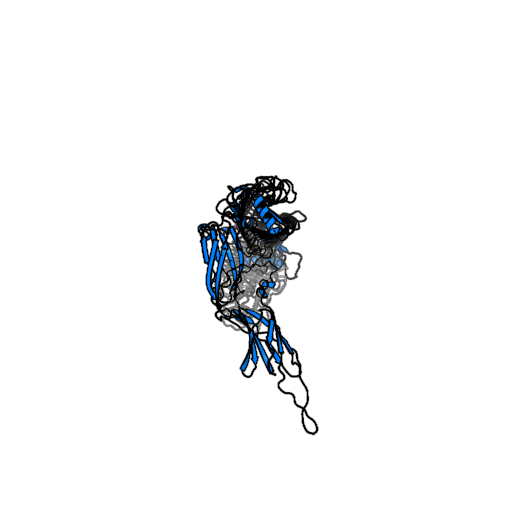608 ASN A CA 1
ATOM 4348 C C . ASN A 1 608 ? 8.810 10.139 2.008 1.00 90.94 608 ASN A C 1
ATOM 4350 O O . ASN A 1 608 ? 9.228 10.324 0.863 1.00 90.94 608 ASN A O 1
ATOM 4354 N N . LEU A 1 609 ? 9.582 10.320 3.083 1.00 84.88 609 LEU A N 1
ATOM 4355 C CA . LEU A 1 609 ? 10.903 10.962 3.036 1.00 84.88 609 LEU A CA 1
ATOM 4356 C C . LEU A 1 609 ? 12.049 10.021 3.431 1.00 84.88 609 LEU A C 1
ATOM 4358 O O . LEU A 1 609 ? 11.848 9.014 4.106 1.00 84.88 609 LEU A O 1
ATOM 4362 N N . TYR A 1 610 ? 13.267 10.423 3.054 1.00 78.94 610 TYR A N 1
ATOM 4363 C CA . TYR A 1 610 ? 14.564 9.774 3.300 1.00 78.94 610 TYR A CA 1
ATOM 4364 C C . TYR A 1 610 ? 14.799 8.416 2.629 1.00 78.94 610 TYR A C 1
ATOM 4366 O O . TYR A 1 610 ? 15.946 8.070 2.368 1.00 78.94 610 TYR A O 1
ATOM 4374 N N . SER A 1 611 ? 13.770 7.645 2.300 1.00 72.06 611 SER A N 1
ATOM 4375 C CA . SER A 1 611 ? 13.966 6.239 1.912 1.00 72.06 611 SER A CA 1
ATOM 4376 C C . SER A 1 611 ? 12.942 5.692 0.912 1.00 72.06 611 SER A C 1
ATOM 4378 O O . SER A 1 611 ? 12.831 4.481 0.736 1.00 72.06 611 SER A O 1
ATOM 4380 N N . GLY A 1 612 ? 12.230 6.589 0.227 1.00 86.06 612 GLY A N 1
ATOM 4381 C CA . GLY A 1 612 ? 11.318 6.243 -0.861 1.00 86.06 612 GLY A CA 1
ATOM 4382 C C . GLY A 1 612 ? 9.982 5.639 -0.412 1.00 86.06 612 GLY A C 1
ATOM 4383 O O . GLY A 1 612 ? 9.611 5.683 0.766 1.00 86.06 612 GLY A O 1
ATOM 4384 N N . GLY A 1 613 ? 9.220 5.131 -1.382 1.00 94.38 613 GLY A N 1
ATOM 4385 C CA . GLY A 1 613 ? 7.890 4.557 -1.160 1.00 94.38 613 GLY A CA 1
ATOM 4386 C C . GLY A 1 613 ? 7.946 3.141 -0.586 1.00 94.38 613 GLY A C 1
ATOM 4387 O O . GLY A 1 613 ? 7.495 2.910 0.534 1.00 94.38 613 GLY A O 1
ATOM 4388 N N . VAL A 1 614 ? 8.514 2.196 -1.336 1.00 96.25 614 VAL A N 1
ATOM 4389 C CA . VAL A 1 614 ? 8.602 0.776 -0.954 1.00 96.25 614 VAL A CA 1
ATOM 4390 C C . VAL A 1 614 ? 10.057 0.320 -0.979 1.00 96.25 614 VAL A C 1
ATOM 4392 O O . VAL A 1 614 ? 10.750 0.509 -1.975 1.00 96.25 614 VAL A O 1
ATOM 4395 N N . TYR A 1 615 ? 10.520 -0.313 0.095 1.00 94.94 615 TYR A N 1
ATOM 4396 C CA . TYR A 1 615 ? 11.838 -0.937 0.167 1.00 94.94 615 TYR A CA 1
ATOM 4397 C C . TYR A 1 615 ? 11.680 -2.444 0.363 1.00 94.94 615 TYR A C 1
ATOM 4399 O O . TYR A 1 615 ? 11.139 -2.879 1.378 1.00 94.94 615 TYR A O 1
ATOM 4407 N N . ILE A 1 616 ? 12.178 -3.237 -0.580 1.00 95.50 616 ILE A N 1
ATOM 4408 C CA . ILE A 1 616 ? 12.131 -4.700 -0.542 1.00 95.50 616 ILE A CA 1
ATOM 4409 C C . ILE A 1 616 ? 13.542 -5.208 -0.250 1.00 95.50 616 ILE A C 1
ATOM 4411 O O . ILE A 1 616 ? 14.461 -5.020 -1.054 1.00 95.50 616 ILE A O 1
ATOM 4415 N N . SER A 1 617 ? 13.733 -5.818 0.917 1.00 93.50 617 SER A N 1
ATOM 4416 C CA . SER A 1 617 ? 15.026 -6.351 1.338 1.00 93.50 617 SER A CA 1
ATOM 4417 C C . SER A 1 617 ? 15.315 -7.700 0.681 1.00 93.50 617 SER A C 1
ATOM 4419 O O . SER A 1 617 ? 14.408 -8.440 0.295 1.00 93.50 617 SER A O 1
ATOM 4421 N N . GLY A 1 618 ? 16.596 -8.045 0.579 1.00 90.00 618 GLY A N 1
ATOM 4422 C CA . GLY A 1 618 ? 16.988 -9.375 0.147 1.00 90.00 618 GLY A CA 1
ATOM 4423 C C . GLY A 1 618 ? 18.475 -9.671 0.289 1.00 90.00 618 GLY A C 1
ATOM 4424 O O . GLY A 1 618 ? 19.296 -8.814 0.623 1.00 90.00 618 GLY A O 1
ATOM 4425 N N . SER A 1 619 ? 18.790 -10.934 0.041 1.00 87.12 619 SER A N 1
ATOM 4426 C CA . SER A 1 619 ? 20.102 -11.567 0.077 1.00 87.12 619 SER A CA 1
ATOM 4427 C C . SER A 1 619 ? 20.366 -12.296 -1.244 1.00 87.12 619 SER A C 1
ATOM 4429 O O . SER A 1 619 ? 19.461 -12.508 -2.045 1.00 87.12 619 SER A O 1
ATOM 4431 N N . SER A 1 620 ? 21.585 -12.790 -1.462 1.00 81.56 620 SER A N 1
ATOM 4432 C CA . SER A 1 620 ? 21.932 -13.543 -2.679 1.00 81.56 620 SER A CA 1
ATOM 4433 C C . SER A 1 620 ? 21.168 -14.865 -2.887 1.00 81.56 620 SER A C 1
ATOM 4435 O O . SER A 1 620 ? 21.406 -15.531 -3.892 1.00 81.56 620 SER A O 1
ATOM 4437 N N . THR A 1 621 ? 20.303 -15.285 -1.955 1.00 82.19 621 THR A N 1
ATOM 4438 C CA . THR A 1 621 ? 19.552 -16.555 -2.027 1.00 82.19 621 THR A CA 1
ATOM 4439 C C . THR A 1 621 ? 18.056 -16.445 -1.711 1.00 82.19 621 THR A C 1
ATOM 4441 O O . THR A 1 621 ? 17.345 -17.430 -1.881 1.00 82.19 621 THR A O 1
ATOM 4444 N N . SER A 1 622 ? 17.575 -15.303 -1.214 1.00 88.50 622 SER A N 1
ATOM 4445 C CA . SER A 1 622 ? 16.174 -15.072 -0.823 1.00 88.50 622 SER A CA 1
ATOM 4446 C C . SER A 1 622 ? 15.952 -13.582 -0.541 1.00 88.50 622 SER A C 1
ATOM 4448 O O . SER A 1 622 ? 16.869 -12.926 -0.042 1.00 88.50 622 SER A O 1
ATOM 4450 N N . GLY A 1 623 ? 14.759 -13.059 -0.811 1.00 93.06 623 GLY A N 1
ATOM 4451 C CA . GLY A 1 623 ? 14.343 -11.700 -0.463 1.00 93.06 623 GLY A CA 1
ATOM 4452 C C . GLY A 1 623 ? 12.845 -11.622 -0.183 1.00 93.06 623 GLY A C 1
ATOM 4453 O O . GLY A 1 623 ? 12.185 -12.654 -0.076 1.00 93.06 623 GLY A O 1
ATOM 4454 N N . GLY A 1 624 ? 12.331 -10.411 0.014 1.00 96.75 624 GLY A N 1
ATOM 4455 C CA . GLY A 1 624 ? 10.892 -10.156 0.101 1.00 96.75 624 GLY A CA 1
ATOM 4456 C C . GLY A 1 624 ? 10.240 -10.092 -1.281 1.00 96.75 624 GLY A C 1
ATOM 4457 O O . GLY A 1 624 ? 10.931 -9.913 -2.293 1.00 96.75 624 GLY A O 1
ATOM 4458 N N . THR A 1 625 ? 8.912 -10.182 -1.310 1.00 98.06 625 THR A N 1
ATOM 4459 C CA . THR A 1 625 ? 8.100 -10.079 -2.531 1.00 98.06 625 THR A CA 1
ATOM 4460 C C . THR A 1 625 ? 7.169 -8.873 -2.450 1.00 98.06 625 THR A C 1
ATOM 4462 O O . THR A 1 625 ? 6.443 -8.703 -1.473 1.00 98.06 625 THR A O 1
ATOM 4465 N N . PHE A 1 626 ? 7.155 -8.042 -3.491 1.00 98.56 626 PHE A N 1
ATOM 4466 C CA . PHE A 1 626 ? 6.141 -7.006 -3.694 1.00 98.56 626 PHE A CA 1
ATOM 4467 C C . PHE A 1 626 ? 5.352 -7.289 -4.975 1.00 98.56 626 PHE A C 1
ATOM 4469 O O . PHE A 1 626 ? 5.938 -7.376 -6.054 1.00 98.56 626 PHE A O 1
ATOM 4476 N N . THR A 1 627 ? 4.028 -7.364 -4.883 1.00 98.81 627 THR A N 1
ATOM 4477 C CA . THR A 1 627 ? 3.123 -7.467 -6.034 1.00 98.81 627 THR A CA 1
ATOM 4478 C C . THR A 1 627 ? 2.265 -6.207 -6.140 1.00 98.81 627 THR A C 1
ATOM 4480 O O . THR A 1 627 ? 1.530 -5.859 -5.219 1.00 98.81 627 THR A O 1
ATOM 4483 N N . MET A 1 628 ? 2.326 -5.512 -7.278 1.00 98.75 628 MET A N 1
ATOM 4484 C CA . MET A 1 628 ? 1.545 -4.301 -7.551 1.00 98.75 628 MET A CA 1
ATOM 4485 C C . MET A 1 628 ? 0.519 -4.567 -8.660 1.00 98.75 628 MET A C 1
ATOM 4487 O O . MET A 1 628 ? 0.827 -4.521 -9.851 1.00 98.75 628 MET A O 1
ATOM 4491 N N . ASN A 1 629 ? -0.725 -4.823 -8.259 1.00 98.69 629 ASN A N 1
ATOM 4492 C CA . ASN A 1 629 ? -1.883 -5.021 -9.142 1.00 98.69 629 ASN A CA 1
ATOM 4493 C C . ASN A 1 629 ? -2.599 -3.705 -9.500 1.00 98.69 629 ASN A C 1
ATOM 4495 O O . ASN A 1 629 ? -3.648 -3.719 -10.145 1.00 98.69 629 ASN A O 1
ATOM 4499 N N . GLY A 1 630 ? -2.097 -2.566 -9.022 1.00 97.81 630 GLY A N 1
ATOM 4500 C CA . GLY A 1 630 ? -2.693 -1.255 -9.241 1.00 97.81 630 GLY A CA 1
ATOM 4501 C C . GLY A 1 630 ? -2.236 -0.224 -8.212 1.00 97.81 630 GLY A C 1
ATOM 4502 O O . GLY A 1 630 ? -1.264 -0.422 -7.489 1.00 97.81 630 GLY A O 1
ATOM 4503 N N . GLY A 1 631 ? -2.967 0.889 -8.143 1.00 98.44 631 GLY A N 1
ATOM 4504 C CA . GLY A 1 631 ? -2.681 1.973 -7.200 1.00 98.44 631 GLY A CA 1
ATOM 4505 C C . GLY A 1 631 ? -1.592 2.935 -7.687 1.00 98.44 631 GLY A C 1
ATOM 4506 O O . GLY A 1 631 ? -1.211 2.929 -8.861 1.00 98.44 631 GLY A O 1
ATOM 4507 N N . THR A 1 632 ? -1.142 3.826 -6.800 1.00 98.50 632 THR A N 1
ATOM 4508 C CA . THR A 1 632 ? -0.157 4.877 -7.117 1.00 98.50 632 THR A CA 1
ATOM 4509 C C . THR A 1 632 ? 0.946 4.977 -6.063 1.00 98.50 632 THR A C 1
ATOM 4511 O O . THR A 1 632 ? 0.663 5.113 -4.875 1.00 98.50 632 THR A O 1
ATOM 4514 N N . ILE A 1 633 ? 2.206 4.988 -6.501 1.00 98.50 633 ILE A N 1
ATOM 4515 C CA . ILE A 1 633 ? 3.376 5.321 -5.677 1.00 98.50 633 ILE A CA 1
ATOM 4516 C C . ILE A 1 633 ? 3.913 6.667 -6.174 1.00 98.50 633 ILE A C 1
ATOM 4518 O O . ILE A 1 633 ? 4.462 6.727 -7.280 1.00 98.50 633 ILE A O 1
ATOM 4522 N N . SER A 1 634 ? 3.734 7.755 -5.412 1.00 97.38 634 SER A N 1
ATOM 4523 C CA . SER A 1 634 ? 4.091 9.090 -5.918 1.00 97.38 634 SER A CA 1
ATOM 4524 C C . SER A 1 634 ? 4.616 10.139 -4.944 1.00 97.38 634 SER A C 1
ATOM 4526 O O . SER A 1 634 ? 4.169 10.261 -3.810 1.00 97.38 634 SER A O 1
ATOM 4528 N N . GLY A 1 635 ? 5.546 10.968 -5.418 1.00 95.81 635 GLY A N 1
ATOM 4529 C CA . GLY A 1 635 ? 6.110 12.080 -4.645 1.00 95.81 635 GLY A CA 1
ATOM 4530 C C . GLY A 1 635 ? 7.009 11.640 -3.485 1.00 95.81 635 GLY A C 1
ATOM 4531 O O . GLY A 1 635 ? 7.365 12.456 -2.636 1.00 95.81 635 GLY A O 1
ATOM 4532 N N . ASN A 1 636 ? 7.369 10.356 -3.409 1.00 95.81 636 ASN A N 1
ATOM 4533 C CA . ASN A 1 636 ? 8.268 9.845 -2.380 1.00 95.81 636 ASN A CA 1
ATOM 4534 C C . ASN A 1 636 ? 9.713 10.249 -2.696 1.00 95.81 636 ASN A C 1
ATOM 4536 O O . ASN A 1 636 ? 10.104 10.366 -3.858 1.00 95.81 636 ASN A O 1
ATOM 4540 N N . THR A 1 637 ? 10.512 10.484 -1.659 1.00 93.12 637 THR A N 1
ATOM 4541 C CA . THR A 1 637 ? 11.902 10.932 -1.788 1.00 93.12 637 THR A CA 1
ATOM 4542 C C . THR A 1 637 ? 12.829 10.005 -1.010 1.00 93.12 637 THR A C 1
ATOM 4544 O O . THR A 1 637 ? 12.755 9.938 0.217 1.00 93.12 637 THR A O 1
ATOM 4547 N N . ALA A 1 638 ? 13.729 9.318 -1.708 1.00 91.56 638 ALA A N 1
ATOM 4548 C CA . ALA A 1 638 ? 14.853 8.600 -1.117 1.00 91.56 638 ALA A CA 1
ATOM 4549 C C . ALA A 1 638 ? 16.080 9.520 -1.040 1.00 91.56 638 ALA A C 1
ATOM 4551 O O . ALA A 1 638 ? 16.397 10.222 -2.002 1.00 91.56 638 ALA A O 1
ATOM 4552 N N . THR A 1 639 ? 16.809 9.511 0.080 1.00 89.12 639 THR A N 1
ATOM 4553 C CA . THR A 1 639 ? 18.169 10.075 0.112 1.00 89.12 639 THR A CA 1
ATOM 4554 C C . THR A 1 639 ? 19.187 9.150 -0.542 1.00 89.12 639 THR A C 1
ATOM 4556 O O . THR A 1 639 ? 20.245 9.621 -0.936 1.00 89.12 639 THR A O 1
ATOM 4559 N N . THR A 1 640 ? 18.856 7.869 -0.698 1.00 87.38 640 THR A N 1
ATOM 4560 C CA . THR A 1 640 ? 19.643 6.865 -1.418 1.00 87.38 640 THR A CA 1
ATOM 4561 C C . THR A 1 640 ? 19.033 6.617 -2.806 1.00 87.38 640 THR A C 1
ATOM 4563 O O . THR A 1 640 ? 18.795 7.579 -3.541 1.00 87.38 640 THR A O 1
ATOM 4566 N N . ASP A 1 641 ? 18.770 5.358 -3.150 1.00 91.44 641 ASP A N 1
ATOM 4567 C CA . ASP A 1 641 ? 18.322 4.874 -4.455 1.00 91.44 641 ASP A CA 1
ATOM 4568 C C . ASP A 1 641 ? 16.878 4.353 -4.368 1.00 91.44 641 ASP A C 1
ATOM 4570 O O . ASP A 1 641 ? 16.402 4.018 -3.281 1.00 91.44 641 ASP A O 1
ATOM 4574 N N . GLY A 1 642 ? 16.178 4.240 -5.498 1.00 92.88 642 GLY A N 1
ATOM 4575 C CA . GLY A 1 642 ? 14.818 3.686 -5.534 1.00 92.88 642 GLY A CA 1
ATOM 4576 C C . GLY A 1 642 ? 13.772 4.641 -4.959 1.00 92.88 642 GLY A C 1
ATOM 4577 O O . GLY A 1 642 ? 13.078 4.310 -4.000 1.00 92.88 642 GLY A O 1
ATOM 4578 N N . GLY A 1 643 ? 13.658 5.841 -5.536 1.00 94.00 643 GLY A N 1
ATOM 4579 C CA . GLY A 1 643 ? 12.802 6.913 -5.010 1.00 94.00 643 GLY A CA 1
ATOM 4580 C C . GLY A 1 643 ? 11.338 6.499 -4.824 1.00 94.00 643 GLY A C 1
ATOM 4581 O O . GLY A 1 643 ? 10.717 6.859 -3.824 1.00 94.00 643 GLY A O 1
ATOM 4582 N N . GLY A 1 644 ? 10.783 5.720 -5.757 1.00 96.69 644 GLY A N 1
ATOM 4583 C CA . GLY A 1 644 ? 9.483 5.062 -5.605 1.00 96.69 644 GLY A CA 1
ATOM 4584 C C . GLY A 1 644 ? 9.611 3.676 -4.971 1.00 96.69 644 GLY A C 1
ATOM 4585 O O . GLY A 1 644 ? 9.007 3.429 -3.927 1.00 96.69 644 GLY A O 1
ATOM 4586 N N . VAL A 1 645 ? 10.397 2.790 -5.590 1.00 97.44 645 VAL A N 1
ATOM 4587 C CA . VAL A 1 645 ? 10.621 1.402 -5.153 1.00 97.44 645 VAL A CA 1
ATOM 4588 C C . VAL A 1 645 ? 12.112 1.049 -5.191 1.00 97.44 645 VAL A C 1
ATOM 4590 O O . VAL A 1 645 ? 12.783 1.274 -6.199 1.00 97.44 645 VAL A O 1
ATOM 4593 N N . TYR A 1 646 ? 12.619 0.428 -4.128 1.00 95.44 646 TYR A N 1
ATOM 4594 C CA . TYR A 1 646 ? 13.935 -0.212 -4.081 1.00 95.44 646 TYR A CA 1
ATOM 4595 C C . TYR A 1 646 ? 13.774 -1.734 -3.994 1.00 95.44 646 TYR A C 1
ATOM 4597 O O . TYR A 1 646 ? 13.155 -2.235 -3.057 1.00 95.44 646 TYR A O 1
ATOM 4605 N N . VAL A 1 647 ? 14.355 -2.472 -4.942 1.00 96.50 647 VAL A N 1
ATOM 4606 C CA . VAL A 1 647 ? 14.347 -3.944 -4.991 1.00 96.50 647 VAL A CA 1
ATOM 4607 C C . VAL A 1 647 ? 15.759 -4.463 -4.707 1.00 96.50 647 VAL A C 1
ATOM 4609 O O . VAL A 1 647 ? 16.655 -4.330 -5.545 1.00 96.50 647 VAL A O 1
ATOM 4612 N N . GLY A 1 648 ? 15.977 -5.041 -3.524 1.00 94.81 648 GLY A N 1
ATOM 4613 C CA . GLY A 1 648 ? 17.261 -5.617 -3.116 1.00 94.81 648 GLY A CA 1
ATOM 4614 C C . GLY A 1 648 ? 17.655 -6.882 -3.891 1.00 94.81 648 GLY A C 1
ATOM 4615 O O . GLY A 1 648 ? 16.850 -7.485 -4.597 1.00 94.81 648 GLY A O 1
ATOM 4616 N N . ASN A 1 649 ? 18.911 -7.314 -3.749 1.00 93.62 649 ASN A N 1
ATOM 4617 C CA . ASN A 1 649 ? 19.389 -8.564 -4.354 1.00 93.62 649 ASN A CA 1
ATOM 4618 C C . ASN A 1 649 ? 18.547 -9.759 -3.870 1.00 93.62 649 ASN A C 1
ATOM 4620 O O . ASN A 1 649 ? 18.255 -9.847 -2.684 1.00 93.62 649 ASN A O 1
ATOM 4624 N N . GLY A 1 650 ? 18.129 -10.641 -4.780 1.00 93.50 650 GLY A N 1
ATOM 4625 C CA . GLY A 1 650 ? 17.251 -11.782 -4.484 1.00 93.50 650 GLY A CA 1
ATOM 4626 C C . GLY A 1 650 ? 15.802 -11.445 -4.103 1.00 93.50 650 GLY A C 1
ATOM 4627 O O . GLY A 1 650 ? 15.009 -12.370 -3.951 1.00 93.50 650 GLY A O 1
ATOM 4628 N N . ALA A 1 651 ? 15.438 -10.165 -3.980 1.00 96.81 651 ALA A N 1
ATOM 4629 C CA . ALA A 1 651 ? 14.055 -9.728 -3.804 1.00 96.81 651 ALA A CA 1
ATOM 4630 C C . ALA A 1 651 ? 13.281 -9.745 -5.132 1.00 96.81 651 ALA A C 1
ATOM 4632 O O . ALA A 1 651 ? 13.880 -9.716 -6.215 1.00 96.81 651 ALA A O 1
ATOM 4633 N N . ILE A 1 652 ? 11.951 -9.771 -5.044 1.00 97.62 652 ILE A N 1
ATOM 4634 C CA . ILE A 1 652 ? 11.043 -9.824 -6.194 1.00 97.62 652 ILE A CA 1
ATOM 4635 C C . ILE A 1 652 ? 10.101 -8.619 -6.160 1.00 97.62 652 ILE A C 1
ATOM 4637 O O . ILE A 1 652 ? 9.500 -8.311 -5.134 1.00 97.62 652 ILE A O 1
ATOM 4641 N N . PHE A 1 653 ? 9.953 -7.953 -7.302 1.00 98.50 653 PHE A N 1
ATOM 4642 C CA . PHE A 1 653 ? 8.905 -6.972 -7.552 1.00 98.50 653 PHE A CA 1
ATOM 4643 C C . PHE A 1 653 ? 8.156 -7.356 -8.832 1.00 98.50 653 PHE A C 1
ATOM 4645 O O . PHE A 1 653 ? 8.750 -7.359 -9.907 1.00 98.50 653 PHE A O 1
ATOM 4652 N N . ASP A 1 654 ? 6.861 -7.638 -8.737 1.00 98.69 654 ASP A N 1
ATOM 4653 C CA . ASP A 1 654 ? 5.998 -7.928 -9.883 1.00 98.69 654 ASP A CA 1
ATOM 4654 C C . ASP A 1 654 ? 4.923 -6.837 -10.027 1.00 98.69 654 ASP A C 1
ATOM 4656 O O . ASP A 1 654 ? 4.011 -6.702 -9.212 1.00 98.69 654 ASP A O 1
ATOM 4660 N N . MET A 1 655 ? 5.033 -6.027 -11.081 1.00 98.69 655 MET A N 1
ATOM 4661 C CA . MET A 1 655 ? 4.112 -4.941 -11.419 1.00 98.69 655 MET A CA 1
ATOM 4662 C C . MET A 1 655 ? 3.176 -5.376 -12.552 1.00 98.69 655 MET A C 1
ATOM 4664 O O . MET A 1 655 ? 3.587 -5.545 -13.708 1.00 98.69 655 MET A O 1
ATOM 4668 N N . HIS A 1 656 ? 1.900 -5.546 -12.224 1.00 98.50 656 HIS A N 1
ATOM 4669 C CA . HIS A 1 656 ? 0.837 -5.911 -13.159 1.00 98.50 656 HIS A CA 1
ATOM 4670 C C . HIS A 1 656 ? 0.055 -4.697 -13.662 1.00 98.50 656 HIS A C 1
ATOM 4672 O O . HIS A 1 656 ? -0.275 -4.646 -14.846 1.00 98.50 656 HIS A O 1
ATOM 4678 N N . ASP A 1 657 ? -0.189 -3.700 -12.810 1.00 98.25 657 ASP A N 1
ATOM 4679 C CA . ASP A 1 657 ? -0.773 -2.414 -13.206 1.00 98.25 657 ASP A CA 1
ATOM 4680 C C . ASP A 1 657 ? -0.404 -1.303 -12.202 1.00 98.25 657 ASP A C 1
ATOM 4682 O O . ASP A 1 657 ? 0.348 -1.526 -11.254 1.00 98.25 657 ASP A O 1
ATOM 4686 N N . GLY A 1 658 ? -0.935 -0.096 -12.394 1.00 98.12 658 GLY A N 1
ATOM 4687 C CA . GLY A 1 658 ? -0.750 1.048 -11.501 1.00 98.12 658 GLY A CA 1
ATOM 4688 C C . GLY A 1 658 ? 0.303 2.038 -11.993 1.00 98.12 658 GLY A C 1
ATOM 4689 O O . GLY A 1 658 ? 0.790 1.952 -13.121 1.00 98.12 658 GLY A O 1
ATOM 4690 N N . THR A 1 659 ? 0.614 3.042 -11.170 1.00 98.44 659 THR A N 1
ATOM 4691 C CA . THR A 1 659 ? 1.498 4.157 -11.559 1.00 98.44 659 THR A CA 1
ATOM 4692 C C . THR A 1 659 ? 2.581 4.440 -10.521 1.00 98.44 659 THR A C 1
ATOM 4694 O O . THR A 1 659 ? 2.281 4.636 -9.346 1.00 98.44 659 THR A O 1
ATOM 4697 N N . ILE A 1 660 ? 3.836 4.547 -10.960 1.00 98.75 660 ILE A N 1
ATOM 4698 C CA . ILE A 1 660 ? 4.969 5.027 -10.152 1.00 98.75 660 ILE A CA 1
ATOM 4699 C C . ILE A 1 660 ? 5.427 6.356 -10.755 1.00 98.75 660 ILE A C 1
ATOM 4701 O O . ILE A 1 660 ? 5.998 6.351 -11.843 1.00 98.75 660 ILE A O 1
ATOM 4705 N N . LYS A 1 661 ? 5.169 7.498 -10.110 1.00 98.19 661 LYS A N 1
ATOM 4706 C CA . LYS A 1 661 ? 5.429 8.835 -10.691 1.00 98.19 661 LYS A CA 1
ATOM 4707 C C . LYS A 1 661 ? 5.845 9.883 -9.660 1.00 98.19 661 LYS A C 1
ATOM 4709 O O . LYS A 1 661 ? 5.590 9.704 -8.484 1.00 98.19 661 LYS A O 1
ATOM 4714 N N . GLU A 1 662 ? 6.443 10.998 -10.068 1.00 97.12 662 GLU A N 1
ATOM 4715 C CA . GLU A 1 662 ? 6.846 12.112 -9.177 1.00 97.12 662 GLU A CA 1
ATOM 4716 C C . GLU A 1 662 ? 7.904 11.761 -8.100 1.00 97.12 662 GLU A C 1
ATOM 4718 O O . GLU A 1 662 ? 8.263 12.620 -7.294 1.00 97.12 662 GLU A O 1
ATOM 4723 N N . ASN A 1 663 ? 8.413 10.524 -8.041 1.00 97.25 663 ASN A N 1
ATOM 4724 C CA . ASN A 1 663 ? 9.340 10.095 -6.990 1.00 97.25 663 ASN A CA 1
ATOM 4725 C C . ASN A 1 663 ? 10.782 10.547 -7.280 1.00 97.25 663 ASN A C 1
ATOM 4727 O O . ASN A 1 663 ? 11.169 10.728 -8.434 1.00 97.25 663 ASN A O 1
ATOM 4731 N N . THR A 1 664 ? 11.595 10.745 -6.242 1.00 95.06 664 THR A N 1
ATOM 4732 C CA . THR A 1 664 ? 12.959 11.287 -6.368 1.00 95.06 664 THR A CA 1
ATOM 4733 C C . THR A 1 664 ? 13.981 10.457 -5.591 1.00 95.06 664 THR A C 1
ATOM 4735 O O . THR A 1 664 ? 13.792 10.194 -4.407 1.00 95.06 664 THR A O 1
ATOM 4738 N N . ALA A 1 665 ? 15.093 10.099 -6.233 1.00 94.50 665 ALA A N 1
ATOM 4739 C CA . ALA A 1 665 ? 16.304 9.583 -5.594 1.00 94.50 665 ALA A CA 1
ATOM 4740 C C . ALA A 1 665 ? 17.356 10.707 -5.557 1.00 94.50 665 ALA A C 1
ATOM 4742 O O . ALA A 1 665 ? 17.741 11.223 -6.607 1.00 94.50 665 ALA A O 1
ATOM 4743 N N . LEU A 1 666 ? 17.771 11.142 -4.360 1.00 90.62 666 LEU A N 1
ATOM 4744 C CA . LEU A 1 666 ? 18.629 12.327 -4.184 1.00 90.62 666 LEU A CA 1
ATOM 4745 C C . LEU A 1 666 ? 20.138 12.038 -4.197 1.00 90.62 666 LEU A C 1
ATOM 4747 O O . LEU A 1 666 ? 20.906 12.963 -4.454 1.00 90.62 666 LEU A O 1
ATOM 4751 N N . GLY A 1 667 ? 20.577 10.818 -3.870 1.00 79.06 667 GLY A N 1
ATOM 4752 C CA . GLY A 1 667 ? 22.007 10.477 -3.795 1.00 79.06 667 GLY A CA 1
ATOM 4753 C C . GLY A 1 667 ? 22.797 11.308 -2.773 1.00 79.06 667 GLY A C 1
ATOM 4754 O O . GLY A 1 667 ? 23.867 11.835 -3.084 1.00 79.06 667 GLY A O 1
ATOM 4755 N N . LEU A 1 668 ? 22.251 11.477 -1.566 1.00 74.94 668 LEU A N 1
ATOM 4756 C CA . LEU A 1 668 ? 22.940 12.097 -0.432 1.00 74.94 668 LEU A CA 1
ATOM 4757 C C . LEU A 1 668 ? 23.710 11.037 0.375 1.00 74.94 668 LEU A C 1
ATOM 4759 O O . LEU A 1 668 ? 23.306 9.878 0.446 1.00 74.94 668 LEU A O 1
ATOM 4763 N N . SER A 1 669 ? 24.776 11.468 1.062 1.00 54.53 669 SER A N 1
ATOM 4764 C CA . SER A 1 669 ? 25.579 10.651 1.998 1.00 54.53 669 SER A CA 1
ATOM 4765 C C . SER A 1 669 ? 26.112 9.336 1.404 1.00 54.53 669 SER A C 1
ATOM 4767 O O . SER A 1 669 ? 25.573 8.273 1.667 1.00 54.53 669 SER A O 1
ATOM 4769 N N . GLU A 1 670 ? 27.195 9.424 0.622 1.00 54.09 670 GLU A N 1
ATOM 4770 C CA . GLU A 1 670 ? 27.962 8.302 0.025 1.00 54.09 670 GLU A CA 1
ATOM 4771 C C . GLU A 1 670 ? 27.215 7.388 -0.974 1.00 54.09 670 GLU A C 1
ATOM 4773 O O . GLU A 1 670 ? 27.865 6.645 -1.708 1.00 54.09 670 GLU A O 1
ATOM 4778 N N . HIS A 1 671 ? 25.889 7.493 -1.085 1.00 63.09 671 HIS A N 1
ATOM 4779 C CA . HIS A 1 671 ? 25.066 6.743 -2.039 1.00 63.09 671 HIS A CA 1
ATOM 4780 C C . HIS A 1 671 ? 24.899 7.456 -3.396 1.00 63.09 671 HIS A C 1
ATOM 4782 O O . HIS A 1 671 ? 25.157 8.655 -3.538 1.00 63.09 671 HIS A O 1
ATOM 4788 N N . THR A 1 672 ? 24.504 6.701 -4.424 1.00 74.56 672 THR A N 1
ATOM 4789 C CA . THR A 1 672 ? 24.651 7.088 -5.836 1.00 74.56 672 THR A CA 1
ATOM 4790 C C . THR A 1 672 ? 23.488 7.927 -6.383 1.00 74.56 672 THR A C 1
ATOM 4792 O O . THR A 1 672 ? 23.733 8.828 -7.193 1.00 74.56 672 THR A O 1
ATOM 4795 N N . GLY A 1 673 ? 22.258 7.723 -5.900 1.00 82.19 673 GLY A N 1
ATOM 4796 C CA . GLY A 1 673 ? 21.070 8.509 -6.275 1.00 82.19 673 GLY A CA 1
ATOM 4797 C C . GLY A 1 673 ? 20.357 7.970 -7.512 1.00 82.19 673 GLY A C 1
ATOM 4798 O O . GLY A 1 673 ? 19.960 8.723 -8.404 1.00 82.19 673 GLY A O 1
ATOM 4799 N N . GLU A 1 674 ? 20.259 6.650 -7.602 1.00 93.50 674 GLU A N 1
ATOM 4800 C CA . GLU A 1 674 ? 19.883 5.921 -8.812 1.00 93.50 674 GLU A CA 1
ATOM 4801 C C . GLU A 1 674 ? 18.447 5.381 -8.731 1.00 93.50 674 GLU A C 1
ATOM 4803 O O . GLU A 1 674 ? 17.923 5.101 -7.653 1.00 93.50 674 GLU A O 1
ATOM 4808 N N . GLY A 1 675 ? 17.777 5.219 -9.875 1.00 94.88 675 GLY A N 1
ATOM 4809 C CA . GLY A 1 675 ? 16.426 4.645 -9.907 1.00 94.88 675 GLY A CA 1
ATOM 4810 C C . GLY A 1 675 ? 15.379 5.579 -9.298 1.00 94.88 675 GLY A C 1
ATOM 4811 O O . GLY A 1 675 ? 14.795 5.275 -8.260 1.00 94.88 675 GLY A O 1
ATOM 4812 N N . GLY A 1 676 ? 15.135 6.730 -9.930 1.00 95.56 676 GLY A N 1
ATOM 4813 C CA . GLY A 1 676 ? 14.199 7.739 -9.415 1.00 95.56 676 GLY A CA 1
ATOM 4814 C C . GLY A 1 676 ? 12.791 7.179 -9.179 1.00 95.56 676 GLY A C 1
ATOM 4815 O O . GLY A 1 676 ? 12.172 7.472 -8.158 1.00 95.56 676 GLY A O 1
ATOM 4816 N N . GLY A 1 677 ? 12.304 6.338 -10.097 1.00 97.62 677 GLY A N 1
ATOM 4817 C CA . GLY A 1 677 ? 11.083 5.550 -9.925 1.00 97.62 677 GLY A CA 1
ATOM 4818 C C . GLY A 1 677 ? 11.368 4.210 -9.249 1.00 97.62 677 GLY A C 1
ATOM 4819 O O . GLY A 1 677 ? 10.850 3.949 -8.168 1.00 97.62 677 GLY A O 1
ATOM 4820 N N . VAL A 1 678 ? 12.200 3.374 -9.874 1.00 98.25 678 VAL A N 1
ATOM 4821 C CA . VAL A 1 678 ? 12.559 2.030 -9.400 1.00 98.25 678 VAL A CA 1
ATOM 4822 C C . VAL A 1 678 ? 14.073 1.823 -9.468 1.00 98.25 678 VAL A C 1
ATOM 4824 O O . VAL A 1 678 ? 14.683 2.011 -10.519 1.00 98.25 678 VAL A O 1
ATOM 4827 N N . TYR A 1 679 ? 14.680 1.362 -8.381 1.00 96.50 679 TYR A N 1
ATOM 4828 C CA . TYR A 1 679 ? 16.009 0.747 -8.389 1.00 96.50 679 TYR A CA 1
ATOM 4829 C C . TYR A 1 679 ? 15.840 -0.765 -8.261 1.00 96.50 679 TYR A C 1
ATOM 4831 O O . TYR A 1 679 ? 15.141 -1.215 -7.354 1.00 96.50 679 TYR A O 1
ATOM 4839 N N . THR A 1 680 ? 16.481 -1.558 -9.122 1.00 96.19 680 THR A N 1
ATOM 4840 C CA . THR A 1 680 ? 16.486 -3.019 -8.987 1.00 96.19 680 THR A CA 1
ATOM 4841 C C . THR A 1 680 ? 17.885 -3.627 -9.014 1.00 96.19 680 THR A C 1
ATOM 4843 O O . THR A 1 680 ? 18.636 -3.515 -9.984 1.00 96.19 680 THR A O 1
ATOM 4846 N N . ALA A 1 681 ? 18.200 -4.323 -7.924 1.00 94.50 681 ALA A N 1
ATOM 4847 C CA . ALA A 1 681 ? 19.224 -5.352 -7.825 1.00 94.50 681 ALA A CA 1
ATOM 4848 C C . ALA A 1 681 ? 18.607 -6.766 -7.730 1.00 94.50 681 ALA A C 1
ATOM 4850 O O . ALA A 1 681 ? 19.339 -7.752 -7.671 1.00 94.50 681 ALA A O 1
ATOM 4851 N N . GLY A 1 682 ? 17.279 -6.887 -7.681 1.00 95.12 682 GLY A N 1
ATOM 4852 C CA . GLY A 1 682 ? 16.559 -8.158 -7.592 1.00 95.12 682 GLY A CA 1
ATOM 4853 C C . GLY A 1 682 ? 15.981 -8.604 -8.932 1.00 95.12 682 GLY A C 1
ATOM 4854 O O . GLY A 1 682 ? 16.532 -8.333 -10.001 1.00 95.12 682 GLY A O 1
ATOM 4855 N N . THR A 1 683 ? 14.842 -9.288 -8.877 1.00 96.50 683 THR A N 1
ATOM 4856 C CA . THR A 1 683 ? 13.999 -9.526 -10.052 1.00 96.50 683 THR A CA 1
ATOM 4857 C C . THR A 1 683 ? 12.873 -8.505 -10.063 1.00 96.50 683 THR A C 1
ATOM 4859 O O . THR A 1 683 ? 12.062 -8.474 -9.146 1.00 96.50 683 THR A O 1
ATOM 4862 N N . PHE A 1 684 ? 12.804 -7.685 -11.108 1.00 98.38 684 PHE A N 1
ATOM 4863 C CA . PHE A 1 684 ? 11.664 -6.815 -11.379 1.00 98.38 684 PHE A CA 1
ATOM 4864 C C . PHE A 1 684 ? 10.941 -7.312 -12.638 1.00 98.38 684 PHE A C 1
ATOM 4866 O O . PHE A 1 684 ? 11.548 -7.365 -13.707 1.00 98.38 684 PHE A O 1
ATOM 4873 N N . THR A 1 685 ? 9.657 -7.649 -12.553 1.00 98.56 685 THR A N 1
ATOM 4874 C CA . THR A 1 685 ? 8.800 -7.937 -13.714 1.00 98.56 685 THR A CA 1
ATOM 4875 C C . THR A 1 685 ? 7.774 -6.826 -13.879 1.00 98.56 685 THR A C 1
ATOM 4877 O O . THR A 1 685 ? 7.038 -6.510 -12.954 1.00 98.56 685 THR A O 1
ATOM 4880 N N . MET A 1 686 ? 7.667 -6.256 -15.077 1.00 98.44 686 MET A N 1
ATOM 4881 C CA . MET A 1 686 ? 6.639 -5.278 -15.430 1.00 98.44 686 MET A CA 1
ATOM 4882 C C . MET A 1 686 ? 5.786 -5.849 -16.562 1.00 98.44 686 MET A C 1
ATOM 4884 O O . MET A 1 686 ? 6.261 -6.007 -17.684 1.00 98.44 686 MET A O 1
ATOM 4888 N N . THR A 1 687 ? 4.530 -6.187 -16.276 1.00 98.06 687 THR A N 1
ATOM 4889 C CA . THR A 1 687 ? 3.558 -6.711 -17.259 1.00 98.06 687 THR A CA 1
ATOM 4890 C C . THR A 1 687 ? 2.490 -5.688 -17.655 1.00 98.06 687 THR A C 1
ATOM 4892 O O . THR A 1 687 ? 1.842 -5.854 -18.687 1.00 98.06 687 THR A O 1
ATOM 4895 N N . GLY A 1 688 ? 2.364 -4.590 -16.908 1.00 96.94 688 GLY A N 1
ATOM 4896 C CA . GLY A 1 688 ? 1.462 -3.476 -17.194 1.00 96.94 688 GLY A CA 1
ATOM 4897 C C . GLY A 1 688 ? 1.832 -2.226 -16.392 1.00 96.94 688 GLY A C 1
ATOM 4898 O O . GLY A 1 688 ? 2.962 -2.104 -15.920 1.00 96.94 688 GLY A O 1
ATOM 4899 N N . GLY A 1 689 ? 0.897 -1.282 -16.275 1.00 97.94 689 GLY A N 1
ATOM 4900 C CA . GLY A 1 689 ? 1.101 -0.026 -15.549 1.00 97.94 689 GLY A CA 1
ATOM 4901 C C . GLY A 1 689 ? 2.040 0.983 -16.227 1.00 97.94 689 GLY A C 1
ATOM 4902 O O . GLY A 1 689 ? 2.457 0.823 -17.381 1.00 97.94 689 GLY A O 1
ATOM 4903 N N . THR A 1 690 ? 2.340 2.067 -15.505 1.00 98.25 690 THR A N 1
ATOM 4904 C CA . THR A 1 690 ? 3.150 3.204 -15.976 1.00 98.25 690 THR A CA 1
ATOM 4905 C C . THR A 1 690 ? 4.222 3.618 -14.964 1.00 98.25 690 THR A C 1
ATOM 4907 O O . THR A 1 690 ? 3.939 3.765 -13.777 1.00 98.25 690 THR A O 1
ATOM 4910 N N . ILE A 1 691 ? 5.442 3.889 -15.439 1.00 98.62 691 ILE A N 1
ATOM 4911 C CA . ILE A 1 691 ? 6.499 4.551 -14.659 1.00 98.62 691 ILE A CA 1
ATOM 4912 C C . ILE A 1 691 ? 6.768 5.932 -15.270 1.00 98.62 691 ILE A C 1
ATOM 4914 O O . ILE A 1 691 ? 7.250 6.041 -16.402 1.00 98.62 691 ILE A O 1
ATOM 4918 N N . GLY A 1 692 ? 6.452 6.978 -14.509 1.00 97.12 692 GLY A N 1
ATOM 4919 C CA . GLY A 1 692 ? 6.500 8.389 -14.890 1.00 97.12 692 GLY A CA 1
ATOM 4920 C C . GLY A 1 692 ? 5.158 8.907 -15.416 1.00 97.12 692 GLY A C 1
ATOM 4921 O O . GLY A 1 692 ? 4.096 8.470 -14.974 1.00 97.12 692 GLY A O 1
ATOM 4922 N N . GLY A 1 693 ? 5.195 9.846 -16.360 1.00 90.44 693 GLY A N 1
ATOM 4923 C CA . GLY A 1 693 ? 4.002 10.460 -16.949 1.00 90.44 693 GLY A CA 1
ATOM 4924 C C . GLY A 1 693 ? 4.322 11.347 -18.151 1.00 90.44 693 GLY A C 1
ATOM 4925 O O . GLY A 1 693 ? 5.360 11.188 -18.796 1.00 90.44 693 GLY A O 1
ATOM 4926 N N . THR A 1 694 ? 3.410 12.254 -18.502 1.00 81.00 694 THR A N 1
ATOM 4927 C CA . THR A 1 694 ? 3.608 13.200 -19.622 1.00 81.00 694 THR A CA 1
ATOM 4928 C C . THR A 1 694 ? 3.762 14.649 -19.174 1.00 81.00 694 THR A C 1
ATOM 4930 O O . THR A 1 694 ? 4.231 15.462 -19.968 1.00 81.00 694 THR A O 1
ATOM 4933 N N . SER A 1 695 ? 3.393 14.991 -17.934 1.00 86.00 695 SER A N 1
ATOM 4934 C CA . SER A 1 695 ? 3.788 16.265 -17.329 1.00 86.00 695 SER A CA 1
ATOM 4935 C C . SER A 1 695 ? 5.241 16.199 -16.853 1.00 86.00 695 SER A C 1
ATOM 4937 O O . SER A 1 695 ? 5.708 15.147 -16.419 1.00 86.00 695 SER A O 1
ATOM 4939 N N . SER A 1 696 ? 5.942 17.335 -16.852 1.00 78.50 696 SER A N 1
ATOM 4940 C CA . SER A 1 696 ? 7.239 17.469 -16.168 1.00 78.50 696 SER A CA 1
ATOM 4941 C C . SER A 1 696 ? 7.138 17.217 -14.664 1.00 78.50 696 SER A C 1
ATOM 4943 O O . SER A 1 696 ? 8.116 16.825 -14.027 1.00 78.50 696 SER A O 1
ATOM 4945 N N . ASP A 1 697 ? 5.953 17.445 -14.097 1.00 85.12 697 ASP A N 1
ATOM 4946 C CA . ASP A 1 697 ? 5.708 17.251 -12.675 1.00 85.12 697 ASP A CA 1
ATOM 4947 C C . ASP A 1 697 ? 5.605 15.757 -12.345 1.00 85.12 697 ASP A C 1
ATOM 4949 O O . ASP A 1 697 ? 6.232 15.336 -11.376 1.00 85.12 697 ASP A O 1
ATOM 4953 N N . ASP A 1 698 ? 4.971 14.955 -13.223 1.00 92.06 698 ASP A N 1
ATOM 4954 C CA . ASP A 1 698 ? 4.853 13.485 -13.125 1.00 92.06 698 ASP A CA 1
ATOM 4955 C C . ASP A 1 698 ? 6.212 12.753 -13.162 1.00 92.06 698 ASP A C 1
ATOM 4957 O O . ASP A 1 698 ? 6.289 11.556 -12.875 1.00 92.06 698 ASP A O 1
ATOM 4961 N N . ALA A 1 699 ? 7.293 13.421 -13.567 1.00 95.50 699 ALA A N 1
ATOM 4962 C CA . ALA A 1 699 ? 8.588 12.785 -13.759 1.00 95.50 699 ALA A CA 1
ATOM 4963 C C . ALA A 1 699 ? 9.119 12.173 -12.453 1.00 95.50 699 ALA A C 1
ATOM 4965 O O . ALA A 1 699 ? 9.284 12.885 -11.458 1.00 95.50 699 ALA A O 1
ATOM 4966 N N . ASN A 1 700 ? 9.483 10.885 -12.4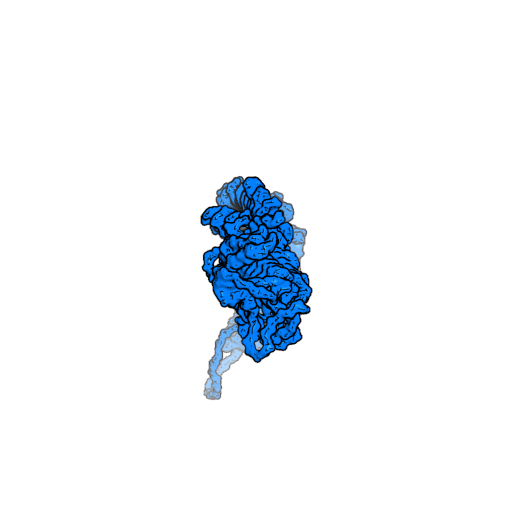79 1.00 97.88 700 ASN A N 1
ATOM 4967 C CA . ASN A 1 700 ? 10.437 10.380 -11.495 1.00 97.88 700 ASN A CA 1
ATOM 4968 C C . ASN A 1 700 ? 11.841 10.937 -11.805 1.00 97.88 700 ASN A C 1
ATOM 4970 O O . ASN A 1 700 ? 12.146 11.253 -12.963 1.00 97.88 700 ASN A O 1
ATOM 4974 N N . LYS A 1 701 ? 12.667 11.127 -10.771 1.00 95.62 701 LYS A N 1
ATOM 4975 C CA . LYS A 1 701 ? 13.877 11.967 -10.807 1.00 95.62 701 LYS A CA 1
ATOM 4976 C C . LYS A 1 701 ? 15.062 11.256 -10.153 1.00 95.62 701 LYS A C 1
ATOM 4978 O O . LYS A 1 701 ? 15.037 11.015 -8.951 1.00 95.62 701 LYS A O 1
ATOM 4983 N N . ALA A 1 702 ? 16.115 10.971 -10.918 1.00 95.44 702 ALA A N 1
ATOM 4984 C CA . ALA A 1 702 ? 17.410 10.537 -10.378 1.00 95.44 702 ALA A CA 1
ATOM 4985 C C . ALA A 1 702 ? 18.384 11.729 -10.307 1.00 95.44 702 ALA A C 1
ATOM 4987 O O . ALA A 1 702 ? 18.623 12.402 -11.317 1.00 95.44 702 ALA A O 1
ATOM 4988 N N . GLN A 1 703 ? 18.917 12.015 -9.121 1.00 91.94 703 GLN A N 1
ATOM 4989 C CA . GLN A 1 703 ? 19.761 13.178 -8.817 1.00 91.94 703 GLN A CA 1
ATOM 4990 C C . GLN A 1 703 ? 21.041 12.751 -8.078 1.00 91.94 703 GLN A C 1
ATOM 4992 O O . GLN A 1 703 ? 21.319 11.564 -7.932 1.00 91.94 703 GLN A O 1
ATOM 4997 N N . GLY A 1 704 ? 21.853 13.712 -7.637 1.00 83.88 704 GLY A N 1
ATOM 4998 C CA . GLY A 1 704 ? 23.018 13.425 -6.797 1.00 83.88 704 GLY A CA 1
ATOM 4999 C C . GLY A 1 704 ? 24.283 13.144 -7.604 1.00 83.88 704 GLY A C 1
ATOM 5000 O O . GLY A 1 704 ? 24.561 13.825 -8.592 1.00 83.88 704 GLY A O 1
ATOM 5001 N N . SER A 1 705 ? 25.101 12.193 -7.151 1.00 79.69 705 SER A N 1
ATOM 5002 C CA . SER A 1 705 ? 26.443 11.979 -7.713 1.00 79.69 705 SER A CA 1
ATOM 5003 C C . SER A 1 705 ? 26.451 11.161 -9.009 1.00 79.69 705 SER A C 1
ATOM 5005 O O . SER A 1 705 ? 27.176 11.526 -9.938 1.00 79.69 705 SER A O 1
ATOM 5007 N N . SER A 1 706 ? 25.629 10.110 -9.109 1.00 81.69 706 SER A N 1
ATOM 5008 C CA . SER A 1 706 ? 25.632 9.194 -10.260 1.00 81.69 706 SER A CA 1
ATOM 5009 C C . SER A 1 706 ? 24.564 9.507 -11.307 1.00 81.69 706 SER A C 1
ATOM 5011 O O . SER A 1 706 ? 24.831 9.337 -12.495 1.00 81.69 706 SER A O 1
ATOM 5013 N N . LYS A 1 707 ? 23.390 10.021 -10.902 1.00 88.75 707 LYS A N 1
ATOM 5014 C CA . LYS A 1 707 ? 22.346 10.564 -11.803 1.00 88.75 707 LYS A CA 1
ATOM 5015 C C . LYS A 1 707 ? 21.867 9.580 -12.888 1.00 88.75 707 LYS A C 1
ATOM 5017 O O . LYS A 1 707 ? 21.782 9.946 -14.064 1.00 88.75 707 LYS A O 1
ATOM 5022 N N . ARG A 1 708 ? 21.575 8.326 -12.527 1.00 94.69 708 ARG A N 1
ATOM 5023 C CA . ARG A 1 708 ? 21.221 7.263 -13.489 1.00 94.69 708 ARG A CA 1
ATOM 5024 C C . ARG A 1 708 ? 19.837 6.672 -13.252 1.00 94.69 708 ARG A C 1
ATOM 5026 O O . ARG A 1 708 ? 19.426 6.484 -12.110 1.00 94.69 708 ARG A O 1
ATOM 5033 N N . GLY A 1 709 ? 19.153 6.314 -14.338 1.00 95.88 709 GLY A N 1
ATOM 5034 C CA . GLY A 1 709 ? 17.873 5.606 -14.278 1.00 95.88 709 GLY A CA 1
ATOM 5035 C C . GLY A 1 709 ? 16.765 6.474 -13.689 1.00 95.88 709 GLY A C 1
ATOM 5036 O O . GLY A 1 709 ? 16.295 6.215 -12.585 1.00 95.88 709 GLY A O 1
ATOM 5037 N N . GLY A 1 710 ? 16.354 7.525 -14.401 1.00 96.19 710 GLY A N 1
ATOM 5038 C CA . GLY A 1 710 ? 15.298 8.431 -13.930 1.00 96.19 710 GLY A CA 1
ATOM 5039 C C . GLY A 1 710 ? 13.990 7.691 -13.631 1.00 96.19 710 GLY A C 1
ATOM 5040 O O . GLY A 1 710 ? 13.390 7.889 -12.577 1.00 96.19 710 GLY A O 1
ATOM 5041 N N . GLY A 1 711 ? 13.584 6.793 -14.534 1.00 97.94 711 GLY A N 1
ATOM 5042 C CA . GLY A 1 711 ? 12.483 5.853 -14.328 1.00 97.94 711 GLY A CA 1
ATOM 5043 C C . GLY A 1 711 ? 12.940 4.585 -13.614 1.00 97.94 711 GLY A C 1
ATOM 5044 O O . GLY A 1 711 ? 12.481 4.317 -12.508 1.00 97.94 711 GLY A O 1
ATOM 5045 N N . VAL A 1 712 ? 13.841 3.815 -14.231 1.00 98.62 712 VAL A N 1
ATOM 5046 C CA . VAL A 1 712 ? 14.335 2.523 -13.726 1.00 98.62 712 VAL A CA 1
ATOM 5047 C C . VAL A 1 712 ? 15.863 2.451 -13.792 1.00 98.62 712 VAL A C 1
ATOM 5049 O O . VAL A 1 712 ? 16.462 2.785 -14.815 1.00 98.62 712 VAL A O 1
ATOM 5052 N N . TYR A 1 713 ? 16.498 1.952 -12.736 1.00 97.56 713 TYR A N 1
ATOM 5053 C CA . TYR A 1 713 ? 17.914 1.580 -12.716 1.00 97.56 713 TYR A CA 1
ATOM 5054 C C . TYR A 1 713 ? 18.071 0.073 -12.492 1.00 97.56 713 TYR A C 1
ATOM 5056 O O . TYR A 1 713 ? 17.538 -0.460 -11.520 1.00 97.56 713 TYR A O 1
ATOM 5064 N N . VAL A 1 714 ? 18.804 -0.607 -13.376 1.00 97.31 714 VAL A N 1
ATOM 5065 C CA . VAL A 1 714 ? 19.056 -2.056 -13.324 1.00 97.31 714 VAL A CA 1
ATOM 5066 C C . VAL A 1 714 ? 20.518 -2.299 -12.944 1.00 97.31 714 VAL A C 1
ATOM 5068 O O . VAL A 1 714 ? 21.415 -2.161 -13.776 1.00 97.31 714 VAL A O 1
ATOM 5071 N N . ALA A 1 715 ? 20.743 -2.647 -11.676 1.00 93.06 715 ALA A N 1
ATOM 5072 C CA . ALA A 1 715 ? 22.062 -2.797 -11.057 1.00 93.06 715 ALA A CA 1
ATOM 5073 C C . ALA A 1 715 ? 22.663 -4.205 -11.224 1.00 93.06 715 ALA A C 1
ATOM 5075 O O . ALA A 1 715 ? 23.875 -4.372 -11.357 1.00 93.06 715 ALA A O 1
ATOM 5076 N N . MET A 1 716 ? 21.813 -5.232 -11.152 1.00 89.12 716 MET A N 1
ATOM 5077 C CA . MET A 1 716 ? 22.159 -6.655 -11.250 1.00 89.12 716 MET A CA 1
ATOM 5078 C C . MET A 1 716 ? 20.877 -7.489 -11.431 1.00 89.12 716 MET A C 1
ATOM 5080 O O . MET A 1 716 ? 19.776 -6.963 -11.280 1.00 89.12 716 MET A O 1
ATOM 5084 N N . ASN A 1 717 ? 21.018 -8.784 -11.734 1.00 89.44 717 ASN A N 1
ATOM 5085 C CA . ASN A 1 717 ? 19.908 -9.730 -11.913 1.00 89.44 717 ASN A CA 1
ATOM 5086 C C . ASN A 1 717 ? 18.922 -9.319 -13.029 1.00 89.44 717 ASN A C 1
ATOM 5088 O O . ASN A 1 717 ? 19.349 -9.081 -14.153 1.00 89.44 717 ASN A O 1
ATOM 5092 N N . THR A 1 718 ? 17.605 -9.332 -12.811 1.00 94.00 718 THR A N 1
ATOM 5093 C CA . THR A 1 718 ? 16.640 -9.387 -13.927 1.00 94.00 718 THR A CA 1
ATOM 5094 C C . THR A 1 718 ? 15.664 -8.217 -13.927 1.00 94.00 718 THR A C 1
ATOM 5096 O O . THR A 1 718 ? 14.986 -7.967 -12.934 1.00 94.00 718 THR A O 1
ATOM 5099 N N . PHE A 1 719 ? 15.510 -7.564 -15.083 1.00 97.94 719 PHE A N 1
ATOM 5100 C CA . PHE A 1 719 ? 14.370 -6.697 -15.379 1.00 97.94 719 PHE A CA 1
ATOM 5101 C C . PHE A 1 719 ? 13.585 -7.263 -16.572 1.00 97.94 719 PHE A C 1
ATOM 5103 O O . PHE A 1 719 ? 14.061 -7.289 -17.702 1.00 97.94 719 PHE A O 1
ATOM 5110 N N . ASN A 1 720 ? 12.366 -7.727 -16.323 1.00 97.62 720 ASN A N 1
ATOM 5111 C CA . ASN A 1 720 ? 11.465 -8.341 -17.290 1.00 97.62 720 ASN A CA 1
ATOM 5112 C C . ASN A 1 720 ? 10.350 -7.361 -17.679 1.00 97.62 720 ASN A C 1
ATOM 5114 O O . ASN A 1 720 ? 9.256 -7.405 -17.119 1.00 97.62 720 ASN A O 1
ATOM 5118 N N . MET A 1 721 ? 10.595 -6.486 -18.655 1.00 97.69 721 MET A N 1
ATOM 5119 C CA . MET A 1 721 ? 9.574 -5.569 -19.169 1.00 97.69 721 MET A CA 1
ATOM 5120 C C . MET A 1 721 ? 8.730 -6.272 -20.238 1.00 97.69 721 MET A C 1
ATOM 5122 O O . MET A 1 721 ? 9.012 -6.250 -21.434 1.00 97.69 721 MET A O 1
ATOM 5126 N N . HIS A 1 722 ? 7.705 -6.986 -19.792 1.00 95.69 722 HIS A N 1
ATOM 5127 C CA . HIS A 1 722 ? 6.819 -7.812 -20.618 1.00 95.69 722 HIS A CA 1
ATOM 5128 C C . HIS A 1 722 ? 5.518 -7.095 -21.014 1.00 95.69 722 HIS A C 1
ATOM 5130 O O . HIS A 1 722 ? 4.763 -7.620 -21.833 1.00 95.69 722 HIS A O 1
ATOM 5136 N N . GLY A 1 723 ? 5.297 -5.896 -20.472 1.00 95.31 723 GLY A N 1
ATOM 5137 C CA . GLY A 1 723 ? 4.263 -4.943 -20.857 1.00 95.31 723 GLY A CA 1
ATOM 5138 C C . GLY A 1 723 ? 4.467 -3.580 -20.186 1.00 95.31 723 GLY A C 1
ATOM 5139 O O . GLY A 1 723 ? 5.553 -3.289 -19.684 1.00 95.31 723 GLY A O 1
ATOM 5140 N N . GLY A 1 724 ? 3.430 -2.741 -20.190 1.00 96.25 724 GLY A N 1
ATOM 5141 C CA . GLY A 1 724 ? 3.447 -1.422 -19.540 1.00 96.25 724 GLY A CA 1
ATOM 5142 C C . GLY A 1 724 ? 4.251 -0.339 -20.278 1.00 96.25 724 GLY A C 1
ATOM 5143 O O . GLY A 1 724 ? 4.774 -0.556 -21.376 1.00 96.25 724 GLY A O 1
ATOM 5144 N N . THR A 1 725 ? 4.302 0.871 -19.707 1.00 97.19 725 THR A N 1
ATOM 5145 C CA . THR A 1 725 ? 4.986 2.036 -20.307 1.00 97.19 725 THR A CA 1
ATOM 5146 C C . THR A 1 725 ? 5.908 2.773 -19.330 1.00 97.19 725 THR A C 1
ATOM 5148 O O . THR A 1 725 ? 5.519 3.093 -18.213 1.00 97.19 725 THR A O 1
ATOM 5151 N N . ILE A 1 726 ? 7.110 3.134 -19.783 1.00 98.38 726 ILE A N 1
ATOM 5152 C CA . ILE A 1 726 ? 8.031 4.053 -19.094 1.00 98.38 726 ILE A CA 1
ATOM 5153 C C . ILE A 1 726 ? 8.066 5.363 -19.894 1.00 98.38 726 ILE A C 1
ATOM 5155 O O . ILE A 1 726 ? 8.326 5.333 -21.098 1.00 98.38 726 ILE A O 1
ATOM 5159 N N . THR A 1 727 ? 7.747 6.506 -19.281 1.00 97.19 727 THR A N 1
ATOM 5160 C CA . THR A 1 727 ? 7.606 7.794 -19.994 1.00 97.19 727 THR A CA 1
ATOM 5161 C C . THR A 1 727 ? 7.894 9.012 -19.118 1.00 97.19 727 THR A C 1
ATOM 5163 O O . THR A 1 727 ? 7.523 9.041 -17.951 1.00 97.19 727 THR A O 1
ATOM 5166 N N . GLY A 1 728 ? 8.511 10.048 -19.698 1.00 96.50 728 GLY A N 1
ATOM 5167 C CA . GLY A 1 728 ? 8.660 11.380 -19.090 1.00 96.50 728 GLY A CA 1
ATOM 5168 C C . GLY A 1 728 ? 9.464 11.439 -17.789 1.00 96.50 728 GLY A C 1
ATOM 5169 O O . GLY A 1 728 ? 9.469 12.470 -17.127 1.00 96.50 728 GLY A O 1
ATOM 5170 N N . ASN A 1 729 ? 10.156 10.364 -17.416 1.00 98.12 729 ASN A N 1
ATOM 5171 C CA . ASN A 1 729 ? 11.088 10.360 -16.293 1.00 98.12 729 ASN A CA 1
ATOM 5172 C C . ASN A 1 729 ? 12.334 11.194 -16.623 1.00 98.12 729 ASN A C 1
ATOM 5174 O O . ASN A 1 729 ? 12.634 11.434 -17.793 1.00 98.12 729 ASN A O 1
ATOM 5178 N N . THR A 1 730 ? 13.075 11.640 -15.612 1.00 96.06 730 THR A N 1
ATOM 5179 C CA . THR A 1 730 ? 14.212 12.551 -15.803 1.00 96.06 730 THR A CA 1
ATOM 5180 C C . THR A 1 730 ? 15.401 12.189 -14.922 1.00 96.06 730 THR A C 1
ATOM 5182 O O . THR A 1 730 ? 15.263 11.634 -13.833 1.00 96.06 730 THR A O 1
ATOM 5185 N N . THR A 1 731 ? 16.591 12.550 -15.384 1.00 94.38 731 THR A N 1
ATOM 5186 C CA . THR A 1 731 ? 17.780 12.668 -14.537 1.00 94.38 731 THR A CA 1
ATOM 5187 C C . THR A 1 731 ? 18.111 14.144 -14.353 1.00 94.38 731 THR A C 1
ATOM 5189 O O . THR A 1 731 ? 17.742 14.984 -15.177 1.00 94.38 731 THR A O 1
ATOM 5192 N N . GLU A 1 732 ? 18.874 14.474 -13.318 1.00 90.62 732 GLU A N 1
ATOM 5193 C CA . GLU A 1 732 ? 19.550 15.770 -13.248 1.00 90.62 732 GLU A CA 1
ATOM 5194 C C . GLU A 1 732 ? 20.492 15.967 -14.461 1.00 90.62 732 GLU A C 1
ATOM 5196 O O . GLU A 1 732 ? 20.882 15.010 -15.140 1.00 90.62 732 GLU A O 1
ATOM 5201 N N . ALA A 1 733 ? 20.875 17.215 -14.748 1.00 88.56 733 ALA A N 1
ATOM 5202 C CA . ALA A 1 733 ? 21.718 17.544 -15.895 1.00 88.56 733 ALA A CA 1
ATOM 5203 C C . ALA A 1 733 ? 23.047 16.759 -15.879 1.00 88.56 733 ALA A C 1
ATOM 5205 O O . ALA A 1 733 ? 23.742 16.698 -14.856 1.00 88.56 733 ALA A O 1
ATOM 5206 N N . GLY A 1 734 ? 23.383 16.167 -17.030 1.00 84.62 734 GLY A N 1
ATOM 5207 C CA . GLY A 1 734 ? 24.532 15.271 -17.210 1.00 84.62 734 GLY A CA 1
ATOM 5208 C C . GLY A 1 734 ? 24.280 13.801 -16.841 1.00 84.62 734 GLY A C 1
ATOM 5209 O O . GLY A 1 734 ? 25.186 12.991 -17.013 1.00 84.62 734 GLY A O 1
ATOM 5210 N N . GLY A 1 735 ? 23.085 13.457 -16.350 1.00 90.06 735 GLY A N 1
ATOM 5211 C CA . GLY A 1 735 ? 22.689 12.080 -16.052 1.00 90.06 735 GLY A CA 1
ATOM 5212 C C . GLY A 1 735 ? 22.449 11.196 -17.282 1.00 90.06 735 GLY A C 1
ATOM 5213 O O . GLY A 1 735 ? 22.512 11.650 -18.427 1.00 90.06 735 GLY A O 1
ATOM 5214 N N . GLN A 1 736 ? 22.214 9.907 -17.033 1.00 94.38 736 GLN A N 1
ATOM 5215 C CA . GLN A 1 736 ? 22.189 8.841 -18.045 1.00 94.38 736 GLN A CA 1
ATOM 5216 C C . GLN A 1 736 ? 20.969 7.929 -17.858 1.00 94.38 736 GLN A C 1
ATOM 5218 O O . GLN A 1 736 ? 20.681 7.502 -16.741 1.00 94.38 736 GLN A O 1
ATOM 5223 N N . GLY A 1 737 ? 20.272 7.575 -18.942 1.00 94.69 737 GLY A N 1
ATOM 5224 C CA . GLY A 1 737 ? 19.091 6.710 -18.867 1.00 94.69 737 GLY A CA 1
ATOM 5225 C C . GLY A 1 737 ? 17.938 7.405 -18.153 1.00 94.69 737 GLY A C 1
ATOM 5226 O O . GLY A 1 737 ? 17.570 7.051 -17.034 1.00 94.69 737 GLY A O 1
ATOM 5227 N N . SER A 1 738 ? 17.376 8.425 -18.797 1.00 94.88 738 SER A N 1
ATOM 5228 C CA . SER A 1 738 ? 16.198 9.149 -18.308 1.00 94.88 738 SER A CA 1
ATOM 5229 C C . SER A 1 738 ? 15.018 8.208 -18.069 1.00 94.88 738 SER A C 1
ATOM 5231 O O . SER A 1 738 ? 14.379 8.298 -17.025 1.00 94.88 738 SER A O 1
ATOM 5233 N N . GLY A 1 739 ? 14.790 7.254 -18.979 1.00 97.38 739 GLY A N 1
ATOM 5234 C CA . GLY A 1 739 ? 13.841 6.159 -18.803 1.00 97.38 739 GLY A CA 1
ATOM 5235 C C . GLY A 1 739 ? 14.437 5.008 -18.012 1.00 97.38 739 GLY A C 1
ATOM 5236 O O . GLY A 1 739 ? 14.034 4.766 -16.879 1.00 97.38 739 GLY A O 1
ATOM 5237 N N . VAL A 1 740 ? 15.383 4.296 -18.624 1.00 98.62 740 VAL A N 1
ATOM 5238 C CA . VAL A 1 740 ? 16.023 3.101 -18.061 1.00 98.62 740 VAL A CA 1
ATOM 5239 C C . VAL A 1 740 ? 17.539 3.244 -18.150 1.00 98.62 740 VAL A C 1
ATOM 5241 O O . VAL A 1 740 ? 18.056 3.654 -19.187 1.00 98.62 740 VAL A O 1
ATOM 5244 N N . TYR A 1 741 ? 18.258 2.860 -17.101 1.00 98.06 741 TYR A N 1
ATOM 5245 C CA . TYR A 1 741 ? 19.705 2.647 -17.136 1.00 98.06 741 TYR A CA 1
ATOM 5246 C C . TYR A 1 741 ? 20.024 1.186 -16.811 1.00 98.06 741 TYR A C 1
ATOM 5248 O O . TYR A 1 741 ? 19.465 0.631 -15.864 1.00 98.06 741 TYR A O 1
ATOM 5256 N N . VAL A 1 742 ? 20.925 0.576 -17.580 1.00 97.88 742 VAL A N 1
ATOM 5257 C CA . VAL A 1 742 ? 21.371 -0.814 -17.413 1.00 97.88 742 VAL A CA 1
ATOM 5258 C C . VAL A 1 742 ? 22.887 -0.838 -17.223 1.00 97.88 742 VAL A C 1
ATOM 5260 O O . VAL A 1 742 ? 23.622 -0.390 -18.104 1.00 97.88 742 VAL A O 1
ATOM 5263 N N . GLU A 1 743 ? 23.338 -1.343 -16.075 1.00 95.88 743 GLU A N 1
ATOM 5264 C CA . GLU A 1 743 ? 24.746 -1.367 -15.647 1.00 95.88 743 GLU A CA 1
ATOM 5265 C C . GLU A 1 743 ? 25.573 -2.458 -16.379 1.00 95.88 743 GLU A C 1
ATOM 5267 O O . GLU A 1 743 ? 25.026 -3.357 -17.030 1.00 95.88 743 GLU A O 1
ATOM 5272 N N . ASN A 1 744 ? 26.907 -2.383 -16.306 1.00 94.06 744 ASN A N 1
ATOM 5273 C CA . ASN A 1 744 ? 27.809 -3.323 -16.989 1.00 94.06 744 ASN A CA 1
ATOM 5274 C C . ASN A 1 744 ? 28.064 -4.555 -16.119 1.00 94.06 744 ASN A C 1
ATOM 5276 O O . ASN A 1 744 ? 29.031 -4.609 -15.355 1.00 94.06 744 ASN A O 1
ATOM 5280 N N . ASN A 1 745 ? 27.177 -5.539 -16.221 1.00 87.88 745 ASN A N 1
ATOM 5281 C CA . ASN A 1 745 ? 27.263 -6.773 -15.457 1.00 87.88 745 ASN A CA 1
ATOM 5282 C C . ASN A 1 745 ? 26.654 -7.931 -16.261 1.00 87.88 745 ASN A C 1
ATOM 5284 O O . ASN A 1 745 ? 25.483 -7.878 -16.637 1.00 87.88 745 ASN A O 1
ATOM 5288 N N . ASP A 1 746 ? 27.443 -8.983 -16.495 1.00 84.75 746 ASP A N 1
ATOM 5289 C CA . ASP A 1 746 ? 27.044 -10.169 -17.267 1.00 84.75 746 ASP A CA 1
ATOM 5290 C C . ASP A 1 746 ? 25.894 -10.964 -16.619 1.00 84.75 746 ASP A C 1
ATOM 5292 O O . ASP A 1 746 ? 25.257 -11.778 -17.289 1.00 84.75 746 ASP A O 1
ATOM 5296 N N . THR A 1 747 ? 25.602 -10.745 -15.328 1.00 86.38 747 THR A N 1
ATOM 5297 C CA . THR A 1 747 ? 24.426 -11.339 -14.668 1.00 86.38 747 THR A CA 1
ATOM 5298 C C . THR A 1 747 ? 23.124 -10.598 -14.966 1.00 86.38 747 THR A C 1
ATOM 5300 O O . THR A 1 747 ? 22.062 -11.085 -14.577 1.00 86.38 747 THR A O 1
ATOM 5303 N N . ILE A 1 748 ? 23.177 -9.439 -15.637 1.00 93.00 748 ILE A N 1
ATOM 5304 C CA . ILE A 1 748 ? 21.977 -8.670 -15.955 1.00 93.00 748 ILE A CA 1
ATOM 5305 C C . ILE A 1 748 ? 21.232 -9.267 -17.148 1.00 93.00 748 ILE A C 1
ATOM 5307 O O . ILE A 1 748 ? 21.761 -9.382 -18.253 1.00 93.00 748 ILE A O 1
ATOM 5311 N N . LEU A 1 749 ? 19.945 -9.532 -16.937 1.00 94.19 749 LEU A N 1
ATOM 5312 C CA . LEU A 1 749 ? 18.971 -9.801 -17.984 1.00 94.19 749 LEU A CA 1
ATOM 5313 C C . LEU A 1 749 ? 17.925 -8.682 -18.004 1.00 94.19 749 LEU A C 1
ATOM 5315 O O . LEU A 1 749 ? 16.925 -8.749 -17.292 1.00 94.19 749 LEU A O 1
ATOM 5319 N N . PHE A 1 750 ? 18.118 -7.669 -18.853 1.00 97.38 750 PHE A N 1
ATOM 5320 C CA . PHE A 1 750 ? 17.012 -6.795 -19.250 1.00 97.38 750 PHE A CA 1
ATOM 5321 C C . PHE A 1 750 ? 16.293 -7.428 -20.446 1.00 97.38 750 PHE A C 1
ATOM 5323 O O . PHE A 1 750 ? 16.892 -7.584 -21.514 1.00 97.38 750 PHE A O 1
ATOM 5330 N N . SER A 1 751 ? 15.030 -7.827 -20.274 1.00 96.19 751 SER A N 1
ATOM 5331 C CA . SER A 1 751 ? 14.234 -8.479 -21.314 1.00 96.19 751 SER A CA 1
ATOM 5332 C C . SER A 1 751 ? 12.970 -7.709 -21.698 1.00 96.19 751 SER A C 1
ATOM 5334 O O . SER A 1 751 ? 12.306 -7.118 -20.847 1.00 96.19 751 SER A O 1
ATOM 5336 N N . MET A 1 752 ? 12.627 -7.734 -22.992 1.00 96.62 752 MET A N 1
ATOM 5337 C CA . MET A 1 752 ? 11.418 -7.107 -23.541 1.00 96.62 752 MET A CA 1
ATOM 5338 C C . MET A 1 752 ? 10.583 -8.088 -24.377 1.00 96.62 752 MET A C 1
ATOM 5340 O O . MET A 1 752 ? 11.130 -8.901 -25.128 1.00 96.62 752 MET A O 1
ATOM 5344 N N . LYS A 1 753 ? 9.250 -8.007 -24.263 1.00 93.75 753 LYS A N 1
ATOM 5345 C CA . LYS A 1 753 ? 8.270 -8.689 -25.137 1.00 93.75 753 LYS A CA 1
ATOM 5346 C C . LYS A 1 753 ? 6.907 -7.980 -25.088 1.00 93.75 753 LYS A C 1
ATOM 5348 O O . LYS A 1 753 ? 6.701 -7.098 -24.259 1.00 93.75 753 LYS A O 1
ATOM 5353 N N . GLY A 1 754 ? 5.956 -8.401 -25.923 1.00 93.44 754 GLY A N 1
ATOM 5354 C CA . GLY A 1 754 ? 4.562 -7.965 -25.815 1.00 93.44 754 GLY A CA 1
ATOM 5355 C C . GLY A 1 754 ? 4.377 -6.486 -26.154 1.00 93.44 754 GLY A C 1
ATOM 5356 O O . GLY A 1 754 ? 4.940 -5.995 -27.133 1.00 93.44 754 GLY A O 1
ATOM 5357 N N . ASN A 1 755 ? 3.584 -5.781 -25.347 1.00 93.31 755 ASN A N 1
ATOM 5358 C CA . ASN A 1 755 ? 3.279 -4.355 -25.501 1.00 93.31 755 ASN A CA 1
ATOM 5359 C C . ASN A 1 755 ? 4.223 -3.426 -24.708 1.00 93.31 755 ASN A C 1
ATOM 5361 O O . ASN A 1 755 ? 3.912 -2.245 -24.562 1.00 93.31 755 ASN A O 1
ATOM 5365 N N . ALA A 1 756 ? 5.350 -3.941 -24.203 1.00 96.31 756 ALA A N 1
ATOM 5366 C CA . ALA A 1 756 ? 6.345 -3.172 -23.458 1.00 96.31 756 ALA A CA 1
ATOM 5367 C C . ALA A 1 756 ? 6.865 -1.963 -24.250 1.00 96.31 756 ALA A C 1
ATOM 5369 O O . ALA A 1 756 ? 7.233 -2.094 -25.421 1.00 96.31 756 ALA A O 1
ATOM 5370 N N . ARG A 1 757 ? 6.913 -0.788 -23.607 1.00 96.12 757 ARG A N 1
ATOM 5371 C CA . ARG A 1 757 ? 7.300 0.466 -24.267 1.00 96.12 757 ARG A CA 1
ATOM 5372 C C . ARG A 1 757 ? 8.033 1.455 -23.357 1.00 96.12 757 ARG A C 1
ATOM 5374 O O . ARG A 1 757 ? 7.474 1.953 -22.387 1.00 96.12 757 ARG A O 1
ATOM 5381 N N . VAL A 1 758 ? 9.230 1.863 -23.756 1.00 97.50 758 VAL A N 1
ATOM 5382 C CA . VAL A 1 758 ? 9.895 3.088 -23.293 1.00 97.50 758 VAL A CA 1
ATOM 5383 C C . VAL A 1 758 ? 9.579 4.194 -24.305 1.00 97.50 758 VAL A C 1
ATOM 5385 O O . VAL A 1 758 ? 9.911 4.097 -25.485 1.00 97.50 758 VAL A O 1
ATOM 5388 N N . ALA A 1 759 ? 8.833 5.211 -23.879 1.00 94.31 759 ALA A N 1
ATOM 5389 C CA . ALA A 1 759 ? 8.341 6.268 -24.759 1.00 94.31 759 ALA A CA 1
ATOM 5390 C C . ALA A 1 759 ? 9.483 7.176 -25.263 1.00 94.31 759 ALA A C 1
ATOM 5392 O O . ALA A 1 759 ? 10.424 7.389 -24.513 1.00 94.31 759 ALA A O 1
ATOM 5393 N N . PRO A 1 760 ? 9.379 7.816 -26.449 1.00 91.44 760 PRO A N 1
ATOM 5394 C CA . PRO A 1 760 ? 10.437 8.681 -27.003 1.00 91.44 760 PRO A CA 1
ATOM 5395 C C . PRO A 1 760 ? 10.862 9.890 -26.149 1.00 91.44 760 PRO A C 1
ATOM 5397 O O . PRO A 1 760 ? 11.871 10.516 -26.445 1.00 91.44 760 PRO A O 1
ATOM 5400 N N . SER A 1 761 ? 10.104 10.232 -25.101 1.00 92.44 761 SER A N 1
ATOM 5401 C CA . SER A 1 761 ? 10.507 11.187 -24.058 1.00 92.44 761 SER A CA 1
ATOM 5402 C C . SER A 1 761 ? 11.622 10.656 -23.145 1.00 92.44 761 SER A C 1
ATOM 5404 O O . SER A 1 761 ? 12.129 11.391 -22.301 1.00 92.44 761 SER A O 1
ATOM 5406 N N . ASN A 1 762 ? 11.966 9.376 -23.270 1.00 95.56 762 ASN A N 1
ATOM 5407 C CA . ASN A 1 762 ? 12.855 8.619 -22.410 1.00 95.56 762 ASN A CA 1
ATOM 5408 C C . ASN A 1 762 ? 13.746 7.686 -23.242 1.00 95.56 762 ASN A C 1
ATOM 5410 O O . ASN A 1 762 ? 13.336 7.147 -24.270 1.00 95.56 762 ASN A O 1
ATOM 5414 N N . ASP A 1 763 ? 14.965 7.466 -22.760 1.00 96.50 763 ASP A N 1
ATOM 5415 C CA . ASP A 1 763 ? 15.939 6.558 -23.361 1.00 96.50 763 ASP A CA 1
ATOM 5416 C C . ASP A 1 763 ? 16.215 5.324 -22.487 1.00 96.50 763 ASP A C 1
ATOM 5418 O O . ASP A 1 763 ? 15.984 5.325 -21.274 1.00 96.50 763 ASP A O 1
ATOM 5422 N N . VAL A 1 764 ? 16.723 4.271 -23.127 1.00 98.44 764 VAL A N 1
ATOM 5423 C CA . VAL A 1 764 ? 17.341 3.103 -22.491 1.00 98.44 764 VAL A CA 1
ATOM 5424 C C . VAL A 1 764 ? 18.851 3.236 -22.639 1.00 98.44 764 VAL A C 1
ATOM 5426 O O . VAL A 1 764 ? 19.402 2.972 -23.709 1.00 98.44 764 VAL A O 1
ATOM 5429 N N . TYR A 1 765 ? 19.529 3.630 -21.569 1.00 97.94 765 TYR A N 1
ATOM 5430 C CA . TYR A 1 765 ? 20.982 3.710 -21.540 1.00 97.94 765 TYR A CA 1
ATOM 5431 C C . TYR A 1 765 ? 21.595 2.343 -21.226 1.00 97.94 765 TYR A C 1
ATOM 5433 O O . TYR A 1 765 ? 21.291 1.743 -20.195 1.00 97.94 765 TYR A O 1
ATOM 5441 N N . LEU A 1 766 ? 22.471 1.858 -22.107 1.00 97.50 766 LEU A N 1
ATOM 5442 C CA . LEU A 1 766 ? 23.124 0.552 -21.991 1.00 97.50 766 LEU A CA 1
ATOM 5443 C C . LEU A 1 766 ? 24.623 0.727 -21.720 1.00 97.50 766 LEU A C 1
ATOM 5445 O O . LEU A 1 766 ? 25.404 0.981 -22.646 1.00 97.50 766 LEU A O 1
ATOM 5449 N N . TYR A 1 767 ? 25.034 0.542 -20.463 1.00 95.62 767 TYR A N 1
ATOM 5450 C CA . TYR A 1 767 ? 26.443 0.546 -20.076 1.00 95.62 767 TYR A CA 1
ATOM 5451 C C . TYR A 1 767 ? 27.075 -0.807 -20.408 1.00 95.62 767 TYR A C 1
ATOM 5453 O O . TYR A 1 767 ? 27.013 -1.754 -19.639 1.00 95.62 767 TYR A O 1
ATOM 5461 N N . PHE A 1 768 ? 27.610 -0.907 -21.632 1.00 93.00 768 PHE A N 1
ATOM 5462 C CA . PHE A 1 768 ? 28.181 -2.129 -22.229 1.00 93.00 768 PHE A CA 1
ATOM 5463 C C . PHE A 1 768 ? 27.252 -3.367 -22.223 1.00 93.00 768 PHE A C 1
ATOM 5465 O O . PHE A 1 768 ? 27.715 -4.490 -22.402 1.00 93.00 768 PHE A O 1
ATOM 5472 N N . ASN A 1 769 ? 25.941 -3.150 -22.086 1.00 94.38 769 ASN A N 1
ATOM 5473 C CA . ASN A 1 769 ? 24.916 -4.189 -21.976 1.00 94.38 769 ASN A CA 1
ATOM 5474 C C . ASN A 1 769 ? 23.953 -4.197 -23.189 1.00 94.38 769 ASN A C 1
ATOM 5476 O O . ASN A 1 769 ? 24.145 -3.447 -24.149 1.00 94.38 769 ASN A O 1
ATOM 5480 N N . LYS A 1 770 ? 22.917 -5.045 -23.161 1.00 95.19 770 LYS A N 1
ATOM 5481 C CA . LYS A 1 770 ? 21.983 -5.312 -24.273 1.00 95.19 770 LYS A CA 1
ATOM 5482 C C . LYS A 1 770 ? 20.539 -5.522 -23.794 1.00 95.19 770 LYS A C 1
ATOM 5484 O O . LYS A 1 770 ? 20.312 -5.949 -22.665 1.00 95.19 770 LYS A O 1
ATOM 5489 N N . ILE A 1 771 ? 19.562 -5.299 -24.673 1.00 97.25 771 ILE A N 1
ATOM 5490 C CA . ILE A 1 771 ? 18.162 -5.701 -24.458 1.00 97.25 771 ILE A CA 1
ATOM 5491 C C . ILE A 1 771 ? 17.948 -7.100 -25.042 1.00 97.25 771 ILE A C 1
ATOM 5493 O O . ILE A 1 771 ? 18.208 -7.332 -26.221 1.00 97.25 771 ILE A O 1
ATOM 5497 N N . THR A 1 772 ? 17.430 -8.033 -24.246 1.00 95.62 772 THR A N 1
ATOM 5498 C CA . THR A 1 772 ? 17.105 -9.393 -24.698 1.00 95.62 772 THR A CA 1
ATOM 5499 C C . THR A 1 772 ? 15.638 -9.493 -25.108 1.00 95.62 772 THR A C 1
ATOM 5501 O O . THR A 1 772 ? 14.728 -9.330 -24.297 1.00 95.62 772 THR A O 1
ATOM 5504 N N . ILE A 1 773 ? 15.373 -9.804 -26.370 1.00 94.25 773 ILE A N 1
ATOM 5505 C CA . ILE A 1 773 ? 14.015 -9.978 -26.884 1.00 94.25 773 ILE A CA 1
ATOM 5506 C C . ILE A 1 773 ? 13.514 -11.364 -26.449 1.00 94.25 773 ILE A C 1
ATOM 5508 O O . ILE A 1 773 ? 13.999 -12.394 -26.915 1.00 94.25 773 ILE A O 1
ATOM 5512 N N . ALA A 1 774 ? 12.557 -11.395 -25.519 1.00 92.00 774 ALA A N 1
ATOM 5513 C CA . ALA A 1 774 ? 12.024 -12.624 -24.913 1.00 92.00 774 ALA A CA 1
ATOM 5514 C C . ALA A 1 774 ? 10.781 -13.181 -25.635 1.00 92.00 774 ALA A C 1
ATOM 5516 O O . ALA A 1 774 ? 10.278 -14.254 -25.301 1.00 92.00 774 ALA A O 1
ATOM 5517 N N . GLY A 1 775 ? 10.256 -12.442 -26.611 1.00 91.00 775 GLY A N 1
ATOM 5518 C CA . GLY A 1 775 ? 9.067 -12.783 -27.384 1.00 91.00 775 GLY A CA 1
ATOM 5519 C C . GLY A 1 775 ? 8.737 -11.674 -28.381 1.00 91.00 775 GLY A C 1
ATOM 5520 O O . GLY A 1 775 ? 9.406 -10.646 -28.412 1.00 91.00 775 GLY A O 1
ATOM 5521 N N . GLN A 1 776 ? 7.708 -11.881 -29.202 1.00 90.38 776 GLN A N 1
ATOM 5522 C CA . GLN A 1 776 ? 7.283 -10.896 -30.199 1.00 90.38 776 GLN A CA 1
ATOM 5523 C C . GLN A 1 776 ? 6.902 -9.561 -29.537 1.00 90.38 776 GLN A C 1
ATOM 5525 O O . GLN A 1 776 ? 6.111 -9.543 -28.590 1.00 90.38 776 GLN A O 1
ATOM 5530 N N . ILE A 1 777 ? 7.419 -8.448 -30.062 1.00 91.94 777 ILE A N 1
ATOM 5531 C CA . ILE A 1 777 ? 6.973 -7.094 -29.715 1.00 91.94 777 ILE A CA 1
ATOM 5532 C C . ILE A 1 777 ? 5.745 -6.756 -30.572 1.00 91.94 777 ILE A C 1
ATOM 5534 O O . ILE A 1 777 ? 5.771 -6.910 -31.798 1.00 91.94 777 ILE A O 1
ATOM 5538 N N . THR A 1 778 ? 4.653 -6.304 -29.957 1.00 89.38 778 THR A N 1
ATOM 5539 C CA . THR A 1 778 ? 3.366 -6.093 -30.650 1.00 89.38 778 THR A CA 1
ATOM 5540 C C . THR A 1 778 ? 3.227 -4.717 -31.297 1.00 89.38 778 THR A C 1
ATOM 5542 O O . THR A 1 778 ? 2.376 -4.541 -32.164 1.00 89.38 778 THR A O 1
ATOM 5545 N N . ALA A 1 779 ? 4.028 -3.733 -30.885 1.00 82.38 779 ALA A N 1
ATOM 5546 C CA . ALA A 1 779 ? 3.978 -2.378 -31.427 1.00 82.38 779 ALA A CA 1
ATOM 5547 C C . ALA A 1 779 ? 4.747 -2.237 -32.757 1.00 82.38 779 ALA A C 1
ATOM 5549 O O . ALA A 1 779 ? 5.693 -2.974 -33.040 1.00 82.38 779 ALA A O 1
ATOM 5550 N N . THR A 1 780 ? 4.318 -1.270 -33.574 1.00 73.31 780 THR A N 1
ATOM 5551 C CA . THR A 1 780 ? 4.812 -1.021 -34.944 1.00 73.31 780 THR A CA 1
ATOM 5552 C C . THR A 1 780 ? 5.695 0.223 -35.080 1.00 73.31 780 THR A C 1
ATOM 5554 O O . THR A 1 780 ? 6.291 0.430 -36.131 1.00 73.31 780 THR A O 1
ATOM 5557 N N . SER A 1 781 ? 5.764 1.051 -34.038 1.00 76.50 781 SER A N 1
ATOM 5558 C CA . SER A 1 781 ? 6.670 2.202 -33.922 1.00 76.50 781 SER A CA 1
ATOM 5559 C C . SER A 1 781 ? 7.812 1.854 -32.957 1.00 76.50 781 SER A C 1
ATOM 5561 O O . SER A 1 781 ? 7.665 0.878 -32.216 1.00 76.50 781 SER A O 1
ATOM 5563 N N . PRO A 1 782 ? 8.910 2.636 -32.898 1.00 86.25 782 PRO A N 1
ATOM 5564 C CA . PRO A 1 782 ? 9.989 2.386 -31.950 1.00 86.25 782 PRO A CA 1
ATOM 5565 C C . PRO A 1 782 ? 9.480 2.222 -30.510 1.00 86.25 782 PRO A C 1
ATOM 5567 O O . PRO A 1 782 ? 8.805 3.107 -29.977 1.00 86.25 782 PRO A O 1
ATOM 5570 N N . VAL A 1 783 ? 9.774 1.069 -29.901 1.00 94.25 783 VAL A N 1
ATOM 5571 C CA . VAL A 1 783 ? 9.351 0.720 -28.534 1.00 94.25 783 VAL A CA 1
ATOM 5572 C C . VAL A 1 783 ? 10.344 1.141 -27.469 1.00 94.25 783 VAL A C 1
ATOM 5574 O O . VAL A 1 783 ? 9.989 1.155 -26.299 1.00 94.25 783 VAL A O 1
ATOM 5577 N N . ALA A 1 784 ? 11.569 1.469 -27.867 1.00 96.81 784 ALA A N 1
ATOM 5578 C CA . ALA A 1 784 ? 12.576 2.104 -27.036 1.00 96.81 784 ALA A CA 1
ATOM 5579 C C . ALA A 1 784 ? 13.592 2.824 -27.932 1.00 96.81 784 ALA A C 1
ATOM 5581 O O . ALA A 1 784 ? 13.908 2.346 -29.028 1.00 96.81 784 ALA A O 1
ATOM 5582 N N . THR A 1 785 ? 14.124 3.941 -27.441 1.00 96.62 785 THR A N 1
ATOM 5583 C CA . THR A 1 785 ? 15.314 4.596 -27.997 1.00 96.62 785 THR A CA 1
ATOM 5584 C C . THR A 1 785 ? 16.517 4.185 -27.157 1.00 96.62 785 THR A C 1
ATOM 5586 O O . THR A 1 785 ? 16.521 4.393 -25.945 1.00 96.62 785 THR A O 1
ATOM 5589 N N . ILE A 1 786 ? 17.518 3.566 -27.777 1.00 97.75 786 ILE A N 1
ATOM 5590 C CA . ILE A 1 786 ? 18.691 3.013 -27.099 1.00 97.75 786 ILE A CA 1
ATOM 5591 C C . ILE A 1 786 ? 19.845 4.024 -27.132 1.00 97.75 786 ILE A C 1
ATOM 5593 O O . ILE A 1 786 ? 20.260 4.470 -28.202 1.00 97.75 786 ILE A O 1
ATOM 5597 N N . THR A 1 787 ? 20.420 4.316 -25.965 1.00 97.06 787 THR A N 1
ATOM 5598 C CA . THR A 1 787 ? 21.663 5.081 -25.802 1.00 97.06 787 THR A CA 1
ATOM 5599 C C . THR A 1 787 ? 22.796 4.127 -25.388 1.00 97.06 787 THR A C 1
ATOM 5601 O O . THR A 1 787 ? 22.975 3.862 -24.198 1.00 97.06 787 THR A O 1
ATOM 5604 N N . PRO A 1 788 ? 23.584 3.568 -26.323 1.00 95.62 788 PRO A N 1
ATOM 5605 C CA . PRO A 1 788 ? 24.743 2.752 -25.975 1.00 95.62 788 PRO A CA 1
ATOM 5606 C C . PRO A 1 788 ? 25.897 3.620 -25.451 1.00 95.62 788 PRO A C 1
ATOM 5608 O O . PRO A 1 788 ? 26.177 4.693 -25.987 1.00 95.62 788 PRO A O 1
ATOM 5611 N N . THR A 1 789 ? 26.649 3.127 -24.465 1.00 93.44 789 THR A N 1
ATOM 5612 C CA . THR A 1 789 ? 27.892 3.789 -24.015 1.00 93.44 789 THR A CA 1
ATOM 5613 C C . THR A 1 789 ? 28.972 3.831 -25.088 1.00 93.44 789 THR A C 1
ATOM 5615 O O . THR A 1 789 ? 29.741 4.789 -25.154 1.00 93.44 789 THR A O 1
ATOM 5618 N N . SER A 1 790 ? 29.046 2.801 -25.934 1.00 90.50 790 SER A N 1
ATOM 5619 C CA . SER A 1 790 ? 30.030 2.716 -27.009 1.00 90.50 790 SER A CA 1
ATOM 5620 C C . SER A 1 790 ? 29.351 2.532 -28.358 1.00 90.50 790 SER A C 1
ATOM 5622 O O . SER A 1 790 ? 28.827 1.464 -28.679 1.00 90.50 790 SER A O 1
ATOM 5624 N N . TYR A 1 791 ? 29.420 3.584 -29.166 1.00 89.50 791 TYR A N 1
ATOM 5625 C CA . TYR A 1 791 ? 29.159 3.537 -30.597 1.00 89.50 791 TYR A CA 1
ATOM 5626 C C . TYR A 1 791 ? 30.379 2.922 -31.296 1.00 89.50 791 TYR A C 1
ATOM 5628 O O . TYR A 1 791 ? 31.312 3.622 -31.690 1.00 89.50 791 TYR A O 1
ATOM 5636 N N . ALA A 1 792 ? 30.385 1.591 -31.368 1.00 87.69 792 ALA A N 1
ATOM 5637 C CA . ALA A 1 792 ? 31.393 0.766 -32.024 1.00 87.69 792 ALA A CA 1
ATOM 5638 C C . ALA A 1 792 ? 30.692 -0.386 -32.759 1.00 87.69 792 ALA A C 1
ATOM 5640 O O . ALA A 1 792 ? 29.713 -0.932 -32.256 1.00 87.69 792 ALA A O 1
ATOM 5641 N N . SER A 1 793 ? 31.197 -0.808 -33.922 1.00 82.38 793 SER A N 1
ATOM 5642 C CA . SER A 1 793 ? 30.588 -1.895 -34.718 1.00 82.38 793 SER A CA 1
ATOM 5643 C C . SER A 1 793 ? 30.659 -3.284 -34.058 1.00 82.38 793 SER A C 1
ATOM 5645 O O . SER A 1 793 ? 30.069 -4.254 -34.536 1.00 82.38 793 SER A O 1
ATOM 5647 N N . THR A 1 794 ? 31.382 -3.393 -32.942 1.00 83.12 794 THR A N 1
ATOM 5648 C CA . THR A 1 794 ? 31.444 -4.576 -32.079 1.00 83.12 794 THR A CA 1
ATOM 5649 C C . THR A 1 794 ? 30.353 -4.607 -31.005 1.00 83.12 794 THR A C 1
ATOM 5651 O O . THR A 1 794 ? 30.083 -5.689 -30.484 1.00 83.12 794 THR A O 1
ATOM 5654 N N . SER A 1 795 ? 29.729 -3.470 -30.676 1.00 91.38 795 SER A N 1
ATOM 5655 C CA . SER A 1 795 ? 28.728 -3.353 -29.609 1.00 91.38 795 SER A CA 1
ATOM 5656 C C . SER A 1 795 ? 27.448 -4.115 -29.956 1.00 91.38 795 SER A C 1
ATOM 5658 O O . SER A 1 795 ? 26.808 -3.820 -30.965 1.00 91.38 795 SER A O 1
ATOM 5660 N N . GLN A 1 796 ? 27.058 -5.070 -29.109 1.00 94.12 796 GLN A N 1
ATOM 5661 C CA . GLN A 1 796 ? 25.769 -5.767 -29.174 1.00 94.12 796 GLN A CA 1
ATOM 5662 C C . GLN A 1 796 ? 24.761 -5.012 -28.306 1.00 94.12 796 GLN A C 1
ATOM 5664 O O . GLN A 1 796 ? 24.986 -4.898 -27.107 1.00 94.12 796 GLN A O 1
ATOM 5669 N N . VAL A 1 797 ? 23.672 -4.505 -28.891 1.00 96.31 797 VAL A N 1
ATOM 5670 C CA . VAL A 1 797 ? 22.630 -3.760 -28.151 1.00 96.31 797 VAL A CA 1
ATOM 5671 C C . VAL A 1 797 ? 21.295 -4.494 -28.080 1.00 96.31 797 VAL A C 1
ATOM 5673 O O . VAL A 1 797 ? 20.526 -4.249 -27.154 1.00 96.31 797 VAL A O 1
ATOM 5676 N N . LEU A 1 798 ? 21.036 -5.425 -29.002 1.00 96.25 798 LEU A N 1
ATOM 5677 C CA . LEU A 1 798 ? 19.906 -6.352 -28.946 1.00 96.25 798 LEU A CA 1
ATOM 5678 C C . LEU A 1 798 ? 20.401 -7.799 -28.948 1.00 96.25 798 LEU A C 1
ATOM 5680 O O . LEU A 1 798 ? 21.388 -8.122 -29.603 1.00 96.25 798 LEU A O 1
ATOM 5684 N N . ASP A 1 799 ? 19.678 -8.676 -28.265 1.00 93.62 799 ASP A N 1
ATOM 5685 C CA . ASP A 1 799 ? 19.862 -10.127 -28.304 1.00 93.62 799 ASP A CA 1
ATOM 5686 C C . ASP A 1 799 ? 18.501 -10.839 -28.354 1.00 93.62 799 ASP A C 1
ATOM 5688 O O . ASP A 1 799 ? 17.454 -10.202 -28.216 1.00 93.62 799 ASP A O 1
ATOM 5692 N N . ILE A 1 800 ? 18.491 -12.156 -28.534 1.00 89.81 800 ILE A N 1
ATOM 5693 C CA . ILE A 1 800 ? 17.280 -12.989 -28.507 1.00 89.81 800 ILE A CA 1
ATOM 5694 C C . ILE A 1 800 ? 17.390 -14.010 -27.371 1.00 89.81 800 ILE A C 1
ATOM 5696 O O . ILE A 1 800 ? 18.418 -14.668 -27.210 1.00 89.81 800 ILE A O 1
ATOM 5700 N N . ALA A 1 801 ? 16.332 -14.170 -26.575 1.00 85.12 801 ALA A N 1
ATOM 5701 C CA . ALA A 1 801 ? 16.255 -15.301 -25.653 1.00 85.12 801 ALA A CA 1
ATOM 5702 C C . ALA A 1 801 ? 16.243 -16.619 -26.453 1.00 85.12 801 ALA A C 1
ATOM 5704 O O . ALA A 1 801 ? 15.767 -16.647 -27.590 1.00 85.12 801 ALA A O 1
ATOM 5705 N N . ALA A 1 802 ? 16.740 -17.717 -25.870 1.00 70.88 802 ALA A N 1
ATOM 5706 C CA . ALA A 1 802 ? 16.756 -19.021 -26.539 1.00 70.88 802 ALA A CA 1
ATOM 5707 C C . ALA A 1 802 ? 15.363 -19.336 -27.141 1.00 70.88 802 ALA A C 1
ATOM 5709 O O . ALA A 1 802 ? 14.364 -19.238 -26.423 1.00 70.88 802 ALA A O 1
ATOM 5710 N N . PRO A 1 803 ? 15.264 -19.636 -28.452 1.00 57.12 803 PRO A N 1
ATOM 5711 C CA . PRO A 1 803 ? 14.029 -19.429 -29.202 1.00 57.12 803 PRO A CA 1
ATOM 5712 C C . PRO A 1 803 ? 12.892 -20.338 -28.727 1.00 57.12 803 PRO A C 1
ATOM 5714 O O . PRO A 1 803 ? 12.889 -21.543 -28.966 1.00 57.12 803 PRO A O 1
ATOM 5717 N N . THR A 1 804 ? 11.884 -19.728 -28.102 1.00 53.75 804 THR A N 1
ATOM 5718 C CA . THR A 1 804 ? 10.648 -20.387 -27.646 1.00 53.75 804 THR A CA 1
ATOM 5719 C C . THR A 1 804 ? 9.599 -20.534 -28.753 1.00 53.75 804 THR A C 1
ATOM 5721 O O . THR A 1 804 ? 8.652 -21.302 -28.607 1.00 53.75 804 THR A O 1
ATOM 5724 N N . SER A 1 805 ? 9.762 -19.821 -29.873 1.00 56.09 805 SER A N 1
ATOM 5725 C CA . SER A 1 805 ? 8.909 -19.908 -31.062 1.00 56.09 805 SER A CA 1
ATOM 5726 C C . SER A 1 805 ? 9.725 -19.653 -32.337 1.00 56.09 805 SER A C 1
ATOM 5728 O O . SER A 1 805 ? 10.519 -18.710 -32.352 1.00 56.09 805 SER A O 1
ATOM 5730 N N . PRO A 1 806 ? 9.489 -20.387 -33.446 1.00 60.53 806 PRO A N 1
ATOM 5731 C CA . PRO A 1 806 ? 10.128 -20.122 -34.742 1.00 60.53 806 PRO A CA 1
ATOM 5732 C C . PRO A 1 806 ? 9.723 -18.773 -35.369 1.00 60.53 806 PRO A C 1
ATOM 5734 O O . PRO A 1 806 ? 10.245 -18.382 -36.415 1.00 60.53 806 PRO A O 1
ATOM 5737 N N . THR A 1 807 ? 8.770 -18.047 -34.776 1.00 70.50 807 THR A N 1
ATOM 5738 C CA . THR A 1 807 ? 8.310 -16.752 -35.291 1.00 70.50 807 THR A CA 1
ATOM 5739 C C . THR A 1 807 ? 9.192 -15.577 -34.883 1.00 70.50 807 THR A C 1
ATOM 5741 O O . THR A 1 807 ? 9.247 -14.622 -35.655 1.00 70.50 807 THR A O 1
ATOM 5744 N N . THR A 1 808 ? 9.884 -15.634 -33.742 1.00 80.81 808 THR A N 1
ATOM 5745 C CA . THR A 1 808 ? 10.582 -14.480 -33.143 1.00 80.81 808 THR A CA 1
ATOM 5746 C C . THR A 1 808 ? 12.088 -14.559 -33.395 1.00 80.81 808 THR A C 1
ATOM 5748 O O . THR A 1 808 ? 12.756 -15.458 -32.894 1.00 80.81 808 THR A O 1
ATOM 5751 N N . THR A 1 809 ? 12.634 -13.609 -34.155 1.00 86.69 809 THR A N 1
ATOM 5752 C CA . THR A 1 809 ? 14.074 -13.489 -34.446 1.00 86.69 809 THR A CA 1
ATOM 5753 C C . THR A 1 809 ? 14.494 -12.022 -34.394 1.00 86.69 809 THR A C 1
ATOM 5755 O O . THR A 1 809 ? 13.665 -11.144 -34.644 1.00 86.69 809 THR A O 1
ATOM 5758 N N . ILE A 1 810 ? 15.775 -11.735 -34.119 1.00 87.44 810 ILE A N 1
ATOM 5759 C CA . ILE A 1 810 ? 16.292 -10.350 -34.117 1.00 87.44 810 ILE A CA 1
ATOM 5760 C C . ILE A 1 810 ? 15.991 -9.667 -35.459 1.00 87.44 810 ILE A C 1
ATOM 5762 O O . ILE A 1 810 ? 15.501 -8.543 -35.474 1.00 87.44 810 ILE A O 1
ATOM 5766 N N . GLU A 1 811 ? 16.152 -10.390 -36.572 1.00 84.00 811 GLU A N 1
ATOM 5767 C CA . GLU A 1 811 ? 15.883 -9.931 -37.944 1.00 84.00 811 GLU A CA 1
ATOM 5768 C C . GLU A 1 811 ? 14.468 -9.360 -38.166 1.00 84.00 811 GLU A C 1
ATOM 5770 O O . GLU A 1 811 ? 14.281 -8.513 -39.037 1.00 84.00 811 GLU A O 1
ATOM 5775 N N . LYS A 1 812 ? 13.466 -9.792 -37.387 1.00 85.75 812 LYS A N 1
ATOM 5776 C CA . LYS A 1 812 ? 12.075 -9.305 -37.483 1.00 85.75 812 LYS A CA 1
ATOM 5777 C C . LYS A 1 812 ? 11.751 -8.174 -36.510 1.00 85.75 812 LYS A C 1
ATOM 5779 O O . LYS A 1 812 ? 10.775 -7.452 -36.705 1.00 85.75 812 LYS A O 1
ATOM 5784 N N . GLU A 1 813 ? 12.540 -8.039 -35.450 1.00 89.25 813 GLU A N 1
ATOM 5785 C CA . GLU A 1 813 ? 12.217 -7.192 -34.302 1.00 89.25 813 GLU A CA 1
ATOM 5786 C C . GLU A 1 813 ? 13.135 -5.962 -34.196 1.00 89.25 813 GLU A C 1
ATOM 5788 O O . GLU A 1 813 ? 12.703 -4.937 -33.675 1.00 89.25 813 GLU A O 1
ATOM 5793 N N . TYR A 1 814 ? 14.360 -5.999 -34.741 1.00 88.81 814 TYR A N 1
ATOM 5794 C CA . TYR A 1 814 ? 15.355 -4.925 -34.576 1.00 88.81 814 TYR A CA 1
ATOM 5795 C C . TYR A 1 814 ? 14.888 -3.548 -35.075 1.00 88.81 814 TYR A C 1
ATOM 5797 O O . TYR A 1 814 ? 15.171 -2.540 -34.434 1.00 88.81 814 TYR A O 1
ATOM 5805 N N . LYS A 1 815 ? 14.094 -3.498 -36.158 1.00 86.50 815 LYS A N 1
ATOM 5806 C CA . LYS A 1 815 ? 13.518 -2.251 -36.706 1.00 86.50 815 LYS A CA 1
ATOM 5807 C C . LYS A 1 815 ? 12.484 -1.582 -35.779 1.00 86.50 815 LYS A C 1
ATOM 5809 O O . LYS A 1 815 ? 12.038 -0.477 -36.070 1.00 86.50 815 LYS A O 1
ATOM 5814 N N . LYS A 1 816 ? 12.103 -2.226 -34.667 1.00 91.38 816 LYS A N 1
ATOM 5815 C CA . LYS A 1 816 ? 11.233 -1.665 -33.615 1.00 91.38 816 LYS A CA 1
ATOM 5816 C C . LYS A 1 816 ? 12.02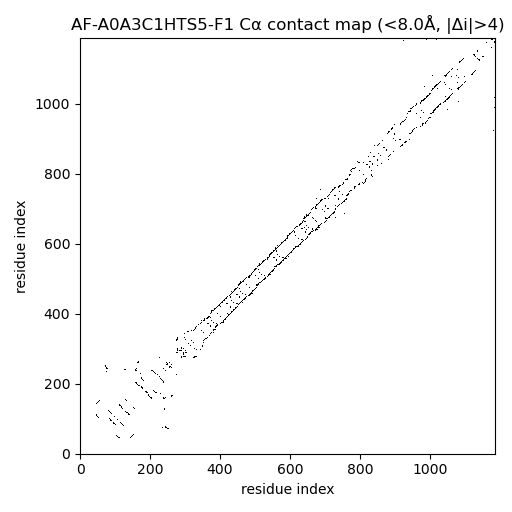3 -0.949 -32.514 1.00 91.38 816 LYS A C 1
ATOM 5818 O O . LYS A 1 816 ? 11.422 -0.508 -31.541 1.00 91.38 816 LYS A O 1
ATOM 5823 N N . PHE A 1 817 ? 13.340 -0.809 -32.645 1.00 93.81 817 PHE A N 1
ATOM 5824 C CA . PHE A 1 817 ? 14.190 -0.074 -31.710 1.00 93.81 817 PHE A CA 1
ATOM 5825 C C . PHE A 1 817 ? 14.867 1.090 -32.436 1.00 93.81 817 PHE A C 1
ATOM 5827 O O . PHE A 1 817 ? 15.342 0.937 -33.560 1.00 93.81 817 PHE A O 1
ATOM 5834 N N . ALA A 1 818 ? 14.899 2.257 -31.796 1.00 92.38 818 ALA A N 1
ATOM 5835 C CA . ALA A 1 818 ? 15.642 3.420 -32.273 1.00 92.38 818 ALA A CA 1
ATOM 5836 C C . ALA A 1 818 ? 16.998 3.516 -31.559 1.00 92.38 818 ALA A C 1
ATOM 5838 O O . ALA A 1 818 ? 17.195 2.919 -30.500 1.00 92.38 818 ALA A O 1
ATOM 5839 N N . LEU A 1 819 ? 17.916 4.306 -32.111 1.00 92.25 819 LEU A N 1
ATOM 5840 C CA . LEU A 1 819 ? 19.136 4.740 -31.429 1.00 92.25 819 LEU A CA 1
ATOM 5841 C C . LEU A 1 819 ? 19.053 6.236 -31.146 1.00 92.25 819 LEU A C 1
ATOM 5843 O O . LEU A 1 819 ? 18.477 6.989 -31.930 1.00 92.25 819 LEU A O 1
ATOM 5847 N N . THR A 1 820 ? 19.657 6.660 -30.044 1.00 91.38 820 THR A N 1
ATOM 5848 C CA . THR A 1 820 ? 19.948 8.073 -29.797 1.00 91.38 820 THR A CA 1
ATOM 5849 C C . THR A 1 820 ? 20.929 8.574 -30.864 1.00 91.38 820 THR A C 1
ATOM 5851 O O . THR A 1 820 ? 21.849 7.861 -31.261 1.00 91.38 820 THR A O 1
ATOM 5854 N N . GLU A 1 821 ? 20.746 9.792 -31.370 1.00 84.69 821 GLU A N 1
ATOM 5855 C CA . GLU A 1 821 ? 21.655 10.338 -32.383 1.00 84.69 821 GLU A CA 1
ATOM 5856 C C . GLU A 1 821 ? 23.015 10.712 -31.775 1.00 84.69 821 GLU A C 1
ATOM 5858 O O . GLU A 1 821 ? 23.102 11.243 -30.664 1.00 84.69 821 GLU A O 1
ATOM 5863 N N . LYS A 1 822 ? 24.095 10.475 -32.529 1.00 80.25 822 LYS A N 1
ATOM 5864 C CA . LYS A 1 822 ? 25.451 10.910 -32.178 1.00 80.25 822 LYS A CA 1
ATOM 5865 C C . LYS A 1 822 ? 25.895 12.001 -33.149 1.00 80.25 822 LYS A C 1
ATOM 5867 O O . LYS A 1 822 ? 25.892 11.808 -34.359 1.00 80.25 822 LYS A O 1
ATOM 5872 N N . THR A 1 823 ? 26.291 13.159 -32.626 1.00 75.25 823 THR A N 1
ATOM 5873 C CA . THR A 1 823 ? 26.630 14.335 -33.441 1.00 75.25 823 THR A CA 1
ATOM 5874 C C . THR A 1 823 ? 27.674 14.015 -34.518 1.00 75.25 823 THR A C 1
ATOM 5876 O O . THR A 1 823 ? 28.771 13.564 -34.199 1.00 75.25 823 THR A O 1
ATOM 5879 N N . ASN A 1 824 ? 27.347 14.317 -35.780 1.00 70.44 824 ASN A N 1
ATOM 5880 C CA . ASN A 1 824 ? 28.170 14.077 -36.977 1.00 70.44 824 ASN A CA 1
ATOM 5881 C C . ASN A 1 824 ? 28.476 12.598 -37.306 1.00 70.44 824 ASN A C 1
ATOM 5883 O O . ASN A 1 824 ? 29.355 12.336 -38.126 1.00 70.44 824 ASN A O 1
ATOM 5887 N N . GLU A 1 825 ? 27.758 11.635 -36.726 1.00 74.25 825 GLU A N 1
ATOM 5888 C CA . GLU A 1 825 ? 27.899 10.210 -37.042 1.00 74.25 825 GLU A CA 1
ATOM 5889 C C . GLU A 1 825 ? 26.523 9.558 -37.218 1.00 74.25 825 GLU A C 1
ATOM 5891 O O . GLU A 1 825 ? 25.627 9.752 -36.401 1.00 74.25 825 GLU A O 1
ATOM 5896 N N . ILE A 1 826 ? 26.352 8.736 -38.254 1.00 74.06 826 ILE A N 1
ATOM 5897 C CA . ILE A 1 826 ? 25.109 7.978 -38.459 1.00 74.06 826 ILE A CA 1
ATOM 5898 C C . ILE A 1 826 ? 25.342 6.546 -37.969 1.00 74.06 826 ILE A C 1
ATOM 5900 O O . ILE A 1 826 ? 26.310 5.902 -38.375 1.00 74.06 826 ILE A O 1
ATOM 5904 N N . TRP A 1 827 ? 24.456 6.048 -37.108 1.00 81.62 827 TRP A N 1
ATOM 5905 C CA . TRP A 1 827 ? 24.543 4.717 -36.506 1.00 81.62 827 TRP A CA 1
ATOM 5906 C C . TRP A 1 827 ? 23.208 3.983 -36.585 1.00 81.62 827 TRP A C 1
ATOM 5908 O O . TRP A 1 827 ? 22.151 4.589 -36.432 1.00 81.62 827 TRP A O 1
ATOM 5918 N N . ILE A 1 828 ? 23.266 2.671 -36.810 1.00 82.50 828 ILE A N 1
ATOM 5919 C CA . ILE A 1 828 ? 22.095 1.795 -36.941 1.00 82.50 828 ILE A CA 1
ATOM 5920 C C . ILE A 1 828 ? 22.266 0.507 -36.138 1.00 82.50 828 ILE A C 1
ATOM 5922 O O . ILE A 1 828 ? 23.385 0.105 -35.817 1.00 82.50 828 ILE A O 1
ATOM 5926 N N . ILE A 1 829 ? 21.149 -0.160 -35.852 1.00 87.31 829 ILE A N 1
ATOM 5927 C CA . ILE A 1 829 ? 21.127 -1.531 -35.334 1.00 87.31 829 ILE A CA 1
ATOM 5928 C C . ILE A 1 829 ? 20.995 -2.477 -36.532 1.00 87.31 829 ILE A C 1
ATOM 5930 O O . ILE A 1 829 ? 20.136 -2.277 -37.389 1.00 87.31 829 ILE A O 1
ATOM 5934 N N . ARG A 1 830 ? 21.847 -3.499 -36.603 1.00 84.38 830 ARG A N 1
ATOM 5935 C CA . ARG A 1 830 ? 21.849 -4.526 -37.656 1.00 84.38 830 ARG A CA 1
ATOM 5936 C C . ARG A 1 830 ? 20.826 -5.623 -37.370 1.00 84.38 830 ARG A C 1
ATOM 5938 O O . ARG A 1 830 ? 20.438 -5.835 -36.220 1.00 84.38 830 ARG A O 1
ATOM 5945 N N . LYS A 1 831 ? 20.526 -6.448 -38.378 1.00 84.56 831 LYS A N 1
ATOM 5946 C CA . LYS A 1 831 ? 19.728 -7.688 -38.219 1.00 84.56 831 LYS A CA 1
ATOM 5947 C C . LYS A 1 831 ? 20.309 -8.693 -37.200 1.00 84.56 831 LYS A C 1
ATOM 5949 O O . LYS A 1 831 ? 19.605 -9.583 -36.734 1.00 84.56 831 LYS A O 1
ATOM 5954 N N . THR A 1 832 ? 21.582 -8.528 -36.825 1.00 86.06 832 THR A N 1
ATOM 5955 C CA . THR A 1 832 ? 22.307 -9.310 -35.803 1.00 86.06 832 THR A CA 1
ATOM 5956 C C . THR A 1 832 ? 22.217 -8.742 -34.378 1.00 86.06 832 THR A C 1
ATOM 5958 O O . THR A 1 832 ? 22.741 -9.358 -33.451 1.00 86.06 832 THR A O 1
ATOM 5961 N N . GLY A 1 833 ? 21.598 -7.569 -34.197 1.00 91.12 833 GLY A N 1
ATOM 5962 C CA . GLY A 1 833 ? 21.516 -6.848 -32.920 1.00 91.12 833 GLY A CA 1
ATOM 5963 C C . GLY A 1 833 ? 22.732 -5.971 -32.595 1.00 91.12 833 GLY A C 1
ATOM 5964 O O . GLY A 1 833 ? 22.703 -5.222 -31.613 1.00 91.12 833 GLY A O 1
ATOM 5965 N N . LYS A 1 834 ? 23.779 -6.022 -33.431 1.00 91.50 834 LYS A N 1
ATOM 5966 C CA . LYS A 1 834 ? 24.981 -5.189 -33.296 1.00 91.50 834 LYS A CA 1
ATOM 5967 C C . LYS A 1 834 ? 24.760 -3.793 -33.846 1.00 91.50 834 LYS A C 1
ATOM 5969 O O . LYS A 1 834 ? 23.941 -3.599 -34.740 1.00 91.50 834 LYS A O 1
ATOM 5974 N N . LEU A 1 835 ? 25.540 -2.837 -33.363 1.00 89.56 835 LEU A N 1
ATOM 5975 C CA . LEU A 1 835 ? 25.636 -1.523 -33.984 1.00 89.56 835 LEU A CA 1
ATOM 5976 C C . LEU A 1 835 ? 26.426 -1.586 -35.300 1.00 89.56 835 LEU A C 1
ATOM 5978 O O . LEU A 1 835 ? 27.349 -2.386 -35.459 1.00 89.56 835 LEU A O 1
ATOM 5982 N N . PHE A 1 836 ? 26.109 -0.689 -36.227 1.00 80.94 836 PHE A N 1
ATOM 5983 C CA . PHE A 1 836 ? 26.955 -0.357 -37.371 1.00 80.94 836 PHE A CA 1
ATOM 5984 C C . PHE A 1 836 ? 26.995 1.153 -37.562 1.00 80.94 836 PHE A C 1
ATOM 5986 O O . PHE A 1 836 ? 25.970 1.821 -37.437 1.00 80.94 836 PHE A O 1
ATOM 5993 N N . GLY A 1 837 ? 28.193 1.677 -37.813 1.00 76.00 837 GLY A N 1
ATOM 5994 C CA . GLY A 1 837 ? 28.463 3.107 -37.846 1.00 76.00 837 GLY A CA 1
ATOM 5995 C C . GLY A 1 837 ? 29.007 3.528 -39.192 1.00 76.00 837 GLY A C 1
ATOM 5996 O O . GLY A 1 837 ? 30.000 2.981 -39.672 1.00 76.00 837 GLY A O 1
ATOM 5997 N N . PHE A 1 838 ? 28.390 4.547 -39.770 1.00 71.56 838 PHE A N 1
ATOM 5998 C CA . PHE A 1 838 ? 28.849 5.218 -40.979 1.00 71.56 838 PHE A CA 1
ATOM 5999 C C . PHE A 1 838 ? 29.827 6.330 -40.575 1.00 71.56 838 PHE A C 1
ATOM 6001 O O . PHE A 1 838 ? 29.565 7.522 -40.728 1.00 71.56 838 PHE A O 1
ATOM 6008 N N . THR A 1 839 ? 30.926 5.915 -39.939 1.00 60.91 839 THR A N 1
ATOM 6009 C CA . THR A 1 839 ? 31.920 6.791 -39.294 1.00 60.91 839 THR A CA 1
ATOM 6010 C C . THR A 1 839 ? 33.145 7.073 -40.152 1.00 60.91 839 THR A C 1
ATOM 6012 O O . THR A 1 839 ? 34.064 7.764 -39.708 1.00 60.91 839 THR A O 1
ATOM 6015 N N . ASP A 1 840 ? 33.216 6.510 -41.356 1.00 62.41 840 ASP A N 1
ATOM 6016 C CA . ASP A 1 840 ? 34.369 6.704 -42.218 1.00 62.41 840 ASP A CA 1
ATOM 6017 C C . ASP A 1 840 ? 34.335 8.098 -42.829 1.00 62.41 840 ASP A C 1
ATOM 6019 O O . ASP A 1 840 ? 33.459 8.431 -43.624 1.00 62.41 840 ASP A O 1
ATOM 6023 N N . THR A 1 841 ? 35.315 8.921 -42.464 1.00 61.09 841 THR A N 1
ATOM 6024 C CA . THR A 1 841 ? 35.500 10.228 -43.087 1.00 61.09 841 THR A CA 1
ATOM 6025 C C . THR A 1 841 ? 36.455 10.114 -44.267 1.00 61.09 841 THR A C 1
ATOM 6027 O O . THR A 1 841 ? 37.552 9.562 -44.159 1.00 61.09 841 THR A O 1
ATOM 6030 N N . ALA A 1 842 ? 36.037 10.643 -45.413 1.00 58.47 842 ALA A N 1
ATOM 6031 C CA . ALA A 1 842 ? 36.841 10.680 -46.626 1.00 58.47 842 ALA A CA 1
ATOM 6032 C C . ALA A 1 842 ? 37.057 12.134 -47.046 1.00 58.47 842 ALA A C 1
ATOM 6034 O O . ALA A 1 842 ? 36.096 12.867 -47.282 1.00 58.47 842 ALA A O 1
ATOM 6035 N N . THR A 1 843 ? 38.315 12.564 -47.158 1.00 57.09 843 THR A N 1
ATOM 6036 C CA . THR A 1 843 ? 38.628 13.871 -47.744 1.00 57.09 843 THR A CA 1
ATOM 6037 C C . THR A 1 843 ? 38.726 13.735 -49.258 1.00 57.09 843 THR A C 1
ATOM 6039 O O . THR A 1 843 ? 39.643 13.097 -49.773 1.00 57.09 843 THR A O 1
ATOM 6042 N N . TYR A 1 844 ? 37.805 14.365 -49.982 1.00 53.78 844 TYR A N 1
ATOM 6043 C CA . TYR A 1 844 ? 37.776 14.384 -51.440 1.00 53.78 844 TYR A CA 1
ATOM 6044 C C . TYR A 1 844 ? 37.740 15.838 -51.935 1.00 53.78 844 TYR A C 1
ATOM 6046 O O . TYR A 1 844 ? 36.937 16.647 -51.475 1.00 53.78 844 TYR A O 1
ATOM 6054 N N . ASN A 1 845 ? 38.663 16.204 -52.833 1.00 58.03 845 ASN A N 1
ATOM 6055 C CA . ASN A 1 845 ? 38.885 17.584 -53.300 1.00 58.03 845 ASN A CA 1
ATOM 6056 C C . ASN A 1 845 ? 39.014 18.647 -52.178 1.00 58.03 845 ASN A C 1
ATOM 6058 O O . ASN A 1 845 ? 38.692 19.813 -52.385 1.00 58.03 845 ASN A O 1
ATOM 6062 N N . GLY A 1 846 ? 39.505 18.257 -50.996 1.00 56.91 846 GLY A N 1
ATOM 6063 C CA . GLY A 1 846 ? 39.667 19.143 -49.834 1.00 56.91 846 GLY A CA 1
ATOM 6064 C C . GLY A 1 846 ? 38.435 19.269 -48.929 1.00 56.91 846 GLY A C 1
ATOM 6065 O O . GLY A 1 846 ? 38.556 19.830 -47.844 1.00 56.91 846 GLY A O 1
ATOM 6066 N N . ASN A 1 847 ? 37.290 18.702 -49.318 1.00 56.53 847 ASN A N 1
ATOM 6067 C CA . ASN A 1 847 ? 36.098 18.603 -48.474 1.00 56.53 847 ASN A CA 1
ATOM 6068 C C . ASN A 1 847 ? 36.095 17.268 -47.722 1.00 56.53 847 ASN A C 1
ATOM 6070 O O . ASN A 1 847 ? 36.439 16.238 -48.303 1.00 56.53 847 ASN A O 1
ATOM 6074 N N . THR A 1 848 ? 35.680 17.269 -46.456 1.00 63.66 848 THR A N 1
ATOM 6075 C CA . THR A 1 848 ? 35.496 16.042 -45.666 1.00 63.66 848 THR A CA 1
ATOM 6076 C C . THR A 1 848 ? 34.045 15.586 -45.749 1.00 63.66 848 THR A C 1
ATOM 6078 O O . THR A 1 848 ? 33.143 16.317 -45.350 1.00 63.66 848 THR A O 1
ATOM 6081 N N . TYR A 1 849 ? 33.843 14.369 -46.240 1.00 65.44 849 TYR A N 1
ATOM 6082 C CA . TYR A 1 849 ? 32.551 13.697 -46.331 1.00 65.44 849 TYR A CA 1
ATOM 6083 C C . TYR A 1 849 ? 32.416 12.679 -45.190 1.00 65.44 849 TYR A C 1
ATOM 6085 O O . TYR A 1 849 ? 33.417 12.084 -44.785 1.00 65.44 849 TYR A O 1
ATOM 6093 N N . ILE A 1 850 ? 31.196 12.463 -44.699 1.00 66.62 850 ILE A N 1
ATOM 6094 C CA . ILE A 1 850 ? 30.829 11.384 -43.765 1.00 66.62 850 ILE A CA 1
ATOM 6095 C C . ILE A 1 850 ? 30.360 10.198 -44.607 1.00 66.62 850 ILE A C 1
ATOM 6097 O O . ILE A 1 850 ? 29.613 10.392 -45.567 1.00 66.62 850 ILE A O 1
ATOM 6101 N N . GLY A 1 851 ? 30.787 8.978 -44.296 1.00 70.06 851 GLY A N 1
ATOM 6102 C CA . GLY A 1 851 ? 30.581 7.882 -45.226 1.00 70.06 851 GLY A CA 1
ATOM 6103 C C . GLY A 1 851 ? 30.667 6.461 -44.697 1.00 70.06 851 GLY A C 1
ATOM 6104 O O . GLY A 1 851 ? 30.948 6.185 -43.531 1.00 70.06 851 GLY A O 1
ATOM 6105 N N . MET A 1 852 ? 30.387 5.551 -45.626 1.00 76.81 852 MET A N 1
ATOM 6106 C CA . MET A 1 852 ? 30.390 4.106 -45.431 1.00 76.81 852 MET A CA 1
ATOM 6107 C C . MET A 1 852 ? 31.521 3.434 -46.216 1.00 76.81 852 MET A C 1
ATOM 6109 O O . MET A 1 852 ? 31.886 3.873 -47.310 1.00 76.81 852 MET A O 1
ATOM 6113 N N . LYS A 1 853 ? 31.976 2.291 -45.701 1.00 81.75 853 LYS A N 1
ATOM 6114 C CA . LYS A 1 853 ? 32.754 1.295 -46.440 1.00 81.75 853 LYS A CA 1
ATOM 6115 C C . LYS A 1 853 ? 31.976 -0.016 -46.496 1.00 81.75 853 LYS A C 1
ATOM 6117 O O . LYS A 1 853 ? 31.830 -0.687 -45.475 1.00 81.75 853 LYS A O 1
ATOM 6122 N N . ALA A 1 854 ? 31.486 -0.388 -47.675 1.00 84.31 854 ALA A N 1
ATOM 6123 C CA . ALA A 1 854 ? 30.915 -1.711 -47.903 1.00 84.31 854 ALA A CA 1
ATOM 6124 C C . ALA A 1 854 ? 32.042 -2.725 -48.112 1.00 84.31 854 ALA A C 1
ATOM 6126 O O . ALA A 1 854 ? 32.737 -2.699 -49.128 1.00 84.31 854 ALA A O 1
ATOM 6127 N N . ASN A 1 855 ? 32.200 -3.630 -47.150 1.00 85.06 855 ASN A N 1
ATOM 6128 C CA . ASN A 1 855 ? 33.093 -4.785 -47.245 1.00 85.06 855 ASN A CA 1
ATOM 6129 C C . ASN A 1 855 ? 32.310 -6.041 -47.671 1.00 85.06 855 ASN A C 1
ATOM 6131 O O . ASN A 1 855 ? 32.889 -7.029 -48.113 1.00 85.06 855 ASN A O 1
ATOM 6135 N N . THR A 1 856 ? 30.985 -6.004 -47.525 1.00 86.62 856 THR A N 1
ATOM 6136 C CA . THR A 1 856 ? 30.036 -7.071 -47.833 1.00 86.62 856 THR A CA 1
ATOM 6137 C C . THR A 1 856 ? 28.799 -6.507 -48.536 1.00 86.62 856 THR A C 1
ATOM 6139 O O . THR A 1 856 ? 28.553 -5.300 -48.526 1.00 86.62 856 THR A O 1
ATOM 6142 N N . ALA A 1 857 ? 27.995 -7.385 -49.140 1.00 84.88 857 ALA A N 1
ATOM 6143 C CA . ALA A 1 857 ? 26.708 -7.004 -49.720 1.00 84.88 857 ALA A CA 1
ATOM 6144 C C . ALA A 1 857 ? 25.739 -6.445 -48.661 1.00 84.88 857 ALA A C 1
ATOM 6146 O O . ALA A 1 857 ? 25.109 -5.417 -48.899 1.00 84.88 857 ALA A O 1
ATOM 6147 N N . ASP A 1 858 ? 25.689 -7.073 -47.479 1.00 81.25 858 ASP A N 1
ATOM 6148 C CA . ASP A 1 858 ? 24.855 -6.650 -46.348 1.00 81.25 858 ASP A CA 1
ATOM 6149 C C . ASP A 1 858 ? 25.155 -5.204 -45.911 1.00 81.25 858 ASP A C 1
ATOM 6151 O O . ASP A 1 858 ? 24.220 -4.446 -45.669 1.00 81.25 858 ASP A O 1
ATOM 6155 N N . ASP A 1 859 ? 26.429 -4.781 -45.882 1.00 80.12 859 ASP A N 1
ATOM 6156 C CA . ASP A 1 859 ? 26.800 -3.393 -45.545 1.00 80.12 859 ASP A CA 1
ATOM 6157 C C . ASP A 1 859 ? 26.149 -2.367 -46.494 1.00 80.12 859 ASP A C 1
ATOM 6159 O O . ASP A 1 859 ? 25.761 -1.280 -46.062 1.00 80.12 859 ASP A O 1
ATOM 6163 N N . LEU A 1 860 ? 26.039 -2.699 -47.788 1.00 83.38 860 LEU A N 1
ATOM 6164 C CA . LEU A 1 860 ? 25.433 -1.829 -48.799 1.00 83.38 860 LEU A CA 1
ATOM 6165 C C . LEU A 1 860 ? 23.902 -1.917 -48.795 1.00 83.38 860 LEU A C 1
ATOM 6167 O O . LEU A 1 860 ? 23.244 -0.893 -48.972 1.00 83.38 860 LEU A O 1
ATOM 6171 N N . VAL A 1 861 ? 23.332 -3.104 -48.561 1.00 81.88 861 VAL A N 1
ATOM 6172 C CA . VAL A 1 861 ? 21.879 -3.297 -48.412 1.00 81.88 861 VAL A CA 1
ATOM 6173 C C . VAL A 1 861 ? 21.360 -2.507 -47.208 1.00 81.88 861 VAL A C 1
ATOM 6175 O O . VAL A 1 861 ? 20.490 -1.655 -47.380 1.00 81.88 861 VAL A O 1
ATOM 6178 N N . GLU A 1 862 ? 21.925 -2.721 -46.014 1.00 77.94 862 GLU A N 1
ATOM 6179 C CA . GLU A 1 862 ? 21.482 -2.061 -44.775 1.00 77.94 862 GLU A CA 1
ATOM 6180 C C . GLU A 1 862 ? 21.599 -0.531 -44.868 1.00 77.94 862 GLU A C 1
ATOM 6182 O O . GLU A 1 862 ? 20.690 0.189 -44.457 1.00 77.94 862 GLU A O 1
ATOM 6187 N N . PHE A 1 863 ? 22.675 -0.008 -45.463 1.00 77.81 863 PHE A N 1
ATOM 6188 C CA . PHE A 1 863 ? 22.825 1.433 -45.677 1.00 77.81 863 PHE A CA 1
ATOM 6189 C C . PHE A 1 863 ? 21.804 2.009 -46.662 1.00 77.81 863 PHE A C 1
ATOM 6191 O O . PHE A 1 863 ? 21.221 3.065 -46.405 1.00 77.81 863 PHE A O 1
ATOM 6198 N N . MET A 1 864 ? 21.576 1.338 -47.794 1.00 78.94 864 MET A N 1
ATOM 6199 C CA . MET A 1 864 ? 20.633 1.827 -48.799 1.00 78.94 864 MET A CA 1
ATOM 6200 C C . MET A 1 864 ? 19.185 1.737 -48.310 1.00 78.94 864 MET A C 1
ATOM 6202 O O . MET A 1 864 ? 18.391 2.611 -48.654 1.00 78.94 864 MET A O 1
ATOM 6206 N N . GLU A 1 865 ? 18.832 0.763 -47.462 1.00 75.62 865 GLU A N 1
ATOM 6207 C CA . GLU A 1 865 ? 17.550 0.775 -46.741 1.00 75.62 865 GLU A CA 1
ATOM 6208 C C . GLU A 1 865 ? 17.400 2.042 -45.886 1.00 75.62 865 GLU A C 1
ATOM 6210 O O . GLU A 1 865 ? 16.375 2.722 -45.966 1.00 75.62 865 GLU A O 1
ATOM 6215 N N . VAL A 1 866 ? 18.427 2.393 -45.107 1.00 71.19 866 VAL A N 1
ATOM 6216 C CA . VAL A 1 866 ? 18.415 3.557 -44.204 1.00 71.19 866 VAL A CA 1
ATOM 6217 C C . VAL A 1 866 ? 18.281 4.857 -44.992 1.00 71.19 866 VAL A C 1
ATOM 6219 O O . VAL A 1 866 ? 17.356 5.627 -44.731 1.00 71.19 866 VAL A O 1
ATOM 6222 N N . LEU A 1 867 ? 19.115 5.072 -46.014 1.00 73.12 867 LEU A N 1
ATOM 6223 C CA . LEU A 1 867 ? 19.017 6.261 -46.868 1.00 73.12 867 LEU A CA 1
ATOM 6224 C C . LEU A 1 867 ? 17.654 6.386 -47.559 1.00 73.12 867 LEU A C 1
ATOM 6226 O O . LEU A 1 867 ? 17.138 7.496 -47.697 1.00 73.12 867 LEU A O 1
ATOM 6230 N N . ASN A 1 868 ? 17.075 5.267 -48.006 1.00 73.00 868 ASN A N 1
ATOM 6231 C CA . ASN A 1 868 ? 15.748 5.255 -48.621 1.00 73.00 868 ASN A CA 1
ATOM 6232 C C . ASN A 1 868 ? 14.621 5.494 -47.603 1.00 73.00 868 ASN A C 1
ATOM 6234 O O . ASN A 1 868 ? 13.586 6.037 -47.980 1.00 73.00 868 ASN A O 1
ATOM 6238 N N . SER A 1 869 ? 14.798 5.133 -46.328 1.00 63.56 869 SER A N 1
ATOM 6239 C CA . SER A 1 869 ? 13.805 5.400 -45.276 1.00 63.56 869 SER A CA 1
ATOM 6240 C C . SER A 1 869 ? 13.685 6.894 -44.946 1.00 63.56 869 SER A C 1
ATOM 6242 O O . SER A 1 869 ? 12.577 7.401 -44.792 1.00 63.56 869 SER A O 1
ATOM 6244 N N . CYS A 1 870 ? 14.800 7.631 -44.969 1.00 55.31 870 CYS A N 1
ATOM 6245 C CA . CYS A 1 870 ? 14.841 9.083 -44.747 1.00 55.31 870 CYS A CA 1
ATOM 6246 C C . CYS A 1 870 ? 14.303 9.917 -45.928 1.00 55.31 870 CYS A C 1
ATOM 6248 O O . CYS A 1 870 ? 14.367 11.144 -45.901 1.00 55.31 870 CYS A O 1
ATOM 6250 N N . TYR A 1 871 ? 13.833 9.281 -47.004 1.00 53.78 871 TYR A N 1
ATOM 6251 C CA . TYR A 1 871 ? 13.509 9.963 -48.256 1.00 53.78 871 TYR A CA 1
ATOM 6252 C C . TYR A 1 871 ? 12.166 10.731 -48.224 1.00 53.78 871 TYR A C 1
ATOM 6254 O O . TYR A 1 871 ? 11.994 11.697 -48.969 1.00 53.78 871 TYR A O 1
ATOM 6262 N N . GLY A 1 872 ? 11.228 10.330 -47.356 1.00 47.66 872 GLY A N 1
ATOM 6263 C CA . GLY A 1 872 ? 9.890 10.936 -47.252 1.00 47.66 872 GLY A CA 1
ATOM 6264 C C . GLY A 1 872 ? 9.835 12.261 -46.481 1.00 47.66 872 GLY A C 1
ATOM 6265 O O . GLY A 1 872 ? 9.080 13.156 -46.862 1.00 47.66 872 GLY A O 1
ATOM 6266 N N . ASP A 1 873 ? 10.665 12.414 -45.447 1.00 39.50 873 ASP A N 1
ATOM 6267 C CA . ASP A 1 873 ? 10.704 13.607 -44.598 1.00 39.50 873 ASP A CA 1
ATOM 6268 C C . ASP A 1 873 ? 11.840 14.545 -45.028 1.00 39.50 873 ASP A C 1
ATOM 6270 O O . ASP A 1 873 ? 13.003 14.387 -44.665 1.00 39.50 873 ASP A O 1
ATOM 6274 N N . SER A 1 874 ? 11.493 15.585 -45.791 1.00 38.41 874 SER A N 1
ATOM 6275 C CA . SER A 1 874 ? 12.386 16.709 -46.128 1.00 38.41 874 SER A CA 1
ATOM 6276 C C . SER A 1 874 ? 13.721 16.352 -46.814 1.00 38.41 874 SER A C 1
ATOM 6278 O O . SER A 1 874 ? 14.774 16.842 -46.421 1.00 38.41 874 SER A O 1
ATOM 6280 N N . ALA A 1 875 ? 13.662 15.588 -47.913 1.00 43.06 875 ALA A N 1
ATOM 6281 C CA . ALA A 1 875 ? 14.705 15.517 -48.952 1.00 43.06 875 ALA A CA 1
ATOM 6282 C C . ALA A 1 875 ? 16.159 15.429 -48.430 1.00 43.06 875 ALA A C 1
ATOM 6284 O O . ALA A 1 875 ? 16.948 16.362 -48.611 1.00 43.06 875 ALA A O 1
ATOM 6285 N N . SER A 1 876 ? 16.499 14.286 -47.825 1.00 54.09 876 SER A N 1
ATOM 6286 C CA . SER A 1 876 ? 17.814 13.961 -47.255 1.00 54.09 876 SER A CA 1
ATOM 6287 C C . SER A 1 876 ? 19.001 14.504 -48.071 1.00 54.09 876 SER A C 1
ATOM 6289 O O . SER A 1 876 ? 19.266 14.098 -49.210 1.00 54.09 876 SER A O 1
ATOM 6291 N N . ASP A 1 877 ? 19.741 15.455 -47.486 1.00 67.25 877 ASP A N 1
ATOM 6292 C CA . ASP A 1 877 ? 20.842 16.116 -48.183 1.00 67.25 877 ASP A CA 1
ATOM 6293 C C . ASP A 1 877 ? 22.102 15.245 -48.203 1.00 67.25 877 ASP A C 1
ATOM 6295 O O . ASP A 1 877 ? 23.000 15.357 -47.374 1.00 67.25 877 ASP A O 1
ATOM 6299 N N . THR A 1 878 ? 22.187 14.381 -49.210 1.00 73.81 878 THR A N 1
ATOM 6300 C CA . THR A 1 878 ? 23.339 13.497 -49.453 1.00 73.81 878 THR A CA 1
ATOM 6301 C C . THR A 1 878 ? 24.615 14.234 -49.897 1.00 73.81 878 THR A C 1
ATOM 6303 O O . THR A 1 878 ? 25.577 13.587 -50.297 1.00 73.81 878 THR A O 1
ATOM 6306 N N . SER A 1 879 ? 24.660 15.570 -49.843 1.00 76.69 879 SER A N 1
ATOM 6307 C CA . SER A 1 879 ? 25.789 16.404 -50.293 1.00 76.69 879 SER A CA 1
ATOM 6308 C C . SER A 1 879 ? 27.111 16.075 -49.591 1.00 76.69 879 SER A C 1
ATOM 6310 O O . SER A 1 879 ? 28.155 16.033 -50.237 1.00 76.69 879 SER A O 1
ATOM 6312 N N . ASN A 1 880 ? 27.053 15.774 -48.292 1.00 74.50 880 ASN A N 1
ATOM 6313 C CA . ASN A 1 880 ? 28.205 15.433 -47.454 1.00 74.50 880 ASN A CA 1
ATOM 6314 C C . ASN A 1 880 ? 28.470 13.920 -47.359 1.00 74.50 880 ASN A C 1
ATOM 6316 O O . ASN A 1 880 ? 29.254 13.496 -46.513 1.00 74.50 880 ASN A O 1
ATOM 6320 N N . LEU A 1 881 ? 27.828 13.102 -48.200 1.00 79.00 881 LEU A N 1
ATOM 6321 C CA . LEU A 1 881 ? 27.904 11.644 -48.124 1.00 79.00 881 LEU A CA 1
ATOM 6322 C C . LEU A 1 881 ? 29.054 11.063 -48.961 1.00 79.00 881 LEU A C 1
ATOM 6324 O O . LEU A 1 881 ? 29.236 11.445 -50.117 1.00 79.00 881 LEU A O 1
ATOM 6328 N N . PHE A 1 882 ? 29.769 10.078 -48.419 1.00 83.88 882 PHE A N 1
ATOM 6329 C CA . PHE A 1 882 ? 30.715 9.235 -49.157 1.00 83.88 882 PHE A CA 1
ATOM 6330 C C . PHE A 1 882 ? 30.347 7.750 -49.027 1.00 83.88 882 PHE A C 1
ATOM 6332 O O . PHE A 1 882 ? 29.978 7.268 -47.961 1.00 83.88 882 PHE A O 1
ATOM 6339 N N . VAL A 1 883 ? 30.454 7.001 -50.113 1.00 86.31 883 VAL A N 1
ATOM 6340 C CA . VAL A 1 883 ? 30.242 5.553 -50.159 1.00 86.31 883 VAL A CA 1
ATOM 6341 C C . VAL A 1 883 ? 31.444 4.954 -50.858 1.00 86.31 883 VAL A C 1
ATOM 6343 O O . VAL A 1 883 ? 31.725 5.358 -51.983 1.00 86.31 883 VAL A O 1
ATOM 6346 N N . SER A 1 884 ? 32.131 3.984 -50.259 1.00 87.69 884 SER A N 1
ATOM 6347 C CA . SER A 1 884 ? 33.088 3.169 -51.007 1.00 87.69 884 SER A CA 1
ATOM 6348 C C . SER A 1 884 ? 32.877 1.675 -50.862 1.00 87.69 884 SER A C 1
ATOM 6350 O O . SER A 1 884 ? 32.419 1.179 -49.834 1.00 87.69 884 SER A O 1
ATOM 6352 N N . ILE A 1 885 ? 33.211 0.963 -51.934 1.00 87.94 885 ILE A N 1
ATOM 6353 C CA . ILE A 1 885 ? 33.233 -0.496 -51.986 1.00 87.94 885 ILE A CA 1
ATOM 6354 C C . ILE A 1 885 ? 34.681 -0.945 -51.750 1.00 87.94 885 ILE A C 1
ATOM 6356 O O . ILE A 1 885 ? 35.586 -0.462 -52.425 1.00 87.94 885 ILE A O 1
ATOM 6360 N N . GLU A 1 886 ? 34.914 -1.835 -50.784 1.00 87.31 886 GLU A N 1
ATOM 6361 C CA . GLU A 1 886 ? 36.258 -2.312 -50.391 1.00 87.31 886 GLU A CA 1
ATOM 6362 C C . GLU A 1 886 ? 36.533 -3.777 -50.783 1.00 87.31 886 GLU A C 1
ATOM 6364 O O . GLU A 1 886 ? 37.632 -4.289 -50.569 1.00 87.31 886 GLU A O 1
ATOM 6369 N N . ALA A 1 887 ? 35.528 -4.471 -51.319 1.00 88.81 887 ALA A N 1
ATOM 6370 C CA . ALA A 1 887 ? 35.612 -5.851 -51.785 1.00 88.81 887 ALA A CA 1
ATOM 6371 C C . ALA A 1 887 ? 34.598 -6.097 -52.911 1.00 88.81 887 ALA A C 1
ATOM 6373 O O . ALA A 1 887 ? 33.629 -5.356 -53.055 1.00 88.81 887 ALA A O 1
ATOM 6374 N N . ASP A 1 888 ? 34.783 -7.160 -53.694 1.00 86.69 888 ASP A N 1
ATOM 6375 C CA . ASP A 1 888 ? 33.767 -7.573 -54.667 1.00 86.69 888 ASP A CA 1
ATOM 6376 C C . ASP A 1 888 ? 32.529 -8.107 -53.917 1.00 86.69 888 ASP A C 1
ATOM 6378 O O . ASP A 1 888 ? 32.646 -8.977 -53.051 1.00 86.69 888 ASP A O 1
ATOM 6382 N N . ILE A 1 889 ? 31.341 -7.586 -54.240 1.00 88.81 889 ILE A N 1
ATOM 6383 C CA . ILE A 1 889 ? 30.076 -7.879 -53.541 1.00 88.81 889 ILE A CA 1
ATOM 6384 C C . ILE A 1 889 ? 29.015 -8.426 -54.502 1.00 88.81 889 ILE A C 1
ATOM 6386 O O . ILE A 1 889 ? 29.062 -8.184 -55.706 1.00 88.81 889 ILE A O 1
ATOM 6390 N N . SER A 1 890 ? 28.044 -9.176 -53.974 1.00 89.31 890 SER A N 1
ATOM 6391 C CA . SER A 1 890 ? 26.924 -9.744 -54.743 1.00 89.31 890 SER A CA 1
ATOM 6392 C C . SER A 1 890 ? 25.588 -9.395 -54.089 1.00 89.31 890 SER A C 1
ATOM 6394 O O . SER A 1 890 ? 25.336 -9.809 -52.962 1.00 89.31 890 SER A O 1
ATOM 6396 N N . LEU A 1 891 ? 24.750 -8.626 -54.784 1.00 85.25 891 LEU A N 1
ATOM 6397 C CA . LEU A 1 891 ? 23.476 -8.100 -54.292 1.00 85.25 891 LEU A CA 1
ATOM 6398 C C . LEU A 1 891 ? 22.303 -9.012 -54.682 1.00 85.25 891 LEU A C 1
ATOM 6400 O O . LEU A 1 891 ? 22.188 -9.434 -55.838 1.00 85.25 891 LEU A O 1
ATOM 6404 N N . GLY A 1 892 ? 21.438 -9.299 -53.706 1.00 77.00 892 GLY A N 1
ATOM 6405 C CA . GLY A 1 892 ? 20.239 -10.121 -53.860 1.00 77.00 892 GLY A CA 1
ATOM 6406 C C . GLY A 1 892 ? 18.979 -9.331 -54.234 1.00 77.00 892 GLY A C 1
ATOM 6407 O O . GLY A 1 892 ? 18.997 -8.115 -54.415 1.00 77.00 892 GLY A O 1
ATOM 6408 N N . SER A 1 893 ? 17.855 -10.050 -54.329 1.00 71.81 893 SER A N 1
ATOM 6409 C CA . SER A 1 893 ? 16.525 -9.509 -54.683 1.00 71.81 893 SER A CA 1
ATOM 6410 C C . SER A 1 893 ? 15.893 -8.578 -53.627 1.00 71.81 893 SER A C 1
ATOM 6412 O O . SER A 1 893 ? 14.812 -8.018 -53.831 1.00 71.81 893 SER A O 1
ATOM 6414 N N . ASP A 1 894 ? 16.523 -8.460 -52.464 1.00 69.69 894 ASP A N 1
ATOM 6415 C CA . ASP A 1 894 ? 16.189 -7.594 -51.334 1.00 69.69 894 ASP A CA 1
ATOM 6416 C C . ASP A 1 894 ? 16.780 -6.182 -51.475 1.00 69.69 894 ASP A C 1
ATOM 6418 O O . ASP A 1 894 ? 16.184 -5.219 -50.989 1.00 69.69 894 ASP A O 1
ATOM 6422 N N . TYR A 1 895 ? 17.885 -6.034 -52.211 1.00 79.56 895 TYR A N 1
ATOM 6423 C CA . TYR A 1 895 ? 18.531 -4.747 -52.447 1.00 79.56 895 TYR A CA 1
ATOM 6424 C C . TYR A 1 895 ? 17.609 -3.730 -53.144 1.00 79.56 895 TYR A C 1
ATOM 6426 O O . TYR A 1 895 ? 16.943 -4.033 -54.135 1.00 79.56 895 TYR A O 1
ATOM 6434 N N . THR A 1 896 ? 17.606 -2.488 -52.648 1.00 77.38 896 THR A N 1
ATOM 6435 C CA . THR A 1 896 ? 16.887 -1.352 -53.248 1.00 77.38 896 THR A CA 1
ATOM 6436 C C . THR A 1 896 ? 17.849 -0.167 -53.423 1.00 77.38 896 THR A C 1
ATOM 6438 O O . THR A 1 896 ? 18.367 0.319 -52.419 1.00 77.38 896 THR A O 1
ATOM 6441 N N . PRO A 1 897 ? 18.084 0.337 -54.651 1.00 80.56 897 PRO A N 1
ATOM 6442 C CA . PRO A 1 897 ? 18.988 1.466 -54.893 1.00 80.56 897 PRO A CA 1
ATOM 6443 C C . PRO A 1 897 ? 18.458 2.778 -54.300 1.00 80.56 897 PRO A C 1
ATOM 6445 O O . PRO A 1 897 ? 17.262 2.919 -54.024 1.00 80.56 897 PRO A O 1
ATOM 6448 N N . TYR A 1 898 ? 19.324 3.776 -54.124 1.00 80.31 898 TYR A N 1
ATOM 6449 C CA . TYR A 1 898 ? 18.933 5.035 -53.487 1.00 80.31 898 TYR A CA 1
ATOM 6450 C C . TYR A 1 898 ? 17.944 5.860 -54.326 1.00 80.31 898 TYR A C 1
ATOM 6452 O O . TYR A 1 898 ? 18.111 6.047 -55.535 1.00 80.31 898 TYR A O 1
ATOM 6460 N N . GLY A 1 899 ? 16.925 6.409 -53.668 1.00 73.50 899 GLY A N 1
ATOM 6461 C CA . GLY A 1 899 ? 15.947 7.311 -54.268 1.00 73.50 899 GLY A CA 1
ATOM 6462 C C . GLY A 1 899 ? 14.918 6.634 -55.163 1.00 73.50 899 GLY A C 1
ATOM 6463 O O . GLY A 1 899 ? 14.280 7.324 -55.956 1.00 73.50 899 GLY A O 1
ATOM 6464 N N . CYS A 1 900 ? 14.802 5.307 -55.068 1.00 66.31 900 CYS A N 1
ATOM 6465 C CA . CYS A 1 900 ? 13.991 4.491 -55.968 1.00 66.31 900 CYS A CA 1
ATOM 6466 C C . CYS A 1 900 ? 12.607 4.129 -55.369 1.00 66.31 900 CYS A C 1
ATOM 6468 O O . CYS A 1 900 ? 11.628 4.141 -56.101 1.00 66.31 900 CYS A O 1
ATOM 6470 N N . GLY A 1 901 ? 12.482 3.945 -54.046 1.00 53.22 901 GLY A N 1
ATOM 6471 C CA . GLY A 1 901 ? 11.192 4.028 -53.331 1.00 53.22 901 GLY A CA 1
ATOM 6472 C C . GLY A 1 901 ? 10.141 2.935 -53.618 1.00 53.22 901 GLY A C 1
ATOM 6473 O O . GLY A 1 901 ? 9.178 3.163 -54.342 1.00 53.22 901 GLY A O 1
ATOM 6474 N N . THR A 1 902 ? 10.234 1.801 -52.907 1.00 50.44 902 THR A N 1
ATOM 6475 C CA . THR A 1 902 ? 9.336 0.616 -52.976 1.00 50.44 902 THR A CA 1
ATOM 6476 C C . THR A 1 902 ? 9.326 -0.135 -54.318 1.00 50.44 902 THR A C 1
ATOM 6478 O O . THR A 1 902 ? 9.766 0.369 -55.341 1.00 50.44 902 THR A O 1
ATOM 6481 N N . LYS A 1 903 ? 8.901 -1.408 -54.314 1.00 44.50 903 LYS A N 1
ATOM 6482 C CA . LYS A 1 903 ? 9.108 -2.336 -55.447 1.00 44.50 903 LYS A CA 1
ATOM 6483 C C . LYS A 1 903 ? 8.173 -2.132 -56.656 1.00 44.50 903 LYS A C 1
ATOM 6485 O O . LYS A 1 903 ? 8.400 -2.770 -57.683 1.00 44.50 903 LYS A O 1
ATOM 6490 N N . ASP A 1 904 ? 7.173 -1.249 -56.581 1.00 42.03 904 ASP A N 1
ATOM 6491 C CA . ASP A 1 904 ? 6.207 -1.011 -57.668 1.00 42.03 904 ASP A CA 1
ATOM 6492 C C . ASP A 1 904 ? 6.448 0.342 -58.365 1.00 42.03 904 ASP A C 1
ATOM 6494 O O . ASP A 1 904 ? 5.963 1.396 -57.957 1.00 42.03 904 ASP A O 1
ATOM 6498 N N . TYR A 1 905 ? 7.230 0.306 -59.447 1.00 49.94 905 TYR A N 1
ATOM 6499 C CA . TYR A 1 905 ? 7.683 1.496 -60.169 1.00 49.94 905 TYR A CA 1
ATOM 6500 C C . TYR A 1 905 ? 6.702 1.910 -61.275 1.00 49.94 905 TYR A C 1
ATOM 6502 O O . TYR A 1 905 ? 6.663 1.297 -62.345 1.00 49.94 905 TYR A O 1
ATOM 6510 N N . SER A 1 906 ? 5.969 3.006 -61.062 1.00 42.47 906 SER A N 1
ATOM 6511 C CA . SER A 1 906 ? 5.209 3.709 -62.108 1.00 42.47 906 SER A CA 1
ATOM 6512 C C . SER A 1 906 ? 5.593 5.192 -62.166 1.00 42.47 906 SER A C 1
ATOM 6514 O O . SER A 1 906 ? 4.862 6.049 -61.676 1.00 42.47 906 SER A O 1
ATOM 6516 N N . VAL A 1 907 ? 6.750 5.494 -62.762 1.00 44.56 907 VAL A N 1
ATOM 6517 C CA . VAL A 1 907 ? 7.260 6.873 -62.857 1.00 44.56 907 VAL A CA 1
ATOM 6518 C C . VAL A 1 907 ? 6.485 7.679 -63.905 1.00 44.56 907 VAL A C 1
ATOM 6520 O O . VAL A 1 907 ? 6.457 7.314 -65.085 1.00 44.56 907 VAL A O 1
ATOM 6523 N N . LYS A 1 908 ? 5.913 8.812 -63.498 1.00 44.53 908 LYS A N 1
ATOM 6524 C CA . LYS A 1 908 ? 5.340 9.850 -64.363 1.00 44.53 908 LYS A CA 1
ATOM 6525 C C . LYS A 1 908 ? 6.270 11.072 -64.437 1.00 44.53 908 LYS A C 1
ATOM 6527 O O . LYS A 1 908 ? 7.006 11.368 -63.495 1.00 44.53 908 LYS A O 1
ATOM 6532 N N . PRO A 1 909 ? 6.233 11.849 -65.536 1.00 38.31 909 PRO A N 1
ATOM 6533 C CA . PRO A 1 909 ? 6.874 13.161 -65.574 1.00 38.31 909 PRO A CA 1
ATOM 6534 C C . PRO A 1 909 ? 6.262 14.081 -64.505 1.00 38.31 909 PRO A C 1
ATOM 6536 O O . PRO A 1 909 ? 5.110 14.492 -64.633 1.00 38.31 909 PRO A O 1
ATOM 6539 N N . GLY A 1 910 ? 7.031 14.393 -63.461 1.00 42.34 910 GLY A N 1
ATOM 6540 C CA . GLY A 1 910 ? 6.591 15.212 -62.324 1.00 42.34 910 GLY A CA 1
ATOM 6541 C C . GLY A 1 910 ? 6.888 14.601 -60.953 1.00 42.34 910 GLY A C 1
ATOM 6542 O O . GLY A 1 910 ? 6.872 15.337 -59.971 1.00 42.34 910 GLY A O 1
ATOM 6543 N N . ASP A 1 911 ? 7.202 13.305 -60.886 1.00 50.62 911 ASP A N 1
ATOM 6544 C CA . ASP A 1 911 ? 7.517 12.642 -59.619 1.00 50.62 911 ASP A CA 1
ATOM 6545 C C . ASP A 1 911 ? 8.835 13.156 -59.014 1.00 50.62 911 ASP A C 1
ATOM 6547 O O . ASP A 1 911 ? 9.821 13.416 -59.715 1.00 50.62 911 ASP A O 1
ATOM 6551 N N . THR A 1 912 ? 8.853 13.294 -57.689 1.00 56.09 912 THR A N 1
ATOM 6552 C CA . THR A 1 912 ? 10.062 13.595 -56.916 1.00 56.09 912 THR A CA 1
ATOM 6553 C C . THR A 1 912 ? 10.984 12.369 -56.921 1.00 56.09 912 THR A C 1
ATOM 6555 O O . THR A 1 912 ? 10.511 11.248 -56.765 1.00 56.09 912 THR A O 1
ATOM 6558 N N . TYR A 1 913 ? 12.300 12.569 -57.063 1.00 64.69 913 TYR A N 1
ATOM 6559 C CA . TYR A 1 913 ? 13.309 11.496 -56.989 1.00 64.69 913 TYR A CA 1
ATOM 6560 C C . TYR A 1 913 ? 14.228 11.689 -55.784 1.00 64.69 913 TYR A C 1
ATOM 6562 O O . TYR A 1 913 ? 14.471 12.830 -55.377 1.00 64.69 913 TYR A O 1
ATOM 6570 N N . GLY A 1 914 ? 14.805 10.608 -55.252 1.00 70.19 914 GLY A N 1
ATOM 6571 C CA . GLY A 1 914 ? 15.957 10.735 -54.360 1.00 70.19 914 GLY A CA 1
ATOM 6572 C C . GLY A 1 914 ? 17.178 11.154 -55.165 1.00 70.19 914 GLY A C 1
ATOM 6573 O O . GLY A 1 914 ? 17.570 10.494 -56.128 1.00 70.19 914 GLY A O 1
ATOM 6574 N N . VAL A 1 915 ? 17.749 12.298 -54.793 1.00 82.75 915 VAL A N 1
ATOM 6575 C CA . VAL A 1 915 ? 18.874 12.919 -55.495 1.00 82.75 915 VAL A CA 1
ATOM 6576 C C . VAL A 1 915 ? 20.154 12.619 -54.732 1.00 82.75 915 VAL A C 1
ATOM 6578 O O . VAL A 1 915 ? 20.333 13.107 -53.618 1.00 82.75 915 VAL A O 1
ATOM 6581 N N . PHE A 1 916 ? 21.027 11.796 -55.309 1.00 86.44 916 PHE A N 1
ATOM 6582 C CA . PHE A 1 916 ? 22.340 11.490 -54.748 1.00 86.44 916 PHE A CA 1
ATOM 6583 C C . PHE A 1 916 ? 23.317 12.604 -55.120 1.00 86.44 916 PHE A C 1
ATOM 6585 O O . PHE A 1 916 ? 23.631 12.768 -56.294 1.00 86.44 916 PHE A O 1
ATOM 6592 N N . LYS A 1 917 ? 23.775 13.386 -54.144 1.00 87.62 917 LYS A N 1
ATOM 6593 C CA . LYS A 1 917 ? 24.704 14.518 -54.317 1.00 87.62 917 LYS A CA 1
ATOM 6594 C C . LYS A 1 917 ? 26.119 14.223 -53.800 1.00 87.62 917 LYS A C 1
ATOM 6596 O O . LYS A 1 917 ? 27.008 15.050 -53.979 1.00 87.62 917 LYS A O 1
ATOM 6601 N N . GLY A 1 918 ? 26.303 13.081 -53.140 1.00 87.31 918 GLY A N 1
ATOM 6602 C CA . GLY A 1 918 ? 27.555 12.683 -52.503 1.00 87.31 918 GLY A CA 1
ATOM 6603 C C . GLY A 1 918 ? 28.560 12.077 -53.477 1.00 87.31 918 GLY A C 1
ATOM 6604 O O . GLY A 1 918 ? 28.486 12.275 -54.690 1.00 87.31 918 GLY A O 1
ATOM 6605 N N . VAL A 1 919 ? 29.494 11.296 -52.945 1.00 88.56 919 VAL A N 1
ATOM 6606 C CA . VAL A 1 919 ? 30.489 10.543 -53.715 1.00 88.56 919 VAL A CA 1
ATOM 6607 C C . VAL A 1 919 ? 30.266 9.045 -53.513 1.00 88.56 919 VAL A C 1
ATOM 6609 O O . VAL A 1 919 ? 30.198 8.584 -52.381 1.00 88.56 919 VAL A O 1
ATOM 6612 N N . PHE A 1 920 ? 30.184 8.275 -54.594 1.00 91.31 920 PHE A N 1
ATOM 6613 C CA . PHE A 1 920 ? 30.196 6.814 -54.592 1.00 91.31 920 PHE A CA 1
ATOM 6614 C C . PHE A 1 920 ? 31.449 6.336 -55.330 1.00 91.31 920 PHE A C 1
ATOM 6616 O O . PHE A 1 920 ? 31.600 6.601 -56.520 1.00 91.31 920 PHE A O 1
ATOM 6623 N N . ASP A 1 921 ? 32.349 5.636 -54.648 1.00 87.06 921 ASP A N 1
ATOM 6624 C CA . ASP A 1 921 ? 33.621 5.152 -55.178 1.00 87.06 921 ASP A CA 1
ATOM 6625 C C . ASP A 1 921 ? 33.706 3.623 -55.099 1.00 87.06 921 ASP A C 1
ATOM 6627 O O . ASP A 1 921 ? 33.948 3.038 -54.044 1.00 87.06 921 ASP A O 1
ATOM 6631 N N . GLY A 1 922 ? 33.545 2.953 -56.237 1.00 84.31 922 GLY A N 1
ATOM 6632 C CA . GLY A 1 922 ? 33.698 1.503 -56.320 1.00 84.31 922 GLY A CA 1
ATOM 6633 C C . GLY A 1 922 ? 35.135 1.012 -56.116 1.00 84.31 922 GLY A C 1
ATOM 6634 O O . GLY A 1 922 ? 35.332 -0.192 -56.017 1.00 84.31 922 GLY A O 1
ATOM 6635 N N . LYS A 1 923 ? 36.144 1.898 -56.100 1.00 78.00 923 LYS A N 1
ATOM 6636 C CA . LYS A 1 923 ? 37.586 1.587 -55.979 1.00 78.00 923 LYS A CA 1
ATOM 6637 C C . LYS A 1 923 ? 38.132 0.535 -56.966 1.00 78.00 923 LYS A C 1
ATOM 6639 O O . LYS A 1 923 ? 39.250 0.055 -56.803 1.00 78.00 923 LYS A O 1
ATOM 6644 N N . GLY A 1 924 ? 37.390 0.221 -58.029 1.00 72.31 924 GLY A N 1
ATOM 6645 C CA . GLY A 1 924 ? 37.694 -0.837 -58.997 1.00 72.31 924 GLY A CA 1
ATOM 6646 C C . GLY A 1 924 ? 37.073 -2.203 -58.676 1.00 72.31 924 GLY A C 1
ATOM 6647 O O . GLY A 1 924 ? 37.268 -3.135 -59.455 1.00 72.31 924 GLY A O 1
ATOM 6648 N N . HIS A 1 925 ? 36.326 -2.329 -57.577 1.00 81.69 925 HIS A N 1
ATOM 6649 C CA . HIS A 1 925 ? 35.625 -3.551 -57.188 1.00 81.69 925 HIS A CA 1
ATOM 6650 C C . HIS A 1 925 ? 34.374 -3.822 -58.023 1.00 81.69 925 HIS A C 1
ATOM 6652 O O . HIS A 1 925 ? 33.736 -2.916 -58.574 1.00 81.69 925 HIS A O 1
ATOM 6658 N N . THR A 1 926 ? 34.027 -5.106 -58.099 1.00 84.00 926 THR A N 1
ATOM 6659 C CA . THR A 1 926 ? 32.869 -5.611 -58.839 1.00 84.00 926 THR A CA 1
ATOM 6660 C C . THR A 1 926 ? 31.635 -5.692 -57.934 1.00 84.00 926 THR A C 1
ATOM 6662 O O . THR A 1 926 ? 31.631 -6.433 -56.952 1.00 84.00 926 THR A O 1
ATOM 6665 N N . ILE A 1 927 ? 30.559 -4.996 -58.300 1.00 88.81 927 ILE A N 1
ATOM 6666 C CA . ILE A 1 927 ? 29.211 -5.198 -57.757 1.00 88.81 927 ILE A CA 1
ATOM 6667 C C . ILE A 1 927 ? 28.466 -6.135 -58.713 1.00 88.81 927 ILE A C 1
ATOM 6669 O O . ILE A 1 927 ? 28.119 -5.751 -59.832 1.00 88.81 927 ILE A O 1
ATOM 6673 N N . THR A 1 928 ? 28.228 -7.370 -58.281 1.00 88.25 928 THR A N 1
ATOM 6674 C CA . THR A 1 928 ? 27.414 -8.346 -59.019 1.00 88.25 928 THR A CA 1
ATOM 6675 C C . THR A 1 928 ? 25.953 -8.227 -58.597 1.00 88.25 928 THR A C 1
ATOM 6677 O O . THR A 1 928 ? 25.670 -8.170 -57.403 1.00 88.25 928 THR A O 1
ATOM 6680 N N . VAL A 1 929 ? 25.017 -8.231 -59.544 1.00 82.31 929 VAL A N 1
ATOM 6681 C CA . VAL A 1 929 ? 23.569 -8.287 -59.265 1.00 82.31 929 VAL A CA 1
ATOM 6682 C C . VAL A 1 929 ? 22.946 -9.623 -59.679 1.00 82.31 929 VAL A C 1
ATOM 6684 O O . VAL A 1 929 ? 23.286 -10.165 -60.734 1.00 82.31 929 VAL A O 1
ATOM 6687 N N . GLY A 1 930 ? 22.037 -10.146 -58.851 1.00 71.81 930 GLY A N 1
ATOM 6688 C CA . GLY A 1 930 ? 21.210 -11.322 -59.158 1.00 71.81 930 GLY A CA 1
ATOM 6689 C C . GLY A 1 930 ? 19.937 -11.002 -59.952 1.00 71.81 930 GLY A C 1
ATOM 6690 O O . GLY A 1 930 ? 19.832 -9.950 -60.581 1.00 71.81 930 GLY A O 1
ATOM 6691 N N . GLU A 1 931 ? 18.951 -11.906 -59.896 1.00 61.62 931 GLU A N 1
ATOM 6692 C CA . GLU A 1 931 ? 17.598 -11.662 -60.416 1.00 61.62 931 GLU A CA 1
ATOM 6693 C C . GLU A 1 931 ? 16.942 -10.491 -59.666 1.00 61.62 931 GLU A C 1
ATOM 6695 O O . GLU A 1 931 ? 16.612 -10.586 -58.480 1.00 61.62 931 GLU A O 1
ATOM 6700 N N . ILE A 1 932 ? 16.765 -9.367 -60.363 1.00 54.44 932 ILE A N 1
ATOM 6701 C CA . ILE A 1 932 ? 16.117 -8.166 -59.834 1.00 54.44 932 ILE A CA 1
ATOM 6702 C C . ILE A 1 932 ? 14.801 -7.957 -60.588 1.00 54.44 932 ILE A C 1
ATOM 6704 O O . ILE A 1 932 ? 14.755 -7.373 -61.669 1.00 54.44 932 ILE A O 1
ATOM 6708 N N . ASN A 1 933 ? 13.713 -8.433 -59.979 1.00 48.75 933 ASN A N 1
ATOM 6709 C CA . ASN A 1 933 ? 12.349 -8.364 -60.515 1.00 48.75 933 ASN A CA 1
ATOM 6710 C C . ASN A 1 933 ? 11.721 -6.969 -60.297 1.00 48.75 933 ASN A C 1
ATOM 6712 O O . ASN A 1 933 ? 10.652 -6.849 -59.695 1.00 48.75 933 ASN A O 1
ATOM 6716 N N . THR A 1 934 ? 12.393 -5.894 -60.727 1.00 49.47 934 THR A N 1
ATOM 6717 C CA . THR A 1 934 ? 11.888 -4.512 -60.618 1.00 49.47 934 THR A CA 1
ATOM 6718 C C . THR A 1 934 ? 11.614 -3.903 -61.985 1.00 49.47 934 THR A C 1
ATOM 6720 O O . THR A 1 934 ? 12.410 -4.016 -62.911 1.00 49.47 934 THR A O 1
ATOM 6723 N N . LYS A 1 935 ? 10.492 -3.181 -62.109 1.00 51.03 935 LYS A N 1
ATOM 6724 C CA . LYS A 1 935 ? 10.048 -2.574 -63.377 1.00 51.03 935 LYS A CA 1
ATOM 6725 C C . LYS A 1 935 ? 10.917 -1.401 -63.859 1.00 51.03 935 LYS A C 1
ATOM 6727 O O . LYS A 1 935 ? 10.647 -0.880 -64.928 1.00 51.03 935 LYS A O 1
ATOM 6732 N N . GLN A 1 936 ? 11.935 -0.966 -63.118 1.00 57.41 936 GLN A N 1
ATOM 6733 C CA . GLN A 1 936 ? 13.033 -0.117 -63.603 1.00 57.41 936 GLN A CA 1
ATOM 6734 C C . GLN A 1 936 ? 14.327 -0.559 -62.911 1.00 57.41 936 GLN A C 1
ATOM 6736 O O . GLN A 1 936 ? 14.272 -1.064 -61.787 1.00 57.41 936 GLN A O 1
ATOM 6741 N N . PHE A 1 937 ? 15.478 -0.378 -63.566 1.00 67.44 937 PHE A N 1
ATOM 6742 C CA . PHE A 1 937 ? 16.768 -0.849 -63.053 1.00 67.44 937 PHE A CA 1
ATOM 6743 C C . PHE A 1 937 ? 17.857 0.229 -63.105 1.00 67.44 937 PHE A C 1
ATOM 6745 O O . PHE A 1 937 ? 18.150 0.804 -64.159 1.00 67.44 937 PHE A O 1
ATOM 6752 N N . SER A 1 938 ? 18.502 0.409 -61.954 1.00 80.44 938 SER A N 1
ATOM 6753 C CA . SER A 1 938 ? 19.829 1.003 -61.765 1.00 80.44 938 SER A CA 1
ATOM 6754 C C . SER A 1 938 ? 20.445 0.388 -60.508 1.00 80.44 938 SER A C 1
ATOM 6756 O O . SER A 1 938 ? 19.690 -0.032 -59.637 1.00 80.44 938 SER A O 1
ATOM 6758 N N . VAL A 1 939 ? 21.771 0.317 -60.378 1.00 83.00 939 VAL A N 1
ATOM 6759 C CA . VAL A 1 939 ? 22.412 -0.305 -59.202 1.00 83.00 939 VAL A CA 1
ATOM 6760 C C . VAL A 1 939 ? 22.656 0.692 -58.068 1.00 83.00 939 VAL A C 1
ATOM 6762 O O . VAL A 1 939 ? 22.607 0.300 -56.906 1.00 83.00 939 VAL A O 1
ATOM 6765 N N . ILE A 1 940 ? 22.895 1.976 -58.354 1.00 87.50 940 ILE A N 1
ATOM 6766 C CA . ILE A 1 940 ? 23.291 2.943 -57.314 1.00 87.50 940 ILE A CA 1
ATOM 6767 C C . ILE A 1 940 ? 22.148 3.882 -56.937 1.00 87.50 940 ILE A C 1
ATOM 6769 O O . ILE A 1 940 ? 21.791 3.953 -55.761 1.00 87.50 940 ILE A O 1
ATOM 6773 N N . CYS A 1 941 ? 21.567 4.608 -57.897 1.00 85.19 941 CYS A N 1
ATOM 6774 C CA . CYS A 1 941 ? 20.530 5.593 -57.584 1.00 85.19 941 CYS A CA 1
ATOM 6775 C C . CYS A 1 941 ? 19.588 5.947 -58.746 1.00 85.19 941 CYS A C 1
ATOM 6777 O O . CYS A 1 941 ? 19.947 5.876 -59.923 1.00 85.19 941 CYS A O 1
ATOM 6779 N N . ALA A 1 942 ? 18.398 6.448 -58.404 1.00 80.75 942 ALA A N 1
ATOM 6780 C CA . ALA A 1 942 ? 17.448 6.999 -59.370 1.00 80.75 942 ALA A CA 1
ATOM 6781 C C . ALA A 1 942 ? 18.009 8.239 -60.084 1.00 80.75 942 ALA A C 1
ATOM 6783 O O . ALA A 1 942 ? 17.915 8.349 -61.310 1.00 80.75 942 ALA A O 1
ATOM 6784 N N . LYS A 1 943 ? 18.610 9.171 -59.330 1.00 86.25 943 LYS A N 1
ATOM 6785 C CA . LYS A 1 943 ? 19.212 10.394 -59.867 1.00 86.25 943 LYS A CA 1
ATOM 6786 C C . LYS A 1 943 ? 20.533 10.743 -59.175 1.00 86.25 943 LYS A C 1
ATOM 6788 O O . LYS A 1 943 ? 20.576 10.885 -57.957 1.00 86.25 943 LYS A O 1
ATOM 6793 N N . ASN A 1 944 ? 21.577 10.975 -59.968 1.00 91.00 944 ASN A N 1
ATOM 6794 C CA . ASN A 1 944 ? 22.873 11.494 -59.536 1.00 91.00 944 ASN A CA 1
ATOM 6795 C C . ASN A 1 944 ? 22.989 13.004 -59.817 1.00 91.00 944 ASN A C 1
ATOM 6797 O O . ASN A 1 944 ? 22.780 13.441 -60.940 1.00 91.00 944 ASN A O 1
ATOM 6801 N N . GLU A 1 945 ? 23.357 13.798 -58.823 1.00 91.56 945 GLU A N 1
ATOM 6802 C CA . GLU A 1 945 ? 23.869 15.178 -58.929 1.00 91.56 945 GLU A CA 1
ATOM 6803 C C . GLU A 1 945 ? 25.243 15.299 -58.226 1.00 91.56 945 GLU A C 1
ATOM 6805 O O . GLU A 1 945 ? 25.736 16.403 -58.020 1.00 91.56 945 GLU A O 1
ATOM 6810 N N . GLY A 1 946 ? 25.835 14.168 -57.825 1.00 91.19 946 GLY A N 1
ATOM 6811 C CA . GLY A 1 946 ? 27.140 14.047 -57.185 1.00 91.19 946 GLY A CA 1
ATOM 6812 C C . GLY A 1 946 ? 28.129 13.285 -58.066 1.00 91.19 946 GLY A C 1
ATOM 6813 O O . GLY A 1 946 ? 28.083 13.366 -59.293 1.00 91.19 946 GLY A O 1
ATOM 6814 N N . ILE A 1 947 ? 29.033 12.523 -57.459 1.00 90.94 947 ILE A N 1
ATOM 6815 C CA . ILE A 1 947 ? 30.106 11.809 -58.162 1.00 90.94 947 ILE A CA 1
ATOM 6816 C C . ILE A 1 947 ? 29.924 10.305 -57.985 1.00 90.94 947 ILE A C 1
ATOM 6818 O O . ILE A 1 947 ? 29.875 9.818 -56.864 1.00 90.94 947 ILE A O 1
ATOM 6822 N N . ILE A 1 948 ? 29.901 9.554 -59.081 1.00 93.69 948 ILE A N 1
ATOM 6823 C CA . ILE A 1 948 ? 29.997 8.094 -59.082 1.00 93.69 948 ILE A CA 1
ATOM 6824 C C . ILE A 1 948 ? 31.272 7.719 -59.833 1.00 93.69 948 ILE A C 1
ATOM 6826 O O . ILE A 1 948 ? 31.465 8.145 -60.972 1.00 93.69 948 ILE A O 1
ATOM 6830 N N . GLN A 1 949 ? 32.163 6.947 -59.218 1.00 86.12 949 GLN A N 1
ATOM 6831 C CA . GLN A 1 949 ? 33.462 6.643 -59.804 1.00 86.12 949 GLN A CA 1
ATOM 6832 C C . GLN A 1 949 ? 33.971 5.231 -59.538 1.00 86.12 949 GLN A C 1
ATOM 6834 O O . GLN A 1 949 ? 33.655 4.628 -58.519 1.00 86.12 949 GLN A O 1
ATOM 6839 N N . ASN A 1 950 ? 34.809 4.727 -60.447 1.00 78.94 950 ASN A N 1
ATOM 6840 C CA . ASN A 1 950 ? 35.551 3.468 -60.302 1.00 78.94 950 ASN A CA 1
ATOM 6841 C C . ASN A 1 950 ? 34.657 2.239 -60.002 1.00 78.94 950 ASN A C 1
ATOM 6843 O O . ASN A 1 950 ? 35.106 1.288 -59.365 1.00 78.94 950 ASN A O 1
ATOM 6847 N N . VAL A 1 951 ? 33.387 2.260 -60.419 1.00 83.81 951 VAL A N 1
ATOM 6848 C CA . VAL A 1 951 ? 32.426 1.168 -60.191 1.00 83.81 951 VAL A CA 1
ATOM 6849 C C . VAL A 1 951 ? 32.482 0.181 -61.345 1.00 83.81 951 VAL A C 1
ATOM 6851 O O . VAL A 1 951 ? 32.360 0.589 -62.499 1.00 83.81 951 VAL A O 1
ATOM 6854 N N . LYS A 1 952 ? 32.577 -1.117 -61.053 1.00 84.12 952 LYS A N 1
ATOM 6855 C CA . LYS A 1 952 ? 32.341 -2.174 -62.039 1.00 84.12 952 LYS A CA 1
ATOM 6856 C C . LYS A 1 952 ? 31.057 -2.924 -61.698 1.00 84.12 952 LYS A C 1
ATOM 6858 O O . LYS A 1 952 ? 30.910 -3.411 -60.584 1.00 84.12 952 LYS A O 1
ATOM 6863 N N . LEU A 1 953 ? 30.146 -3.033 -62.659 1.00 86.88 953 LEU A N 1
ATOM 6864 C CA . LEU A 1 953 ? 28.906 -3.797 -62.548 1.00 86.88 953 LEU A CA 1
ATOM 6865 C C . LEU A 1 953 ? 28.986 -5.072 -63.387 1.00 86.88 953 LEU A C 1
ATOM 6867 O O . LEU A 1 953 ? 29.414 -5.030 -64.542 1.00 86.88 953 LEU A O 1
ATOM 6871 N N . SER A 1 954 ? 28.515 -6.179 -62.827 1.00 85.88 954 SER A N 1
ATOM 6872 C CA . SER A 1 954 ? 28.259 -7.445 -63.523 1.00 85.88 954 SER A CA 1
ATOM 6873 C C . SER A 1 954 ? 26.914 -8.015 -63.086 1.00 85.88 954 SER A C 1
ATOM 6875 O O . SER A 1 954 ? 26.358 -7.600 -62.070 1.00 85.88 954 SER A O 1
ATOM 6877 N N . SER A 1 955 ? 26.383 -8.992 -63.816 1.00 77.94 955 SER A N 1
ATOM 6878 C CA . SER A 1 955 ? 25.252 -9.791 -63.339 1.00 77.94 955 SER A CA 1
ATOM 6879 C C . SER A 1 955 ? 25.583 -11.276 -63.380 1.00 77.94 955 SER A C 1
ATOM 6881 O O . SER A 1 955 ? 26.406 -11.714 -64.184 1.00 77.94 955 SER A O 1
ATOM 6883 N N . SER A 1 956 ? 24.959 -12.043 -62.489 1.00 65.06 956 SER A N 1
ATOM 6884 C CA . SER A 1 956 ? 24.986 -13.506 -62.509 1.00 65.06 956 SER A CA 1
ATOM 6885 C C . SER A 1 956 ? 23.926 -14.120 -63.437 1.00 65.06 956 SER A C 1
ATOM 6887 O O . SER A 1 956 ? 23.933 -15.335 -63.628 1.00 65.06 956 SER A O 1
ATOM 6889 N N . VAL A 1 957 ? 23.044 -13.302 -64.026 1.00 63.53 957 VAL A N 1
ATOM 6890 C CA . VAL A 1 957 ? 21.942 -13.703 -64.920 1.00 63.53 957 VAL A CA 1
ATOM 6891 C C . VAL A 1 957 ? 21.779 -12.705 -66.082 1.00 63.53 957 VAL A C 1
ATOM 6893 O O . VAL A 1 957 ? 22.256 -11.575 -66.009 1.00 63.53 957 VAL A O 1
ATOM 6896 N N . SER A 1 958 ? 21.084 -13.090 -67.159 1.00 61.66 958 SER A N 1
ATOM 6897 C CA . SER A 1 958 ? 20.493 -12.095 -68.073 1.00 61.66 958 SER A CA 1
ATOM 6898 C C . SER A 1 958 ? 19.252 -11.509 -67.407 1.00 61.66 958 SER A C 1
ATOM 6900 O O . SER A 1 958 ? 18.360 -12.262 -67.021 1.00 61.66 958 SER A O 1
ATOM 6902 N N . LEU A 1 959 ? 19.161 -10.183 -67.294 1.00 66.38 959 LEU A N 1
ATOM 6903 C CA . LEU A 1 959 ? 17.940 -9.533 -66.815 1.00 66.38 959 LEU A CA 1
ATOM 6904 C C . LEU A 1 959 ? 16.894 -9.516 -67.939 1.00 66.38 959 LEU A C 1
ATOM 6906 O O . LEU A 1 959 ? 17.217 -9.125 -69.057 1.00 66.38 959 LEU A O 1
ATOM 6910 N N . SER A 1 960 ? 15.652 -9.901 -67.646 1.00 61.28 960 SER A N 1
ATOM 6911 C CA . SER A 1 960 ? 14.515 -9.883 -68.583 1.00 61.28 960 SER A CA 1
ATOM 6912 C C . SER A 1 960 ? 13.299 -9.223 -67.926 1.00 61.28 960 SER A C 1
ATOM 6914 O O . SER A 1 960 ? 13.199 -9.213 -66.700 1.00 61.28 960 SER A O 1
ATOM 6916 N N . THR A 1 961 ? 12.369 -8.670 -68.713 1.00 55.22 961 THR A N 1
ATOM 6917 C CA . THR A 1 961 ? 11.152 -8.008 -68.186 1.00 55.22 961 THR A CA 1
ATOM 6918 C C . THR A 1 961 ? 9.934 -8.934 -68.055 1.00 55.22 961 THR A C 1
ATOM 6920 O O . THR A 1 961 ? 8.820 -8.465 -67.816 1.00 55.22 961 THR A O 1
ATOM 6923 N N . ASP A 1 962 ? 10.141 -10.244 -68.208 1.00 48.00 962 ASP A N 1
ATOM 6924 C CA . ASP A 1 962 ? 9.078 -11.238 -68.370 1.00 48.00 962 ASP A CA 1
ATOM 6925 C C . ASP A 1 962 ? 8.428 -11.656 -67.033 1.00 48.00 962 ASP A C 1
ATOM 6927 O O . ASP A 1 962 ? 8.778 -12.658 -66.414 1.00 48.00 962 ASP A O 1
ATOM 6931 N N . ASP A 1 963 ? 7.448 -10.866 -66.586 1.00 48.72 963 ASP A N 1
ATOM 6932 C CA . ASP A 1 963 ? 6.329 -11.360 -65.774 1.00 48.72 963 ASP A CA 1
ATOM 6933 C C . ASP A 1 963 ? 5.147 -11.531 -66.751 1.00 48.72 963 ASP A C 1
ATOM 6935 O O . ASP A 1 963 ? 4.752 -10.565 -67.407 1.00 48.72 963 ASP A O 1
ATOM 6939 N N . ASP A 1 964 ? 4.602 -12.750 -66.869 1.00 43.91 964 ASP A N 1
ATOM 6940 C CA . ASP A 1 964 ? 3.608 -13.222 -67.871 1.00 43.91 964 ASP A CA 1
ATOM 6941 C C . ASP A 1 964 ? 2.214 -12.535 -67.794 1.00 43.91 964 ASP A C 1
ATOM 6943 O O . ASP A 1 964 ? 1.182 -13.064 -68.219 1.00 43.91 964 ASP A O 1
ATOM 6947 N N . LYS A 1 965 ? 2.140 -11.341 -67.205 1.00 43.19 965 LYS A N 1
ATOM 6948 C CA . LYS A 1 965 ? 0.920 -10.555 -67.021 1.00 43.19 965 LYS A CA 1
ATOM 6949 C C . LYS A 1 965 ? 0.932 -9.367 -67.971 1.00 43.19 965 LYS A C 1
ATOM 6951 O O . LYS A 1 965 ? 1.722 -8.441 -67.805 1.00 43.19 965 LYS A O 1
ATOM 6956 N N . GLU A 1 966 ? -0.001 -9.408 -68.924 1.00 42.28 966 GLU A N 1
ATOM 6957 C CA . GLU A 1 966 ? -0.450 -8.293 -69.773 1.00 42.28 966 GLU A CA 1
ATOM 6958 C C . GLU A 1 966 ? -0.186 -6.915 -69.132 1.00 42.28 966 GLU A C 1
ATOM 6960 O O . GLU A 1 966 ? -0.686 -6.656 -68.028 1.00 42.28 966 GLU A O 1
ATOM 6965 N N . PRO A 1 967 ? 0.577 -6.014 -69.785 1.00 45.31 967 PRO A N 1
ATOM 6966 C CA . PRO A 1 967 ? 0.902 -4.721 -69.208 1.00 45.31 967 PRO A CA 1
ATOM 6967 C C . PRO A 1 967 ? -0.371 -3.886 -69.061 1.00 45.31 967 PRO A C 1
ATOM 6969 O O . PRO A 1 967 ? -0.915 -3.355 -70.033 1.00 45.31 967 PRO A O 1
ATOM 6972 N N . THR A 1 968 ? -0.829 -3.720 -67.820 1.00 42.62 968 THR A N 1
ATOM 6973 C CA . THR A 1 968 ? -1.868 -2.745 -67.487 1.00 42.62 968 THR A CA 1
ATOM 6974 C C . THR A 1 968 ? -1.456 -1.366 -68.029 1.00 42.62 968 THR A C 1
ATOM 6976 O O . THR A 1 968 ? -0.297 -0.969 -67.868 1.00 42.62 968 THR A O 1
ATOM 6979 N N . PRO A 1 969 ? -2.355 -0.613 -68.696 1.00 41.38 969 PRO A N 1
ATOM 6980 C CA . PRO A 1 969 ? -1.964 0.628 -69.362 1.00 41.38 969 PRO A CA 1
ATOM 6981 C C . PRO A 1 969 ? -1.344 1.647 -68.392 1.00 41.38 969 PRO A C 1
ATOM 6983 O O . PRO A 1 969 ? -2.033 2.175 -67.520 1.00 41.38 969 PRO A O 1
ATOM 6986 N N . GLY A 1 970 ? -0.051 1.950 -68.570 1.00 44.31 970 GLY A N 1
ATOM 6987 C CA . GLY A 1 970 ? 0.656 3.009 -67.834 1.00 44.31 970 GLY A CA 1
ATOM 6988 C C . GLY A 1 970 ? 1.870 2.599 -66.987 1.00 44.31 970 GLY A C 1
ATOM 6989 O O . GLY A 1 970 ? 2.394 3.457 -66.280 1.00 44.31 970 GLY A O 1
ATOM 6990 N N . PHE A 1 971 ? 2.337 1.346 -67.043 1.00 45.44 971 PHE A N 1
ATOM 6991 C CA . PHE A 1 971 ? 3.596 0.922 -66.403 1.00 45.44 971 PHE A CA 1
ATOM 6992 C C . PHE A 1 971 ? 4.761 0.909 -67.411 1.00 45.44 971 PHE A C 1
ATOM 6994 O O . PHE A 1 971 ? 4.602 0.442 -68.538 1.00 45.44 971 PHE A O 1
ATOM 7001 N N . TYR A 1 972 ? 5.930 1.438 -67.021 1.00 57.75 972 TYR A N 1
ATOM 7002 C CA . TYR A 1 972 ? 7.009 1.794 -67.957 1.00 57.75 972 TYR A CA 1
ATOM 7003 C C . TYR A 1 972 ? 8.387 1.285 -67.517 1.00 57.75 972 TYR A C 1
ATOM 7005 O O . TYR A 1 972 ? 8.939 1.791 -66.533 1.00 57.75 972 TYR A O 1
ATOM 7013 N N . PHE A 1 973 ? 8.987 0.371 -68.292 1.00 55.72 973 PHE A N 1
ATOM 7014 C CA . PHE A 1 973 ? 10.366 -0.058 -68.050 1.00 55.72 973 PHE A CA 1
ATOM 7015 C C . PHE A 1 973 ? 11.391 0.991 -68.501 1.00 55.72 973 PHE A C 1
ATOM 7017 O O . PHE A 1 973 ? 11.159 1.793 -69.410 1.00 55.72 973 PHE A O 1
ATOM 7024 N N . SER A 1 974 ? 12.528 1.038 -67.810 1.00 68.00 974 SER A N 1
ATOM 7025 C CA . SER A 1 974 ? 13.657 1.926 -68.095 1.00 68.00 974 SER A CA 1
ATOM 7026 C C . SER A 1 974 ? 14.931 1.364 -67.468 1.00 68.00 974 SER A C 1
ATOM 7028 O O . SER A 1 974 ? 14.905 0.911 -66.324 1.00 68.00 974 SER A O 1
ATOM 7030 N N . PHE A 1 975 ? 16.043 1.434 -68.201 1.00 77.38 975 PHE A N 1
ATOM 7031 C CA . PHE A 1 975 ? 17.342 0.918 -67.763 1.00 77.38 975 PHE A CA 1
ATOM 7032 C C . PHE A 1 975 ? 18.416 2.007 -67.767 1.00 77.38 975 PHE A C 1
ATOM 7034 O O . PHE A 1 975 ? 18.558 2.744 -68.746 1.00 77.38 975 PHE A O 1
ATOM 7041 N N . GLY A 1 976 ? 19.187 2.069 -66.686 1.00 83.38 976 GLY A N 1
ATOM 7042 C CA . GLY A 1 976 ? 20.423 2.834 -66.580 1.00 83.38 976 GLY A CA 1
ATOM 7043 C C . GLY A 1 976 ?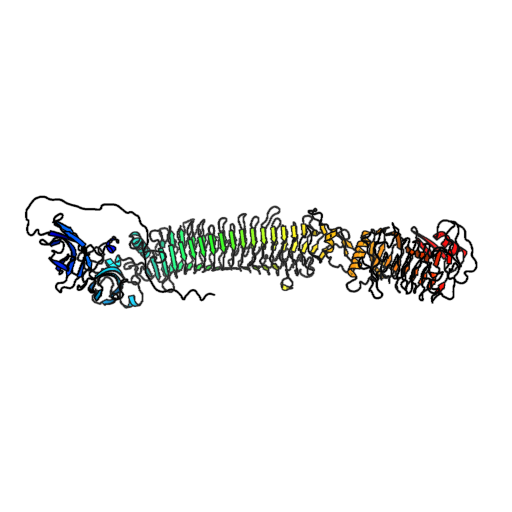 21.319 2.167 -65.548 1.00 83.38 976 GLY A C 1
ATOM 7044 O O . GLY A 1 976 ? 21.107 2.374 -64.358 1.00 83.38 976 GLY A O 1
ATOM 7045 N N . ALA A 1 977 ? 22.268 1.331 -65.986 1.00 83.19 977 ALA A N 1
ATOM 7046 C CA . ALA A 1 977 ? 22.924 0.353 -65.109 1.00 83.19 977 ALA A CA 1
ATOM 7047 C C . ALA A 1 977 ? 23.497 0.959 -63.819 1.00 83.19 977 ALA A C 1
ATOM 7049 O O . ALA A 1 977 ? 23.307 0.408 -62.739 1.00 83.19 977 ALA A O 1
ATOM 7050 N N . ILE A 1 978 ? 24.155 2.115 -63.914 1.00 88.38 978 ILE A N 1
ATOM 7051 C CA . ILE A 1 978 ? 24.723 2.824 -62.766 1.00 88.38 978 ILE A CA 1
ATOM 7052 C C . ILE A 1 978 ? 23.651 3.681 -62.087 1.00 88.38 978 ILE A C 1
ATOM 7054 O O . ILE A 1 978 ? 23.389 3.513 -60.895 1.00 88.38 978 ILE A O 1
ATOM 7058 N N . CYS A 1 979 ? 23.007 4.574 -62.841 1.00 87.94 979 CYS A N 1
ATOM 7059 C CA . CYS A 1 979 ? 21.916 5.411 -62.346 1.00 87.94 979 CYS A CA 1
ATOM 7060 C C . CYS A 1 979 ? 20.847 5.665 -63.415 1.00 87.94 979 CYS A C 1
ATOM 7062 O O . CYS A 1 979 ? 21.108 5.580 -64.616 1.00 87.94 979 CYS A O 1
ATOM 7064 N N . GLY A 1 980 ? 19.640 6.042 -62.989 1.00 82.50 980 GLY A N 1
ATOM 7065 C CA . GLY A 1 980 ? 18.596 6.496 -63.909 1.00 82.50 980 GLY A CA 1
ATOM 7066 C C . GLY A 1 980 ? 18.999 7.793 -64.619 1.00 82.50 980 GLY A C 1
ATOM 7067 O O . GLY A 1 980 ? 19.279 7.805 -65.816 1.00 82.50 980 GLY A O 1
ATOM 7068 N N . ILE A 1 981 ? 19.048 8.900 -63.883 1.00 86.50 981 ILE A N 1
ATOM 7069 C CA . ILE A 1 981 ? 19.347 10.235 -64.419 1.00 86.50 981 ILE A CA 1
ATOM 7070 C C . ILE A 1 981 ? 20.686 10.725 -63.863 1.00 86.50 981 ILE A C 1
ATOM 7072 O O . ILE A 1 981 ? 20.808 10.955 -62.663 1.00 86.50 981 ILE A O 1
ATOM 7076 N N . ASN A 1 982 ? 21.667 10.990 -64.721 1.00 92.06 982 ASN A N 1
ATOM 7077 C CA . ASN A 1 982 ? 22.819 11.813 -64.364 1.00 92.06 982 ASN A CA 1
ATOM 7078 C C . ASN A 1 982 ? 22.447 13.287 -64.589 1.00 92.06 982 ASN A C 1
ATOM 7080 O O . ASN A 1 982 ? 22.355 13.749 -65.724 1.00 92.06 982 ASN A O 1
ATOM 7084 N N . GLY A 1 983 ? 22.142 14.003 -63.512 1.00 89.88 983 GLY A N 1
ATOM 7085 C CA . GLY A 1 983 ? 21.744 15.410 -63.486 1.00 89.88 983 GLY A CA 1
ATOM 7086 C C . GLY A 1 983 ? 22.873 16.376 -63.850 1.00 89.88 983 GLY A C 1
ATOM 7087 O O . GLY A 1 983 ? 23.980 15.960 -64.175 1.00 89.88 983 GLY A O 1
ATOM 7088 N N . ALA A 1 984 ? 22.588 17.679 -63.831 1.00 91.25 984 ALA A N 1
ATOM 7089 C CA . ALA A 1 984 ? 23.487 18.700 -64.381 1.00 91.25 984 ALA A CA 1
ATOM 7090 C C . ALA A 1 984 ? 24.823 18.825 -63.625 1.00 91.25 984 ALA A C 1
ATOM 7092 O O . ALA A 1 984 ? 25.839 19.149 -64.237 1.00 91.25 984 ALA A O 1
ATOM 7093 N N . ASN A 1 985 ? 24.834 18.535 -62.322 1.00 90.31 985 ASN A N 1
ATOM 7094 C CA . ASN A 1 985 ? 26.045 18.502 -61.495 1.00 90.31 985 ASN A CA 1
ATOM 7095 C C . ASN A 1 985 ? 26.658 17.092 -61.407 1.00 90.31 985 ASN A C 1
ATOM 7097 O O . ASN A 1 985 ? 27.744 16.925 -60.858 1.00 90.31 985 ASN A O 1
ATOM 7101 N N . GLY A 1 986 ? 25.967 16.080 -61.942 1.00 93.19 986 GLY A N 1
ATOM 7102 C CA . GLY A 1 986 ? 26.349 14.679 -61.827 1.00 93.19 986 GLY A CA 1
ATOM 7103 C C . GLY A 1 986 ? 27.582 14.324 -62.660 1.00 93.19 986 GLY A C 1
ATOM 7104 O O . GLY A 1 986 ? 27.639 14.593 -63.861 1.00 93.19 986 GLY A O 1
ATOM 7105 N N . ILE A 1 987 ? 28.559 13.669 -62.039 1.00 93.62 987 ILE A N 1
ATOM 7106 C CA . ILE A 1 987 ? 29.758 13.121 -62.679 1.00 93.62 987 ILE A CA 1
ATOM 7107 C C . ILE A 1 987 ? 29.732 11.598 -62.532 1.00 93.62 987 ILE A C 1
ATOM 7109 O O . ILE A 1 987 ? 29.671 11.092 -61.415 1.00 93.62 987 ILE A O 1
ATOM 7113 N N . ILE A 1 988 ? 29.834 10.862 -63.636 1.00 92.94 988 ILE A N 1
ATOM 7114 C CA . ILE A 1 988 ? 30.097 9.416 -63.647 1.00 92.94 988 ILE A CA 1
ATOM 7115 C C . ILE A 1 988 ? 31.460 9.201 -64.298 1.00 92.94 988 ILE A C 1
ATOM 7117 O O . ILE A 1 988 ? 31.668 9.674 -65.416 1.00 92.94 988 ILE A O 1
ATOM 7121 N N . ARG A 1 989 ? 32.403 8.513 -63.643 1.00 84.94 989 ARG A N 1
ATOM 7122 C CA . ARG A 1 989 ? 33.747 8.339 -64.216 1.00 84.94 989 ARG A CA 1
ATOM 7123 C C . ARG A 1 989 ? 34.462 7.029 -63.921 1.00 84.94 989 ARG A C 1
ATOM 7125 O O . ARG A 1 989 ? 34.373 6.492 -62.827 1.00 84.94 989 ARG A O 1
ATOM 7132 N N . ASN A 1 990 ? 35.263 6.558 -64.874 1.00 76.62 990 ASN A N 1
ATOM 7133 C CA . ASN A 1 990 ? 36.056 5.325 -64.748 1.00 76.62 990 ASN A CA 1
ATOM 7134 C C . ASN A 1 990 ? 35.201 4.075 -64.424 1.00 76.62 990 ASN A C 1
ATOM 7136 O O . ASN A 1 990 ? 35.686 3.156 -63.764 1.00 76.62 990 ASN A O 1
ATOM 7140 N N . CYS A 1 991 ? 33.925 4.048 -64.824 1.00 81.62 991 CYS A N 1
ATOM 7141 C CA . CYS A 1 991 ? 33.005 2.962 -64.484 1.00 81.62 991 CYS A CA 1
ATOM 7142 C C . CYS A 1 991 ? 32.820 1.964 -65.637 1.00 81.62 991 CYS A C 1
ATOM 7144 O O . CYS A 1 991 ? 32.858 2.335 -66.809 1.00 81.62 991 CYS A O 1
ATOM 7146 N N . TRP A 1 992 ? 32.564 0.700 -65.306 1.00 83.69 992 TRP A N 1
ATOM 7147 C CA . TRP A 1 992 ? 32.348 -0.393 -66.255 1.00 83.69 992 TRP A CA 1
ATOM 7148 C C . TRP A 1 992 ? 30.974 -1.032 -66.024 1.00 83.69 992 TRP A C 1
ATOM 7150 O O . TRP A 1 992 ? 30.684 -1.442 -64.904 1.00 83.69 992 TRP A O 1
ATOM 7160 N N . ASN A 1 993 ? 30.151 -1.182 -67.065 1.00 85.75 993 ASN A N 1
ATOM 7161 C CA . ASN A 1 993 ? 28.940 -2.006 -67.026 1.00 85.75 993 ASN A CA 1
ATOM 7162 C C . ASN A 1 993 ? 29.066 -3.255 -67.906 1.00 85.75 993 ASN A C 1
ATOM 7164 O O . ASN A 1 993 ? 29.258 -3.137 -69.113 1.00 85.75 993 ASN A O 1
ATOM 7168 N N . ASP A 1 994 ? 28.877 -4.432 -67.314 1.00 84.31 994 ASP A N 1
ATOM 7169 C CA . ASP A 1 994 ? 28.746 -5.721 -68.009 1.00 84.31 994 ASP A CA 1
ATOM 7170 C C . ASP A 1 994 ? 27.326 -6.319 -67.893 1.00 84.31 994 ASP A C 1
ATOM 7172 O O . ASP A 1 994 ? 27.038 -7.379 -68.445 1.00 84.31 994 ASP A O 1
ATOM 7176 N N . VAL A 1 995 ? 26.405 -5.643 -67.191 1.00 82.88 995 VAL A N 1
ATOM 7177 C CA . VAL A 1 995 ? 25.013 -6.091 -67.033 1.00 82.88 995 VAL A CA 1
ATOM 7178 C C . VAL A 1 995 ? 24.291 -6.003 -68.374 1.00 82.88 995 VAL A C 1
ATOM 7180 O O . VAL A 1 995 ? 24.157 -4.916 -68.941 1.00 82.88 995 VAL A O 1
ATOM 7183 N N . SER A 1 996 ? 23.815 -7.153 -68.856 1.00 82.62 996 SER A N 1
ATOM 7184 C CA . SER A 1 996 ? 22.991 -7.268 -70.061 1.00 82.62 996 SER A CA 1
ATOM 7185 C C . SER A 1 996 ? 21.502 -7.321 -69.715 1.00 82.62 996 SER A C 1
ATOM 7187 O O . SER A 1 996 ? 21.115 -7.920 -68.710 1.00 82.62 996 SER A O 1
ATOM 7189 N N . VAL A 1 997 ? 20.676 -6.728 -70.575 1.00 77.62 997 VAL A N 1
ATOM 7190 C CA . VAL A 1 997 ? 19.213 -6.743 -70.491 1.00 77.62 997 VAL A CA 1
ATOM 7191 C C . VAL A 1 997 ? 18.621 -7.254 -71.793 1.00 77.62 997 VAL A C 1
ATOM 7193 O O . VAL A 1 997 ? 18.874 -6.705 -72.870 1.00 77.62 997 VAL A O 1
ATOM 7196 N N . ASP A 1 998 ? 17.788 -8.273 -71.661 1.00 73.06 998 ASP A N 1
ATOM 7197 C CA . ASP A 1 998 ? 16.914 -8.802 -72.689 1.00 73.06 998 ASP A CA 1
ATOM 7198 C C . ASP A 1 998 ? 15.477 -8.279 -72.501 1.00 73.06 998 ASP A C 1
ATOM 7200 O O . ASP A 1 998 ? 15.072 -7.857 -71.419 1.00 73.06 998 ASP A O 1
ATOM 7204 N N . ASP A 1 999 ? 14.706 -8.272 -73.588 1.00 65.06 999 ASP A N 1
ATOM 7205 C CA . ASP A 1 999 ? 13.282 -7.918 -73.604 1.00 65.06 999 ASP A CA 1
ATOM 7206 C C . ASP A 1 999 ? 12.910 -6.541 -73.003 1.00 65.06 999 ASP A C 1
ATOM 7208 O O . ASP A 1 999 ? 11.952 -6.394 -72.248 1.00 65.06 999 ASP A O 1
ATOM 7212 N N . LEU A 1 1000 ? 13.663 -5.490 -73.341 1.00 64.75 1000 LEU A N 1
ATOM 7213 C CA . LEU A 1 1000 ? 13.460 -4.127 -72.837 1.00 64.75 1000 LEU A CA 1
ATOM 7214 C C . LEU A 1 1000 ? 12.148 -3.498 -73.381 1.00 64.75 1000 LEU A C 1
ATOM 7216 O O . LEU A 1 1000 ? 12.137 -2.867 -74.441 1.00 64.75 1000 LEU A O 1
ATOM 7220 N N . ARG A 1 1001 ? 11.029 -3.649 -72.653 1.00 60.56 1001 ARG A N 1
ATOM 7221 C CA . ARG A 1 1001 ? 9.688 -3.136 -73.028 1.00 60.56 1001 ARG A CA 1
ATOM 7222 C C . ARG A 1 1001 ? 9.530 -1.621 -72.737 1.00 60.56 1001 ARG A C 1
ATOM 7224 O O . ARG A 1 1001 ? 9.166 -1.221 -71.632 1.00 60.56 1001 ARG A O 1
ATOM 7231 N N . LEU A 1 1002 ? 9.820 -0.762 -73.725 1.00 54.94 1002 LEU A N 1
ATOM 7232 C CA . LEU A 1 1002 ? 9.934 0.705 -73.580 1.00 54.94 1002 LEU A CA 1
ATOM 7233 C C . LEU A 1 1002 ? 8.785 1.579 -74.130 1.00 54.94 1002 LEU A C 1
ATOM 7235 O O . LEU A 1 1002 ? 8.609 1.713 -75.338 1.00 54.94 1002 LEU A O 1
ATOM 7239 N N . PHE A 1 1003 ? 8.194 2.391 -73.247 1.00 48.19 1003 PHE A N 1
ATOM 7240 C CA . PHE A 1 1003 ? 7.598 3.697 -73.604 1.00 48.19 1003 PHE A CA 1
ATOM 7241 C C . PHE A 1 1003 ? 8.551 4.884 -73.313 1.00 48.19 1003 PHE A C 1
ATOM 7243 O O . PHE A 1 1003 ? 8.176 6.041 -73.482 1.00 48.19 1003 PHE A O 1
ATOM 7250 N N . ASN A 1 1004 ? 9.775 4.615 -72.838 1.00 57.47 1004 ASN A N 1
ATOM 7251 C CA . ASN A 1 1004 ? 10.751 5.620 -72.394 1.00 57.47 1004 ASN A CA 1
ATOM 7252 C C . ASN A 1 1004 ? 12.181 5.264 -72.873 1.00 57.47 1004 ASN A C 1
ATOM 7254 O O . ASN A 1 1004 ? 12.364 4.403 -73.729 1.00 57.47 1004 ASN A O 1
ATOM 7258 N N . ARG A 1 1005 ? 13.205 5.961 -72.377 1.00 72.19 1005 ARG A N 1
ATOM 7259 C CA . ARG A 1 1005 ? 14.614 5.839 -72.792 1.00 72.19 1005 ARG A CA 1
ATOM 7260 C C . ARG A 1 1005 ? 15.377 4.741 -72.031 1.00 72.19 1005 ARG A C 1
ATOM 7262 O O . ARG A 1 1005 ? 14.913 4.268 -70.994 1.00 72.19 1005 ARG A O 1
ATOM 7269 N N . GLY A 1 1006 ? 16.582 4.391 -72.489 1.00 75.94 1006 GLY A N 1
ATOM 7270 C CA . GLY A 1 1006 ? 17.487 3.456 -71.800 1.00 75.94 1006 GLY A CA 1
ATOM 7271 C C . GLY A 1 1006 ? 18.966 3.640 -72.164 1.00 75.94 1006 GLY A C 1
ATOM 7272 O O . GLY A 1 1006 ? 19.280 4.175 -73.226 1.00 75.94 1006 GLY A O 1
ATOM 7273 N N . GLY A 1 1007 ? 19.891 3.182 -71.318 1.00 84.06 1007 GLY A N 1
ATOM 7274 C CA . GLY A 1 1007 ? 21.302 3.116 -71.705 1.00 84.06 1007 GLY A CA 1
ATOM 7275 C C . GLY A 1 1007 ? 22.244 2.383 -70.751 1.00 84.06 1007 GLY A C 1
ATOM 7276 O O . GLY A 1 1007 ? 21.922 2.147 -69.589 1.00 84.06 1007 GLY A O 1
ATOM 7277 N N . GLY A 1 1008 ? 23.410 1.994 -71.273 1.00 83.88 1008 GLY A N 1
ATOM 7278 C CA . GLY A 1 1008 ? 24.327 1.047 -70.620 1.00 83.88 1008 GLY A CA 1
ATOM 7279 C C . GLY A 1 1008 ? 25.026 1.565 -69.361 1.00 83.88 1008 GLY A C 1
ATOM 7280 O O . GLY A 1 1008 ? 25.411 0.774 -68.510 1.00 83.88 1008 GLY A O 1
ATOM 7281 N N . ILE A 1 1009 ? 25.158 2.884 -69.202 1.00 89.81 1009 ILE A N 1
ATOM 7282 C CA . ILE A 1 1009 ? 25.699 3.533 -67.997 1.00 89.81 1009 ILE A CA 1
ATOM 7283 C C . ILE A 1 1009 ? 24.587 4.278 -67.252 1.00 89.81 1009 ILE A C 1
ATOM 7285 O O . ILE A 1 1009 ? 24.373 4.024 -66.067 1.00 89.81 1009 ILE A O 1
ATOM 7289 N N . CYS A 1 1010 ? 23.840 5.152 -67.930 1.00 89.31 1010 CYS A N 1
ATOM 7290 C CA . CYS A 1 1010 ? 22.639 5.782 -67.372 1.00 89.31 1010 CYS A CA 1
ATOM 7291 C C . CYS A 1 1010 ? 21.537 5.966 -68.424 1.00 89.31 1010 CYS A C 1
ATOM 7293 O O . CYS A 1 1010 ? 21.777 5.821 -69.622 1.00 89.31 1010 CYS A O 1
ATOM 7295 N N . ARG A 1 1011 ? 20.314 6.309 -68.010 1.00 86.19 1011 ARG A N 1
ATOM 7296 C CA . ARG A 1 1011 ? 19.205 6.566 -68.945 1.00 86.19 1011 ARG A CA 1
ATOM 7297 C C . ARG A 1 1011 ? 19.298 7.957 -69.576 1.00 86.19 1011 ARG A C 1
ATOM 7299 O O . ARG A 1 1011 ? 19.275 8.084 -70.799 1.00 86.19 1011 ARG A O 1
ATOM 7306 N N . ASP A 1 1012 ? 19.407 8.991 -68.749 1.00 86.38 1012 ASP A N 1
ATOM 7307 C CA . ASP A 1 1012 ? 19.490 10.393 -69.172 1.00 86.38 1012 ASP A CA 1
ATOM 7308 C C . ASP A 1 1012 ? 20.777 11.027 -68.624 1.00 86.38 1012 ASP A C 1
ATOM 7310 O O . ASP A 1 1012 ? 21.058 10.914 -67.433 1.00 86.38 1012 ASP A O 1
ATOM 7314 N N . ASN A 1 1013 ? 21.547 11.720 -69.467 1.00 90.38 1013 ASN A N 1
ATOM 7315 C CA . ASN A 1 1013 ? 22.722 12.493 -69.068 1.00 90.38 1013 ASN A CA 1
ATOM 7316 C C . ASN A 1 1013 ? 22.521 13.995 -69.295 1.00 90.38 1013 ASN A C 1
ATOM 7318 O O . ASN A 1 1013 ? 22.267 14.452 -70.409 1.00 90.38 1013 ASN A O 1
ATOM 7322 N N . HIS A 1 1014 ? 22.722 14.770 -68.240 1.00 92.06 1014 HIS A N 1
ATOM 7323 C CA . HIS A 1 1014 ? 22.759 16.229 -68.237 1.00 92.06 1014 HIS A CA 1
ATOM 7324 C C . HIS A 1 1014 ? 24.096 16.769 -67.697 1.00 92.06 1014 HIS A C 1
ATOM 7326 O O . HIS A 1 1014 ? 24.402 17.934 -67.937 1.00 92.06 1014 HIS A O 1
ATOM 7332 N N . GLY A 1 1015 ? 24.887 15.932 -67.016 1.00 92.94 1015 GLY A N 1
ATOM 7333 C CA . GLY A 1 1015 ? 26.198 16.251 -66.443 1.00 92.94 1015 GLY A CA 1
ATOM 7334 C C . GLY A 1 1015 ? 27.356 15.632 -67.232 1.00 92.94 1015 GLY A C 1
ATOM 7335 O O . GLY A 1 1015 ? 27.358 15.646 -68.463 1.00 92.94 1015 GLY A O 1
ATOM 7336 N N . ILE A 1 1016 ? 28.361 15.093 -66.544 1.00 92.75 1016 ILE A N 1
ATOM 7337 C CA . ILE A 1 1016 ? 29.570 14.509 -67.147 1.00 92.75 1016 ILE A CA 1
ATOM 7338 C C . ILE A 1 1016 ? 29.551 12.981 -67.018 1.00 92.75 1016 ILE A C 1
ATOM 7340 O O . ILE A 1 1016 ? 29.349 12.454 -65.928 1.00 92.75 1016 ILE A O 1
ATOM 7344 N N . ILE A 1 1017 ? 29.834 12.273 -68.111 1.00 90.94 1017 ILE A N 1
ATOM 7345 C CA . ILE A 1 1017 ? 30.236 10.859 -68.107 1.00 90.94 1017 ILE A CA 1
ATOM 7346 C C . ILE A 1 1017 ? 31.627 10.781 -68.738 1.00 90.94 1017 ILE A C 1
ATOM 7348 O O . ILE A 1 1017 ? 31.783 11.186 -69.890 1.00 90.94 1017 ILE A O 1
ATOM 7352 N N . GLU A 1 1018 ? 32.640 10.280 -68.029 1.00 83.50 1018 GLU A N 1
ATOM 7353 C CA . GLU A 1 1018 ? 34.003 10.168 -68.569 1.00 83.50 1018 GLU A CA 1
ATOM 7354 C C . GLU A 1 1018 ? 34.689 8.814 -68.321 1.00 83.50 1018 GLU A C 1
ATOM 7356 O O . GLU A 1 1018 ? 34.490 8.168 -67.299 1.00 83.50 1018 GLU A O 1
ATOM 7361 N N . ASN A 1 1019 ? 35.519 8.355 -69.262 1.00 74.50 1019 ASN A N 1
ATOM 7362 C CA . ASN A 1 1019 ? 36.310 7.116 -69.143 1.00 74.50 1019 ASN A CA 1
ATOM 7363 C C . ASN A 1 1019 ? 35.477 5.847 -68.816 1.00 74.50 1019 ASN A C 1
ATOM 7365 O O . ASN A 1 1019 ? 35.977 4.937 -68.157 1.00 74.50 1019 ASN A O 1
ATOM 7369 N N . CYS A 1 1020 ? 34.199 5.788 -69.212 1.00 79.69 1020 CYS A N 1
ATOM 7370 C CA . CYS A 1 1020 ? 33.306 4.668 -68.887 1.00 79.69 1020 CYS A CA 1
ATOM 7371 C C . CYS A 1 1020 ? 33.221 3.628 -70.015 1.00 79.69 1020 CYS A C 1
ATOM 7373 O O . CYS A 1 1020 ? 33.317 3.974 -71.192 1.00 79.69 1020 CYS A O 1
ATOM 7375 N N . ILE A 1 1021 ? 33.006 2.357 -69.672 1.00 80.38 1021 ILE A N 1
ATOM 7376 C CA . ILE A 1 1021 ? 32.929 1.234 -70.621 1.00 80.38 1021 ILE A CA 1
ATOM 7377 C C . ILE A 1 1021 ? 31.608 0.478 -70.432 1.00 80.38 1021 ILE A C 1
ATOM 7379 O O . ILE A 1 1021 ? 31.261 0.124 -69.312 1.00 80.38 1021 ILE A O 1
ATOM 7383 N N . ASN A 1 1022 ? 30.888 0.191 -71.518 1.00 84.50 1022 ASN A N 1
ATOM 7384 C CA . ASN A 1 1022 ? 29.745 -0.723 -71.525 1.00 84.50 1022 ASN A CA 1
ATOM 7385 C C . ASN A 1 1022 ? 30.051 -1.961 -72.382 1.00 84.50 1022 ASN A C 1
ATOM 7387 O O . ASN A 1 1022 ? 30.287 -1.842 -73.584 1.00 84.50 1022 ASN A O 1
ATOM 7391 N N . THR A 1 1023 ? 30.027 -3.149 -71.785 1.00 81.69 1023 THR A N 1
ATOM 7392 C CA . THR A 1 1023 ? 30.067 -4.455 -72.467 1.00 81.69 1023 THR A CA 1
ATOM 7393 C C . THR A 1 1023 ? 28.718 -5.174 -72.454 1.00 81.69 1023 THR A C 1
ATOM 7395 O O . THR A 1 1023 ? 28.501 -6.025 -73.314 1.00 81.69 1023 THR A O 1
ATOM 7398 N N . GLY A 1 1024 ? 27.801 -4.796 -71.556 1.00 79.31 1024 GLY A N 1
ATOM 7399 C CA . GLY A 1 1024 ? 26.464 -5.382 -71.456 1.00 79.31 1024 GLY A CA 1
ATOM 7400 C C . GLY A 1 1024 ? 25.565 -5.089 -72.664 1.00 79.31 1024 GLY A C 1
ATOM 7401 O O . GLY A 1 1024 ? 25.565 -3.979 -73.202 1.00 79.31 1024 GLY A O 1
ATOM 7402 N N . ASN A 1 1025 ? 24.792 -6.089 -73.091 1.00 82.62 1025 ASN A N 1
ATOM 7403 C CA . ASN A 1 1025 ? 23.848 -5.979 -74.206 1.00 82.62 1025 ASN A CA 1
ATOM 7404 C C . ASN A 1 1025 ? 22.524 -5.315 -73.770 1.00 82.62 1025 ASN A C 1
ATOM 7406 O O . ASN A 1 1025 ? 22.093 -5.487 -72.637 1.00 82.62 1025 ASN A O 1
ATOM 7410 N N . LEU A 1 1026 ? 21.847 -4.605 -74.672 1.00 80.31 1026 LEU A N 1
ATOM 7411 C CA . LEU A 1 1026 ? 20.584 -3.892 -74.459 1.00 80.31 1026 LEU A CA 1
ATOM 7412 C C . LEU A 1 1026 ? 19.590 -4.267 -75.568 1.00 80.31 1026 LEU A C 1
ATOM 7414 O O . LEU A 1 1026 ? 19.557 -3.644 -76.632 1.00 80.31 1026 LEU A O 1
ATOM 7418 N N . ASN A 1 1027 ? 18.779 -5.298 -75.349 1.00 76.75 1027 ASN A N 1
ATOM 7419 C CA . ASN A 1 1027 ? 17.901 -5.848 -76.379 1.00 76.75 1027 ASN A CA 1
ATOM 7420 C C . ASN A 1 1027 ? 16.442 -5.416 -76.151 1.00 76.75 1027 ASN A C 1
ATOM 7422 O O . ASN A 1 1027 ? 15.778 -5.876 -75.230 1.00 76.75 1027 ASN A O 1
ATOM 7426 N N . CYS A 1 1028 ? 15.939 -4.524 -77.005 1.00 70.25 1028 CYS A N 1
ATOM 7427 C CA . CYS A 1 1028 ? 14.567 -4.009 -77.019 1.00 70.25 1028 CYS A CA 1
ATOM 7428 C C . CYS A 1 1028 ? 13.698 -4.763 -78.039 1.00 70.25 1028 CYS A C 1
ATOM 7430 O O . CYS A 1 1028 ? 14.145 -5.085 -79.142 1.00 70.25 1028 CYS A O 1
ATOM 7432 N N . THR A 1 1029 ? 12.444 -5.028 -77.671 1.00 61.44 1029 THR A N 1
ATOM 7433 C CA . THR A 1 1029 ? 11.593 -6.059 -78.300 1.00 61.44 1029 THR A CA 1
ATOM 7434 C C . THR A 1 1029 ? 10.155 -5.620 -78.600 1.00 61.44 1029 THR A C 1
ATOM 7436 O O . THR A 1 1029 ? 9.383 -6.401 -79.152 1.00 61.44 1029 THR A O 1
ATOM 7439 N N . MET A 1 1030 ? 9.762 -4.383 -78.266 1.00 56.25 1030 MET A N 1
ATOM 7440 C CA . MET A 1 1030 ? 8.359 -3.946 -78.357 1.00 56.25 1030 MET A CA 1
ATOM 7441 C C . MET A 1 1030 ? 7.731 -4.008 -79.758 1.00 56.25 1030 MET A C 1
ATOM 7443 O O . MET A 1 1030 ? 8.341 -3.647 -80.763 1.00 56.25 1030 MET A O 1
ATOM 7447 N N . THR A 1 1031 ? 6.438 -4.348 -79.780 1.00 50.78 1031 THR A N 1
ATOM 7448 C CA . THR A 1 1031 ? 5.621 -4.547 -80.993 1.00 50.78 1031 THR A CA 1
ATOM 7449 C C . THR A 1 1031 ? 4.313 -3.730 -81.039 1.00 50.78 1031 THR A C 1
ATOM 7451 O O . THR A 1 1031 ? 3.539 -3.885 -81.981 1.00 50.78 1031 THR A O 1
ATOM 7454 N N . HIS A 1 1032 ? 4.029 -2.854 -80.062 1.00 48.31 1032 HIS A N 1
ATOM 7455 C CA . HIS A 1 1032 ? 2.674 -2.306 -79.840 1.00 48.31 1032 HIS A CA 1
ATOM 7456 C C . HIS A 1 1032 ? 2.401 -0.891 -80.400 1.00 48.31 1032 HIS A C 1
ATOM 7458 O O . HIS A 1 1032 ? 3.072 0.069 -80.037 1.00 48.31 1032 HIS A O 1
ATOM 7464 N N . ASN A 1 1033 ? 1.360 -0.771 -81.240 1.00 45.00 1033 ASN A N 1
ATOM 7465 C CA . ASN A 1 1033 ? 0.957 0.425 -82.008 1.00 45.00 1033 ASN A CA 1
ATOM 7466 C C . ASN A 1 1033 ? 0.246 1.524 -81.182 1.00 45.00 1033 ASN A C 1
ATOM 7468 O O . ASN A 1 1033 ? -0.978 1.652 -81.255 1.00 45.00 1033 ASN A O 1
ATOM 7472 N N . TRP A 1 1034 ? 0.978 2.367 -80.447 1.00 42.00 1034 TRP A N 1
ATOM 7473 C CA . TRP A 1 1034 ? 0.440 3.624 -79.885 1.00 42.00 1034 TRP A CA 1
ATOM 7474 C C . TRP A 1 1034 ? 1.234 4.836 -80.404 1.00 42.00 1034 TRP A C 1
ATOM 7476 O O . TRP A 1 1034 ? 2.454 4.909 -80.285 1.00 42.00 1034 TRP A O 1
ATOM 7486 N N . GLY A 1 1035 ? 0.540 5.779 -81.048 1.00 43.78 1035 GLY A N 1
ATOM 7487 C CA . GLY A 1 1035 ? 1.156 6.794 -81.911 1.00 43.78 1035 GLY A CA 1
ATOM 7488 C C . GLY A 1 1035 ? 1.752 8.012 -81.198 1.00 43.78 1035 GLY A C 1
ATOM 7489 O O . GLY A 1 1035 ? 1.152 9.084 -81.243 1.00 43.78 1035 GLY A O 1
ATOM 7490 N N . GLY A 1 1036 ? 2.956 7.887 -80.626 1.00 42.00 1036 GLY A N 1
ATOM 7491 C CA . GLY A 1 1036 ? 3.742 9.044 -80.170 1.00 42.00 1036 GLY A CA 1
ATOM 7492 C C . GLY A 1 1036 ? 5.151 8.738 -79.630 1.00 42.00 1036 GLY A C 1
ATOM 7493 O O . GLY A 1 1036 ? 5.265 8.246 -78.520 1.00 42.00 1036 GLY A O 1
ATOM 7494 N N . ILE A 1 1037 ? 6.187 9.102 -80.409 1.00 46.59 1037 ILE A N 1
ATOM 7495 C CA . ILE A 1 1037 ? 7.534 9.615 -80.021 1.00 46.59 1037 ILE A CA 1
ATOM 7496 C C . ILE A 1 1037 ? 8.153 9.092 -78.694 1.00 46.59 1037 ILE A C 1
ATOM 7498 O O . ILE A 1 1037 ? 7.687 9.484 -77.632 1.00 46.59 1037 ILE A O 1
ATOM 7502 N N . TYR A 1 1038 ? 9.321 8.436 -78.584 1.00 52.41 1038 TYR A N 1
ATOM 7503 C CA . TYR A 1 1038 ? 10.160 7.519 -79.389 1.00 52.41 1038 TYR A CA 1
ATOM 7504 C C . TYR A 1 1038 ? 11.038 6.767 -78.358 1.00 52.41 1038 TYR A C 1
ATOM 7506 O O . TYR A 1 1038 ? 11.491 7.386 -77.393 1.00 52.41 1038 TYR A O 1
ATOM 7514 N N . GLY A 1 1039 ? 11.328 5.475 -78.544 1.00 53.59 1039 GLY A N 1
ATOM 7515 C CA . GLY A 1 1039 ? 12.239 4.731 -77.658 1.00 53.59 1039 GLY A CA 1
ATOM 7516 C C . GLY A 1 1039 ? 13.710 5.066 -77.937 1.00 53.59 1039 GLY A C 1
ATOM 7517 O O . GLY A 1 1039 ? 14.203 4.782 -79.024 1.00 53.59 1039 GLY A O 1
ATOM 7518 N N . VAL A 1 1040 ? 14.410 5.666 -76.969 1.00 66.50 1040 VAL A N 1
ATOM 7519 C CA . VAL A 1 1040 ? 15.769 6.220 -77.148 1.00 66.50 1040 VAL A CA 1
ATOM 7520 C C . VAL A 1 1040 ? 16.781 5.378 -76.354 1.00 66.50 1040 VAL A C 1
ATOM 7522 O O . VAL A 1 1040 ? 16.892 5.553 -75.140 1.00 66.50 1040 VAL A O 1
ATOM 7525 N N . VAL A 1 1041 ? 17.489 4.445 -77.007 1.00 73.50 1041 VAL A N 1
ATOM 7526 C CA . VAL A 1 1041 ? 18.422 3.496 -76.353 1.00 73.50 1041 VAL A CA 1
ATOM 7527 C C . VAL A 1 1041 ? 19.848 3.681 -76.862 1.00 73.50 1041 VAL A C 1
ATOM 7529 O O . VAL A 1 1041 ? 20.096 3.491 -78.050 1.00 73.50 1041 VAL A O 1
ATOM 7532 N N . GLY A 1 1042 ? 20.780 4.035 -75.973 1.00 79.38 1042 GLY A N 1
ATOM 7533 C CA . GLY A 1 1042 ? 22.192 4.243 -76.317 1.00 79.38 1042 GLY A CA 1
ATOM 7534 C C . GLY A 1 1042 ? 23.165 3.422 -75.469 1.00 79.38 1042 GLY A C 1
ATOM 7535 O O . GLY A 1 1042 ? 22.945 3.228 -74.275 1.00 79.38 1042 GLY A O 1
ATOM 7536 N N . GLY A 1 1043 ? 24.272 2.975 -76.066 1.00 79.25 1043 GLY A N 1
ATOM 7537 C CA . GLY A 1 1043 ? 25.254 2.103 -75.398 1.00 79.25 1043 GLY A CA 1
ATOM 7538 C C . GLY A 1 1043 ? 25.894 2.679 -74.130 1.00 79.25 1043 GLY A C 1
ATOM 7539 O O . GLY A 1 1043 ? 26.250 1.926 -73.232 1.00 79.25 1043 GLY A O 1
ATOM 7540 N N . ILE A 1 1044 ? 25.989 4.007 -74.011 1.00 86.94 1044 ILE A N 1
ATOM 7541 C CA . ILE A 1 1044 ? 26.388 4.705 -72.779 1.00 86.94 1044 ILE A CA 1
ATOM 7542 C C . ILE A 1 1044 ? 25.166 5.358 -72.121 1.00 86.94 1044 ILE A C 1
ATOM 7544 O O . ILE A 1 1044 ? 24.906 5.093 -70.949 1.00 86.94 1044 ILE A O 1
ATOM 7548 N N . CYS A 1 1045 ? 24.376 6.159 -72.845 1.00 86.44 1045 CYS A N 1
ATOM 7549 C CA . CYS A 1 1045 ? 23.104 6.662 -72.310 1.00 86.44 1045 CYS A CA 1
ATOM 7550 C C . CYS A 1 1045 ? 22.014 6.891 -73.363 1.00 86.44 1045 CYS A C 1
ATOM 7552 O O . CYS A 1 1045 ? 22.299 7.084 -74.538 1.00 86.44 1045 CYS A O 1
ATOM 7554 N N . GLY A 1 1046 ? 20.744 6.914 -72.965 1.00 80.56 1046 GLY A N 1
ATOM 7555 C CA . GLY A 1 1046 ? 19.633 7.183 -73.886 1.00 80.56 1046 GLY A CA 1
ATOM 7556 C C . GLY A 1 1046 ? 19.653 8.622 -74.406 1.00 80.56 1046 GLY A C 1
ATOM 7557 O O . GLY A 1 1046 ? 19.707 8.855 -75.610 1.00 80.56 1046 GLY A O 1
ATOM 7558 N N . TYR A 1 1047 ? 19.670 9.597 -73.497 1.00 81.75 1047 TYR A N 1
ATOM 7559 C CA . TYR A 1 1047 ? 19.687 11.033 -73.810 1.00 81.75 1047 TYR A CA 1
ATOM 7560 C C . TYR A 1 1047 ? 20.948 11.719 -73.284 1.00 81.75 1047 TYR A C 1
ATOM 7562 O O . TYR A 1 1047 ? 21.428 11.369 -72.209 1.00 81.75 1047 TYR A O 1
ATOM 7570 N N . ASN A 1 1048 ? 21.447 12.738 -73.987 1.00 84.75 1048 ASN A N 1
ATOM 7571 C CA . ASN A 1 1048 ? 22.571 13.563 -73.550 1.00 84.75 1048 ASN A CA 1
ATOM 7572 C C . ASN A 1 1048 ? 22.361 15.056 -73.849 1.00 84.75 1048 ASN A C 1
ATOM 7574 O O . ASN A 1 1048 ? 22.457 15.481 -74.999 1.00 84.75 1048 ASN A O 1
ATOM 7578 N N . SER A 1 1049 ? 22.173 15.881 -72.819 1.00 87.06 1049 SER A N 1
ATOM 7579 C CA . SER A 1 1049 ? 22.416 17.334 -72.884 1.00 87.06 1049 SER A CA 1
ATOM 7580 C C . SER A 1 1049 ? 23.670 17.771 -72.118 1.00 87.06 1049 SER A C 1
ATOM 7582 O O . SER A 1 1049 ? 23.924 18.968 -72.025 1.00 87.06 1049 SER A O 1
ATOM 7584 N N . GLY A 1 1050 ? 24.422 16.823 -71.554 1.00 87.25 1050 GLY A N 1
ATOM 7585 C CA . GLY A 1 1050 ? 25.681 17.044 -70.848 1.00 87.25 1050 GLY A CA 1
ATOM 7586 C C . GLY A 1 1050 ? 26.903 16.724 -71.715 1.00 87.25 1050 GLY A C 1
ATOM 7587 O O . GLY A 1 1050 ? 26.868 16.860 -72.936 1.00 87.25 1050 GLY A O 1
ATOM 7588 N N . THR A 1 1051 ? 27.997 16.277 -71.102 1.00 88.00 1051 THR A N 1
ATOM 7589 C CA . THR A 1 1051 ? 29.210 15.817 -71.798 1.00 88.00 1051 THR A CA 1
ATOM 7590 C C . THR A 1 1051 ? 29.425 14.323 -71.583 1.00 88.00 1051 THR A C 1
ATOM 7592 O O . THR A 1 1051 ? 29.428 13.858 -70.449 1.00 88.00 1051 THR A O 1
ATOM 7595 N N . ILE A 1 1052 ? 29.673 13.581 -72.662 1.00 85.19 1052 ILE A N 1
ATOM 7596 C CA . ILE A 1 1052 ? 30.213 12.215 -72.624 1.00 85.19 1052 ILE A CA 1
ATOM 7597 C C . ILE A 1 1052 ? 31.631 12.276 -73.190 1.00 85.19 1052 ILE A C 1
ATOM 7599 O O . ILE A 1 1052 ? 31.824 12.838 -74.269 1.00 85.19 1052 ILE A O 1
ATOM 7603 N N . LYS A 1 1053 ? 32.629 11.736 -72.490 1.00 78.44 1053 LYS A N 1
ATOM 7604 C CA . LYS A 1 1053 ? 34.041 11.849 -72.872 1.00 78.44 1053 LYS A CA 1
ATOM 7605 C C . LYS A 1 1053 ? 34.805 10.534 -72.691 1.00 78.44 1053 LYS A C 1
ATOM 7607 O O . LYS A 1 1053 ? 34.639 9.861 -71.685 1.00 78.44 1053 LYS A O 1
ATOM 7612 N N . ASN A 1 1054 ? 35.677 10.161 -73.625 1.00 70.75 1054 ASN A N 1
ATOM 7613 C CA . ASN A 1 1054 ? 36.552 8.980 -73.509 1.00 70.75 1054 ASN A CA 1
ATOM 7614 C C . ASN A 1 1054 ? 35.807 7.646 -73.218 1.00 70.75 1054 ASN A C 1
ATOM 7616 O O . ASN A 1 1054 ? 36.377 6.756 -72.592 1.00 70.75 1054 ASN A O 1
ATOM 7620 N N . CYS A 1 1055 ? 34.529 7.504 -73.589 1.00 77.12 1055 CYS A N 1
ATOM 7621 C CA . CYS A 1 1055 ? 33.718 6.326 -73.238 1.00 77.12 1055 CYS A CA 1
ATOM 7622 C C . CYS A 1 1055 ? 33.702 5.268 -74.352 1.00 77.12 1055 CYS A C 1
ATOM 7624 O O . CYS A 1 1055 ? 33.832 5.610 -75.528 1.00 77.12 1055 CYS A O 1
ATOM 7626 N N . VAL A 1 1056 ? 33.507 3.990 -74.009 1.00 75.38 1056 VAL A N 1
ATOM 7627 C CA . VAL A 1 1056 ? 33.528 2.871 -74.969 1.00 75.38 1056 VAL A CA 1
ATOM 7628 C C . VAL A 1 1056 ? 32.277 1.995 -74.869 1.00 75.38 1056 VAL A C 1
ATOM 7630 O O . VAL A 1 1056 ? 31.990 1.479 -73.795 1.00 75.38 1056 VAL A O 1
ATOM 7633 N N . ASN A 1 1057 ? 31.574 1.749 -75.981 1.00 79.38 1057 ASN A N 1
ATOM 7634 C CA . ASN A 1 1057 ? 30.515 0.733 -76.050 1.00 79.38 1057 ASN A CA 1
ATOM 7635 C C . ASN A 1 1057 ? 30.926 -0.494 -76.883 1.00 79.38 1057 ASN A C 1
ATOM 7637 O O . ASN A 1 1057 ? 31.168 -0.406 -78.087 1.00 79.38 1057 ASN A O 1
ATOM 7641 N N . TYR A 1 1058 ? 30.944 -1.660 -76.252 1.00 75.62 1058 TYR A N 1
ATOM 7642 C CA . TYR A 1 1058 ? 31.188 -2.958 -76.877 1.00 75.62 1058 TYR A CA 1
ATOM 7643 C C . TYR A 1 1058 ? 29.919 -3.826 -76.961 1.00 75.62 1058 TYR A C 1
ATOM 7645 O O . TYR A 1 1058 ? 29.827 -4.673 -77.855 1.00 75.62 1058 TYR A O 1
ATOM 7653 N N . GLY A 1 1059 ? 28.968 -3.618 -76.042 1.00 74.56 1059 GLY A N 1
ATOM 7654 C CA . GLY A 1 1059 ? 27.730 -4.392 -75.932 1.00 74.56 1059 GLY A CA 1
ATOM 7655 C C . GLY A 1 1059 ? 26.760 -4.169 -77.092 1.00 74.56 1059 GLY A C 1
ATOM 7656 O O . GLY A 1 1059 ? 26.721 -3.093 -77.692 1.00 74.56 1059 GLY A O 1
ATOM 7657 N N . GLU A 1 1060 ? 25.992 -5.206 -77.423 1.00 77.88 1060 GLU A N 1
ATOM 7658 C CA . GLU A 1 1060 ? 24.968 -5.188 -78.473 1.00 77.88 1060 GLU A CA 1
ATOM 7659 C C . GLU A 1 1060 ? 23.733 -4.397 -78.058 1.00 77.88 1060 GLU A C 1
ATOM 7661 O O . GLU A 1 1060 ? 23.382 -4.341 -76.892 1.00 77.88 1060 GLU A O 1
ATOM 7666 N N . ILE A 1 1061 ? 23.047 -3.800 -79.022 1.00 77.19 1061 ILE A N 1
ATOM 7667 C CA . ILE A 1 1061 ? 21.884 -2.943 -78.846 1.00 77.19 1061 ILE A CA 1
ATOM 7668 C C . ILE A 1 1061 ? 20.896 -3.362 -79.928 1.00 77.19 1061 ILE A C 1
ATOM 7670 O O . ILE A 1 1061 ? 21.066 -3.012 -81.100 1.00 77.19 1061 ILE A O 1
ATOM 7674 N N . LYS A 1 1062 ? 19.903 -4.177 -79.565 1.00 75.81 1062 LYS A N 1
ATOM 7675 C CA . LYS A 1 1062 ? 18.890 -4.687 -80.505 1.00 75.81 1062 LYS A CA 1
ATOM 7676 C C . LYS A 1 1062 ? 17.640 -3.822 -80.417 1.00 75.81 1062 LYS A C 1
ATOM 7678 O O . LYS A 1 1062 ? 17.174 -3.542 -79.318 1.00 75.81 1062 LYS A O 1
ATOM 7683 N N . LEU A 1 1063 ? 17.115 -3.382 -81.561 1.00 68.00 1063 LEU A N 1
ATOM 7684 C CA . LEU A 1 1063 ? 15.944 -2.499 -81.645 1.00 68.00 1063 LEU A CA 1
ATOM 7685 C C . LEU A 1 1063 ? 14.874 -3.057 -82.607 1.00 68.00 1063 LEU A C 1
ATOM 7687 O O . LEU A 1 1063 ? 15.228 -3.568 -83.678 1.00 68.00 1063 LEU A O 1
ATOM 7691 N N . PRO A 1 1064 ? 13.572 -2.918 -82.284 1.00 58.50 1064 PRO A N 1
ATOM 7692 C CA . PRO A 1 1064 ? 12.482 -3.357 -83.150 1.00 58.50 1064 PRO A CA 1
ATOM 7693 C C . PRO A 1 1064 ? 12.285 -2.404 -84.341 1.00 58.50 1064 PRO A C 1
ATOM 7695 O O . PRO A 1 1064 ? 12.369 -1.183 -84.221 1.00 58.50 1064 PRO A O 1
ATOM 7698 N N . THR A 1 1065 ? 11.979 -2.961 -85.513 1.00 51.38 1065 THR A N 1
ATOM 7699 C CA . THR A 1 1065 ? 12.053 -2.263 -86.814 1.00 51.38 1065 THR A CA 1
ATOM 7700 C C . THR A 1 1065 ? 10.913 -1.259 -87.091 1.00 51.38 1065 THR A C 1
ATOM 7702 O O . THR A 1 1065 ? 10.897 -0.627 -88.143 1.00 51.38 1065 THR A O 1
ATOM 7705 N N . VAL A 1 1066 ? 9.934 -1.113 -86.189 1.00 48.41 1066 VAL A N 1
ATOM 7706 C CA . VAL A 1 1066 ? 8.590 -0.577 -86.514 1.00 48.41 1066 VAL A CA 1
ATOM 7707 C C . VAL A 1 1066 ? 8.452 0.956 -86.374 1.00 48.41 1066 VAL A C 1
ATOM 7709 O O . VAL A 1 1066 ? 7.504 1.527 -86.905 1.00 48.41 1066 VAL A O 1
ATOM 7712 N N . TYR A 1 1067 ? 9.400 1.653 -85.729 1.00 48.53 1067 TYR A N 1
ATOM 7713 C CA . TYR A 1 1067 ? 9.238 3.071 -85.328 1.00 48.53 1067 TYR A CA 1
ATOM 7714 C C . TYR A 1 1067 ? 10.248 4.066 -85.924 1.00 48.53 1067 TYR A C 1
ATOM 7716 O O . TYR A 1 1067 ? 10.415 5.173 -85.412 1.00 48.53 1067 TYR A O 1
ATOM 7724 N N . LEU A 1 1068 ? 10.911 3.704 -87.024 1.00 47.28 1068 LEU A N 1
ATOM 7725 C CA . LEU A 1 1068 ? 11.879 4.571 -87.703 1.00 47.28 1068 LEU A CA 1
ATOM 7726 C C . LEU A 1 1068 ? 11.190 5.657 -88.548 1.00 47.28 1068 LEU A C 1
ATOM 7728 O O . LEU A 1 1068 ? 11.029 5.515 -89.761 1.00 47.28 1068 LEU A O 1
ATOM 7732 N N . THR A 1 1069 ? 10.861 6.792 -87.933 1.00 43.59 1069 THR A N 1
ATOM 7733 C CA . THR A 1 1069 ? 10.895 8.057 -88.680 1.00 43.59 1069 THR A CA 1
ATOM 7734 C C . THR A 1 1069 ? 12.355 8.463 -88.889 1.00 43.59 1069 THR A C 1
ATOM 7736 O O . THR A 1 1069 ? 13.251 8.094 -88.128 1.00 43.59 1069 THR A O 1
ATOM 7739 N N . THR A 1 1070 ? 12.631 9.225 -89.943 1.00 43.84 1070 THR A N 1
ATOM 7740 C CA . THR A 1 1070 ? 14.005 9.550 -90.362 1.00 43.84 1070 THR A CA 1
ATOM 7741 C C . THR A 1 1070 ? 14.737 10.540 -89.446 1.00 43.84 1070 THR A C 1
ATOM 7743 O O . THR A 1 1070 ? 15.855 10.937 -89.769 1.00 43.84 1070 THR A O 1
ATOM 7746 N N . THR A 1 1071 ? 14.135 10.960 -88.328 1.00 43.75 1071 THR A N 1
ATOM 7747 C CA . THR A 1 1071 ? 14.576 12.107 -87.519 1.00 43.75 1071 THR A CA 1
ATOM 7748 C C . THR A 1 1071 ? 15.138 11.789 -86.134 1.00 43.75 1071 THR A C 1
ATOM 7750 O O . THR A 1 1071 ? 15.696 12.704 -85.525 1.00 43.75 1071 THR A O 1
ATOM 7753 N N . ASP A 1 1072 ? 15.007 10.555 -85.632 1.00 44.16 1072 ASP A N 1
ATOM 7754 C CA . ASP A 1 1072 ? 15.087 10.301 -84.179 1.00 44.16 1072 ASP A CA 1
ATOM 7755 C C . ASP A 1 1072 ? 16.095 9.220 -83.731 1.00 44.16 1072 ASP A C 1
ATOM 7757 O O . ASP A 1 1072 ? 16.236 8.980 -82.535 1.00 44.16 1072 ASP A O 1
ATOM 7761 N N . ILE A 1 1073 ? 16.883 8.644 -84.652 1.00 47.19 1073 ILE A N 1
ATOM 7762 C CA . ILE A 1 1073 ? 18.102 7.878 -84.322 1.00 47.19 1073 ILE A CA 1
ATOM 7763 C C . ILE A 1 1073 ? 19.214 8.251 -85.314 1.00 47.19 1073 ILE A C 1
ATOM 7765 O O . ILE A 1 1073 ? 19.057 8.062 -86.520 1.00 47.19 1073 ILE A O 1
ATOM 7769 N N . SER A 1 1074 ? 20.351 8.767 -84.833 1.00 44.12 1074 SER A N 1
ATOM 7770 C CA . SER A 1 1074 ? 21.544 8.977 -85.676 1.00 44.12 1074 SER A CA 1
ATOM 7771 C C . SER A 1 1074 ? 22.500 7.776 -85.593 1.00 44.12 1074 SER A C 1
ATOM 7773 O O . SER A 1 1074 ? 22.541 7.077 -84.580 1.00 44.12 1074 SER A O 1
ATOM 7775 N N . GLY A 1 1075 ? 23.295 7.522 -86.640 1.00 48.66 1075 GLY A N 1
ATOM 7776 C CA . GLY A 1 1075 ? 24.212 6.366 -86.683 1.00 48.66 1075 GLY A CA 1
ATOM 7777 C C . GLY A 1 1075 ? 25.333 6.378 -85.628 1.00 48.66 1075 GLY A C 1
ATOM 7778 O O . GLY A 1 1075 ? 25.846 5.328 -85.262 1.00 48.66 1075 GLY A O 1
ATOM 7779 N N . LEU A 1 1076 ? 25.677 7.558 -85.102 1.00 47.28 1076 LEU A N 1
ATOM 7780 C CA . LEU A 1 1076 ? 26.568 7.746 -83.944 1.00 47.28 1076 LEU A CA 1
ATOM 7781 C C . LEU A 1 1076 ? 25.823 7.595 -82.605 1.00 47.28 1076 LEU A C 1
ATOM 7783 O O . LEU A 1 1076 ? 26.431 7.355 -81.562 1.00 47.28 1076 LEU A O 1
ATOM 7787 N N . ALA A 1 1077 ? 24.503 7.779 -82.632 1.00 49.56 1077 ALA A N 1
ATOM 7788 C CA . ALA A 1 1077 ? 23.676 7.921 -81.451 1.00 49.56 1077 ALA A CA 1
ATOM 7789 C C . ALA A 1 1077 ? 23.290 6.562 -80.848 1.00 49.56 1077 ALA A C 1
ATOM 7791 O O . ALA A 1 1077 ? 23.516 6.358 -79.661 1.00 49.56 1077 ALA A O 1
ATOM 7792 N N . GLY A 1 1078 ? 22.804 5.594 -81.633 1.00 56.56 1078 GLY A N 1
ATOM 7793 C CA . GLY A 1 1078 ? 22.470 4.266 -81.083 1.00 56.56 1078 GLY A CA 1
ATOM 7794 C C . GLY A 1 1078 ? 23.640 3.628 -80.314 1.00 56.56 1078 GLY A C 1
ATOM 7795 O O . GLY A 1 1078 ? 23.470 3.095 -79.225 1.00 56.56 1078 GLY A O 1
ATOM 7796 N N . SER A 1 1079 ? 24.862 3.777 -80.824 1.00 68.25 1079 SER A N 1
ATOM 7797 C CA . SER A 1 1079 ? 26.052 3.132 -80.266 1.00 68.25 1079 SER A CA 1
ATOM 7798 C C . SER A 1 1079 ? 26.598 3.747 -78.973 1.00 68.25 1079 SER A C 1
ATOM 7800 O O . SER A 1 1079 ? 27.183 3.028 -78.170 1.00 68.25 1079 SER A O 1
ATOM 7802 N N . ILE A 1 1080 ? 26.450 5.064 -78.773 1.00 76.06 1080 ILE A N 1
ATOM 7803 C CA . ILE A 1 1080 ? 26.965 5.786 -77.593 1.00 76.06 1080 ILE A CA 1
ATOM 7804 C C . ILE A 1 1080 ? 25.837 6.532 -76.882 1.00 76.06 1080 ILE A C 1
ATOM 7806 O O . ILE A 1 1080 ? 25.575 6.247 -75.715 1.00 76.06 1080 ILE A O 1
ATOM 7810 N N . CYS A 1 1081 ? 25.154 7.464 -77.556 1.00 76.88 1081 CYS A N 1
ATOM 7811 C CA . CYS A 1 1081 ? 24.001 8.139 -76.967 1.00 76.88 1081 CYS A CA 1
ATOM 7812 C C . CYS A 1 1081 ? 22.882 8.484 -77.950 1.00 76.88 1081 CYS A C 1
ATOM 7814 O O . CYS A 1 1081 ? 23.078 9.315 -78.835 1.00 76.88 1081 CYS A O 1
ATOM 7816 N N . SER A 1 1082 ? 21.700 7.883 -77.762 1.00 72.88 1082 SER A N 1
ATOM 7817 C CA . SER A 1 1082 ? 20.655 7.816 -78.791 1.00 72.88 1082 SER A CA 1
ATOM 7818 C C . SER A 1 1082 ? 19.932 9.137 -79.089 1.00 72.88 1082 SER A C 1
ATOM 7820 O O . SER A 1 1082 ? 19.330 9.241 -80.158 1.00 72.88 1082 SER A O 1
ATOM 7822 N N . TYR A 1 1083 ? 20.048 10.168 -78.247 1.00 73.12 1083 TYR A N 1
ATOM 7823 C CA . TYR A 1 1083 ? 19.655 11.541 -78.588 1.00 73.12 1083 TYR A CA 1
ATOM 7824 C C . TYR A 1 1083 ? 20.566 12.576 -77.919 1.00 73.12 1083 TYR A C 1
ATOM 7826 O O . TYR A 1 1083 ? 20.668 12.616 -76.693 1.00 73.12 1083 TYR A O 1
ATOM 7834 N N . ILE A 1 1084 ? 21.151 13.486 -78.706 1.00 72.94 1084 ILE A N 1
ATOM 7835 C CA . ILE A 1 1084 ? 21.952 14.607 -78.192 1.00 72.94 1084 ILE A CA 1
ATOM 7836 C C . ILE A 1 1084 ? 21.101 15.888 -78.202 1.00 72.94 1084 ILE A C 1
ATOM 7838 O O . ILE A 1 1084 ? 20.722 16.404 -79.252 1.00 72.94 1084 ILE A O 1
ATOM 7842 N N . GLY A 1 1085 ? 20.778 16.391 -77.011 1.00 69.00 1085 GLY A N 1
ATOM 7843 C CA . GLY A 1 1085 ? 19.896 17.531 -76.757 1.00 69.00 1085 GLY A CA 1
ATOM 7844 C C . GLY A 1 1085 ? 20.626 18.766 -76.238 1.00 69.00 1085 GLY A C 1
ATOM 7845 O O . GLY A 1 1085 ? 20.259 19.289 -75.191 1.00 69.00 1085 GLY A O 1
ATOM 7846 N N . GLY A 1 1086 ? 21.665 19.217 -76.942 1.00 70.12 1086 GLY A N 1
ATOM 7847 C CA . GLY A 1 1086 ? 22.510 20.360 -76.565 1.00 70.12 1086 GLY A CA 1
ATOM 7848 C C . GLY A 1 1086 ? 23.883 19.988 -75.997 1.00 70.12 1086 GLY A C 1
ATOM 7849 O O . GLY A 1 1086 ? 24.698 20.878 -75.779 1.00 70.12 1086 GLY A O 1
ATOM 7850 N N . GLY A 1 1087 ? 24.139 18.695 -75.774 1.00 73.75 1087 GLY A N 1
ATOM 7851 C CA . GLY A 1 1087 ? 25.360 18.188 -75.148 1.00 73.75 1087 GLY A CA 1
ATOM 7852 C C . GLY A 1 1087 ? 26.550 17.986 -76.092 1.00 73.75 1087 GLY A C 1
ATOM 7853 O O . GLY A 1 1087 ? 26.492 18.279 -77.288 1.00 73.75 1087 GLY A O 1
ATOM 7854 N N . ALA A 1 1088 ? 27.632 17.425 -75.555 1.00 78.31 1088 ALA A N 1
ATOM 7855 C CA . ALA A 1 1088 ? 28.832 17.034 -76.289 1.00 78.31 1088 ALA A CA 1
ATOM 7856 C C . ALA A 1 1088 ? 29.153 15.537 -76.136 1.00 78.31 1088 ALA A C 1
ATOM 7858 O O . ALA A 1 1088 ? 28.874 14.936 -75.096 1.00 78.31 1088 ALA A O 1
ATOM 7859 N N . VAL A 1 1089 ? 29.771 14.947 -77.163 1.00 75.19 1089 VAL A N 1
ATOM 7860 C CA . VAL A 1 1089 ? 30.324 13.581 -77.151 1.00 75.19 1089 VAL A CA 1
ATOM 7861 C C . VAL A 1 1089 ? 31.751 13.640 -77.696 1.00 75.19 1089 VAL A C 1
ATOM 7863 O O . VAL A 1 1089 ? 31.971 14.043 -78.835 1.00 75.19 1089 VAL A O 1
ATOM 7866 N N . GLN A 1 1090 ? 32.733 13.298 -76.870 1.00 71.88 1090 GLN A N 1
ATOM 7867 C CA . GLN A 1 1090 ? 34.150 13.549 -77.127 1.00 71.88 1090 GLN A CA 1
ATOM 7868 C C . GLN A 1 1090 ? 34.956 12.258 -76.969 1.00 71.88 1090 GLN A C 1
ATOM 7870 O O . GLN A 1 1090 ? 34.809 11.562 -75.970 1.00 71.88 1090 GLN A O 1
ATOM 7875 N N . ASN A 1 1091 ? 35.843 11.933 -77.905 1.00 66.94 1091 ASN A N 1
ATOM 7876 C CA . ASN A 1 1091 ? 36.793 10.815 -77.783 1.00 66.94 1091 ASN A CA 1
ATOM 7877 C C . ASN A 1 1091 ? 36.149 9.445 -77.458 1.00 66.94 1091 ASN A C 1
ATOM 7879 O O . ASN A 1 1091 ? 36.754 8.631 -76.764 1.00 66.94 1091 ASN A O 1
ATOM 7883 N N . CYS A 1 1092 ? 34.907 9.200 -77.884 1.00 70.12 1092 CYS A N 1
ATOM 7884 C CA . CYS A 1 1092 ? 34.164 7.976 -77.568 1.00 70.12 1092 CYS A CA 1
ATOM 7885 C C . CYS A 1 1092 ? 34.264 6.934 -78.691 1.00 70.12 1092 CYS A C 1
ATOM 7887 O O . CYS A 1 1092 ? 34.309 7.295 -79.869 1.00 70.12 1092 CYS A O 1
ATOM 7889 N N . TYR A 1 1093 ? 34.257 5.646 -78.335 1.00 71.06 1093 TYR A N 1
ATOM 7890 C CA . TYR A 1 1093 ? 34.475 4.541 -79.274 1.00 71.06 1093 TYR A CA 1
ATOM 7891 C C . TYR A 1 1093 ? 33.410 3.447 -79.184 1.00 71.06 1093 TYR A C 1
ATOM 7893 O O . TYR A 1 1093 ? 32.961 3.118 -78.093 1.00 71.06 1093 TYR A O 1
ATOM 7901 N N . TRP A 1 1094 ? 33.017 2.828 -80.299 1.00 71.31 1094 TRP A N 1
ATOM 7902 C CA . TRP A 1 1094 ? 32.050 1.721 -80.261 1.00 71.31 1094 TRP A CA 1
ATOM 7903 C C . TRP A 1 1094 ? 32.359 0.563 -81.213 1.00 71.31 1094 TRP A C 1
ATOM 7905 O O . TRP A 1 1094 ? 33.079 0.721 -82.196 1.00 71.31 1094 TRP A O 1
ATOM 7915 N N . ARG A 1 1095 ? 31.789 -0.616 -80.949 1.00 70.31 1095 ARG A N 1
ATOM 7916 C CA . ARG A 1 1095 ? 31.865 -1.770 -81.860 1.00 70.31 1095 ARG A CA 1
ATOM 7917 C C . ARG A 1 1095 ? 30.968 -1.519 -83.075 1.00 70.31 1095 ARG A C 1
ATOM 7919 O O . ARG A 1 1095 ? 29.792 -1.244 -82.888 1.00 70.31 1095 ARG A O 1
ATOM 7926 N N . ASN A 1 1096 ? 31.468 -1.632 -84.307 1.00 60.12 1096 ASN A N 1
ATOM 7927 C CA . ASN A 1 1096 ? 30.739 -1.259 -85.536 1.00 60.12 1096 ASN A CA 1
ATOM 7928 C C . ASN A 1 1096 ? 29.336 -1.895 -85.596 1.00 60.12 1096 ASN A C 1
ATOM 7930 O O . ASN A 1 1096 ? 28.327 -1.215 -85.746 1.00 60.12 1096 ASN A O 1
ATOM 7934 N N . ASN A 1 1097 ? 29.288 -3.201 -85.317 1.00 62.47 1097 ASN A N 1
ATOM 7935 C CA . ASN A 1 1097 ? 28.066 -3.990 -85.191 1.00 62.47 1097 ASN A CA 1
ATOM 7936 C C . ASN A 1 1097 ? 27.630 -4.101 -83.716 1.00 62.47 1097 ASN A C 1
ATOM 7938 O O . ASN A 1 1097 ? 27.452 -5.206 -83.202 1.00 62.47 1097 ASN A O 1
ATOM 7942 N N . CYS A 1 1098 ? 27.577 -2.988 -82.979 1.00 62.88 1098 CYS A N 1
ATOM 7943 C CA . CYS A 1 1098 ? 26.885 -2.951 -81.687 1.00 62.88 1098 CYS A CA 1
ATOM 7944 C C . CYS A 1 1098 ? 25.397 -2.662 -81.860 1.00 62.88 1098 CYS A C 1
ATOM 7946 O O . CYS A 1 1098 ? 24.627 -3.167 -81.068 1.00 62.88 1098 CYS A O 1
ATOM 7948 N N . VAL A 1 1099 ? 24.959 -1.930 -82.888 1.00 63.88 1099 VAL A N 1
ATOM 7949 C CA . VAL A 1 1099 ? 23.528 -1.667 -83.106 1.00 63.88 1099 VAL A CA 1
ATOM 7950 C C . VAL A 1 1099 ? 22.976 -2.622 -84.160 1.00 63.88 1099 VAL A C 1
ATOM 7952 O O . VAL A 1 1099 ? 23.437 -2.630 -85.301 1.00 63.88 1099 VAL A O 1
ATOM 7955 N N . TYR A 1 1100 ? 21.961 -3.397 -83.788 1.00 61.47 1100 TYR A N 1
ATOM 7956 C CA . TYR A 1 1100 ? 21.244 -4.307 -84.673 1.00 61.47 1100 TYR A CA 1
ATOM 7957 C C . TYR A 1 1100 ? 19.767 -3.918 -84.746 1.00 61.47 1100 TYR A C 1
ATOM 7959 O O . TYR A 1 1100 ? 19.064 -3.862 -83.739 1.00 61.47 1100 TYR A O 1
ATOM 7967 N N . THR A 1 1101 ? 19.269 -3.720 -85.960 1.00 56.56 1101 THR A N 1
ATOM 7968 C CA . THR A 1 1101 ? 17.833 -3.703 -86.252 1.00 56.56 1101 THR A CA 1
ATOM 7969 C C . THR A 1 1101 ? 17.445 -5.024 -86.910 1.00 56.56 1101 THR A C 1
ATOM 7971 O O . THR A 1 1101 ? 18.230 -5.601 -87.667 1.00 56.56 1101 THR A O 1
ATOM 7974 N N . GLY A 1 1102 ? 16.242 -5.525 -86.620 1.00 51.00 1102 GLY A N 1
ATOM 7975 C CA . GLY A 1 1102 ? 15.730 -6.751 -87.239 1.00 51.00 1102 GLY A CA 1
ATOM 7976 C C . GLY A 1 1102 ? 15.667 -6.628 -88.767 1.00 51.00 1102 GLY A C 1
ATOM 7977 O O . GLY A 1 1102 ? 14.931 -5.795 -89.296 1.00 51.00 1102 GLY A O 1
ATOM 7978 N N . GLN A 1 1103 ? 16.444 -7.462 -89.457 1.00 40.78 1103 GLN A N 1
ATOM 7979 C CA . GLN A 1 1103 ? 16.678 -7.502 -90.909 1.00 40.78 1103 GLN A CA 1
ATOM 7980 C C . GLN A 1 1103 ? 16.130 -8.832 -91.467 1.00 40.78 1103 GLN A C 1
ATOM 7982 O O . GLN A 1 1103 ? 16.302 -9.857 -90.814 1.00 40.78 1103 GLN A O 1
ATOM 7987 N N . THR A 1 1104 ? 15.490 -8.951 -92.638 1.00 41.78 1104 THR A N 1
ATOM 7988 C CA . THR A 1 1104 ? 15.060 -8.028 -93.729 1.00 41.78 1104 THR A CA 1
ATOM 7989 C C . THR A 1 1104 ? 14.003 -8.811 -94.593 1.00 41.78 1104 THR A C 1
ATOM 7991 O O . THR A 1 1104 ? 13.632 -9.884 -94.111 1.00 41.78 1104 THR A O 1
ATOM 7994 N N . PRO A 1 1105 ? 13.469 -8.425 -95.800 1.00 40.44 1105 PRO A N 1
ATOM 7995 C CA . PRO A 1 1105 ? 14.060 -7.582 -96.859 1.00 40.44 1105 PRO A CA 1
ATOM 7996 C C . PRO A 1 1105 ? 13.136 -6.693 -97.732 1.00 40.44 1105 PRO A C 1
ATOM 7998 O O . PRO A 1 1105 ? 12.163 -7.135 -98.334 1.00 40.44 1105 PRO A O 1
ATOM 8001 N N . SER A 1 1106 ? 13.600 -5.477 -98.033 1.00 30.44 1106 SER A N 1
ATOM 8002 C CA . SER A 1 1106 ? 14.174 -5.180 -99.363 1.00 30.44 1106 SER A CA 1
ATOM 8003 C C . SER A 1 1106 ? 14.675 -3.727 -99.457 1.00 30.44 1106 SER A C 1
ATOM 8005 O O . SER A 1 1106 ? 14.066 -2.813 -98.919 1.00 30.44 1106 SER A O 1
ATOM 8007 N N . TRP A 1 1107 ? 15.818 -3.532 -100.126 1.00 28.28 1107 TRP A N 1
ATOM 8008 C CA . TRP A 1 1107 ? 16.373 -2.238 -100.563 1.00 28.28 1107 TRP A CA 1
ATOM 8009 C C . TRP A 1 1107 ? 16.392 -1.066 -99.560 1.00 28.28 1107 TRP A C 1
ATOM 8011 O O . TRP A 1 1107 ? 15.859 0.000 -99.847 1.00 28.28 1107 TRP A O 1
ATOM 8021 N N . GLN A 1 1108 ? 17.132 -1.215 -98.459 1.00 28.31 1108 GLN A N 1
ATOM 8022 C CA . GLN A 1 1108 ? 18.323 -0.395 -98.152 1.00 28.31 1108 GLN A CA 1
ATOM 8023 C C . GLN A 1 1108 ? 18.830 -0.708 -96.736 1.00 28.31 1108 GLN A C 1
ATOM 8025 O O . GLN A 1 1108 ? 18.056 -0.756 -95.784 1.00 28.31 1108 GLN A O 1
ATOM 8030 N N . ASN A 1 1109 ? 20.151 -0.842 -96.580 1.00 28.20 1109 ASN A N 1
ATOM 8031 C CA . ASN A 1 1109 ? 20.787 -0.733 -95.268 1.00 28.20 1109 ASN A CA 1
ATOM 8032 C C . ASN A 1 1109 ? 20.765 0.740 -94.854 1.00 28.20 1109 ASN A C 1
ATOM 8034 O O . ASN A 1 1109 ? 21.739 1.462 -95.062 1.00 28.20 1109 ASN A O 1
ATOM 8038 N N . VAL A 1 1110 ? 19.640 1.192 -94.298 1.00 33.19 1110 VAL A N 1
ATOM 8039 C CA . VAL A 1 1110 ? 19.469 2.558 -93.788 1.00 33.19 1110 VAL A CA 1
ATOM 8040 C C . VAL A 1 1110 ? 20.157 2.688 -92.422 1.00 33.19 1110 VAL A C 1
ATOM 8042 O O . VAL A 1 1110 ? 19.547 2.949 -91.390 1.00 33.19 1110 VAL A O 1
ATOM 8045 N N . LEU A 1 1111 ? 21.483 2.541 -92.435 1.00 37.00 1111 LEU A N 1
ATOM 8046 C CA . LEU A 1 1111 ? 22.338 3.325 -91.554 1.00 37.00 1111 LEU A CA 1
ATOM 8047 C C . LEU A 1 1111 ? 22.149 4.781 -91.988 1.00 37.00 1111 LEU A C 1
ATOM 8049 O O . LEU A 1 1111 ? 22.667 5.187 -93.029 1.00 37.00 1111 LEU A O 1
ATOM 8053 N N . VAL A 1 1112 ? 21.381 5.564 -91.222 1.00 36.69 1112 VAL A N 1
ATOM 8054 C CA . VAL A 1 1112 ? 21.213 7.006 -91.469 1.00 36.69 1112 VAL A CA 1
ATOM 8055 C C . VAL A 1 1112 ? 22.518 7.732 -91.118 1.00 36.69 1112 VAL A C 1
ATOM 8057 O O . VAL A 1 1112 ? 22.626 8.435 -90.113 1.00 36.69 1112 VAL A O 1
ATOM 8060 N N . TYR A 1 1113 ? 23.515 7.607 -91.993 1.00 38.53 1113 TYR A N 1
ATOM 8061 C CA . TYR A 1 1113 ? 24.625 8.551 -92.121 1.00 38.53 1113 TYR A CA 1
ATOM 8062 C C . TYR A 1 1113 ? 24.133 9.811 -92.847 1.00 38.53 1113 TYR A C 1
ATOM 8064 O O . TYR A 1 1113 ? 24.625 10.194 -93.906 1.00 38.53 1113 TYR A O 1
ATOM 8072 N N . ASN A 1 1114 ? 23.115 10.461 -92.278 1.00 37.19 1114 ASN A N 1
ATOM 8073 C CA . ASN A 1 1114 ? 22.681 11.774 -92.725 1.00 37.19 1114 ASN A CA 1
ATOM 8074 C C . ASN A 1 1114 ? 23.145 12.834 -91.723 1.00 37.19 1114 ASN A C 1
ATOM 8076 O O . ASN A 1 1114 ? 22.434 13.183 -90.779 1.00 37.19 1114 ASN A O 1
ATOM 8080 N N . ASN A 1 1115 ? 24.338 13.379 -91.972 1.00 40.22 1115 ASN A N 1
ATOM 8081 C CA . ASN A 1 1115 ? 24.946 14.439 -91.162 1.00 40.22 1115 ASN A CA 1
ATOM 8082 C C . ASN A 1 1115 ? 24.065 15.703 -91.041 1.00 40.22 1115 ASN A C 1
ATOM 8084 O O . ASN A 1 1115 ? 24.314 16.526 -90.166 1.00 40.22 1115 ASN A O 1
ATOM 8088 N N . SER A 1 1116 ? 23.026 15.863 -91.873 1.00 37.03 1116 SER A N 1
ATOM 8089 C CA . SER A 1 1116 ? 22.090 16.996 -91.795 1.00 37.03 1116 SER A CA 1
ATOM 8090 C C . SER A 1 1116 ? 21.021 16.890 -90.693 1.00 37.03 1116 SER A C 1
ATOM 8092 O O . SER A 1 1116 ? 20.310 17.865 -90.460 1.00 37.03 1116 SER A O 1
ATOM 8094 N N . LEU A 1 1117 ? 20.914 15.754 -89.986 1.00 40.44 1117 LEU A N 1
ATOM 8095 C CA . LEU A 1 1117 ? 19.935 15.544 -88.902 1.00 40.44 1117 LEU A CA 1
ATOM 8096 C C . LEU A 1 1117 ? 20.555 15.349 -87.508 1.00 40.44 1117 LEU A C 1
ATOM 8098 O O . LEU A 1 1117 ? 19.849 15.005 -86.559 1.00 40.44 1117 LEU A O 1
ATOM 8102 N N . VAL A 1 1118 ? 21.848 15.648 -87.337 1.00 43.91 1118 VAL A N 1
ATOM 8103 C CA . VAL A 1 1118 ? 22.453 15.773 -86.001 1.00 43.91 1118 VAL A CA 1
ATOM 8104 C C . VAL A 1 1118 ? 21.875 17.017 -85.319 1.00 43.91 1118 VAL A C 1
ATOM 8106 O O . VAL A 1 1118 ? 22.318 18.144 -85.549 1.00 43.91 1118 VAL A O 1
ATOM 8109 N N . ARG A 1 1119 ? 20.839 16.829 -84.491 1.00 44.62 1119 ARG A N 1
ATOM 8110 C CA . ARG A 1 1119 ? 20.279 17.912 -83.671 1.00 44.62 1119 ARG A CA 1
ATOM 8111 C C . ARG A 1 1119 ? 21.340 18.418 -82.685 1.00 44.62 1119 ARG A C 1
ATOM 8113 O O . ARG A 1 1119 ? 22.188 17.662 -82.227 1.00 44.62 1119 ARG A O 1
ATOM 8120 N N . LYS A 1 1120 ? 21.279 19.730 -82.423 1.00 49.16 1120 LYS A N 1
ATOM 8121 C CA . LYS A 1 1120 ? 22.272 20.561 -81.714 1.00 49.16 1120 LYS A CA 1
ATOM 8122 C C . LYS A 1 1120 ? 23.082 19.807 -80.645 1.00 49.16 1120 LYS A C 1
ATOM 8124 O O . LYS A 1 1120 ? 22.563 19.513 -79.575 1.00 49.16 1120 LYS A O 1
ATOM 8129 N N . GLY A 1 1121 ? 24.368 19.603 -80.916 1.00 52.91 1121 GLY A N 1
ATOM 8130 C CA . GLY A 1 1121 ? 25.358 19.070 -79.982 1.00 52.91 1121 GLY A CA 1
ATOM 8131 C C . GLY A 1 1121 ? 26.728 18.940 -80.651 1.00 52.91 1121 GLY A C 1
ATOM 8132 O O . GLY A 1 1121 ? 26.814 18.958 -81.879 1.00 52.91 1121 GLY A O 1
ATOM 8133 N N . THR A 1 1122 ? 27.798 18.833 -79.864 1.00 60.62 1122 THR A N 1
ATOM 8134 C CA . THR A 1 1122 ? 29.183 18.856 -80.375 1.00 60.62 1122 THR A CA 1
ATOM 8135 C C . THR A 1 1122 ? 29.822 17.472 -80.293 1.00 60.62 1122 THR A C 1
ATOM 8137 O O . THR A 1 1122 ? 30.084 16.984 -79.195 1.00 60.62 1122 THR A O 1
ATOM 8140 N N . VAL A 1 1123 ? 30.112 16.845 -81.437 1.00 64.00 1123 VAL A N 1
ATOM 8141 C CA . VAL A 1 1123 ? 30.821 15.553 -81.495 1.00 64.00 1123 VAL A CA 1
ATOM 8142 C C . VAL A 1 1123 ? 32.258 15.761 -81.980 1.00 64.00 1123 VAL A C 1
ATOM 8144 O O . VAL A 1 1123 ? 32.464 16.385 -83.019 1.00 64.00 1123 VAL A O 1
ATOM 8147 N N . SER A 1 1124 ? 33.255 15.246 -81.256 1.00 61.00 1124 SER A N 1
ATOM 8148 C CA . SER A 1 1124 ? 34.677 15.353 -81.631 1.00 61.00 1124 SER A CA 1
ATOM 8149 C C . SER A 1 1124 ? 35.491 14.119 -81.221 1.00 61.00 1124 SER A C 1
ATOM 8151 O O . SER A 1 1124 ? 35.175 13.455 -80.241 1.00 61.00 1124 SER A O 1
ATOM 8153 N N . GLY A 1 1125 ? 36.529 13.766 -81.988 1.00 54.28 1125 GLY A N 1
ATOM 8154 C CA . GLY A 1 1125 ? 37.479 12.689 -81.642 1.00 54.28 1125 GLY A CA 1
ATOM 8155 C C . GLY A 1 1125 ? 36.916 11.259 -81.520 1.00 54.28 1125 GLY A C 1
ATOM 8156 O O . GLY A 1 1125 ? 37.618 10.384 -81.026 1.00 54.28 1125 GLY A O 1
ATOM 8157 N N . CYS A 1 1126 ? 35.663 11.010 -81.918 1.00 58.09 1126 CYS A N 1
ATOM 8158 C CA . CYS A 1 1126 ? 34.979 9.718 -81.758 1.00 58.09 1126 CYS A CA 1
ATOM 8159 C C . CYS A 1 1126 ? 35.128 8.802 -82.991 1.00 58.09 1126 CYS A C 1
ATOM 8161 O O . CYS A 1 1126 ? 35.159 9.311 -84.111 1.00 58.09 1126 CYS A O 1
ATOM 8163 N N . GLY A 1 1127 ? 35.112 7.473 -82.804 1.00 58.09 1127 GLY A N 1
ATOM 8164 C CA . GLY A 1 1127 ? 35.235 6.480 -83.891 1.00 58.09 1127 GLY A CA 1
ATOM 8165 C C . GLY A 1 1127 ? 34.722 5.072 -83.537 1.00 58.09 1127 GLY A C 1
ATOM 8166 O O . GLY A 1 1127 ? 34.226 4.850 -82.443 1.00 58.09 1127 GLY A O 1
ATOM 8167 N N . TYR A 1 1128 ? 34.845 4.086 -84.434 1.00 55.28 1128 TYR A N 1
ATOM 8168 C CA . TYR A 1 1128 ? 34.361 2.712 -84.193 1.00 55.28 1128 TYR A CA 1
ATOM 8169 C C . TYR A 1 1128 ? 35.369 1.629 -84.601 1.00 55.28 1128 TYR A C 1
ATOM 8171 O O . TYR A 1 1128 ? 36.198 1.872 -85.474 1.00 55.28 1128 TYR A O 1
ATOM 8179 N N . PHE A 1 1129 ? 35.236 0.422 -84.036 1.00 56.34 1129 PHE A N 1
ATOM 8180 C CA . PHE A 1 1129 ? 36.059 -0.765 -84.319 1.00 56.34 1129 PHE A CA 1
ATOM 8181 C C . PHE A 1 1129 ? 35.227 -1.976 -84.789 1.00 56.34 1129 PHE A C 1
ATOM 8183 O O . PHE A 1 1129 ? 34.157 -2.248 -84.251 1.00 56.34 1129 PHE A O 1
ATOM 8190 N N . ASP A 1 1130 ? 35.703 -2.741 -85.775 1.00 53.09 1130 ASP A N 1
ATOM 8191 C CA . ASP A 1 1130 ? 34.945 -3.866 -86.349 1.00 53.09 1130 ASP A CA 1
ATOM 8192 C C . ASP A 1 1130 ? 34.861 -5.097 -85.431 1.00 53.09 1130 ASP A C 1
ATOM 8194 O O . ASP A 1 1130 ? 35.862 -5.660 -84.991 1.00 53.09 1130 ASP A O 1
ATOM 8198 N N . GLY A 1 1131 ? 33.634 -5.556 -85.172 1.00 47.34 1131 GLY A N 1
ATOM 8199 C CA . GLY A 1 1131 ? 33.353 -6.694 -84.297 1.00 47.34 1131 GLY A CA 1
ATOM 8200 C C . GLY A 1 1131 ? 33.197 -8.021 -85.039 1.00 47.34 1131 GLY A C 1
ATOM 8201 O O . GLY A 1 1131 ? 32.072 -8.504 -85.107 1.00 47.34 1131 GLY A O 1
ATOM 8202 N N . ASN A 1 1132 ? 34.286 -8.573 -85.603 1.00 42.84 1132 ASN A N 1
ATOM 8203 C CA . ASN A 1 1132 ? 34.557 -10.029 -85.721 1.00 42.84 1132 ASN A CA 1
ATOM 8204 C C . ASN A 1 1132 ? 35.776 -10.363 -86.613 1.00 42.84 1132 ASN A C 1
ATOM 8206 O O . ASN A 1 1132 ? 35.635 -10.881 -87.713 1.00 42.84 1132 ASN A O 1
ATOM 8210 N N . THR A 1 1133 ? 36.987 -10.158 -86.092 1.00 38.56 1133 THR A N 1
ATOM 8211 C CA . THR A 1 1133 ? 38.138 -11.075 -86.260 1.00 38.56 1133 THR A CA 1
ATOM 8212 C C . THR A 1 1133 ? 39.103 -10.772 -85.117 1.00 38.56 1133 THR A C 1
ATOM 8214 O O . THR A 1 1133 ? 39.383 -9.600 -84.877 1.00 38.56 1133 THR A O 1
ATOM 8217 N N . GLY A 1 1134 ? 39.607 -11.785 -84.403 1.00 40.53 1134 GLY A N 1
ATOM 8218 C CA . GLY A 1 1134 ? 40.336 -11.639 -83.125 1.00 40.53 1134 GLY A CA 1
ATOM 8219 C C . GLY A 1 1134 ? 41.716 -10.962 -83.175 1.00 40.53 1134 GLY A C 1
ATOM 8220 O O . GLY A 1 1134 ? 42.555 -11.218 -82.313 1.00 40.53 1134 GLY A O 1
ATOM 8221 N N . THR A 1 1135 ? 41.982 -10.140 -84.189 1.00 35.66 1135 THR A N 1
ATOM 8222 C CA . THR A 1 1135 ? 43.303 -9.601 -84.506 1.00 35.66 1135 THR A CA 1
ATOM 8223 C C . THR A 1 1135 ? 43.290 -8.151 -84.989 1.00 35.66 1135 THR A C 1
ATOM 8225 O O . THR A 1 1135 ? 44.328 -7.733 -85.480 1.00 35.66 1135 THR A O 1
ATOM 8228 N N . THR A 1 1136 ? 42.205 -7.367 -84.923 1.00 36.94 1136 THR A N 1
ATOM 8229 C CA . THR A 1 1136 ? 42.202 -6.064 -85.633 1.00 36.94 1136 THR A CA 1
ATOM 8230 C C . THR A 1 1136 ? 41.298 -4.987 -85.026 1.00 36.94 1136 THR A C 1
ATOM 8232 O O . THR A 1 1136 ? 40.163 -5.283 -84.666 1.00 36.94 1136 THR A O 1
ATOM 8235 N N . LEU A 1 1137 ? 41.768 -3.731 -84.969 1.00 37.19 1137 LEU A N 1
ATOM 8236 C CA . LEU A 1 1137 ? 40.924 -2.542 -84.757 1.00 37.19 1137 LEU A CA 1
ATOM 8237 C C . LEU A 1 1137 ? 40.947 -1.609 -85.975 1.00 37.19 1137 LEU A C 1
ATOM 8239 O O . LEU A 1 1137 ? 41.969 -1.447 -86.642 1.00 37.19 1137 LEU A O 1
ATOM 8243 N N . SER A 1 1138 ? 39.812 -0.947 -86.171 1.00 39.91 1138 SER A N 1
ATOM 8244 C CA . SER A 1 1138 ? 39.620 0.233 -87.018 1.00 39.91 1138 SER A CA 1
ATOM 8245 C C . SER A 1 1138 ? 39.282 1.417 -86.095 1.00 39.91 1138 SER A C 1
ATOM 8247 O O . SER A 1 1138 ? 38.874 1.197 -84.953 1.00 39.91 1138 SER A O 1
ATOM 8249 N N . ALA A 1 1139 ? 39.461 2.657 -86.557 1.00 37.72 1139 ALA A N 1
ATOM 8250 C CA . ALA A 1 1139 ? 38.957 3.868 -85.898 1.00 37.72 1139 ALA A CA 1
ATOM 8251 C C . ALA A 1 1139 ? 38.836 5.007 -86.928 1.00 37.72 1139 ALA A C 1
ATOM 8253 O O . ALA A 1 1139 ? 39.751 5.211 -87.727 1.00 37.72 1139 ALA A O 1
ATOM 8254 N N . GLY A 1 1140 ? 37.713 5.732 -86.921 1.00 40.12 1140 GLY A N 1
ATOM 8255 C CA . GLY A 1 1140 ? 37.465 6.898 -87.785 1.00 40.12 1140 GLY A CA 1
ATOM 8256 C C . GLY A 1 1140 ? 37.493 8.220 -87.010 1.00 40.12 1140 GLY A C 1
ATOM 8257 O O . GLY A 1 1140 ? 37.483 8.196 -85.782 1.00 40.12 1140 GLY A O 1
ATOM 8258 N N . ASP A 1 1141 ? 37.499 9.354 -87.723 1.00 41.31 1141 ASP A N 1
ATOM 8259 C CA . ASP A 1 1141 ? 37.292 10.688 -87.136 1.00 41.31 1141 ASP A CA 1
ATOM 8260 C C . ASP A 1 1141 ? 35.937 11.311 -87.518 1.00 41.31 1141 ASP A C 1
ATOM 8262 O O . ASP A 1 1141 ? 35.274 10.908 -88.479 1.00 41.31 1141 ASP A O 1
ATOM 8266 N N . ALA A 1 1142 ? 35.527 12.314 -86.737 1.00 40.22 1142 ALA A N 1
ATOM 8267 C CA . ALA A 1 1142 ? 34.214 12.951 -86.823 1.00 40.22 1142 ALA A CA 1
ATOM 8268 C C . ALA A 1 1142 ? 34.037 13.926 -88.009 1.00 40.22 1142 ALA A C 1
ATOM 8270 O O . ALA A 1 1142 ? 32.925 14.395 -88.249 1.00 40.22 1142 ALA A O 1
ATOM 8271 N N . THR A 1 1143 ? 35.098 14.238 -88.756 1.00 39.94 1143 THR A N 1
ATOM 8272 C CA . THR A 1 1143 ? 35.064 15.123 -89.935 1.00 39.94 1143 THR A CA 1
ATOM 8273 C C . THR A 1 1143 ? 35.157 14.370 -91.259 1.00 39.94 1143 THR A C 1
ATOM 8275 O O . THR A 1 1143 ? 34.787 14.921 -92.296 1.00 39.94 1143 THR A O 1
ATOM 8278 N N . SER A 1 1144 ? 35.603 13.111 -91.247 1.00 37.62 1144 SER A N 1
ATOM 8279 C CA . SER A 1 1144 ? 35.757 12.302 -92.454 1.00 37.62 1144 SER A CA 1
ATOM 8280 C C . SER A 1 1144 ? 35.555 10.798 -92.211 1.00 37.62 1144 SER A C 1
ATOM 8282 O O . SER A 1 1144 ? 36.495 10.021 -92.063 1.00 37.62 1144 SER A O 1
ATOM 8284 N N . CYS A 1 1145 ? 34.303 10.332 -92.299 1.00 39.12 1145 CYS A N 1
ATOM 8285 C CA . CYS A 1 1145 ? 33.998 8.906 -92.501 1.00 39.12 1145 CYS A CA 1
ATOM 8286 C C . CYS A 1 1145 ? 34.341 8.487 -93.950 1.00 39.12 1145 CYS A C 1
ATOM 8288 O O . CYS A 1 1145 ? 33.459 8.164 -94.743 1.00 39.12 1145 CYS A O 1
ATOM 8290 N N . GLY A 1 1146 ? 35.627 8.583 -94.309 1.00 34.75 1146 GLY A N 1
ATOM 8291 C CA . GLY A 1 1146 ? 36.092 8.673 -95.697 1.00 34.75 1146 GLY A CA 1
ATOM 8292 C C . GLY A 1 1146 ? 37.426 7.996 -96.024 1.00 34.75 1146 GLY A C 1
ATOM 8293 O O . GLY A 1 1146 ? 37.994 8.327 -97.055 1.00 34.75 1146 GLY A O 1
ATOM 8294 N N . SER A 1 1147 ? 37.917 7.060 -95.202 1.00 31.39 1147 SER A N 1
ATOM 8295 C CA . SER A 1 1147 ? 38.790 5.942 -95.626 1.00 31.39 1147 SER A CA 1
ATOM 8296 C C . SER A 1 1147 ? 39.155 5.063 -94.425 1.00 31.39 1147 SER A C 1
ATOM 8298 O O . SER A 1 1147 ? 39.680 5.573 -93.437 1.00 31.39 1147 SER A O 1
ATOM 8300 N N . ALA A 1 1148 ? 38.904 3.754 -94.502 1.00 30.23 1148 ALA A N 1
ATOM 8301 C CA . ALA A 1 1148 ? 39.254 2.815 -93.435 1.00 30.23 1148 ALA A CA 1
ATOM 8302 C C . ALA A 1 1148 ? 40.772 2.556 -93.371 1.00 30.23 1148 ALA A C 1
ATOM 8304 O O . ALA A 1 1148 ? 41.437 2.501 -94.407 1.00 30.23 1148 ALA A O 1
ATOM 8305 N N . GLN A 1 1149 ? 41.307 2.339 -92.165 1.00 34.62 1149 GLN A N 1
ATOM 8306 C CA . GLN A 1 1149 ? 42.653 1.796 -91.954 1.00 34.62 1149 GLN A CA 1
ATOM 8307 C C . GLN A 1 1149 ? 42.645 0.715 -90.869 1.00 34.62 1149 GLN A C 1
ATOM 8309 O O . GLN A 1 1149 ? 41.909 0.806 -89.888 1.00 34.62 1149 GLN A O 1
ATOM 8314 N N . THR A 1 1150 ? 43.476 -0.303 -91.083 1.00 31.55 1150 THR A N 1
ATOM 8315 C CA . THR A 1 1150 ? 43.411 -1.618 -90.436 1.00 31.55 1150 THR A CA 1
ATOM 8316 C C . THR A 1 1150 ? 44.618 -1.818 -89.510 1.00 31.55 1150 THR A C 1
ATOM 8318 O O . THR A 1 1150 ? 45.749 -1.820 -89.995 1.00 31.55 1150 THR A O 1
ATOM 8321 N N . LEU A 1 1151 ? 44.416 -1.997 -88.196 1.00 36.03 1151 LEU A N 1
ATOM 8322 C CA . LEU A 1 1151 ? 45.497 -2.137 -87.196 1.00 36.03 1151 LEU A CA 1
ATOM 8323 C C . LEU A 1 1151 ? 45.519 -3.525 -86.543 1.00 36.03 1151 LEU A C 1
ATOM 8325 O O . LEU A 1 1151 ? 44.574 -3.877 -85.841 1.00 36.03 1151 LEU A O 1
ATOM 8329 N N . THR A 1 1152 ? 46.601 -4.295 -86.705 1.00 30.62 1152 THR A N 1
ATOM 8330 C CA . THR A 1 1152 ? 46.618 -5.727 -86.340 1.00 30.62 1152 THR A CA 1
ATOM 8331 C C . THR A 1 1152 ? 47.198 -6.056 -84.943 1.00 30.62 1152 THR A C 1
ATOM 8333 O O . THR A 1 1152 ? 48.399 -5.902 -84.727 1.00 30.62 1152 THR A O 1
ATOM 8336 N N . ASN A 1 1153 ? 46.356 -6.636 -84.066 1.00 31.66 1153 ASN A N 1
ATOM 8337 C CA . ASN A 1 1153 ? 46.565 -7.836 -83.210 1.00 31.66 1153 ASN A CA 1
ATOM 8338 C C . ASN A 1 1153 ? 46.266 -7.712 -81.685 1.00 31.66 1153 ASN A C 1
ATOM 8340 O O . ASN A 1 1153 ? 46.632 -6.730 -81.049 1.00 31.66 1153 ASN A O 1
ATOM 8344 N N . GLY A 1 1154 ? 45.717 -8.787 -81.081 1.00 35.47 1154 GLY A N 1
ATOM 8345 C CA . GLY A 1 1154 ? 46.018 -9.198 -79.690 1.00 35.47 1154 GLY A CA 1
ATOM 8346 C C . GLY A 1 1154 ? 45.055 -8.848 -78.534 1.00 35.47 1154 GLY A C 1
ATOM 8347 O O . GLY A 1 1154 ? 45.318 -7.907 -77.793 1.00 35.47 1154 GLY A O 1
ATOM 8348 N N . SER A 1 1155 ? 44.021 -9.680 -78.328 1.00 39.69 1155 SER A N 1
ATOM 8349 C CA . SER A 1 1155 ? 43.344 -10.092 -77.060 1.00 39.69 1155 SER A CA 1
ATOM 8350 C C . SER A 1 1155 ? 43.106 -9.143 -75.855 1.00 39.69 1155 SER A C 1
ATOM 8352 O O . SER A 1 1155 ? 42.624 -9.616 -74.830 1.00 39.69 1155 SER A O 1
ATOM 8354 N N . ASN A 1 1156 ? 43.346 -7.831 -75.922 1.00 52.09 1156 ASN A N 1
ATOM 8355 C CA . ASN A 1 1156 ? 42.949 -6.887 -74.866 1.00 52.09 1156 ASN A CA 1
ATOM 8356 C C . ASN A 1 1156 ? 42.531 -5.526 -75.443 1.00 52.09 1156 ASN A C 1
ATOM 8358 O O . ASN A 1 1156 ? 43.363 -4.802 -75.994 1.00 52.09 1156 ASN A O 1
ATOM 8362 N N . LEU A 1 1157 ? 41.267 -5.135 -75.228 1.00 49.91 1157 LEU A N 1
ATOM 8363 C CA . LEU A 1 1157 ? 40.696 -3.832 -75.622 1.00 49.91 1157 LEU A CA 1
ATOM 8364 C C . LEU A 1 1157 ? 41.572 -2.655 -75.155 1.00 49.91 1157 LEU A C 1
ATOM 8366 O O . LEU A 1 1157 ? 41.852 -1.726 -75.909 1.00 49.91 1157 LEU A O 1
ATOM 8370 N N . LEU A 1 1158 ? 42.095 -2.754 -73.931 1.00 50.41 1158 LEU A N 1
ATOM 8371 C CA . LEU A 1 1158 ? 43.012 -1.783 -73.341 1.00 50.41 1158 LEU A CA 1
ATOM 8372 C C . LEU A 1 1158 ? 44.351 -1.654 -74.095 1.00 50.41 1158 LEU A C 1
ATOM 8374 O O . LEU A 1 1158 ? 44.901 -0.559 -74.189 1.00 50.41 1158 LEU A O 1
ATOM 8378 N N . ASN A 1 1159 ? 44.892 -2.749 -74.636 1.00 48.47 1159 ASN A N 1
ATOM 8379 C CA . ASN A 1 1159 ? 46.148 -2.718 -75.393 1.00 48.47 1159 ASN A CA 1
ATOM 8380 C C . ASN A 1 1159 ? 45.950 -2.121 -76.792 1.00 48.47 1159 ASN A C 1
ATOM 8382 O O . ASN A 1 1159 ? 46.833 -1.426 -77.295 1.00 48.47 1159 ASN A O 1
ATOM 8386 N N . ALA A 1 1160 ? 44.771 -2.315 -77.380 1.00 47.53 1160 ALA A N 1
ATOM 8387 C CA . ALA A 1 1160 ? 44.395 -1.661 -78.623 1.00 47.53 1160 ALA A CA 1
ATOM 8388 C C . ALA A 1 1160 ? 44.214 -0.139 -78.450 1.00 47.53 1160 ALA A C 1
ATOM 8390 O O . ALA A 1 1160 ? 44.781 0.640 -79.218 1.00 47.53 1160 ALA A O 1
ATOM 8391 N N . LEU A 1 1161 ? 43.514 0.285 -77.390 1.00 51.31 1161 LEU A N 1
ATOM 8392 C CA . LEU A 1 1161 ? 43.353 1.699 -77.020 1.00 51.31 1161 LEU A CA 1
ATOM 8393 C C . LEU A 1 1161 ? 44.704 2.382 -76.734 1.00 51.31 1161 LEU A C 1
ATOM 8395 O O . LEU A 1 1161 ? 44.937 3.499 -77.193 1.00 51.31 1161 LEU A O 1
ATOM 8399 N N . LYS A 1 1162 ? 45.631 1.695 -76.046 1.00 50.22 1162 LYS A N 1
ATOM 8400 C CA . LYS A 1 1162 ? 47.020 2.155 -75.840 1.00 50.22 1162 LYS A CA 1
ATOM 8401 C C . LYS A 1 1162 ? 47.728 2.483 -77.154 1.00 50.22 1162 LYS A C 1
ATOM 8403 O O . LYS A 1 1162 ? 48.286 3.569 -77.288 1.00 50.22 1162 LYS A O 1
ATOM 8408 N N . LYS A 1 1163 ? 47.703 1.556 -78.117 1.00 46.00 1163 LYS A N 1
ATOM 8409 C CA . LYS A 1 1163 ? 48.449 1.698 -79.375 1.00 46.00 1163 LYS A CA 1
ATOM 8410 C C . LYS A 1 1163 ? 47.875 2.782 -80.292 1.00 46.00 1163 LYS A C 1
ATOM 8412 O O . LYS A 1 1163 ? 48.650 3.515 -80.900 1.00 46.00 1163 LYS A O 1
ATOM 8417 N N . TYR A 1 1164 ? 46.550 2.944 -80.330 1.00 45.84 1164 TYR A N 1
ATOM 8418 C CA . TYR A 1 1164 ? 45.901 4.028 -81.078 1.00 45.84 1164 TYR A CA 1
ATOM 8419 C C . TYR A 1 1164 ? 46.409 5.419 -80.658 1.00 45.84 1164 TYR A C 1
ATOM 8421 O O . TYR A 1 1164 ? 46.719 6.247 -81.513 1.00 45.84 1164 TYR A O 1
ATOM 8429 N N . VAL A 1 1165 ? 46.563 5.649 -79.347 1.00 47.78 1165 VAL A N 1
ATOM 8430 C CA . VAL A 1 1165 ? 47.099 6.907 -78.797 1.00 47.78 1165 VAL A CA 1
ATOM 8431 C C . VAL A 1 1165 ? 48.553 7.135 -79.232 1.00 47.78 1165 VAL A C 1
ATOM 8433 O O . VAL A 1 1165 ? 48.897 8.228 -79.677 1.00 47.78 1165 VAL A O 1
ATOM 8436 N N . THR A 1 1166 ? 49.402 6.104 -79.166 1.00 47.28 1166 THR A N 1
ATOM 8437 C CA . THR A 1 1166 ? 50.820 6.212 -79.555 1.00 47.28 1166 THR A CA 1
ATOM 8438 C C . THR A 1 1166 ? 51.016 6.473 -81.053 1.00 47.28 1166 THR A C 1
ATOM 8440 O O . THR A 1 1166 ? 51.886 7.259 -81.422 1.00 47.28 1166 THR A O 1
ATOM 8443 N N . ASP A 1 1167 ? 50.216 5.845 -81.920 1.00 44.16 1167 ASP A N 1
ATOM 8444 C CA . ASP A 1 1167 ? 50.417 5.893 -83.376 1.00 44.16 1167 ASP A CA 1
ATOM 8445 C C . ASP A 1 1167 ? 49.868 7.174 -84.045 1.00 44.16 1167 ASP A C 1
ATOM 8447 O O . ASP A 1 1167 ? 50.244 7.475 -85.179 1.00 44.16 1167 ASP A O 1
ATOM 8451 N N . LYS A 1 1168 ? 48.970 7.927 -83.386 1.00 42.56 1168 LYS A N 1
ATOM 8452 C CA . LYS A 1 1168 ? 48.300 9.110 -83.974 1.00 42.56 1168 LYS A CA 1
ATOM 8453 C C . LYS A 1 1168 ? 48.890 10.466 -83.587 1.00 42.56 1168 LYS A C 1
ATOM 8455 O O . LYS A 1 1168 ? 48.603 11.442 -84.275 1.00 42.56 1168 LYS A O 1
ATOM 8460 N N . GLY A 1 1169 ? 49.713 10.543 -82.540 1.00 42.88 1169 GLY A N 1
ATOM 8461 C CA . GLY A 1 1169 ? 50.412 11.780 -82.169 1.00 42.88 1169 GLY A CA 1
ATOM 8462 C C . GLY A 1 1169 ? 49.505 12.942 -81.738 1.00 42.88 1169 GLY A C 1
ATOM 8463 O O . GLY A 1 1169 ? 49.906 14.097 -81.878 1.00 42.88 1169 GLY A O 1
ATOM 8464 N N . ASP A 1 1170 ? 48.303 12.662 -81.222 1.00 43.41 1170 ASP A N 1
ATOM 8465 C CA . ASP A 1 1170 ? 47.458 13.687 -80.599 1.00 43.41 1170 ASP A CA 1
ATOM 8466 C C . ASP A 1 1170 ? 48.146 14.187 -79.321 1.00 43.41 1170 ASP A C 1
ATOM 8468 O O . ASP A 1 1170 ? 48.366 13.432 -78.374 1.00 43.41 1170 ASP A O 1
ATOM 8472 N N . SER A 1 1171 ? 48.522 15.467 -79.285 1.00 39.66 1171 SER A N 1
ATOM 8473 C CA . SER A 1 1171 ? 49.314 16.026 -78.186 1.00 39.66 1171 SER A CA 1
ATOM 8474 C C . SER A 1 1171 ? 48.584 16.060 -76.837 1.00 39.66 1171 SER A C 1
ATOM 8476 O O . SER A 1 1171 ? 49.239 16.318 -75.824 1.00 39.66 1171 SER A O 1
ATOM 8478 N N . ASN A 1 1172 ? 47.267 15.815 -76.824 1.00 40.75 1172 ASN A N 1
ATOM 8479 C CA . ASN A 1 1172 ? 46.380 15.949 -75.663 1.00 40.75 1172 ASN A CA 1
ATOM 8480 C C . ASN A 1 1172 ? 45.919 14.606 -75.055 1.00 40.75 1172 ASN A C 1
ATOM 8482 O O . ASN A 1 1172 ? 45.122 14.605 -74.116 1.00 40.75 1172 ASN A O 1
ATOM 8486 N N . LEU A 1 1173 ? 46.395 13.473 -75.579 1.00 45.72 1173 LEU A N 1
ATOM 8487 C CA . LEU A 1 1173 ? 46.178 12.123 -75.045 1.00 45.72 1173 LEU A CA 1
ATOM 8488 C C . LEU A 1 1173 ? 47.514 11.378 -75.062 1.00 45.72 1173 LEU A C 1
ATOM 8490 O O . LEU A 1 1173 ? 48.077 11.213 -76.141 1.00 45.72 1173 LEU A O 1
ATOM 8494 N N . LYS A 1 1174 ? 48.036 10.911 -73.915 1.00 43.00 1174 LYS A N 1
ATOM 8495 C CA . LYS A 1 1174 ? 49.398 10.333 -73.885 1.00 43.00 1174 LYS A CA 1
ATOM 8496 C C . LYS A 1 1174 ? 49.528 8.877 -73.470 1.00 43.00 1174 LYS A C 1
ATOM 8498 O O . LYS A 1 1174 ? 50.417 8.218 -74.005 1.00 43.00 1174 LYS A O 1
ATOM 8503 N N . SER A 1 1175 ? 48.647 8.310 -72.645 1.00 43.12 1175 SER A N 1
ATOM 8504 C CA . SER A 1 1175 ? 48.457 6.848 -72.637 1.00 43.12 1175 SER A CA 1
ATOM 8505 C C . SER A 1 1175 ? 47.178 6.405 -71.937 1.00 43.12 1175 SER A C 1
ATOM 8507 O O . SER A 1 1175 ? 46.795 6.957 -70.915 1.00 43.12 1175 SER A O 1
ATOM 8509 N N . TRP A 1 1176 ? 46.567 5.321 -72.414 1.00 46.84 1176 TRP A N 1
ATOM 8510 C CA . TRP A 1 1176 ? 45.731 4.500 -71.538 1.00 46.84 1176 TRP A CA 1
ATOM 8511 C C . TRP A 1 1176 ? 46.643 3.634 -70.658 1.00 46.84 1176 TRP A C 1
ATOM 8513 O O . TRP A 1 1176 ? 47.584 3.014 -71.154 1.00 46.84 1176 TRP A O 1
ATOM 8523 N N . LYS A 1 1177 ? 46.371 3.518 -69.363 1.00 41.25 1177 LYS A N 1
ATOM 8524 C CA . LYS A 1 1177 ? 47.043 2.575 -68.460 1.00 41.25 1177 LYS A CA 1
ATOM 8525 C C . LYS A 1 1177 ? 46.057 1.526 -67.968 1.00 41.25 1177 LYS A C 1
ATOM 8527 O O . LYS A 1 1177 ? 44.860 1.768 -67.854 1.00 41.25 1177 LYS A O 1
ATOM 8532 N N . SER A 1 1178 ? 46.583 0.339 -67.682 1.00 40.88 1178 SER A N 1
ATOM 8533 C CA . SER A 1 1178 ? 45.892 -0.586 -66.783 1.00 40.88 1178 SER A CA 1
ATOM 8534 C C . SER A 1 1178 ? 46.009 -0.000 -65.388 1.00 40.88 1178 SER A C 1
ATOM 8536 O O . SER A 1 1178 ? 47.134 0.141 -64.901 1.00 40.88 1178 SER A O 1
ATOM 8538 N N . GLY A 1 1179 ? 44.883 0.322 -64.760 1.00 45.84 1179 GLY A N 1
ATOM 8539 C CA . GLY A 1 1179 ? 44.850 0.320 -63.303 1.00 45.84 1179 GLY A CA 1
ATOM 8540 C C . GLY A 1 1179 ? 44.825 -1.126 -62.791 1.00 45.84 1179 GLY A C 1
ATOM 8541 O O . GLY A 1 1179 ? 45.106 -2.071 -63.539 1.00 45.84 1179 GLY A O 1
ATOM 8542 N N . GLY A 1 1180 ? 44.470 -1.309 -61.518 1.00 36.94 1180 GLY A N 1
ATOM 8543 C CA . GLY A 1 1180 ? 44.191 -2.640 -60.971 1.00 36.94 1180 GLY A CA 1
ATOM 8544 C C . GLY A 1 1180 ? 43.154 -3.390 -61.819 1.00 36.94 1180 GLY A C 1
ATOM 8545 O O . GLY A 1 1180 ? 42.307 -2.760 -62.455 1.00 36.94 1180 GLY A O 1
ATOM 8546 N N . SER A 1 1181 ? 43.287 -4.720 -61.866 1.00 35.47 1181 SER A N 1
ATOM 8547 C CA . SER A 1 1181 ? 42.506 -5.686 -62.654 1.00 35.47 1181 SER A CA 1
ATOM 8548 C C . SER A 1 1181 ? 41.230 -5.135 -63.313 1.00 35.47 1181 SER A C 1
ATOM 8550 O O . SER A 1 1181 ? 40.200 -4.989 -62.667 1.00 35.47 1181 SER A O 1
ATOM 8552 N N . TYR A 1 1182 ? 41.300 -4.913 -64.631 1.00 43.88 1182 TYR A N 1
ATOM 8553 C CA . TYR A 1 1182 ? 40.187 -4.499 -65.507 1.00 43.88 1182 TYR A CA 1
ATOM 8554 C C . TYR A 1 1182 ? 39.717 -3.033 -65.424 1.00 43.88 1182 TYR A C 1
ATOM 8556 O O . TYR A 1 1182 ? 38.675 -2.701 -65.982 1.00 43.88 1182 TYR A O 1
ATOM 8564 N N . SER A 1 1183 ? 40.518 -2.122 -64.863 1.00 38.19 1183 SER A N 1
ATOM 8565 C CA . SER A 1 1183 ? 40.326 -0.672 -65.051 1.00 38.19 1183 SER A CA 1
ATOM 8566 C C . SER A 1 1183 ? 41.189 -0.100 -66.190 1.00 38.19 1183 SER A C 1
ATOM 8568 O O . SER A 1 1183 ? 42.378 -0.412 -66.324 1.00 38.19 1183 SER A O 1
ATOM 8570 N N . ALA A 1 1184 ? 40.586 0.761 -67.016 1.00 40.94 1184 ALA A N 1
ATOM 8571 C CA . ALA A 1 1184 ? 41.247 1.517 -68.079 1.00 40.94 1184 ALA A CA 1
ATOM 8572 C C . ALA A 1 1184 ? 41.338 2.994 -67.667 1.00 40.94 1184 ALA A C 1
ATOM 8574 O O . ALA A 1 1184 ? 40.359 3.729 -67.753 1.00 40.94 1184 ALA A O 1
ATOM 8575 N N . VAL A 1 1185 ? 42.509 3.427 -67.200 1.00 40.44 1185 VAL A N 1
ATOM 8576 C CA . VAL A 1 1185 ? 42.732 4.811 -66.753 1.00 40.44 1185 VAL A CA 1
ATOM 8577 C C . VAL A 1 1185 ? 43.331 5.615 -67.901 1.00 40.44 1185 VAL A C 1
ATOM 8579 O O . VAL A 1 1185 ? 44.308 5.172 -68.506 1.00 40.44 1185 VAL A O 1
ATOM 8582 N N . LEU A 1 1186 ? 42.779 6.792 -68.199 1.00 39.94 1186 LEU A N 1
ATOM 8583 C CA . LEU A 1 1186 ? 43.440 7.747 -69.084 1.00 39.94 1186 LEU A CA 1
ATOM 8584 C C . LEU A 1 1186 ? 44.514 8.504 -68.295 1.00 39.94 1186 LEU A C 1
ATOM 8586 O O . LEU A 1 1186 ? 44.188 9.206 -67.341 1.00 39.94 1186 LEU A O 1
ATOM 8590 N N . ASP A 1 1187 ? 45.773 8.367 -68.695 1.00 38.03 1187 ASP A N 1
ATOM 8591 C CA . ASP A 1 1187 ? 46.892 9.140 -68.160 1.00 38.03 1187 ASP A CA 1
ATOM 8592 C C . ASP A 1 1187 ? 47.247 10.256 -69.160 1.00 38.03 1187 ASP A C 1
ATOM 8594 O O . ASP A 1 1187 ? 47.436 9.991 -70.358 1.00 38.03 1187 ASP A O 1
ATOM 8598 N N . PHE A 1 1188 ? 47.255 11.499 -68.670 1.00 33.62 1188 PHE A N 1
ATOM 8599 C CA . PHE A 1 1188 ? 47.356 12.731 -69.469 1.00 33.62 1188 PHE A CA 1
ATOM 8600 C C . PHE A 1 1188 ? 48.802 13.097 -69.851 1.00 33.62 1188 PHE A C 1
ATOM 8602 O O . PHE A 1 1188 ? 49.706 12.969 -68.998 1.00 33.62 1188 PHE A O 1
#

pLDDT: mean 78.15, std 19.9, range [24.47, 98.81]

Radius of gyration: 59.4 Å; Cα contacts (8 Å, |Δi|>4): 3783; chains: 1; bounding box: 150×79×159 Å

Solvent-accessible surface area (backbone atoms only — not comparable to full-atom values): 56732 Å² total; per-residue (Å²): 144,92,86,85,84,89,85,79,88,82,84,88,81,84,88,80,86,88,86,87,87,82,89,87,87,85,90,88,90,84,92,85,84,90,84,90,80,92,82,88,85,91,83,80,88,84,63,25,35,42,36,31,42,37,50,60,57,47,100,88,35,65,65,75,82,56,72,76,54,96,63,69,53,54,38,29,41,44,80,65,88,68,52,48,33,38,36,39,40,35,34,90,90,71,52,73,50,77,38,70,35,88,71,44,42,42,62,47,72,70,42,69,74,46,56,28,39,36,33,42,37,32,20,44,89,86,65,43,56,24,27,35,28,60,72,47,81,48,72,38,37,95,89,38,47,60,49,76,56,75,40,50,49,40,74,23,91,46,35,8,26,36,49,35,63,46,35,37,37,76,83,40,57,51,32,18,41,38,34,38,26,94,75,41,74,90,64,48,51,69,53,75,31,98,78,32,46,50,66,53,73,45,77,66,46,62,40,49,76,35,53,37,39,41,39,26,18,60,32,64,67,44,51,75,71,67,49,80,56,65,42,75,53,74,38,34,40,38,28,36,16,77,38,49,19,50,42,43,46,52,26,75,45,87,36,29,36,80,84,18,50,46,36,41,35,45,69,40,41,70,71,52,76,67,59,53,35,22,30,26,54,86,45,52,61,94,71,35,76,21,38,91,88,34,20,14,32,42,64,61,60,48,48,50,55,49,50,55,44,33,73,68,50,78,52,62,97,66,54,34,93,92,44,37,37,33,43,36,31,33,37,61,31,60,57,88,62,73,44,82,72,81,26,57,42,70,40,31,64,67,63,34,23,40,32,40,36,28,49,68,90,62,8,27,46,32,26,76,56,34,20,20,38,32,26,30,27,47,87,7,38,40,36,31,31,48,31,30,43,27,28,8,21,30,83,77,50,68,63,49,10,1,27,28,29,26,38,41,7,37,42,35,32,61,26,31,34,33,31,54,5,24,18,63,62,7,25,0,0,20,29,20,24,31,52,54,3,35,39,35,30,51,24,34,38,28,30,50,6,18,2,45,29,2,5,20,30,18,28,32,57,65,4,35,38,38,28,58,23,34,36,32,29,48,5,31,44,73,56,93,78,38,36,5,3,20,29,22,28,33,9,43,37,39,29,53,27,31,36,30,30,49,6,24,21,29,30,2,4,19,31,21,29,36,67,74,6,40,39,40,28,58,23,33,37,30,31,46,5,35,38,98,41,49,35,4,2,17,31,20,28,28,4,42,38,37,29,53,23,31,38,31,28,50,5,23,13,55,27,9,2,22,31,24,31,25,47,74,60,4,36,37,40,30,51,18,30,39,42,30,47,11,38,30,69,26,7,26,35,23,29,26,50,49,4,40,36,40,34,26,55,68,19,36,31,30,48,11,37,50,21,1,25,32,27,28,33,43,36,97,86,46,19,5,41,38,39,25,62,20,25,38,32,32,47,5,27,6,33,30,49,2,0,22,28,25,33,25,34,47,6,41,35,41,31,51,27,33,38,32,22,31,5,26,3,42,15,46,88,98,36,47,1,29,0,0,19,28,21,30,34,7,39,39,37,27,54,26,32,36,33,26,33,87,46,84,72,31,17,5,28,2,22,59,77,59,9,27,1,1,21,30,22,40,69,34,39,33,40,39,32,44,15,26,38,32,25,32,12,30,40,41,94,92,39,48,13,24,21,28,21,35,46,75,48,93,67,46,43,42,32,39,18,36,63,32,32,36,34,88,70,16,31,38,22,22,36,86,34,51,44,26,38,69,46,60,64,72,64,90,55,64,32,33,27,36,38,62,74,60,94,42,64,82,36,53,47,38,46,63,46,84,75,90,49,98,83,56,50,48,69,80,48,46,86,32,49,42,64,61,89,48,92,96,43,53,71,47,76,38,61,80,21,24,34,43,65,34,68,47,71,48,76,55,99,87,45,75,19,46,13,42,71,23,67,45,38,63,54,49,39,59,48,26,52,52,60,47,63,46,49,82,69,80,65,57,7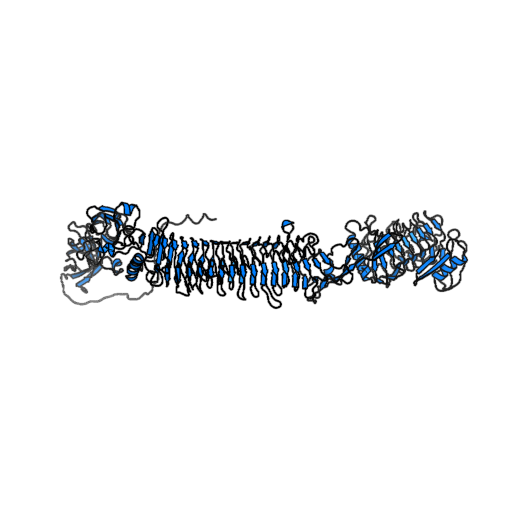8,33,60,50,31,32,38,33,38,76,39,68,29,62,41,58,71,82,57,57,38,31,35,58,77,74,78,78,53,62,87,56,99,83,67,88,68,34,58,42,33,20,39,37,34,20,77,57,28,43,43,31,35,50,75,66,93,46,48,51,48,39,64,53,23,39,23,30,43,16,39,40,30,28,33,30,39,36,46,82,54,81,44,64,69,86,63,100,60,80,82,63,94,82,66,50,34,39,37,3,49,48,20,31,30,32,32,69,68,8,35,40,31,48,27,37,25,46,51,32,36,41,53,45,54,54,82,39,44,18,16,36,40,20,15,34,35,35,14,41,38,32,40,28,39,16,53,21,32,45,29,33,61,62,84,81,97,68,100,72,90,72,71,27,52,6,28,40,17,5,33,27,42,17,39,39,29,50,27,36,19,59,20,41,35,34,41,53,73,86,75,81,60,98,78,71,62,44,65,70,13,40,39,38,34,12,39,47,67,61,12,35,43,30,44,30,38,26,30,62,75,14,60,41,63,75,80,86,89,79,95,72,88,77,69,50,84,51,82,92,62,71,56,60,53,52,70,38,70,27,32,39,26,61,77,86,58,90,37,50,45,38,66,47,47,70,88,52,93,78,76,92,57,85,45,84,61,64,94,39,73,65,58,52,54,27,48,56,39,67,77,65,69,52,92,85,48,67,34,55,39,77,51,71,85,92,39,66,39,81,43,114

Secondary structure (DSSP, 8-state):
--SSSSS----------------------------------------EEEEEEEE---TT---GGGGGS-----EEEE--TT-EEEEEEEETTS-EEEEEE-SSEEEEEEEPSEEEEEEEEEE-TT--EEEEEPPEEEEEBTTBSEEE--EEEEEPSSEEEEEEEEEE-GGGS--EEEEE-SS-GGG-EEEE-TTSEEEEEEEEEESEEEEEEEEEES-HHHHHTTPPPSEEEEEEEEE-TT-EEEEEPP--STTB-TTS-BEE-HHHHHH---SEEEEETT--GGG--SSSSS-BSSHHHHHHHHHHHHHTTTTGGG--TTS-EEEEEESEEE--S---SS-SEEE-TTT-EEEEEE-STT-EEE-TTSS-SEEEETT-EEEEESEEEE--EESS-SSB-SSEEEEBSEEEESSEEEES-EESSSB-SSEEE-TT-EEEE-S-EEES-B-SB-SSEEE-TT-EEEE-S-EEES-B-SSTT-B-SSEEESSEEEESS-EEES-B-SB-SSEEE-TT-EEEE-SSEEES-B-SSSB-SSEEESSEEEESS-EEES-EESB-SSEEE-SSS-EEEE-SEEEES-EESS-SEEE-TT-EEEE-TTEEEES-BSB-SEEE-EETTEE-EEEEEEEEEES-EESSS-SSEEE-TT-EEEEEEEEEES-EE---TT-----SSEEESSEEEESS-EEE-SSSSS--EE-TTT-B-SSEEE-SSEEEE-S-EEES-EE-TT-B-SSEEE-S-TT-EEEEEET-EE-TTSEEEESS--EEEEEEE--SS-SEEEEES---TT-B-EEE-S-SSTT--HHHHGGGEEE--BTTBEEEE-TTSBEEEE-EEEEETTEEEEEEEESSHHHHHHHHHHHHHTTTTT---GGGEEEEE-S-EEE-TT---BT--SS-----TT----EE-SEEE-TT-EEEE-----SSB-SSEEEESSEEES-EEEESS-B----SS---TT----EESSEEEE-TT-EEES-EE---EEEE--SS-EESSEEEESSEEES-EE-S-EEE-------S----EESSEEEESSEEES-EE-S-EEE-GGG--TTS--TTTTTTEEEESS-EEES-EEEGGGEEE----SS-------GGG--S-EEES-EEE-SS-TTEE---BTTB------EE--S-HHHHHHHHHHHH--TT--EEEE-STT-EEEE-

Mean predicted aligned error: 18.86 Å

Nearest PDB structures (foldseek):
  3pdd-assembly1_A  TM=2.773E-01  e=7.999E-03  Acetivibrio thermocellus ATCC 27405
  3pdg-assembly1_A  TM=4.522E-01  e=5.296E-01  Acetivibrio thermocellus ATCC 27405
  8odz-assembly1_D  TM=2.958E-01  e=3.406E-01  Mus musculus
  6h41-assembly1_A  TM=2.714E-01  e=2.594E+00  Homo sapiens
  6n2c-assembly2_B  TM=2.704E-01  e=3.859E+00  Caldicellulosiruptor hydrothermalis 108

Foldseek 3Di:
DPPDPPDDDDDDDDDDDDDDDDDDDDDDDDDDDDDDDDDDDDDPADFFKEKEWEDECPLVRDDPVCVVDPFKAQEFEFDLVQKWKKKWKAAPVGDIDMDTDPNTMDMDTGDDFHKIWIKMFIAHPVGHTFKIWDTDIDGDDPVPRYYYDYTYIDFDWWFFKEWEKAFEDPVLLFFKKWKQWPVDRQQGDIDGDPPRMDTRTGGGHIFDKIKMKMFTDNGPVCVVVVFGGLAIDIGMYGGTHPTYRYFGRQIDDVQAHNVGDGYHYNVRSQPDDDLAFEEECPADQVQARRGPVRHHNALQSSQVSLLVCLQVVVQVVPDDQVSAREYEFEAEREHDAQDPPQASAEDEPSRQEYEYEYDDPHREYHPCQRAEHYEYEYQHEYEYDAYEFENFEDADDQADHSHYEFYLYEYAYLEYEQEHAEYDRHEASRYEFEANGEYHYQEYEQEHAEYQAQRRYEAAANGYYEANEYEQEHGEYPDQAHDRQHYEFLDEYEYQEYEQEHGEHQYQRRYEYAANGEYEYNEYEQEHREYDHHEAQRYEYNAEYEAQEYEQEHGEYQEQQRYEADDLRGEYEYNAYEQEHGEHQEAVYEFWWNTEYEAAAHYEFEHYEAHARYEWDDDQATTYEYEYHEYEQALAEHCAEQQHYEAYARYEYEYQEYEQFQGFQAPPDPHQQEALRYEDPYAYAHQEYEFFDDDLNRARERHYHAFEAQRYEHDAAEYHQAAYEFANHATPPPHFWSRYEYAPDPRYAAEYHEHQAYDPNTAYEYALDAYEYAYHYPDDAARHAYEYPDQDQPRQHYHYDPDPDPPDALLVCQRNHHYDDDPPKDWGQASHRGIDIQADWDQDPNATAREDEAAEQSSQQVVQVVQQVCCPPDQDDLQRYEYEYPAAYEHEQSHDAHFQHDQADQDDVPDDTRENAHEYEDVQHEYEYEAHQGQEDERHTQEYLHEYENYEYHYPDAHENDDPDDDDPRRAYEEAHHYAEYAQNREYELYEAQHAYEAHAHPAEYEQHYAEYNEEYEQYEYAYAAAYDDDDDDDDDDYQYEHNYREDLEEYELYEGEYAYEDEPDDDDPAFAALVDRHHHRAYDNYEYYQYEYANRRYDYDDDDDDDPPNPPPPVRRPHYYYFNYFYFYPDDQWWGWTDTPVDPDDIDIDTGDDDPQVVQQVVQVVPPPVVFHGFDDDPDPTTDGDD

Sequence (1188 aa):
MKKAFLTLLSLTAATLLLLLTPSCSGLVSPTVPDSDSESTPNAESQRYTLSGSFSMPSADAAPQEISALSSPQRNAIPDTSSLTYTVEAKRSDGYTETTASDGSTYTFTNLTAGTWQITAYATTTSGTRVMQSETKSVTLSNANPYATTSLTMAPASGSGNIALTINWDPNSGIGYCEWNSSDSPALAGSEESTSSYVTINLNGLSSGTYSLTLSFYTSQASATAGLPPVYECTEYISVYPGLTTNKWTAGTAPHISASGDFSVTPACVETFVYRKIYVKQVADDSNATGTSERPFATIEQAMARLNEAASNGIRSGQITATTPWELHVTGTITATEPISGDALIRVDDTIAYLAIIGEGSGATIDADKKGTIVYVGGDASVSMQTVTLKNGYDPTSTVGGGGVYIDAGTFTMNSGTITSSQTVNGGGGGVYVATGGEFVMNNGTISANKAIKGNGVYVDEDGIFTMNGGTISANTNNTSTYEGGGVYCDGIFTMTDGTITGNTATHGKGVYIDANGEFTMNGGSITSNTGSTGSGGGVYTCGTFTMNNGTISANSATGGNGVWVTSSDGEFTMNGGTISANSGQSGAVYVNTGAEFTMNSGSTISSNLYSGGVYISGSSTSGGTFTMNGGTISGNTATTDGGGVYVGNGAIFDMHDGTIKENTALGLSEHTGEGGGVYTAGTFTMTGGTIGGTSSDDANKAQGSSKRGGGVYVAMNTFNMHGGTITGNTTEAGGQGSGVYVENNDTILFSMKGNARVAPSNDVYLYFNKITIAGQITATSPVATITPTSYASTSQVLDIAAPTSPTTTIEKEYKKFALTEKTNEIWIIRKTGKLFGFTDTATYNGNTYIGMKANTADDLVEFMEVLNSCYGDSASDTSNLFVSIEADISLGSDYTPYGCGTKDYSVKPGDTYGVFKGVFDGKGHTITVGEINTKQFSVICAKNEGIIQNVKLSSSVSLSTDDDKEPTPGFYFSFGAICGINGANGIIRNCWNDVSVDDLRLFNRGGGICRDNHGIIENCINTGNLNCTMTHNWGGIYGVVGGICGYNSGTIKNCVNYGEIKLPTVYLTTTDISGLAGSICSYIGGGAVQNCYWRNNCVYTGQTPSWQNVLVYNNSLVRKGTVSGCGYFDGNTGTTLSAGDATSCGSAQTLTNGSNLLNALKKYVTDKGDSNLKSWKSGGSYSAVLDF